Protein 3O4O (pdb70)

GO terms:
  GO:0043123 positive regulation of canonical NF-kappaB signal transduction (P, IDA)
  GO:0043410 positive regulation of MAPK cascade (P, IDA)
  GO:0070498 interleukin-1-mediated signaling pathway (P, IDA)
  GO:0005125 cytokine activity (F, IDA)
  GO:0005125 cytokine activity (F, TAS)
  GO:0006954 inflammatory response (P, TAS)
  GO:0010628 positive regulation of gene expression (P, IDA)
  GO:0032496 response to lipopolysaccharide (P, IDA)
  GO:1902680 positive regulation of RNA biosynthetic process (P, IDA)
  GO:1903597 negative regulation of gap junction assembly (P, IDA)
  GO:0070374 positive regulation of ERK1 and ERK2 cascade (P, IDA)
  GO:0006954 inflammatory response (P, IDA)
  GO:0070555 response to interleukin-1 (P, IDA)
  GO:0010628 positive regulation of gene expression (P, IGI)
  GO:0045917 positive regulation of complement activation (P, IGI)
  GO:0060252 positive regulation of glial cell proliferation (P, IGI)
  GO:0150078 positive regulation of neuroinflammatory response (P, TAS)
  GO:0031394 positive regulation of prostaglandin biosynthetic process (P, IGI)
  GO:0032755 positive regulation of interleukin-6 production (P, IGI)
  GO:0050729 positive regulation of inflammatory response (P, IGI)

Solvent-accessible surface area: 40689 Å² total; per-residue (Å²): 78,77,12,56,46,53,42,0,9,7,10,3,28,15,14,1,0,6,5,41,14,37,74,138,45,9,2,1,0,10,6,0,27,91,7,36,136,63,24,4,16,4,18,5,1,22,2,20,50,113,50,23,87,56,73,10,6,0,0,2,0,1,65,143,80,65,27,17,5,0,0,25,92,130,142,128,126,18,47,30,45,34,51,78,20,67,80,179,76,48,45,81,40,67,8,97,101,62,8,5,0,13,7,10,33,43,63,52,50,2,7,0,21,0,22,63,27,82,104,61,15,7,0,1,21,58,48,24,49,56,36,15,58,6,6,39,48,59,1,6,85,35,1,2,8,4,39,28,47,109,67,147,107,141,113,123,21,124,12,17,13,50,20,4,8,5,49,35,8,1,2,12,0,33,2,1,43,52,19,75,125,113,75,104,112,31,95,139,166,74,105,63,57,1,43,36,118,115,29,67,170,44,112,17,27,94,118,95,98,65,24,74,61,66,53,6,2,1,12,0,30,27,0,44,82,113,14,38,19,40,6,20,0,19,7,105,64,105,102,102,20,19,66,16,7,2,55,1,110,2,8,87,85,60,109,70,63,22,69,97,5,3,2,13,2,37,9,30,27,60,8,9,10,22,0,5,4,0,20,8,43,43,14,59,110,91,177,108,74,22,129,22,60,4,60,41,106,106,104,83,10,85,170,137,45,156,71,14,32,35,12,169,27,34,30,18,0,0,0,58,82,2,34,110,132,2,40,25,75,0,52,0,10,14,44,14,69,36,162,74,109,145,77,85,0,15,8,3,0,28,4,97,28,88,135,70,120,81,33,38,60,4,31,11,55,30,57,118,77,50,124,76,21,90,90,39,23,136,43,102,28,72,1,67,0,26,0,30,48,35,8,36,39,9,0,18,3,22,18,4,0,68,110,20,38,0,40,91,70,39,18,74,58,151,6,50,17,29,88,46,77,77,92,32,104,81,137,117,29,79,22,2,9,0,48,4,82,4,80,116,67,32,145,83,87,137,68,52,46,40,6,5,0,10,0,33,95,20,68,56,58,45,136,59,90,111,70,150,117,75,84,108,61,61,16,76,189,132,87,36,41,19,12,39,102,2,3,3,84,11,118,10,20,31,109,35,46,128,86,88,185,133,208,73,45,62,106,114,69,45,17,74,27,50,13,36,48,20,102,152,78,232,73,105,63,146,48,118,37,155,194,49,66,131,50,39,29,8,80,109,134,45,9,9,15,1,44,29,2,75,68,102,7,35,6,48,13,9,2,43,32,130,52,131,128,58,16,10,65,11,18,5,16,2,57,15,10,110,73,58,103,59,36,94,39,96,40,151,59,79,89,72,62,8,61,13,5,76,11,42,27,115,7,78,3,60,85,18,115,58,15,41,76,105,100,36,164,40,92,28,40,3,46,25,36,66,150,105,6,97,112,20,25,15,2,35,51,51,49,47,43,0,0,0,10,20,0,19,17,6,0,55,27,83,0,4,0,19,0,31,2,67,35,151,78,128,76,15,82,0,2,36,11,5,25,3,45,1,0,9,4,49,85,75,25,82,51,5,64,29,42,17,12,38,66,92,30,92,36,116,49,105,106,32,84,137,8,111,5,36,0,51,1,75,2,16,30,52,124,124,27,154,11,54,17,102,12,23,23,100,65,122,166,28,86,58,118,118,44,80,31,95,76,95,104,51,80,54,121,40,78,8,50,19,50,43,54,21,8,44,13,86,45,120,149,10,80,112,98,25,53,199,83,89,36,25,0,39,1,126,8,83,66,52,61,81,9,134,32,30,60

Foldseek 3Di:
DFWDWFKWFWAFDVRWGWACDDVFFIWTADDDPVGPVRGFIKTKTFQCPDDDPFWGKIFIATPPAFWTWFWDDPPHDTKIGIDGDDPVQDDHHPPDLRRMWTWGDDPQKIFTARPVDGQWTFWAAPDGGDTTIIGNDDPPRITGIIGMDGDD/DAADEEADDAAEFAAQAKDKDAFHPPDPVPCPPQVVHWDKAKAFPPGRPCSCQDPPNAWDDDDRIIMGHRPHQVNFGKMKMWTDDVVDIYIYIHGYGYHYPDPVCQVVLEDEDEDAAQAKDKDFFPDCVVQCPDDQQFPKWKADVNRTDDPVDDQWDDPPSHRIIIGHGHDPVNFAKMKIWTFGADPRDTDIGIGIYTYDYHHDDDDDDKDWDDAAAAQDDDWQFKDWDKTKIWDQAPDCDQKDWQKDLVPQSQPPRPDPPQKHKDDKDFDCPDPGIIMIITTIIRDRGDPVLDTWIKIWIDGPVDTDMHTHDSHD/DAEDEAPVVPAAEAEAQFKDWFADDCVPVVAQDDHGHDCPLVWDKAKWFDAPHDDIDHDDQPCVPVSQFPDDPNTTIGGHHHQSPFGKMKMWIDDVPDIYMYIHTYHYWYADLQRDTPDDAAEAEDEAQDQKDKDFQPPPPPNDDPPWDKDKWKAFGSHTDDPDPAWDDDRRMIMGRGDDQVQWGKMKMKIWTDDPHDIGIDIGIHTYAYAHDVVPQDKKDKDFQPCVDADDDDWWDQDKGKIKIKGHDDDPWDKDKDKFLPNDRDCDPNQDKDKDKDWDADSRRTIIIMIMIGGGTDDPVSQVRWMWMWIGIVHTDIHTHHD

Radius of gyration: 33.63 Å; Cα contacts (8 Å, |Δi|>4): 1783; chains: 3; bounding box: 68×89×101 Å

B-factor: mean 125.56, std 47.11, range [43.0, 290.54]

Secondary structure (DSSP, 8-state):
----EEEEEEEETT--EEEE--SS-EEEEPPPGGGGGGS--EEEEE---S--SS-EEEEEEETTS-EEEEEEESSSSEEEEEEE--TTT-S-SS--TTS-EEEEEETTEEEEEESSSTT-EEEB-SSSSPBPEEES-SSSSSB--EEEEE--/-EEE---SSS-EEEETTS-B-PPP--SSS----SSS---TT--EEEEEE--SSS--B----STTTT-TT---SSS--BTT--GGG-EEEEEEEE-SS--EEEEEEEEEE---TT---S----EEEEETT-S-EEEE-TT-TTSS-TTS--EEEEESSSSB-SS-SSEEEETTEEEESS--GGG-EEEEEEEEEE-SS-EEEEEEEEEEEEE--GGG----EE-TT-SSS-----SS------EEEE----TT---EEEEESSSS-S--SS--EEEEEEEEE-TT--EEEEEEEEE-S--TTTTTS--EEEEESSSEEEEE---/-EEEEE-S--EEEETTB--EEE-TTS-SS--STTSSPPB---EESS--S--S--SSS-EEEETTEEEESSBPTT--EEEE--EEETTEEEEEEEEEEEEPS-GGGHHHH-EEEEEETTS-EEEE--S-TTT--SSS---B--EESS-B--TT-SSEEEPTTSSEEEESS--GGG-EEEEEEEEP-BTTB--EEEEEEEEEEEPPPP----EE---S--------S-------EEESSS--SS-EEEEESSSS-SSSSS-SSS-EE---EE---SSS-EEEE--EE-SS---S-----EEEEEETTEEE--B-----

Nearest PDB structures (foldseek):
  1twe-assembly1_A  TM=9.780E-01  e=7.035E-24  Homo sapiens
  1twm-assembly1_A  TM=9.778E-01  e=7.782E-24  Homo sapiens
  1s0l-assembly1_A  TM=9.777E-01  e=1.001E-23  Homo sapiens
  1too-assembly1_A  TM=9.759E-01  e=1.288E-23  Homo sapiens
  1tp0-assembly1_A  TM=9.751E-01  e=1.576E-23  Homo sapiens

Sequence (791 aa):
APVRSLNCTLRDSQQKSLVMSGPYELKALHLQGQDMEQQVVFSMSFVQGEESNDKIPVALGLKEKNLYLSCVLKDDKPTLQLESVDPKNYPKKKMEKRFVFNKIEINNKLEFESAQFPNWYISTSQAENMPVFLGGTKGGQDITDFTMQFVSCRFRGRHYKREFRLEGEPVALRCPQVPYWLWASVSPRINLTWHKNDSARTVPGEEETRMWAQDGALWLLPALQEDSGTYVCTTRNASYCDKMSIELRVFENTDAFLPFISYPQILTLSTSGVLVCPDLSEFTRDKTDVKIQWYKDSLLLDKDNEKFLSVRGTTHLLVHDVALEDAGYYRCVLTFAHEGQQYNITRSIELRIKKKKEETIPVIISPLKTISASLGSRLTIPCKVFLGTGTPLTTMLWWTANDTHIESAYPGGRVTEGPRQEYSENNENYIEVPLIFDPVTREDLHMDFKCVVHNTLSFQTLRTTVKECDDWGLDTMRQIQVFEDEPARIKCPLFEHFLKFNYSTAHSAGLTLIWYWTRQDRDLEEPINFRLPENRISKEKDVLWFRPTLLNDTGNYTCMLRNTTYCSKVAFPLEVVQKDSCFNSPMKLPVHKLYIEYGIQRITCPNVDGYFPSSVKPTITWYMGCYKIQNFNNVIPEGMNLSFLIALISNNGNYTCVVTYPENGRTFHLTRTLTVKVVGSPKNAVPPVIHSPNDHVVYEKEPGEELLIPCTVYFSFLMDSRNEVWWTIDGKKPDDITIDVTINESISHSRTEDETRTQILSIKKVTSEDLKRSYVCHARSAKGEVAKAAK

InterPro domains:
  IPR000975 Interleukin-1 family [PF00340] (147-264)
  IPR000975 Interleukin-1 family [PR00264] (172-192)
  IPR000975 Interleukin-1 family [PR00264] (211-224)
  IPR000975 Interleukin-1 family [PR00264] (225-240)
  IPR000975 Interleukin-1 family [PTHR10078] (1-266)
  IPR003502 Interleukin-1 propeptide [PF02394] (1-103)
  IPR008996 Cytokine IL1/FGF [SSF50353] (122-266)
  IPR020877 Interleukin-1 conserved site [PS00253] (228-248)

Structure (mmCIF, N/CA/C/O backbone):
data_3O4O
#
_entry.id   3O4O
#
_cell.length_a   44.830
_cell.length_b   177.470
_cell.length_c   180.660
_cell.angle_alpha   90.00
_cell.angle_beta   90.00
_cell.angle_gamma   90.00
#
_symmetry.space_group_name_H-M   'P 21 21 21'
#
loop_
_entity.id
_entity.type
_entity.pdbx_description
1 polymer 'Interleukin-1 beta'
2 polymer 'Interleukin-1 receptor type 2'
3 polymer 'Interleukin-1 receptor accessory protein'
4 branched 2-acetamido-2-deoxy-beta-D-glucopyranose-(1-4)-2-acetamido-2-deoxy-beta-D-glucopyranose
5 non-polymer 2-acetamido-2-deoxy-beta-D-glucopyranose
#
loop_
_atom_site.group_PDB
_atom_site.id
_atom_site.type_symbol
_atom_site.label_atom_id
_atom_site.label_alt_id
_atom_site.label_comp_id
_atom_site.label_asym_id
_atom_site.label_entity_id
_atom_site.label_seq_id
_atom_site.pdbx_PDB_ins_code
_atom_site.Cartn_x
_atom_site.Cartn_y
_atom_site.Cartn_z
_atom_site.occupancy
_atom_site.B_iso_or_equiv
_atom_site.auth_seq_id
_atom_site.auth_comp_id
_atom_site.auth_asym_id
_atom_site.auth_atom_id
_atom_site.pdbx_PDB_model_num
ATOM 1 N N . ALA A 1 6 ? -33.585 -31.789 -47.732 1.00 158.53 1 ALA A N 1
ATOM 2 C CA . ALA A 1 6 ? -33.096 -30.423 -47.588 1.00 151.02 1 ALA A CA 1
ATOM 3 C C . ALA A 1 6 ? -31.599 -30.394 -47.288 1.00 149.54 1 ALA A C 1
ATOM 4 O O . ALA A 1 6 ? -31.070 -31.313 -46.659 1.00 153.24 1 ALA A O 1
ATOM 6 N N . PRO A 1 7 ? -30.911 -29.339 -47.752 1.00 218.25 2 PRO A N 1
ATOM 7 C CA . PRO A 1 7 ? -29.482 -29.137 -47.505 1.00 216.39 2 PRO A CA 1
ATOM 8 C C . PRO A 1 7 ? -29.257 -28.393 -46.198 1.00 210.85 2 PRO A C 1
ATOM 9 O O . PRO A 1 7 ? -28.919 -28.995 -45.181 1.00 211.98 2 PRO A O 1
ATOM 13 N N . VAL A 1 8 ? -29.462 -27.082 -46.237 1.00 152.90 3 VAL A N 1
ATOM 14 C CA . VAL A 1 8 ? -29.298 -26.238 -45.064 1.00 147.58 3 VAL A CA 1
ATOM 15 C C . VAL A 1 8 ? -30.424 -25.217 -45.001 1.00 144.09 3 VAL A C 1
ATOM 16 O O . VAL A 1 8 ? -30.730 -24.555 -45.993 1.00 142.90 3 VAL A O 1
ATOM 20 N N . ARG A 1 9 ? -31.051 -25.097 -43.836 1.00 112.65 4 ARG A N 1
ATOM 21 C CA . ARG A 1 9 ? -32.111 -24.117 -43.664 1.00 109.43 4 ARG A CA 1
ATOM 22 C C . ARG A 1 9 ? -31.527 -22.717 -43.653 1.00 103.65 4 ARG A C 1
ATOM 23 O O . ARG A 1 9 ? -31.017 -22.249 -42.635 1.00 100.75 4 ARG A O 1
ATOM 31 N N . SER A 1 10 ? -31.588 -22.065 -44.807 1.00 138.75 5 SER A N 1
ATOM 32 C CA . SER A 1 10 ? -31.156 -20.684 -44.941 1.00 133.77 5 SER A CA 1
ATOM 33 C C . SER A 1 10 ? -32.355 -19.754 -44.815 1.00 131.20 5 SER A C 1
ATOM 34 O O . SER A 1 10 ? -33.487 -20.204 -44.636 1.00 133.53 5 SER A O 1
ATOM 37 N N . LEU A 1 11 ? -32.103 -18.457 -44.923 1.00 97.72 6 LEU A N 1
ATOM 38 C CA . LEU A 1 11 ? -33.155 -17.466 -44.770 1.00 95.14 6 LEU A CA 1
ATOM 39 C C . LEU A 1 11 ? -32.699 -16.132 -45.343 1.00 91.66 6 LEU A C 1
ATOM 40 O O . LEU A 1 11 ? -31.546 -15.739 -45.178 1.00 89.60 6 LEU A O 1
ATOM 45 N N . ASN A 1 12 ? -33.604 -15.445 -46.030 1.00 117.81 7 ASN A N 1
ATOM 46 C CA . ASN A 1 12 ? -33.295 -14.143 -46.603 1.00 114.96 7 ASN A CA 1
ATOM 47 C C . ASN A 1 12 ? -33.547 -13.028 -45.599 1.00 110.92 7 ASN A C 1
ATOM 48 O O . ASN A 1 12 ? -34.541 -13.052 -44.874 1.00 110.95 7 ASN A O 1
ATOM 53 N N . CYS A 1 13 ? -32.655 -12.045 -45.565 1.00 73.35 8 CYS A N 1
ATOM 54 C CA . CYS A 1 13 ? -32.810 -10.915 -44.661 1.00 69.78 8 CYS A CA 1
ATOM 55 C C . CYS A 1 13 ? -31.944 -9.754 -45.119 1.00 67.46 8 CYS A C 1
ATOM 56 O O . CYS A 1 13 ? -31.108 -9.910 -46.009 1.00 68.48 8 CYS A O 1
ATOM 59 N N . THR A 1 14 ? -32.139 -8.592 -44.501 1.00 87.56 9 THR A N 1
ATOM 60 C CA . THR A 1 14 ? -31.334 -7.413 -44.808 1.00 85.52 9 THR A CA 1
ATOM 61 C C . THR A 1 14 ? -30.752 -6.843 -43.534 1.00 82.89 9 THR A C 1
ATOM 62 O O . THR A 1 14 ? -31.480 -6.531 -42.597 1.00 81.74 9 THR A O 1
ATOM 66 N N . LEU A 1 15 ? -29.434 -6.705 -43.501 1.00 75.71 10 LEU A N 1
ATOM 67 C CA . LEU A 1 15 ? -28.777 -6.098 -42.356 1.00 73.64 10 LEU A CA 1
ATOM 68 C C . LEU A 1 15 ? -28.725 -4.588 -42.513 1.00 71.87 10 LEU A C 1
ATOM 69 O O . LEU A 1 15 ? -28.704 -4.067 -43.630 1.00 72.44 10 LEU A O 1
ATOM 74 N N . ARG A 1 16 ? -28.698 -3.889 -41.387 1.00 59.28 11 ARG A N 1
ATOM 75 C CA . ARG A 1 16 ? -28.447 -2.459 -41.384 1.00 57.91 11 ARG A CA 1
ATOM 76 C C . ARG A 1 16 ? -27.769 -2.115 -40.067 1.00 56.88 11 ARG A C 1
ATOM 77 O O . ARG A 1 16 ? -28.137 -2.644 -39.014 1.00 56.81 11 ARG A O 1
ATOM 85 N N . ASP A 1 17 ? -26.764 -1.247 -40.130 1.00 57.23 12 ASP A N 1
ATOM 86 C CA . ASP A 1 17 ? -25.864 -1.056 -38.997 1.00 56.96 12 ASP A CA 1
ATOM 87 C C . ASP A 1 17 ? -26.408 -0.164 -37.888 1.00 55.84 12 ASP A C 1
ATOM 88 O O . ASP A 1 17 ? -27.582 0.211 -37.882 1.00 55.25 12 ASP A O 1
ATOM 93 N N . SER A 1 18 ? -25.529 0.164 -36.950 1.00 61.84 13 SER A N 1
ATOM 94 C CA . SER A 1 18 ? -25.897 0.893 -35.748 1.00 61.34 13 SER A CA 1
ATOM 95 C C . SER A 1 18 ? -26.328 2.326 -36.026 1.00 60.71 13 SER A C 1
ATOM 96 O O . SER A 1 18 ? -27.167 2.875 -35.315 1.00 60.38 13 SER A O 1
ATOM 99 N N . GLN A 1 19 ? -25.744 2.934 -37.051 1.00 58.72 14 GLN A N 1
ATOM 100 C CA . GLN A 1 19 ? -26.096 4.299 -37.410 1.00 58.54 14 GLN A CA 1
ATOM 101 C C . GLN A 1 19 ? -27.092 4.339 -38.565 1.00 58.31 14 GLN A C 1
ATOM 102 O O . GLN A 1 19 ? -27.095 5.268 -39.368 1.00 58.72 14 GLN A O 1
ATOM 108 N N . GLN A 1 20 ? -27.928 3.308 -38.644 1.00 65.18 15 GLN A N 1
ATOM 109 C CA . GLN A 1 20 ? -29.038 3.265 -39.594 1.00 65.35 15 GLN A CA 1
ATOM 110 C C . GLN A 1 20 ? -28.651 3.049 -41.057 1.00 66.27 15 GLN A C 1
ATOM 111 O O . GLN A 1 20 ? -29.525 2.854 -41.900 1.00 66.86 15 GLN A O 1
ATOM 117 N N . LYS A 1 21 ? -27.358 3.077 -41.363 1.00 49.95 16 LYS A N 1
ATOM 118 C CA . LYS A 1 21 ? -26.907 2.878 -42.742 1.00 51.27 16 LYS A CA 1
ATOM 119 C C . LYS A 1 21 ? -27.328 1.528 -43.346 1.00 52.07 16 LYS A C 1
ATOM 120 O O . LYS A 1 21 ? -27.242 0.485 -42.692 1.00 51.94 16 LYS A O 1
ATOM 126 N N . SER A 1 22 ? -27.779 1.567 -44.600 1.00 55.94 17 SER A N 1
ATOM 127 C CA . SER A 1 22 ? -28.155 0.365 -45.339 1.00 57.30 17 SER A CA 1
ATOM 128 C C . SER A 1 22 ? -26.942 -0.328 -45.947 1.00 58.78 17 SER A C 1
ATOM 129 O O . SER A 1 22 ? -25.813 0.149 -45.824 1.00 58.79 17 SER A O 1
ATOM 132 N N . LEU A 1 23 ? -27.188 -1.437 -46.636 1.00 57.53 18 LEU A N 1
ATOM 133 C CA . LEU A 1 23 ? -26.106 -2.294 -47.106 1.00 59.26 18 LEU A CA 1
ATOM 134 C C . LEU A 1 23 ? -26.264 -2.656 -48.579 1.00 61.96 18 LEU A C 1
ATOM 135 O O . LEU A 1 23 ? -26.807 -3.706 -48.907 1.00 63.43 18 LEU A O 1
ATOM 140 N N . VAL A 1 24 ? -25.776 -1.794 -49.466 1.00 73.77 19 VAL A N 1
ATOM 141 C CA . VAL A 1 24 ? -25.919 -2.020 -50.902 1.00 76.79 19 VAL A CA 1
ATOM 142 C C . VAL A 1 24 ? -24.615 -2.444 -51.579 1.00 79.24 19 VAL A C 1
ATOM 143 O O . VAL A 1 24 ? -23.535 -1.980 -51.214 1.00 78.87 19 VAL A O 1
ATOM 147 N N . MET A 1 25 ? -24.735 -3.315 -52.579 1.00 87.70 20 MET A N 1
ATOM 148 C CA . MET A 1 25 ? -23.588 -3.812 -53.338 1.00 90.73 20 MET A CA 1
ATOM 149 C C . MET A 1 25 ? -23.155 -2.841 -54.433 1.00 93.07 20 MET A C 1
ATOM 150 O O . MET A 1 25 ? -23.958 -2.043 -54.916 1.00 93.20 20 MET A O 1
ATOM 155 N N . SER A 1 26 ? -21.885 -2.925 -54.824 1.00 142.02 21 SER A N 1
ATOM 156 C CA . SER A 1 26 ? -21.335 -2.083 -55.883 1.00 145.01 21 SER A CA 1
ATOM 157 C C . SER A 1 26 ? -20.011 -2.643 -56.381 1.00 148.39 21 SER A C 1
ATOM 158 O O . SER A 1 26 ? -18.972 -2.005 -56.216 1.00 148.88 21 SER A O 1
ATOM 161 N N . GLY A 1 27 ? -20.036 -3.829 -56.984 1.00 102.20 22 GLY A N 1
ATOM 162 C CA . GLY A 1 27 ? -18.798 -4.456 -57.409 1.00 105.76 22 GLY A CA 1
ATOM 163 C C . GLY A 1 27 ? -18.897 -5.417 -58.578 1.00 110.38 22 GLY A C 1
ATOM 164 O O . GLY A 1 27 ? -18.775 -5.003 -59.730 1.00 113.86 22 GLY A O 1
ATOM 165 N N . PRO A 1 28 ? -19.109 -6.710 -58.291 1.00 154.71 23 PRO A N 1
ATOM 166 C CA . PRO A 1 28 ? -19.251 -7.284 -56.948 1.00 151.27 23 PRO A CA 1
ATOM 167 C C . PRO A 1 28 ? -17.919 -7.422 -56.217 1.00 151.31 23 PRO A C 1
ATOM 168 O O . PRO A 1 28 ? -17.749 -8.360 -55.440 1.00 151.17 23 PRO A O 1
ATOM 172 N N . TYR A 1 29 ? -16.984 -6.514 -56.472 1.00 181.52 24 TYR A N 1
ATOM 173 C CA . TYR A 1 29 ? -15.699 -6.548 -55.788 1.00 181.82 24 TYR A CA 1
ATOM 174 C C . TYR A 1 29 ? -15.762 -5.815 -54.447 1.00 177.17 24 TYR A C 1
ATOM 175 O O . TYR A 1 29 ? -14.756 -5.701 -53.747 1.00 177.22 24 TYR A O 1
ATOM 184 N N . GLU A 1 30 ? -16.950 -5.333 -54.088 1.00 94.58 25 GLU A N 1
ATOM 185 C CA . GLU A 1 30 ? -17.124 -4.567 -52.855 1.00 90.42 25 GLU A CA 1
ATOM 186 C C . GLU A 1 30 ? -18.574 -4.420 -52.409 1.00 86.97 25 GLU A C 1
ATOM 187 O O . GLU A 1 30 ? -19.506 -4.594 -53.192 1.00 87.75 25 GLU A O 1
ATOM 193 N N . LEU A 1 31 ? -18.734 -4.084 -51.133 1.00 114.40 26 LEU A N 1
ATOM 194 C CA . LEU A 1 31 ? -20.020 -3.722 -50.558 1.00 111.10 26 LEU A CA 1
ATOM 195 C C . LEU A 1 31 ? -19.870 -2.350 -49.926 1.00 108.97 26 LEU A C 1
ATOM 196 O O . LEU A 1 31 ? -18.764 -1.936 -49.593 1.00 109.76 26 LEU A O 1
ATOM 201 N N . LYS A 1 32 ? -20.979 -1.647 -49.749 1.00 78.67 27 LYS A N 1
ATOM 202 C CA . LYS A 1 32 ? -20.927 -0.317 -49.162 1.00 76.92 27 LYS A CA 1
ATOM 203 C C . LYS A 1 32 ? -22.050 -0.116 -48.160 1.00 73.76 27 LYS A C 1
ATOM 204 O O . LYS A 1 32 ? -23.078 -0.790 -48.214 1.00 73.13 27 LYS A O 1
ATOM 210 N N . ALA A 1 33 ? -21.849 0.822 -47.245 1.00 91.52 28 ALA A N 1
ATOM 211 C CA . ALA A 1 33 ? -22.833 1.075 -46.211 1.00 88.87 28 ALA A CA 1
ATOM 212 C C . ALA A 1 33 ? -23.135 2.560 -46.148 1.00 88.30 28 ALA A C 1
ATOM 213 O O . ALA A 1 33 ? -22.365 3.335 -45.589 1.00 88.67 28 ALA A O 1
ATOM 215 N N . LEU A 1 34 ? -24.275 2.945 -46.709 1.00 61.40 29 LEU A N 1
ATOM 216 C CA . LEU A 1 34 ? -24.634 4.350 -46.818 1.00 61.36 29 LEU A CA 1
ATOM 217 C C . LEU A 1 34 ? -26.128 4.545 -46.595 1.00 60.08 29 LEU A C 1
ATOM 218 O O . LEU A 1 34 ? -26.884 3.578 -46.542 1.00 59.62 29 LEU A O 1
ATOM 223 N N . HIS A 1 35 ? -26.544 5.798 -46.443 1.00 108.72 30 HIS A N 1
ATOM 224 C CA . HIS A 1 35 ? -27.946 6.109 -46.191 1.00 107.90 30 HIS A CA 1
ATOM 225 C C . HIS A 1 35 ? -28.759 6.138 -47.473 1.00 109.69 30 HIS A C 1
ATOM 226 O O . HIS A 1 35 ? -28.516 6.960 -48.355 1.00 111.45 30 HIS A O 1
ATOM 233 N N . LEU A 1 36 ? -29.733 5.242 -47.567 1.00 59.09 31 LEU A N 1
ATOM 234 C CA . LEU A 1 36 ? -30.612 5.194 -48.724 1.00 61.16 31 LEU A CA 1
ATOM 235 C C . LEU A 1 36 ? -31.860 6.048 -48.529 1.00 61.30 31 LEU A C 1
ATOM 236 O O . LEU A 1 36 ? -32.612 5.862 -47.570 1.00 59.88 31 LEU A O 1
ATOM 241 N N . GLN A 1 37 ? -32.072 6.980 -49.452 1.00 65.01 32 GLN A N 1
ATOM 242 C CA . GLN A 1 37 ? -33.273 7.801 -49.469 1.00 65.89 32 GLN A CA 1
ATOM 243 C C . GLN A 1 37 ? -34.497 6.899 -49.483 1.00 66.39 32 GLN A C 1
ATOM 244 O O . GLN A 1 37 ? -34.387 5.695 -49.723 1.00 66.57 32 GLN A O 1
ATOM 250 N N . GLY A 1 38 ? -35.666 7.475 -49.231 1.00 70.51 33 GLY A N 1
ATOM 251 C CA . GLY A 1 38 ? -36.891 6.700 -49.246 1.00 71.55 33 GLY A CA 1
ATOM 252 C C . GLY A 1 38 ? -37.093 5.974 -50.565 1.00 74.34 33 GLY A C 1
ATOM 253 O O . GLY A 1 38 ? -37.348 4.770 -50.596 1.00 74.77 33 GLY A O 1
ATOM 254 N N . GLN A 1 39 ? -36.967 6.708 -51.664 1.00 91.61 34 GLN A N 1
ATOM 255 C CA . GLN A 1 39 ? -37.236 6.152 -52.984 1.00 94.96 34 GLN A CA 1
ATOM 256 C C . GLN A 1 39 ? -36.131 5.249 -53.535 1.00 95.05 34 GLN A C 1
ATOM 257 O O . GLN A 1 39 ? -36.160 4.885 -54.705 1.00 98.17 34 GLN A O 1
ATOM 263 N N . ASP A 1 40 ? -35.169 4.875 -52.700 1.00 91.83 35 ASP A N 1
ATOM 264 C CA . ASP A 1 40 ? -34.046 4.065 -53.165 1.00 92.10 35 ASP A CA 1
ATOM 265 C C . ASP A 1 40 ? -33.820 2.852 -52.282 1.00 90.12 35 ASP A C 1
ATOM 266 O O . ASP A 1 40 ? -32.823 2.144 -52.421 1.00 90.14 35 ASP A O 1
ATOM 271 N N . MET A 1 41 ? -34.761 2.606 -51.382 1.00 98.44 36 MET A N 1
ATOM 272 C CA . MET A 1 41 ? -34.575 1.597 -50.350 1.00 96.41 36 MET A CA 1
ATOM 273 C C . MET A 1 41 ? -34.287 0.181 -50.845 1.00 97.91 36 MET A C 1
ATOM 274 O O . MET A 1 41 ? -33.393 -0.480 -50.322 1.00 96.54 36 MET A O 1
ATOM 279 N N . GLU A 1 42 ? -35.025 -0.293 -51.843 1.00 97.18 37 GLU A N 1
ATOM 280 C CA . GLU A 1 42 ? -34.808 -1.666 -52.297 1.00 99.09 37 GLU A CA 1
ATOM 281 C C . GLU A 1 42 ? -33.576 -1.805 -53.187 1.00 100.46 37 GLU A C 1
ATOM 282 O O . GLU A 1 42 ? -33.517 -2.662 -54.066 1.00 103.65 37 GLU A O 1
ATOM 288 N N . GLN A 1 43 ? -32.596 -0.944 -52.948 1.00 75.47 38 GLN A N 1
ATOM 289 C CA . GLN A 1 43 ? -31.285 -1.086 -53.555 1.00 76.45 38 GLN A CA 1
ATOM 290 C C . GLN A 1 43 ? -30.443 -1.982 -52.654 1.00 74.63 38 GLN A C 1
ATOM 291 O O . GLN A 1 43 ? -29.527 -2.666 -53.111 1.00 76.00 38 GLN A O 1
ATOM 297 N N . GLN A 1 44 ? -30.773 -1.971 -51.366 1.00 70.13 39 GLN A N 1
ATOM 298 C CA . GLN A 1 44 ? -30.021 -2.720 -50.368 1.00 68.44 39 GLN A CA 1
ATOM 299 C C . GLN A 1 44 ? -30.021 -4.218 -50.637 1.00 70.56 39 GLN A C 1
ATOM 300 O O . GLN A 1 44 ? -31.069 -4.825 -50.861 1.00 72.00 39 GLN A O 1
ATOM 306 N N . VAL A 1 45 ? -28.832 -4.809 -50.606 1.00 72.22 40 VAL A N 1
ATOM 307 C CA . VAL A 1 45 ? -28.677 -6.233 -50.847 1.00 74.65 40 VAL A CA 1
ATOM 308 C C . VAL A 1 45 ? -29.532 -7.010 -49.871 1.00 73.98 40 VAL A C 1
ATOM 309 O O . VAL A 1 45 ? -29.742 -6.576 -48.739 1.00 71.21 40 VAL A O 1
ATOM 313 N N . VAL A 1 46 ? -30.036 -8.154 -50.314 1.00 99.50 41 VAL A N 1
ATOM 314 C CA . VAL A 1 46 ? -30.717 -9.069 -49.412 1.00 99.59 41 VAL A CA 1
ATOM 315 C C . VAL A 1 46 ? -29.871 -10.328 -49.236 1.00 101.25 41 VAL A C 1
ATOM 316 O O . VAL A 1 46 ? -29.294 -10.838 -50.197 1.00 104.00 41 VAL A O 1
ATOM 320 N N . PHE A 1 47 ? -29.787 -10.816 -48.003 1.00 92.60 42 PHE A N 1
ATOM 321 C CA . PHE A 1 47 ? -28.874 -11.909 -47.680 1.00 94.13 42 PHE A CA 1
ATOM 322 C C . PHE A 1 47 ? -29.533 -13.274 -47.560 1.00 97.23 42 PHE A C 1
ATOM 323 O O . PHE A 1 47 ? -30.640 -13.403 -47.036 1.00 97.12 42 PHE A O 1
ATOM 331 N N . SER A 1 48 ? -28.834 -14.291 -48.049 1.00 108.73 43 SER A N 1
ATOM 332 C CA . SER A 1 48 ? -29.173 -15.672 -47.742 1.00 111.82 43 SER A CA 1
ATOM 333 C C . SER A 1 48 ? -28.280 -16.168 -46.615 1.00 111.08 43 SER A C 1
ATOM 334 O O . SER A 1 48 ? -27.139 -16.569 -46.844 1.00 112.21 43 SER A O 1
ATOM 337 N N . MET A 1 49 ? -28.797 -16.117 -45.394 1.00 99.25 44 MET A N 1
ATOM 338 C CA . MET A 1 49 ? -28.073 -16.627 -44.243 1.00 99.07 44 MET A CA 1
ATOM 339 C C . MET A 1 49 ? -28.429 -18.084 -44.011 1.00 103.08 44 MET A C 1
ATOM 340 O O . MET A 1 49 ? -29.603 -18.443 -43.964 1.00 104.27 44 MET A O 1
ATOM 345 N N . SER A 1 50 ? -27.413 -18.923 -43.854 1.00 107.82 45 SER A N 1
ATOM 346 C CA . SER A 1 50 ? -27.634 -20.348 -43.652 1.00 112.27 45 SER A CA 1
ATOM 347 C C . SER A 1 50 ? -26.686 -20.898 -42.595 1.00 113.26 45 SER A C 1
ATOM 348 O O . SER A 1 50 ? -25.521 -20.509 -42.530 1.00 112.27 45 SER A O 1
ATOM 351 N N . PHE A 1 51 ? -27.194 -21.811 -41.775 1.00 96.36 46 PHE A N 1
ATOM 352 C CA . PHE A 1 51 ? -26.432 -22.347 -40.650 1.00 97.43 46 PHE A CA 1
ATOM 353 C C . PHE A 1 51 ? -25.490 -23.488 -41.038 1.00 101.98 46 PHE A C 1
ATOM 354 O O . PHE A 1 51 ? -25.927 -24.552 -41.479 1.00 106.29 46 PHE A O 1
ATOM 362 N N . VAL A 1 52 ? -24.194 -23.249 -40.859 1.00 110.67 47 VAL A N 1
ATOM 363 C CA . VAL A 1 52 ? -23.159 -24.213 -41.217 1.00 114.94 47 VAL A CA 1
ATOM 364 C C . VAL A 1 52 ? -22.785 -25.118 -40.049 1.00 117.95 47 VAL A C 1
ATOM 365 O O . VAL A 1 52 ? -22.403 -26.275 -40.240 1.00 122.89 47 VAL A O 1
ATOM 369 N N . GLN A 1 53 ? -22.884 -24.580 -38.839 1.00 170.92 48 GLN A N 1
ATOM 370 C CA . GLN A 1 53 ? -22.610 -25.354 -37.636 1.00 173.84 48 GLN A CA 1
ATOM 371 C C . GLN A 1 53 ? -21.135 -25.751 -37.556 1.00 176.45 48 GLN A C 1
ATOM 372 O O . GLN A 1 53 ? -20.798 -26.934 -37.520 1.00 181.53 48 GLN A O 1
ATOM 378 N N . GLY A 1 54 ? -20.264 -24.745 -37.541 1.00 127.32 49 GLY A N 1
ATOM 379 C CA . GLY A 1 54 ? -18.831 -24.958 -37.451 1.00 129.59 49 GLY A CA 1
ATOM 380 C C . GLY A 1 54 ? -18.327 -25.245 -36.046 1.00 131.29 49 GLY A C 1
ATOM 381 O O . GLY A 1 54 ? -17.335 -25.955 -35.872 1.00 135.37 49 GLY A O 1
ATOM 382 N N . GLU A 1 55 ? -19.003 -24.697 -35.040 1.00 128.77 50 GLU A N 1
ATOM 383 C CA . GLU A 1 55 ? -18.596 -24.911 -33.653 1.00 130.59 50 GLU A CA 1
ATOM 384 C C . GLU A 1 55 ? -19.709 -24.545 -32.669 1.00 128.36 50 GLU A C 1
ATOM 385 O O . GLU A 1 55 ? -20.276 -23.452 -32.727 1.00 123.68 50 GLU A O 1
ATOM 391 N N . GLU A 1 56 ? -20.007 -25.468 -31.760 1.00 167.18 51 GLU A N 1
ATOM 392 C CA . GLU A 1 56 ? -21.130 -25.318 -30.838 1.00 166.10 51 GLU A CA 1
ATOM 393 C C . GLU A 1 56 ? -20.835 -24.429 -29.633 1.00 164.37 51 GLU A C 1
ATOM 394 O O . GLU A 1 56 ? -19.762 -24.504 -29.033 1.00 167.09 51 GLU A O 1
ATOM 400 N N . SER A 1 57 ? -21.815 -23.602 -29.284 1.00 149.79 52 SER A N 1
ATOM 401 C CA . SER A 1 57 ? -21.720 -22.698 -28.147 1.00 148.18 52 SER A CA 1
ATOM 402 C C . SER A 1 57 ? -23.025 -21.921 -28.028 1.00 144.79 52 SER A C 1
ATOM 403 O O . SER A 1 57 ? -23.622 -21.551 -29.038 1.00 142.34 52 SER A O 1
ATOM 406 N N . ASN A 1 58 ? -23.470 -21.675 -26.800 1.00 144.77 53 ASN A N 1
ATOM 407 C CA . ASN A 1 58 ? -24.706 -20.928 -26.585 1.00 141.90 53 ASN A CA 1
ATOM 408 C C . ASN A 1 58 ? -24.483 -19.503 -27.076 1.00 136.60 53 ASN A C 1
ATOM 409 O O . ASN A 1 58 ? -25.418 -18.826 -27.508 1.00 133.72 53 ASN A O 1
ATOM 414 N N . ASP A 1 59 ? -23.233 -19.058 -27.002 1.00 161.76 54 ASP A N 1
ATOM 415 C CA . ASP A 1 59 ? -22.869 -17.702 -27.392 1.00 157.35 54 ASP A CA 1
ATOM 416 C C . ASP A 1 59 ? -22.845 -17.569 -28.906 1.00 155.39 54 ASP A C 1
ATOM 417 O O . ASP A 1 59 ? -23.569 -16.759 -29.486 1.00 152.12 54 ASP A O 1
ATOM 422 N N . LYS A 1 60 ? -21.998 -18.374 -29.537 1.00 106.48 55 LYS A N 1
ATOM 423 C CA . LYS A 1 60 ? -21.786 -18.297 -30.973 1.00 105.29 55 LYS A CA 1
ATOM 424 C C . LYS A 1 60 ? -22.658 -19.285 -31.734 1.00 107.09 55 LYS A C 1
ATOM 425 O O . LYS A 1 60 ? -22.683 -20.475 -31.425 1.00 111.16 55 LYS A O 1
ATOM 431 N N . ILE A 1 61 ? -23.380 -18.778 -32.724 1.00 86.81 56 ILE A N 1
ATOM 432 C CA . ILE A 1 61 ? -24.073 -19.623 -33.680 1.00 88.64 56 ILE A CA 1
ATOM 433 C C . ILE A 1 61 ? -23.401 -19.478 -35.036 1.00 88.13 56 ILE A C 1
ATOM 434 O O . ILE A 1 61 ? -23.517 -18.437 -35.682 1.00 84.70 56 ILE A O 1
ATOM 439 N N . PRO A 1 62 ? -22.682 -20.521 -35.466 1.00 104.75 57 PRO A N 1
ATOM 440 C CA . PRO A 1 62 ? -21.977 -20.488 -36.749 1.00 104.95 57 PRO A CA 1
ATOM 441 C C . PRO A 1 62 ? -22.952 -20.311 -37.905 1.00 103.91 57 PRO A C 1
ATOM 442 O O . PRO A 1 62 ? -23.895 -21.093 -38.037 1.00 106.15 57 PRO A O 1
ATOM 446 N N . VAL A 1 63 ? -22.722 -19.294 -38.730 1.00 86.62 58 VAL A N 1
ATOM 447 C CA . VAL A 1 63 ? -23.596 -19.020 -39.863 1.00 85.77 58 VAL A CA 1
ATOM 448 C C . VAL A 1 63 ? -22.821 -18.502 -41.068 1.00 85.38 58 VAL A C 1
ATOM 449 O O . VAL A 1 63 ? -22.022 -17.574 -40.955 1.00 83.21 58 VAL A O 1
ATOM 453 N N . ALA A 1 64 ? -23.052 -19.124 -42.218 1.00 88.58 59 ALA A N 1
ATOM 454 C CA . ALA A 1 64 ? -22.530 -18.620 -43.481 1.00 88.61 59 ALA A CA 1
ATOM 455 C C . ALA A 1 64 ? -23.639 -17.892 -44.217 1.00 86.54 59 ALA A C 1
ATOM 456 O O . ALA A 1 64 ? -24.749 -18.407 -44.354 1.00 87.69 59 ALA A O 1
ATOM 458 N N . LEU A 1 65 ? -23.337 -16.694 -44.699 1.00 84.43 60 LEU A N 1
ATOM 459 C CA . LEU A 1 65 ? -24.333 -15.906 -45.404 1.00 82.69 60 LEU A CA 1
ATOM 460 C C . LEU A 1 65 ? -23.785 -15.403 -46.729 1.00 83.38 60 LEU A C 1
ATOM 461 O O . LEU A 1 65 ? -22.646 -14.937 -46.813 1.00 82.94 60 LEU A O 1
ATOM 466 N N . GLY A 1 66 ? -24.613 -15.509 -47.762 1.00 115.43 61 GLY A N 1
ATOM 467 C CA . GLY A 1 66 ? -24.256 -15.058 -49.091 1.00 116.64 61 GLY A CA 1
ATOM 468 C C . GLY A 1 66 ? -25.465 -14.419 -49.736 1.00 115.93 61 GLY A C 1
ATOM 469 O O . GLY A 1 66 ? -26.590 -14.600 -49.276 1.00 115.55 61 GLY A O 1
ATOM 470 N N . LEU A 1 67 ? -25.232 -13.674 -50.806 1.00 113.51 62 LEU A N 1
ATOM 471 C CA . LEU A 1 67 ? -26.288 -12.898 -51.443 1.00 112.87 62 LEU A CA 1
ATOM 472 C C . LEU A 1 67 ? -27.243 -13.766 -52.264 1.00 116.72 62 LEU A C 1
ATOM 473 O O . LEU A 1 67 ? -26.809 -14.604 -53.053 1.00 120.66 62 LEU A O 1
ATOM 478 N N . LYS A 1 68 ? -28.544 -13.562 -52.066 1.00 124.42 63 LYS A N 1
ATOM 479 C CA . LYS A 1 68 ? -29.561 -14.402 -52.700 1.00 128.28 63 LYS A CA 1
ATOM 480 C C . LYS A 1 68 ? -29.907 -13.940 -54.117 1.00 130.76 63 LYS A C 1
ATOM 481 O O . LYS A 1 68 ? -29.611 -12.808 -54.496 1.00 128.84 63 LYS A O 1
ATOM 487 N N . GLU A 1 69 ? -30.538 -14.829 -54.884 1.00 170.40 64 GLU A N 1
ATOM 488 C CA . GLU A 1 69 ? -30.764 -14.633 -56.318 1.00 174.06 64 GLU A CA 1
ATOM 489 C C . GLU A 1 69 ? -29.443 -14.310 -57.012 1.00 174.55 64 GLU A C 1
ATOM 490 O O . GLU A 1 69 ? -29.410 -13.848 -58.153 1.00 177.02 64 GLU A O 1
ATOM 496 N N . LYS A 1 70 ? -28.355 -14.581 -56.298 1.00 126.82 65 LYS A N 1
ATOM 497 C CA . LYS A 1 70 ? -27.002 -14.348 -56.777 1.00 127.45 65 LYS A CA 1
ATOM 498 C C . LYS A 1 70 ? -26.124 -15.463 -56.219 1.00 128.87 65 LYS A C 1
ATOM 499 O O . LYS A 1 70 ? -26.546 -16.200 -55.328 1.00 128.45 65 LYS A O 1
ATOM 505 N N . ASN A 1 71 ? -24.911 -15.597 -56.747 1.00 157.23 66 ASN A N 1
ATOM 506 C CA . ASN A 1 71 ? -24.031 -16.697 -56.359 1.00 159.60 66 ASN A CA 1
ATOM 507 C C .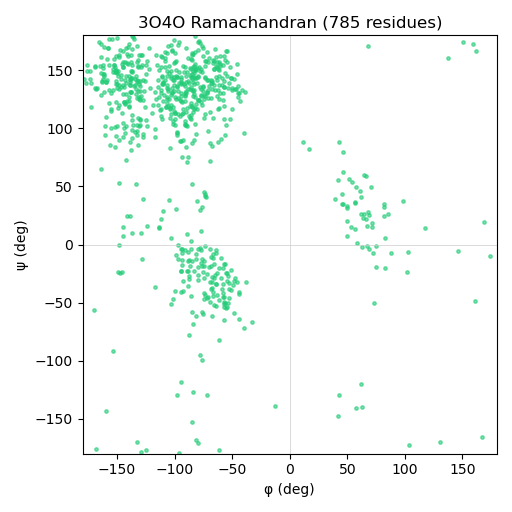 ASN A 1 71 ? -22.904 -16.322 -55.399 1.00 156.47 66 ASN A C 1
ATOM 508 O O . ASN A 1 71 ? -22.048 -17.151 -55.093 1.00 158.33 66 ASN A O 1
ATOM 513 N N . LEU A 1 72 ? -22.899 -15.079 -54.928 1.00 176.33 67 LEU A N 1
ATOM 514 C CA . LEU A 1 72 ? -21.824 -14.601 -54.061 1.00 173.79 67 LEU A CA 1
ATOM 515 C C . LEU A 1 72 ? -21.959 -15.028 -52.601 1.00 171.18 67 LEU A C 1
ATOM 516 O O . LEU A 1 72 ? -23.061 -15.101 -52.056 1.00 169.23 67 LEU A O 1
ATOM 521 N N . TYR A 1 73 ? -20.816 -15.302 -51.980 1.00 115.88 68 TYR A N 1
ATOM 522 C CA . TYR A 1 73 ? -20.734 -15.577 -50.552 1.00 113.56 68 TYR A CA 1
ATOM 523 C C . TYR A 1 73 ? -19.461 -14.936 -50.029 1.00 112.40 68 TYR A C 1
ATOM 524 O O . TYR A 1 73 ? -18.389 -15.122 -50.599 1.00 115.38 68 TYR A O 1
ATOM 533 N N . LEU A 1 74 ? -19.576 -14.165 -48.956 1.00 95.16 69 LEU A N 1
ATOM 534 C CA . LEU A 1 74 ? -18.418 -13.457 -48.425 1.00 94.12 69 LEU A CA 1
ATOM 535 C C . LEU A 1 74 ? -17.567 -14.337 -47.514 1.00 95.97 69 LEU A C 1
ATOM 536 O O . LEU A 1 74 ? -18.079 -15.218 -46.824 1.00 96.67 69 LEU A O 1
ATOM 541 N N . SER A 1 75 ? -16.264 -14.083 -47.519 1.00 93.38 70 SER A N 1
ATOM 542 C CA . SER A 1 75 ? -15.316 -14.911 -46.791 1.00 95.95 70 SER A CA 1
ATOM 543 C C . SER A 1 75 ? -14.082 -14.103 -46.418 1.00 95.93 70 SER A C 1
ATOM 544 O O . SER A 1 75 ? -13.722 -13.154 -47.114 1.00 95.51 70 SER A O 1
ATOM 547 N N . CYS A 1 76 ? -13.440 -14.476 -45.316 1.00 104.53 71 CYS A N 1
ATOM 548 C CA . CYS A 1 76 ? -12.225 -13.796 -44.875 1.00 105.13 71 CYS A CA 1
ATOM 549 C C . CYS A 1 76 ? -10.934 -14.470 -45.356 1.00 110.36 71 CYS A C 1
ATOM 550 O O . CYS A 1 76 ? -10.813 -15.698 -45.363 1.00 113.57 71 CYS A O 1
ATOM 553 N N . VAL A 1 77 ? -9.974 -13.641 -45.753 1.00 141.94 72 VAL A N 1
ATOM 554 C CA . VAL A 1 77 ? -8.702 -14.108 -46.285 1.00 147.19 72 VAL A CA 1
ATOM 555 C C . VAL A 1 77 ? -7.638 -13.053 -46.011 1.00 147.55 72 VAL A C 1
ATOM 556 O O . VAL A 1 77 ? -7.953 -11.873 -45.857 1.00 143.98 72 VAL A O 1
ATOM 560 N N . LEU A 1 78 ? -6.381 -13.479 -45.939 1.00 131.19 73 LEU A N 1
ATOM 561 C CA . LEU A 1 78 ? -5.288 -12.569 -45.626 1.00 132.41 73 LEU A CA 1
ATOM 562 C C . LEU A 1 78 ? -4.705 -11.919 -46.872 1.00 134.92 73 LEU A C 1
ATOM 563 O O . LEU A 1 78 ? -3.930 -12.540 -47.599 1.00 139.84 73 LEU A O 1
ATOM 568 N N . LYS A 1 79 ? -5.078 -10.668 -47.118 1.00 110.62 74 LYS A N 1
ATOM 569 C CA . LYS A 1 79 ? -4.408 -9.878 -48.139 1.00 113.45 74 LYS A CA 1
ATOM 570 C C . LYS A 1 79 ? -3.149 -9.265 -47.544 1.00 116.23 74 LYS A C 1
ATOM 571 O O . LYS A 1 79 ? -3.178 -8.160 -47.001 1.00 113.93 74 LYS A O 1
ATOM 577 N N . ASP A 1 80 ? -2.049 -10.005 -47.653 1.00 168.35 75 ASP A N 1
ATOM 578 C CA . ASP A 1 80 ? -0.771 -9.622 -47.060 1.00 172.07 75 ASP A CA 1
ATOM 579 C C . ASP A 1 80 ? -0.781 -9.725 -45.535 1.00 170.03 75 ASP A C 1
ATOM 580 O O . ASP A 1 80 ? -0.397 -8.790 -44.833 1.00 169.73 75 ASP A O 1
ATOM 585 N N . ASP A 1 81 ? -1.234 -10.873 -45.039 1.00 160.49 76 ASP A N 1
ATOM 586 C CA . ASP A 1 81 ? -1.168 -11.200 -43.616 1.00 159.78 76 ASP A CA 1
ATOM 587 C C . ASP A 1 81 ? -2.016 -10.290 -42.730 1.00 154.27 76 ASP A C 1
ATOM 588 O O . ASP A 1 81 ? -1.720 -10.108 -41.549 1.00 154.41 76 ASP A O 1
ATOM 593 N N . LYS A 1 82 ? -3.072 -9.727 -43.303 1.00 111.51 77 LYS A N 1
ATOM 594 C CA . LYS A 1 82 ? -4.046 -8.969 -42.528 1.00 106.15 77 LYS A CA 1
ATOM 595 C C . LYS A 1 82 ? -5.439 -9.298 -43.039 1.00 102.17 77 LYS A C 1
ATOM 596 O O . LYS A 1 82 ? -5.714 -9.150 -44.229 1.00 102.09 77 LYS A O 1
ATOM 602 N N . PRO A 1 83 ? -6.319 -9.760 -42.139 1.00 100.11 78 PRO A N 1
ATOM 603 C CA . PRO A 1 83 ? -7.668 -10.199 -42.507 1.00 96.78 78 PRO A CA 1
ATOM 604 C C . PRO A 1 83 ? -8.373 -9.203 -43.418 1.00 93.93 78 PRO A C 1
ATOM 605 O O . PRO A 1 83 ? -8.366 -7.997 -43.162 1.00 92.12 78 PRO A O 1
ATOM 609 N N . THR A 1 84 ? -8.983 -9.727 -44.476 1.00 95.04 79 THR A N 1
ATOM 610 C CA . THR A 1 84 ? -9.640 -8.906 -45.478 1.00 93.13 79 THR A CA 1
ATOM 611 C C . THR A 1 84 ? -10.953 -9.560 -45.868 1.00 91.14 79 THR A C 1
ATOM 612 O O . THR A 1 84 ? -11.020 -10.775 -46.044 1.00 93.17 79 THR A O 1
ATOM 616 N N . LEU A 1 85 ? -12.000 -8.755 -45.992 1.00 109.49 80 LEU A N 1
ATOM 617 C CA . LEU A 1 85 ? -13.287 -9.267 -46.432 1.00 107.97 80 LEU A CA 1
ATOM 618 C C . LEU A 1 85 ? -13.332 -9.298 -47.951 1.00 110.16 80 LEU A C 1
ATOM 619 O O . LEU A 1 85 ? -12.972 -8.322 -48.607 1.00 110.25 80 LEU A O 1
ATOM 624 N N . GLN A 1 86 ? -13.781 -10.417 -48.508 1.00 114.81 81 GLN A N 1
ATOM 625 C CA . GLN A 1 86 ? -13.858 -10.561 -49.955 1.00 117.49 81 GLN A CA 1
ATOM 626 C C . GLN A 1 86 ? -15.069 -11.386 -50.363 1.00 117.30 81 GLN A C 1
ATOM 627 O O . GLN A 1 86 ? -15.554 -12.222 -49.601 1.00 116.60 81 GLN A O 1
ATOM 633 N N . LEU A 1 87 ? -15.557 -11.136 -51.571 1.00 101.22 82 LEU A N 1
ATOM 634 C CA . LEU A 1 87 ? -16.674 -11.888 -52.119 1.00 101.99 82 LEU A CA 1
ATOM 635 C C . LEU A 1 87 ? -16.179 -12.947 -53.106 1.00 107.34 82 LEU A C 1
ATOM 636 O O . LEU A 1 87 ? -15.765 -12.621 -54.217 1.00 110.18 82 LEU A O 1
ATOM 641 N N . GLU A 1 88 ? -16.206 -14.211 -52.692 1.00 104.31 83 GLU A N 1
ATOM 642 C CA . GLU A 1 88 ? -15.862 -15.314 -53.587 1.00 109.71 83 GLU A CA 1
ATOM 643 C C . GLU A 1 88 ? -17.112 -15.949 -54.187 1.00 110.80 83 GLU A C 1
ATOM 644 O O . GLU A 1 88 ? -18.066 -16.251 -53.472 1.00 108.47 83 GLU A O 1
ATOM 650 N N . SER A 1 89 ? -17.106 -16.150 -55.502 1.00 111.99 84 SER A N 1
ATOM 651 C CA . SER A 1 89 ? -18.222 -16.810 -56.168 1.00 114.00 84 SER A CA 1
ATOM 652 C C . SER A 1 89 ? -18.175 -18.307 -55.891 1.00 117.45 84 SER A C 1
ATOM 653 O O . SER A 1 89 ? -17.181 -18.816 -55.374 1.00 118.73 84 SER A O 1
ATOM 656 N N . VAL A 1 90 ? -19.245 -19.015 -56.237 1.00 134.93 85 VAL A N 1
ATOM 657 C CA . VAL A 1 90 ? -19.342 -20.434 -55.914 1.00 138.32 85 VAL A CA 1
ATOM 658 C C . VAL A 1 90 ? -20.147 -21.214 -56.948 1.00 143.25 85 VAL A C 1
ATOM 659 O O . VAL A 1 90 ? -20.880 -20.631 -57.745 1.00 143.21 85 VAL A O 1
ATOM 663 N N . ASP A 1 91 ? -20.001 -22.536 -56.931 1.00 148.27 86 ASP A N 1
ATOM 664 C CA . ASP A 1 91 ? -20.839 -23.403 -57.749 1.00 153.14 86 ASP A CA 1
ATOM 665 C C . ASP A 1 91 ? -22.265 -23.401 -57.221 1.00 150.38 86 ASP A C 1
ATOM 666 O O . ASP A 1 91 ? -22.521 -23.876 -56.115 1.00 148.83 86 ASP A O 1
ATOM 671 N N . PRO A 1 92 ? -23.205 -22.871 -58.014 1.00 144.54 87 PRO A N 1
ATOM 672 C CA . PRO A 1 92 ? -24.610 -22.844 -57.600 1.00 142.47 87 PRO A CA 1
ATOM 673 C C . PRO A 1 92 ? -25.121 -24.262 -57.396 1.00 147.08 87 PRO A C 1
ATOM 674 O O . PRO A 1 92 ? -26.119 -24.476 -56.708 1.00 145.86 87 PRO A O 1
ATOM 678 N N . LYS A 1 93 ? -24.424 -25.221 -57.997 1.00 153.08 88 LYS A N 1
ATOM 679 C CA . LYS A 1 93 ? -24.772 -26.629 -57.878 1.00 158.53 88 LYS A CA 1
ATOM 680 C C . LYS A 1 93 ? -24.631 -27.118 -56.438 1.00 156.56 88 LYS A C 1
ATOM 681 O O . LYS A 1 93 ? -25.564 -27.684 -55.869 1.00 157.79 88 LYS A O 1
ATOM 687 N N . ASN A 1 94 ? -23.460 -26.887 -55.853 1.00 146.22 89 ASN A N 1
ATOM 688 C CA . ASN A 1 94 ? -23.132 -27.416 -54.532 1.00 145.13 89 ASN A CA 1
ATOM 689 C C . ASN A 1 94 ? -23.877 -26.722 -53.395 1.00 138.98 89 ASN A C 1
ATOM 690 O O . ASN A 1 94 ? -24.415 -27.374 -52.500 1.00 139.30 89 ASN A O 1
ATOM 695 N N . TYR A 1 95 ? -23.899 -25.395 -53.441 1.00 169.37 90 TYR A N 1
ATOM 696 C CA . TYR A 1 95 ? -24.413 -24.582 -52.344 1.00 163.29 90 TYR A CA 1
ATOM 697 C C . TYR A 1 95 ? -25.910 -24.319 -52.455 1.00 162.24 90 TYR A C 1
ATOM 698 O O . TYR A 1 95 ? -26.487 -24.449 -53.534 1.00 165.45 90 TYR A O 1
ATOM 707 N N . PRO A 1 96 ? -26.545 -23.947 -51.331 1.00 163.06 91 PRO A N 1
ATOM 708 C CA . PRO A 1 96 ? -25.926 -23.845 -50.003 1.00 159.75 91 PRO A CA 1
ATOM 709 C C . PRO A 1 96 ? -25.631 -25.221 -49.407 1.00 163.81 91 PRO A C 1
ATOM 710 O O . PRO A 1 96 ? -26.254 -26.203 -49.808 1.00 168.18 91 PRO A O 1
ATOM 714 N N . LYS A 1 97 ? -24.703 -25.285 -48.456 1.00 145.58 92 LYS A N 1
ATOM 715 C CA . LYS A 1 97 ? -24.257 -26.564 -47.908 1.00 149.97 92 LYS A CA 1
ATOM 716 C C . LYS A 1 97 ? -23.772 -26.421 -46.469 1.00 147.30 92 LYS A C 1
ATOM 717 O O . LYS A 1 97 ? -23.317 -25.351 -46.068 1.00 142.41 92 LYS A O 1
ATOM 723 N N . LYS A 1 98 ? -23.870 -27.498 -45.692 1.00 123.14 93 LYS A N 1
ATOM 724 C CA . LYS A 1 98 ? -23.345 -27.487 -44.329 1.00 121.73 93 LYS A CA 1
ATOM 725 C C . LYS A 1 98 ? -21.833 -27.683 -44.353 1.00 123.17 93 LYS A C 1
ATOM 726 O O . LYS A 1 98 ? -21.245 -27.917 -45.410 1.00 126.03 93 LYS A O 1
ATOM 732 N N . LYS A 1 99 ? -21.210 -27.587 -43.182 1.00 157.24 94 LYS A N 1
ATOM 733 C CA . LYS A 1 99 ? -19.781 -27.850 -43.045 1.00 159.38 94 LYS A CA 1
ATOM 734 C C . LYS A 1 99 ? -18.997 -27.073 -44.095 1.00 158.21 94 LYS A C 1
ATOM 735 O O . LYS A 1 99 ? -17.970 -27.536 -44.588 1.00 162.15 94 LYS A O 1
ATOM 741 N N . MET A 1 100 ? -19.500 -25.892 -44.440 1.00 152.66 95 MET A N 1
ATOM 742 C CA . MET A 1 100 ? -18.896 -25.065 -45.475 1.00 151.42 95 MET A CA 1
ATOM 743 C C . MET A 1 100 ? -17.473 -24.656 -45.108 1.00 151.31 95 MET A C 1
ATOM 744 O O . MET A 1 100 ? -17.138 -24.525 -43.930 1.00 149.86 95 MET A O 1
ATOM 749 N N . GLU A 1 101 ? -16.644 -24.462 -46.130 1.00 130.22 96 GLU A N 1
ATOM 750 C CA . GLU A 1 101 ? -15.263 -24.029 -45.953 1.00 130.63 96 GLU A CA 1
ATOM 751 C C . GLU A 1 101 ? -15.200 -22.893 -44.939 1.00 125.37 96 GLU A C 1
ATOM 752 O O . GLU A 1 101 ? -15.947 -21.919 -45.040 1.00 120.85 96 GLU A O 1
ATOM 758 N N . LYS A 1 102 ? -14.308 -23.018 -43.961 1.00 132.59 97 LYS A N 1
ATOM 759 C CA . LYS A 1 102 ? -14.278 -22.076 -42.846 1.00 128.29 97 LYS A CA 1
ATOM 760 C C . LYS A 1 102 ? -13.804 -20.673 -43.235 1.00 125.04 97 LYS A C 1
ATOM 761 O O . LYS A 1 102 ? -13.792 -19.765 -42.405 1.00 121.49 97 LYS A O 1
ATOM 767 N N . ARG A 1 103 ? -13.409 -20.499 -44.492 1.00 114.51 98 ARG A N 1
ATOM 768 C CA . ARG A 1 103 ? -13.178 -19.162 -45.020 1.00 111.50 98 ARG A CA 1
ATOM 769 C C . ARG A 1 103 ? -14.528 -18.472 -45.119 1.00 106.85 98 ARG A C 1
ATOM 770 O O . ARG A 1 103 ? -14.640 -17.260 -44.945 1.00 102.97 98 ARG A O 1
ATOM 778 N N . PHE A 1 104 ? -15.553 -19.272 -45.395 1.00 126.67 99 PHE A N 1
ATOM 779 C CA . PHE A 1 104 ? -16.895 -18.772 -45.669 1.00 123.29 99 PHE A CA 1
ATOM 780 C C . PHE A 1 104 ? -17.770 -18.723 -44.416 1.00 120.30 99 PHE A C 1
ATOM 781 O O . PHE A 1 104 ? -18.912 -18.268 -44.472 1.00 117.69 99 PHE A O 1
ATOM 789 N N . VAL A 1 105 ? -17.236 -19.200 -43.295 1.00 121.27 100 VAL A N 1
ATOM 790 C CA . VAL A 1 105 ? -18.019 -19.326 -42.065 1.00 119.37 100 VAL A CA 1
ATOM 791 C C . VAL A 1 105 ? -17.898 -18.145 -41.105 1.00 115.32 100 VAL A C 1
ATOM 792 O O . VAL A 1 105 ? -16.805 -17.627 -40.872 1.00 115.35 100 VAL A O 1
ATOM 796 N N . PHE A 1 106 ? -19.033 -17.750 -40.536 1.00 99.45 101 PHE A N 1
ATOM 797 C CA . PHE A 1 106 ? -19.077 -16.765 -39.462 1.00 96.16 101 PHE A CA 1
ATOM 798 C C . PHE A 1 106 ? -19.954 -17.302 -38.343 1.00 96.19 101 PHE A C 1
ATOM 799 O O . PHE A 1 106 ? -20.794 -18.175 -38.566 1.00 97.88 101 PHE A O 1
ATOM 807 N N . ASN A 1 107 ? -19.764 -16.777 -37.139 1.00 82.07 102 ASN A N 1
ATOM 808 C CA . ASN A 1 107 ? -20.620 -17.141 -36.018 1.00 82.13 102 ASN A CA 1
ATOM 809 C C . ASN A 1 107 ? -21.245 -15.906 -35.385 1.00 78.24 102 ASN A C 1
ATOM 810 O O . ASN A 1 107 ? -20.572 -15.126 -34.710 1.00 77.13 102 ASN A O 1
ATOM 815 N N . LYS A 1 108 ? -22.540 -15.730 -35.621 1.00 76.26 103 LYS A N 1
ATOM 816 C CA . LYS A 1 108 ? -23.231 -14.538 -35.163 1.00 72.80 103 LYS A CA 1
ATOM 817 C C . LYS A 1 108 ? -23.407 -14.535 -33.647 1.00 73.12 103 LYS A C 1
ATOM 818 O O . LYS A 1 108 ? -23.925 -15.490 -33.062 1.00 75.43 103 LYS A O 1
ATOM 824 N N . ILE A 1 109 ? -22.947 -13.457 -33.020 1.00 75.66 104 ILE A N 1
ATOM 825 C CA . ILE A 1 109 ? -23.171 -13.232 -31.600 1.00 75.79 104 ILE A CA 1
ATOM 826 C C . ILE A 1 109 ? -24.356 -12.298 -31.458 1.00 72.97 104 ILE A C 1
ATOM 827 O O . ILE A 1 109 ? -24.208 -11.083 -31.557 1.00 70.40 104 ILE A O 1
ATOM 832 N N . GLU A 1 110 ? -25.536 -12.862 -31.246 1.00 69.71 105 GLU A N 1
ATOM 833 C CA . GLU A 1 110 ? -26.737 -12.049 -31.161 1.00 67.57 105 GLU A CA 1
ATOM 834 C C . GLU A 1 110 ? -27.185 -11.861 -29.719 1.00 68.27 105 GLU A C 1
ATOM 835 O O . GLU A 1 110 ? -27.309 -12.826 -28.965 1.00 71.13 105 GLU A O 1
ATOM 841 N N . ILE A 1 111 ? -27.435 -10.611 -29.350 1.00 86.94 106 ILE A N 1
ATOM 842 C CA . ILE A 1 111 ? -27.894 -10.275 -28.010 1.00 87.67 106 ILE A CA 1
ATOM 843 C C . ILE A 1 111 ? -28.954 -9.192 -28.086 1.00 85.53 106 ILE A C 1
ATOM 844 O O . ILE A 1 111 ? -28.696 -8.083 -28.559 1.00 83.04 106 ILE A O 1
ATOM 849 N N . ASN A 1 112 ? -30.149 -9.519 -27.616 1.00 90.54 107 ASN A N 1
ATOM 850 C CA . ASN A 1 112 ? -31.237 -8.562 -27.611 1.00 89.14 107 ASN A CA 1
ATOM 851 C C . ASN A 1 112 ? -31.402 -7.949 -28.996 1.00 86.58 107 ASN A C 1
ATOM 852 O O . ASN A 1 112 ? -31.327 -6.734 -29.164 1.00 84.45 107 ASN A O 1
ATOM 857 N N . ASN A 1 113 ? -31.597 -8.806 -29.991 1.00 62.97 108 ASN A N 1
ATOM 858 C CA . ASN A 1 113 ? -31.810 -8.363 -31.365 1.00 61.15 108 ASN A CA 1
ATOM 859 C C . ASN A 1 113 ? -30.744 -7.585 -32.138 1.00 58.95 108 ASN A C 1
ATOM 860 O O . ASN A 1 113 ? -30.896 -7.348 -33.338 1.00 57.55 108 ASN A O 1
ATOM 865 N N . LYS A 1 114 ? -29.634 -7.312 -31.458 1.00 94.92 109 LYS A N 1
ATOM 866 C CA . LYS A 1 114 ? -28.445 -6.701 -32.052 1.00 93.70 109 LYS A CA 1
ATOM 867 C C . LYS A 1 114 ? -27.371 -7.761 -32.179 1.00 95.40 109 LYS A C 1
ATOM 868 O O . LYS A 1 114 ? -27.050 -8.413 -31.206 1.00 97.46 109 LYS A O 1
ATOM 874 N N . LEU A 1 115 ? -26.808 -7.936 -33.368 1.00 58.31 110 LEU A N 1
ATOM 875 C CA . LEU A 1 115 ? -25.926 -9.079 -33.598 1.00 60.33 110 LEU A CA 1
ATOM 876 C C . LEU A 1 115 ? -24.596 -8.710 -34.252 1.00 60.17 110 LEU A C 1
ATOM 877 O O . LEU A 1 115 ? -24.544 -7.892 -35.167 1.00 58.62 110 LEU A O 1
ATOM 882 N N . GLU A 1 116 ? -23.523 -9.320 -33.758 1.00 68.37 111 GLU A N 1
ATOM 883 C CA . GLU A 1 116 ? -22.199 -9.175 -34.348 1.00 69.06 111 GLU A CA 1
ATOM 884 C C . GLU A 1 116 ? -21.875 -10.422 -35.163 1.00 71.40 111 GLU A C 1
ATOM 885 O O . GLU A 1 116 ? -22.555 -11.445 -35.044 1.00 72.84 111 GLU A O 1
ATOM 891 N N . PHE A 1 117 ? -20.822 -10.347 -35.971 1.00 76.60 112 PHE A N 1
ATOM 892 C CA . PHE A 1 117 ? -20.380 -11.497 -36.750 1.00 79.31 112 PHE A CA 1
ATOM 893 C C . PHE A 1 117 ? -18.872 -11.691 -36.623 1.00 81.67 112 PHE A C 1
ATOM 894 O O . PHE A 1 117 ? -18.096 -11.036 -37.320 1.00 81.52 112 PHE A O 1
ATOM 902 N N . GLU A 1 118 ? -18.450 -12.589 -35.737 1.00 8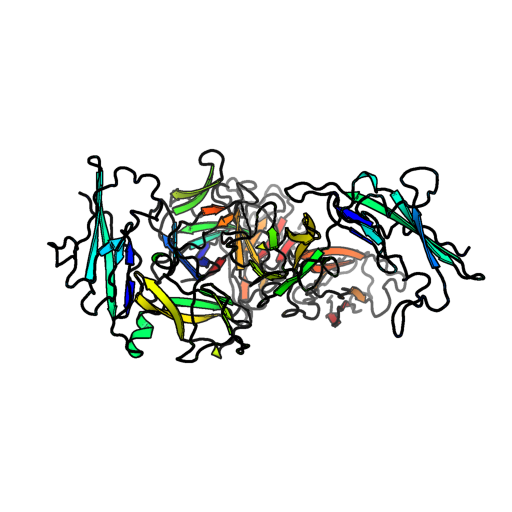7.98 113 GLU A N 1
ATOM 903 C CA . GLU A 1 118 ? -17.029 -12.889 -35.619 1.00 90.89 113 GLU A CA 1
ATOM 904 C C . GLU A 1 118 ? -16.609 -13.817 -36.746 1.00 93.55 113 GLU A C 1
ATOM 905 O O . GLU A 1 118 ? -17.425 -14.571 -37.276 1.00 93.76 113 GLU A O 1
ATOM 911 N N . SER A 1 119 ? -15.338 -13.751 -37.121 1.00 92.71 114 SER A N 1
ATOM 912 C CA . SER A 1 119 ? -14.807 -14.641 -38.142 1.00 95.86 114 SER A CA 1
ATOM 913 C C . SER A 1 119 ? -14.337 -15.947 -37.522 1.00 99.98 114 SER A C 1
ATOM 914 O O . SER A 1 119 ? -13.651 -15.947 -36.498 1.00 101.36 114 SER A O 1
ATOM 917 N N . ALA A 1 120 ? -14.711 -17.058 -38.145 1.00 96.75 115 ALA A N 1
ATOM 918 C CA . ALA A 1 120 ? -14.255 -18.364 -37.698 1.00 101.20 115 ALA A CA 1
ATOM 919 C C . ALA A 1 120 ? -12.769 -18.502 -37.989 1.00 104.85 115 ALA A C 1
ATOM 920 O O . ALA A 1 120 ? -11.988 -18.879 -37.117 1.00 107.57 115 ALA A O 1
ATOM 922 N N . GLN A 1 121 ? -12.385 -18.179 -39.220 1.00 126.83 116 GLN A N 1
ATOM 923 C CA . GLN A 1 121 ? -10.992 -18.268 -39.634 1.00 130.53 116 GLN A CA 1
ATOM 924 C C . GLN A 1 121 ? -10.110 -17.423 -38.721 1.00 129.94 116 GLN A C 1
ATOM 925 O O . GLN A 1 121 ? -9.101 -17.901 -38.203 1.00 133.73 116 GLN A O 1
ATOM 931 N N . PHE A 1 122 ? -10.496 -16.164 -38.534 1.00 118.22 117 PHE A N 1
ATOM 932 C CA . PHE A 1 122 ? -9.787 -15.269 -37.624 1.00 117.65 117 PHE A CA 1
ATOM 933 C C . PHE A 1 122 ? -10.679 -14.830 -36.468 1.00 114.13 117 PHE A C 1
ATOM 934 O O . PHE A 1 122 ? -11.487 -13.917 -36.620 1.00 110.00 117 PHE A O 1
ATOM 942 N N . PRO A 1 123 ? -10.534 -15.476 -35.304 1.00 96.34 118 PRO A N 1
ATOM 943 C CA . PRO A 1 123 ? -11.257 -15.023 -34.113 1.00 93.62 118 PRO A CA 1
ATOM 944 C C . PRO A 1 123 ? -10.858 -13.599 -33.757 1.00 91.83 118 PRO A C 1
ATOM 945 O O . PRO A 1 123 ? -9.749 -13.176 -34.080 1.00 93.97 118 PRO A O 1
ATOM 949 N N . ASN A 1 124 ? -11.753 -12.871 -33.101 1.00 113.52 119 ASN A N 1
ATOM 950 C CA . ASN A 1 124 ? -11.473 -11.497 -32.705 1.00 111.72 119 ASN A CA 1
ATOM 951 C C . ASN A 1 124 ? -11.327 -10.575 -33.912 1.00 109.82 119 ASN A C 1
ATOM 952 O O . ASN A 1 124 ? -10.709 -9.514 -33.832 1.00 109.70 119 ASN A O 1
ATOM 957 N N . TRP A 1 125 ? -11.905 -10.998 -35.031 1.00 93.74 120 TRP A N 1
ATOM 958 C CA . TRP A 1 125 ? -11.981 -10.173 -36.230 1.00 91.94 120 TRP A CA 1
ATOM 959 C C . TRP A 1 125 ? -13.416 -10.184 -36.743 1.00 88.48 120 TRP A C 1
ATOM 960 O O . TRP A 1 125 ? -13.987 -11.246 -36.992 1.00 89.10 120 TRP A O 1
ATOM 971 N N . TYR A 1 126 ? -13.993 -8.999 -36.913 1.00 78.15 121 TYR A N 1
ATOM 972 C CA . TYR A 1 126 ? -15.426 -8.885 -37.146 1.00 74.96 121 TYR A CA 1
ATOM 973 C C . TYR A 1 126 ? -15.772 -8.117 -38.412 1.00 73.30 121 TYR A C 1
ATOM 974 O O . TYR A 1 126 ? -15.074 -7.179 -38.794 1.00 73.46 121 TYR A O 1
ATOM 983 N N . ILE A 1 127 ? -16.869 -8.515 -39.051 1.00 71.80 122 ILE A N 1
ATOM 984 C CA . ILE A 1 127 ? -17.461 -7.723 -40.116 1.00 70.08 122 ILE A CA 1
ATOM 985 C C . ILE A 1 127 ? -17.787 -6.356 -39.553 1.00 67.39 122 ILE A C 1
ATOM 986 O O . ILE A 1 127 ? -18.506 -6.242 -38.561 1.00 65.63 122 ILE A O 1
ATOM 991 N N . SER A 1 128 ? -17.270 -5.316 -40.191 1.00 68.86 123 SER A N 1
ATOM 992 C CA . SER A 1 128 ? -17.385 -3.977 -39.643 1.00 66.97 123 SER A CA 1
ATOM 993 C C . SER A 1 128 ? -17.672 -2.961 -40.728 1.00 66.16 123 SER A C 1
ATOM 994 O O . SER A 1 128 ? -17.631 -3.273 -41.914 1.00 67.45 123 SER A O 1
ATOM 997 N N . THR A 1 129 ? -17.946 -1.735 -40.307 1.00 85.12 124 THR A N 1
ATOM 998 C CA . THR A 1 129 ? -18.216 -0.639 -41.223 1.00 84.69 124 THR A CA 1
ATOM 999 C C . THR A 1 129 ? -17.766 0.668 -40.599 1.00 84.58 124 THR A C 1
ATOM 1000 O O . THR A 1 129 ? -17.820 0.833 -39.383 1.00 84.09 124 THR A O 1
ATOM 1004 N N . SER A 1 130 ? -17.315 1.600 -41.427 1.00 64.79 125 SER A N 1
ATOM 1005 C CA . SER A 1 130 ? -16.866 2.878 -40.904 1.00 65.16 125 SER A CA 1
ATOM 1006 C C . SER A 1 130 ? -18.089 3.719 -40.585 1.00 62.84 125 SER A C 1
ATOM 1007 O O . SER A 1 130 ? -19.212 3.320 -40.874 1.00 61.18 125 SER A O 1
ATOM 1010 N N . GLN A 1 131 ? -17.881 4.875 -39.972 1.00 71.68 126 GLN A N 1
ATOM 1011 C CA . GLN A 1 131 ? -18.988 5.784 -39.737 1.00 70.03 126 GLN A CA 1
ATOM 1012 C C . GLN A 1 131 ? -19.158 6.709 -40.933 1.00 70.73 126 GLN A C 1
ATOM 1013 O O . GLN A 1 131 ? -20.235 7.272 -41.140 1.00 69.52 126 GLN A O 1
ATOM 1019 N N . ALA A 1 132 ? -18.092 6.887 -41.709 1.00 64.16 127 ALA A N 1
ATOM 1020 C CA . ALA A 1 132 ? -18.218 7.601 -42.964 1.00 65.37 127 ALA A CA 1
ATOM 1021 C C . ALA A 1 132 ? -19.297 6.912 -43.777 1.00 64.20 127 ALA A C 1
ATOM 1022 O O . ALA A 1 132 ? -19.710 5.799 -43.454 1.00 63.08 127 ALA A O 1
ATOM 1024 N N . GLU A 1 133 ? -19.749 7.565 -44.838 1.00 82.93 128 GLU A N 1
ATOM 1025 C CA . GLU A 1 133 ? -20.901 7.056 -45.577 1.00 82.43 128 GLU A CA 1
ATOM 1026 C C . GLU A 1 133 ? -20.573 5.983 -46.635 1.00 84.98 128 GLU A C 1
ATOM 1027 O O . GLU A 1 133 ? -20.928 4.818 -46.461 1.00 87.47 128 GLU A O 1
ATOM 1033 N N . ASN A 1 134 ? -19.892 6.344 -47.715 1.00 112.54 129 ASN A N 1
ATOM 1034 C CA . ASN A 1 134 ? -19.702 5.374 -48.790 1.00 115.20 129 ASN A CA 1
ATOM 1035 C C . ASN A 1 134 ? -18.645 4.279 -48.574 1.00 116.65 129 ASN A C 1
ATOM 1036 O O . ASN A 1 134 ? -18.658 3.273 -49.285 1.00 118.20 129 ASN A O 1
ATOM 1041 N N . MET A 1 135 ? -17.751 4.455 -47.602 1.00 98.24 130 MET A N 1
ATOM 1042 C CA . MET A 1 135 ? -16.709 3.455 -47.339 1.00 99.80 130 MET A CA 1
ATOM 1043 C C . MET A 1 135 ? -17.284 2.032 -47.245 1.00 98.60 130 MET A C 1
ATOM 1044 O O . MET A 1 135 ? -18.376 1.837 -46.712 1.00 95.89 130 MET A O 1
ATOM 1049 N N . PRO A 1 136 ? -16.545 1.037 -47.765 1.00 73.76 131 PRO A N 1
ATOM 1050 C CA . PRO A 1 136 ? -17.005 -0.351 -47.883 1.00 73.54 131 PRO A CA 1
ATOM 1051 C C . PRO A 1 136 ? -17.129 -1.090 -46.557 1.00 71.70 131 PRO A C 1
ATOM 1052 O O . PRO A 1 136 ? -16.521 -0.693 -45.568 1.00 71.42 131 PRO A O 1
ATOM 1056 N N . VAL A 1 137 ? -17.908 -2.169 -46.560 1.00 68.92 132 VAL A N 1
ATOM 1057 C CA . VAL A 1 137 ? -17.944 -3.122 -45.455 1.00 68.19 132 VAL A CA 1
ATOM 1058 C C . VAL A 1 137 ? -16.647 -3.911 -45.463 1.00 71.17 132 VAL A C 1
ATOM 1059 O O . VAL A 1 137 ? -16.142 -4.265 -46.525 1.00 73.87 132 VAL A O 1
ATOM 1063 N N . PHE A 1 138 ? -16.108 -4.206 -44.287 1.00 68.86 133 PHE A N 1
ATOM 1064 C CA . PHE A 1 138 ? -14.810 -4.860 -44.222 1.00 72.03 133 PHE A CA 1
ATOM 1065 C C . PHE A 1 138 ? -14.630 -5.696 -42.967 1.00 72.09 133 PHE A C 1
ATOM 1066 O O . PHE A 1 138 ? -15.323 -5.501 -41.973 1.00 69.61 133 PHE A O 1
ATOM 1074 N N . LEU A 1 139 ? -13.691 -6.632 -43.024 1.00 75.78 134 LEU A N 1
ATOM 1075 C CA . LEU A 1 139 ? -13.289 -7.379 -41.844 1.00 76.68 134 LEU A CA 1
ATOM 1076 C C . LEU A 1 139 ? -12.541 -6.419 -40.922 1.00 76.62 134 LEU A C 1
ATOM 1077 O O . LEU A 1 139 ? -11.715 -5.631 -41.377 1.00 78.01 134 LEU A O 1
ATOM 1082 N N . GLY A 1 140 ? -12.827 -6.478 -39.627 1.00 92.18 135 GLY A N 1
ATOM 1083 C CA . GLY A 1 140 ? -12.241 -5.533 -38.695 1.00 92.25 135 GLY A CA 1
ATOM 1084 C C . GLY A 1 140 ? -11.715 -6.190 -37.437 1.00 94.06 135 GLY A C 1
ATOM 1085 O O . GLY A 1 140 ? -12.313 -7.135 -36.921 1.00 93.64 135 GLY A O 1
ATOM 1086 N N . GLY A 1 141 ? -10.587 -5.686 -36.947 1.00 91.07 136 GLY A N 1
ATOM 1087 C CA . GLY A 1 141 ? -9.950 -6.239 -35.767 1.00 93.52 136 GLY A CA 1
ATOM 1088 C C . GLY A 1 141 ? -10.340 -5.534 -34.484 1.00 92.10 136 GLY A C 1
ATOM 1089 O O . GLY A 1 141 ? -10.224 -6.101 -33.397 1.00 93.86 136 GLY A O 1
ATOM 1090 N N . THR A 1 142 ? -10.793 -4.291 -34.607 1.00 92.55 137 THR A N 1
ATOM 1091 C CA . THR A 1 142 ? -11.176 -3.510 -33.436 1.00 91.38 137 THR A CA 1
ATOM 1092 C C . THR A 1 142 ? -12.694 -3.524 -33.196 1.00 87.59 137 THR A C 1
ATOM 1093 O O . THR A 1 142 ? -13.489 -3.208 -34.083 1.00 84.97 137 THR A O 1
ATOM 1097 N N . LYS A 1 143 ? -13.082 -3.919 -31.988 1.00 72.79 138 LYS A N 1
ATOM 1098 C CA . LYS A 1 143 ? -14.482 -3.974 -31.595 1.00 69.87 138 LYS A CA 1
ATOM 1099 C C . LYS A 1 143 ? -14.778 -2.828 -30.628 1.00 69.15 138 LYS A C 1
ATOM 1100 O O . LYS A 1 143 ? -14.002 -2.573 -29.709 1.00 71.64 138 LYS A O 1
ATOM 1106 N N . GLY A 1 144 ? -15.894 -2.136 -30.839 1.00 66.07 139 GLY A N 1
ATOM 1107 C CA . GLY A 1 144 ? -16.288 -1.040 -29.969 1.00 65.47 139 GLY A CA 1
ATOM 1108 C C . GLY A 1 144 ? -15.443 0.218 -30.107 1.00 66.53 139 GLY A C 1
ATOM 1109 O O . GLY A 1 144 ? -15.442 1.073 -29.220 1.00 67.10 139 GLY A O 1
ATOM 1110 N N . GLY A 1 145 ? -14.719 0.330 -31.216 1.00 97.06 140 GLY A N 1
ATOM 1111 C CA . GLY A 1 145 ? -13.890 1.495 -31.476 1.00 98.56 140 GLY A CA 1
ATOM 1112 C C . GLY A 1 145 ? -14.538 2.530 -32.379 1.00 96.31 140 GLY A C 1
ATOM 1113 O O . GLY A 1 145 ? -15.668 2.955 -32.149 1.00 94.00 140 GLY A O 1
ATOM 1114 N N . GLN A 1 146 ? -13.802 2.945 -33.405 1.00 81.85 141 GLN A N 1
ATOM 1115 C CA . GLN A 1 146 ? -14.284 3.922 -34.376 1.00 80.35 141 GLN A CA 1
ATOM 1116 C C . GLN A 1 146 ? -15.208 3.301 -35.418 1.00 77.83 141 GLN A C 1
ATOM 1117 O O . GLN A 1 146 ? -16.037 3.995 -36.004 1.00 76.10 141 GLN A O 1
ATOM 1123 N N . ASP A 1 147 ? -15.045 2.002 -35.660 1.00 76.09 142 ASP A N 1
ATOM 1124 C CA . ASP A 1 147 ? -15.834 1.293 -36.669 1.00 74.39 142 ASP A CA 1
ATOM 1125 C C . ASP A 1 147 ? -16.974 0.491 -36.054 1.00 72.40 142 ASP A C 1
ATOM 1126 O O . ASP A 1 147 ? -16.836 -0.079 -34.973 1.00 73.06 142 ASP A O 1
ATOM 1131 N N . ILE A 1 148 ? -18.099 0.448 -36.758 1.00 60.17 143 ILE A N 1
ATOM 1132 C CA . ILE A 1 148 ? -19.299 -0.219 -36.268 1.00 58.52 143 ILE A CA 1
ATOM 1133 C C . ILE A 1 148 ? -19.266 -1.726 -36.492 1.00 59.40 143 ILE A C 1
ATOM 1134 O O . ILE A 1 148 ? -19.173 -2.186 -37.628 1.00 59.82 143 ILE A O 1
ATOM 1139 N N . THR A 1 149 ? -19.363 -2.497 -35.415 1.00 65.70 144 THR A N 1
ATOM 1140 C CA . THR A 1 149 ? -19.238 -3.947 -35.527 1.00 67.09 144 THR A CA 1
ATOM 1141 C C . THR A 1 149 ? -20.573 -4.698 -35.544 1.00 65.97 144 THR A C 1
ATOM 1142 O O . THR A 1 149 ? -20.739 -5.661 -36.298 1.00 66.86 144 THR A O 1
ATOM 1146 N N . ASP A 1 150 ? -21.517 -4.260 -34.714 1.00 73.63 145 ASP A N 1
ATOM 1147 C CA . ASP A 1 150 ? -22.818 -4.925 -34.610 1.00 73.02 145 ASP A CA 1
ATOM 1148 C C . ASP A 1 150 ? -23.935 -4.267 -35.423 1.00 71.17 145 ASP A C 1
ATOM 1149 O O . ASP A 1 150 ? -24.004 -3.045 -35.540 1.00 69.91 145 ASP A O 1
ATOM 1154 N N . PHE A 1 151 ? -24.821 -5.095 -35.966 1.00 69.18 146 PHE A N 1
ATOM 1155 C CA . PHE A 1 151 ? -25.909 -4.612 -36.800 1.00 67.99 146 PHE A CA 1
ATOM 1156 C C . PHE A 1 151 ? -27.223 -5.177 -36.324 1.00 68.16 146 PHE A C 1
ATOM 1157 O O . PHE A 1 151 ? -27.281 -5.932 -35.353 1.00 69.22 146 PHE A O 1
ATOM 1165 N N . THR A 1 152 ? -28.277 -4.822 -37.043 1.00 71.78 147 THR A N 1
ATOM 1166 C CA . THR A 1 152 ? -29.592 -5.345 -36.756 1.00 72.45 147 THR A CA 1
ATOM 1167 C C . THR A 1 152 ? -30.226 -5.790 -38.064 1.00 73.29 147 THR A C 1
ATOM 1168 O O . THR A 1 152 ? -30.223 -5.048 -39.046 1.00 72.59 147 THR A O 1
ATOM 1172 N N . MET A 1 153 ? -30.742 -7.015 -38.082 1.00 75.32 148 MET A N 1
ATOM 1173 C CA . MET A 1 153 ? -31.300 -7.579 -39.303 1.00 76.81 148 MET A CA 1
ATOM 1174 C C . MET A 1 153 ? -32.823 -7.561 -39.304 1.00 77.66 148 MET A C 1
ATOM 1175 O O . MET A 1 153 ? -33.455 -7.724 -38.262 1.00 78.05 148 MET A O 1
ATOM 1180 N N . GLN A 1 154 ? -33.403 -7.352 -40.482 1.00 85.54 149 GLN A N 1
ATOM 1181 C CA . GLN A 1 154 ? -34.843 -7.485 -40.669 1.00 87.11 149 GLN A CA 1
ATOM 1182 C C . GLN A 1 154 ? -35.129 -8.577 -41.690 1.00 90.03 149 GLN A C 1
ATOM 1183 O O . GLN A 1 154 ? -34.699 -8.482 -42.839 1.00 90.44 149 GLN A O 1
ATOM 1189 N N . PHE A 1 155 ? -35.854 -9.613 -41.276 1.00 83.64 150 PHE A N 1
ATOM 1190 C CA . PHE A 1 155 ? -36.211 -10.690 -42.194 1.00 87.02 150 PHE A CA 1
ATOM 1191 C C . PHE A 1 155 ? -37.031 -10.138 -43.347 1.00 88.10 150 PHE A C 1
ATOM 1192 O O . PHE A 1 155 ? -37.683 -9.105 -43.216 1.00 87.10 150 PHE A O 1
ATOM 1200 N N . VAL A 1 156 ? -37.001 -10.836 -44.474 1.00 95.78 151 VAL A N 1
ATOM 1201 C CA . VAL A 1 156 ? -37.659 -10.354 -45.677 1.00 97.27 151 VAL A CA 1
ATOM 1202 C C . VAL A 1 156 ? -38.327 -11.510 -46.415 1.00 101.87 151 VAL A C 1
ATOM 1203 O O . VAL A 1 156 ? -38.111 -12.677 -46.086 1.00 103.80 151 VAL A O 1
ATOM 1207 N N . SER A 1 157 ? -39.137 -11.180 -47.415 1.00 171.56 152 SER A N 1
ATOM 1208 C CA . SER A 1 157 ? -39.896 -12.183 -48.150 1.00 176.47 152 SER A CA 1
ATOM 1209 C C . SER A 1 157 ? -39.801 -11.950 -49.653 1.00 178.72 152 SER A C 1
ATOM 1210 O O . SER A 1 157 ? -38.922 -12.496 -50.317 1.00 179.51 152 SER A O 1
ATOM 1213 N N . CYS B 2 18 ? -14.442 6.235 -74.776 1.00 154.29 15 CYS C N 1
ATOM 1214 C CA . CYS B 2 18 ? -14.369 5.761 -73.398 1.00 149.20 15 CYS C CA 1
ATOM 1215 C C . CYS B 2 18 ? -15.607 4.968 -72.997 1.00 145.32 15 CYS C C 1
ATOM 1216 O O . CYS B 2 18 ? -16.680 5.133 -73.577 1.00 145.18 15 CYS C O 1
ATOM 1219 N N . ARG B 2 19 ? -15.444 4.108 -71.997 1.00 148.60 16 ARG C N 1
ATOM 1220 C CA . ARG B 2 19 ? -16.519 3.240 -71.532 1.00 145.24 16 ARG C CA 1
ATOM 1221 C C . ARG B 2 19 ? -17.450 3.967 -70.573 1.00 139.72 16 ARG C C 1
ATOM 1222 O O . ARG B 2 19 ? -17.036 4.876 -69.856 1.00 137.78 16 ARG C O 1
ATOM 1230 N N . PHE B 2 20 ? -18.713 3.561 -70.572 1.00 148.42 17 PHE C N 1
ATOM 1231 C CA . PHE B 2 20 ? -19.670 4.007 -69.574 1.00 143.19 17 PHE C CA 1
ATOM 1232 C C . PHE B 2 20 ? -19.788 2.905 -68.531 1.00 140.29 17 PHE C C 1
ATOM 1233 O O . PHE B 2 20 ? -20.286 1.818 -68.829 1.00 141.23 17 PHE C O 1
ATOM 1241 N N . ARG B 2 21 ? -19.330 3.176 -67.313 1.00 121.29 18 ARG C N 1
ATOM 1242 C CA . ARG B 2 21 ? -19.272 2.137 -66.287 1.00 119.17 18 ARG C CA 1
ATOM 1243 C C . ARG B 2 21 ? -20.629 1.760 -65.697 1.00 115.28 18 ARG C C 1
ATOM 1244 O O . ARG B 2 21 ? -20.907 0.580 -65.481 1.00 115.24 18 ARG C O 1
ATOM 1252 N N . GLY B 2 22 ? -21.471 2.752 -65.431 1.00 112.49 19 GLY C N 1
ATOM 1253 C CA . GLY B 2 22 ? -22.793 2.472 -64.903 1.00 109.19 19 GLY C CA 1
ATOM 1254 C C . GLY B 2 22 ? -23.469 3.623 -64.182 1.00 105.61 19 GLY C C 1
ATOM 1255 O O . GLY B 2 22 ? -22.871 4.674 -63.945 1.00 105.67 19 GLY C O 1
ATOM 1256 N N . ARG B 2 23 ? -24.734 3.409 -63.835 1.00 117.57 20 ARG C N 1
ATOM 1257 C CA . ARG B 2 23 ? -25.537 4.391 -63.114 1.00 114.35 20 ARG C CA 1
ATOM 1258 C C . ARG B 2 23 ? -25.317 4.278 -61.605 1.00 110.45 20 ARG C C 1
ATOM 1259 O O . ARG B 2 23 ? -25.296 3.179 -61.047 1.00 109.51 20 ARG C O 1
ATOM 1267 N N . HIS B 2 24 ? -25.163 5.422 -60.948 1.00 101.84 21 HIS C N 1
ATOM 1268 C CA . HIS B 2 24 ? -24.913 5.447 -59.512 1.00 98.46 21 HIS C CA 1
ATOM 1269 C C . HIS B 2 24 ? -26.171 5.118 -58.713 1.00 95.33 21 HIS C C 1
ATOM 1270 O O . HIS B 2 24 ? -27.201 5.773 -58.865 1.00 94.79 21 HIS C O 1
ATOM 1277 N N . TYR B 2 25 ? -26.067 4.120 -57.842 1.00 87.87 22 TYR C N 1
ATOM 1278 C CA . TYR B 2 25 ? -27.230 3.568 -57.144 1.00 85.39 22 TYR C CA 1
ATOM 1279 C C . TYR B 2 25 ? -28.084 4.590 -56.392 1.00 82.70 22 TYR C C 1
ATOM 1280 O O . TYR B 2 25 ? -29.304 4.615 -56.553 1.00 82.10 22 TYR C O 1
ATOM 1289 N N . LYS B 2 26 ? -27.461 5.423 -55.568 1.00 78.74 23 LYS C N 1
ATOM 1290 C CA . LYS B 2 26 ? -28.224 6.405 -54.803 1.00 76.57 23 LYS C CA 1
ATOM 1291 C C . LYS B 2 26 ? -28.553 7.655 -55.614 1.00 78.29 23 LYS C C 1
ATOM 1292 O O . LYS B 2 26 ? -27.695 8.506 -55.844 1.00 79.56 23 LYS C O 1
ATOM 1298 N N . ARG B 2 27 ? -29.802 7.755 -56.051 1.00 90.06 24 ARG C N 1
ATOM 1299 C CA . ARG B 2 27 ? -30.294 8.994 -56.623 1.00 91.75 24 ARG C CA 1
ATOM 1300 C C . ARG B 2 27 ? -30.436 9.961 -55.470 1.00 89.77 24 ARG C C 1
ATOM 1301 O O . ARG B 2 27 ? -30.419 9.547 -54.311 1.00 86.98 24 ARG C O 1
ATOM 1309 N N . GLU B 2 28 ? -30.583 11.244 -55.770 1.00 80.03 25 GLU C N 1
ATOM 1310 C CA . GLU B 2 28 ? -30.605 12.236 -54.707 1.00 78.77 25 GLU C CA 1
ATOM 1311 C C . GLU B 2 28 ? -31.746 13.229 -54.856 1.00 80.20 25 GLU C C 1
ATOM 1312 O O . GLU B 2 28 ? -31.688 14.150 -55.670 1.00 83.37 25 GLU C O 1
ATOM 1318 N N . PHE B 2 29 ? -32.785 13.024 -54.053 1.00 83.08 26 PHE C N 1
ATOM 1319 C CA . PHE B 2 29 ? -33.940 13.905 -54.043 1.00 84.58 26 PHE C CA 1
ATOM 1320 C C . PHE B 2 29 ? -33.783 14.958 -52.960 1.00 84.06 26 PHE C C 1
ATOM 1321 O O . PHE B 2 29 ? -34.208 14.761 -51.823 1.00 81.49 26 PHE C O 1
ATOM 1329 N N . ARG B 2 30 ? -33.166 16.075 -53.324 1.00 82.29 27 ARG C N 1
ATOM 1330 C CA . ARG B 2 30 ? -32.941 17.169 -52.396 1.00 82.60 27 ARG C CA 1
ATOM 1331 C C . ARG B 2 30 ? -34.031 18.222 -52.541 1.00 85.56 27 ARG C C 1
ATOM 1332 O O . ARG B 2 30 ? -34.878 18.129 -53.427 1.00 87.52 27 ARG C O 1
ATOM 1340 N N . LEU B 2 31 ? -34.006 19.219 -51.661 1.00 107.43 28 LEU C N 1
ATOM 1341 C CA . LEU B 2 31 ? -34.957 20.325 -51.717 1.00 110.95 28 LEU C CA 1
ATOM 1342 C C . LEU B 2 31 ? -34.356 21.558 -52.379 1.00 115.48 28 LEU C C 1
ATOM 1343 O O . LEU B 2 31 ? -33.136 21.728 -52.409 1.00 115.46 28 LEU C O 1
ATOM 1348 N N . GLU B 2 32 ? -35.224 22.420 -52.900 1.00 110.78 29 GLU C N 1
ATOM 1349 C CA . GLU B 2 32 ? -34.795 23.665 -53.529 1.00 115.85 29 GLU C CA 1
ATOM 1350 C C . GLU B 2 32 ? -34.165 24.615 -52.516 1.00 116.44 29 GLU C C 1
ATOM 1351 O O . GLU B 2 32 ? -34.402 24.501 -51.317 1.00 113.77 29 GLU C O 1
ATOM 1357 N N . GLY B 2 33 ? -33.352 25.544 -53.005 1.00 132.21 30 GLY C N 1
ATOM 1358 C CA . GLY B 2 33 ? -32.811 26.601 -52.169 1.00 134.10 30 GLY C CA 1
ATOM 1359 C C . GLY B 2 33 ? -31.799 26.162 -51.128 1.00 130.09 30 GLY C C 1
ATOM 1360 O O . GLY B 2 33 ? -31.632 26.825 -50.104 1.00 130.53 30 GLY C O 1
ATOM 1361 N N . GLU B 2 34 ? -31.118 25.052 -51.385 1.00 106.70 31 GLU C N 1
ATOM 1362 C CA . GLU B 2 34 ? -30.082 24.577 -50.476 1.00 103.40 31 GLU C CA 1
ATOM 1363 C C . GLU B 2 34 ? -29.026 23.764 -51.217 1.00 102.04 31 GLU C C 1
ATOM 1364 O O . GLU B 2 34 ? -29.302 23.192 -52.269 1.00 102.12 31 GLU C O 1
ATOM 1370 N N . PRO B 2 35 ? -27.806 23.719 -50.667 1.00 97.07 32 PRO C N 1
ATOM 1371 C CA . PRO B 2 35 ? -26.627 23.111 -51.295 1.00 96.75 32 PRO C CA 1
ATOM 1372 C C . PRO B 2 35 ? -26.810 21.657 -51.719 1.00 93.25 32 PRO C C 1
ATOM 1373 O O . PRO B 2 35 ? -27.659 20.938 -51.190 1.00 89.92 32 PRO C O 1
ATOM 1377 N N . VAL B 2 36 ? -25.987 21.243 -52.677 1.00 103.04 33 VAL C N 1
ATOM 1378 C CA . VAL B 2 36 ? -25.992 19.887 -53.204 1.00 100.59 33 VAL C CA 1
ATOM 1379 C C . VAL B 2 36 ? -24.572 19.545 -53.630 1.00 101.65 33 VAL C C 1
ATOM 1380 O O . VAL B 2 36 ? -23.818 20.424 -54.036 1.00 105.09 33 VAL C O 1
ATOM 1384 N N . ALA B 2 37 ? -24.203 18.273 -53.542 1.00 110.62 34 ALA C N 1
ATOM 1385 C CA . ALA B 2 37 ? -22.856 17.863 -53.916 1.00 111.95 34 ALA C CA 1
ATOM 1386 C C . ALA B 2 37 ? -22.837 16.488 -54.573 1.00 110.67 34 ALA C C 1
ATOM 1387 O O . ALA B 2 37 ? -22.896 15.460 -53.897 1.00 107.61 34 ALA C O 1
ATOM 1389 N N . LEU B 2 38 ? -22.752 16.479 -55.898 1.00 93.23 35 LEU C N 1
ATOM 1390 C CA . LEU B 2 38 ? -22.655 15.232 -56.641 1.00 92.75 35 LEU C CA 1
ATOM 1391 C C . LEU B 2 38 ? -21.194 14.840 -56.824 1.00 94.52 35 LEU C C 1
ATOM 1392 O O . LEU B 2 38 ? -20.496 15.407 -57.662 1.00 98.14 35 LEU C O 1
ATOM 1397 N N . ARG B 2 39 ? -20.731 13.880 -56.029 1.00 99.87 36 ARG C N 1
ATOM 1398 C CA . ARG B 2 39 ? -19.374 13.366 -56.170 1.00 101.96 36 ARG C CA 1
ATOM 1399 C C . ARG B 2 39 ? -19.366 12.291 -57.246 1.00 103.26 36 ARG C C 1
ATOM 1400 O O . ARG B 2 39 ? -20.220 11.404 -57.242 1.00 101.20 36 ARG C O 1
ATOM 1408 N N . CYS B 2 40 ? -18.410 12.377 -58.170 1.00 101.90 37 CYS C N 1
ATOM 1409 C CA . CYS B 2 40 ? -18.307 11.402 -59.251 1.00 103.73 37 CYS C CA 1
ATOM 1410 C C . CYS B 2 40 ? -18.470 10.002 -58.682 1.00 101.38 37 CYS C C 1
ATOM 1411 O O . CYS B 2 40 ? -17.781 9.627 -57.738 1.00 100.74 37 CYS C O 1
ATOM 1414 N N . PRO B 2 41 ? -19.394 9.224 -59.255 1.00 100.05 38 PRO C N 1
ATOM 1415 C CA . PRO B 2 41 ? -19.784 7.944 -58.662 1.00 97.57 38 PRO C CA 1
ATOM 1416 C C . PRO B 2 41 ? -18.630 6.951 -58.619 1.00 99.74 38 PRO C C 1
ATOM 1417 O O . PRO B 2 41 ? -17.981 6.723 -59.640 1.00 103.25 38 PRO C O 1
ATOM 1421 N N . GLN B 2 42 ? -18.379 6.385 -57.442 1.00 182.33 39 GLN C N 1
ATOM 1422 C CA . GLN B 2 42 ? -17.426 5.289 -57.278 1.00 184.42 39 GLN C CA 1
ATOM 1423 C C . GLN B 2 42 ? -16.066 5.559 -57.923 1.00 188.82 39 GLN C C 1
ATOM 1424 O O . GLN B 2 42 ? -15.213 4.673 -57.991 1.00 191.62 39 GLN C O 1
ATOM 1430 N N . VAL B 2 43 ? -15.869 6.781 -58.404 1.00 146.01 40 VAL C N 1
ATOM 1431 C CA . VAL B 2 43 ? -14.589 7.162 -58.978 1.00 150.30 40 VAL C CA 1
ATOM 1432 C C . VAL B 2 43 ? -13.625 7.613 -57.877 1.00 150.56 40 VAL C C 1
ATOM 1433 O O . VAL B 2 43 ? -12.541 7.047 -57.738 1.00 153.52 40 VAL C O 1
ATOM 1437 N N . PRO B 2 44 ? -14.011 8.636 -57.091 1.00 122.60 41 PRO C N 1
ATOM 1438 C CA . PRO B 2 44 ? -13.239 8.978 -55.897 1.00 122.56 41 PRO C CA 1
ATOM 1439 C C . PRO B 2 44 ? -13.962 8.611 -54.598 1.00 118.30 41 PRO C C 1
ATOM 1440 O O . PRO B 2 44 ? -15.162 8.338 -54.604 1.00 115.16 41 PRO C O 1
ATOM 1444 N N . TYR B 2 45 ? -13.220 8.615 -53.496 1.00 136.77 42 TYR C N 1
ATOM 1445 C CA . TYR B 2 45 ? -13.780 8.404 -52.167 1.00 133.18 42 TYR C CA 1
ATOM 1446 C C . TYR B 2 45 ? -13.082 9.390 -51.245 1.00 134.08 42 TYR C C 1
ATOM 1447 O O . TYR B 2 45 ? -12.978 9.176 -50.037 1.00 132.69 42 TYR C O 1
ATOM 1456 N N . TRP B 2 46 ? -12.594 10.471 -51.841 1.00 122.54 43 TRP C N 1
ATOM 1457 C CA . TRP B 2 46 ? -11.714 11.412 -51.166 1.00 124.65 43 TRP C CA 1
ATOM 1458 C C . TRP B 2 46 ? -10.381 10.745 -50.866 1.00 128.30 43 TRP C C 1
ATOM 1459 O O . TRP B 2 46 ? -9.481 11.364 -50.306 1.00 130.85 43 TRP C O 1
ATOM 1470 N N . LEU B 2 47 ? -10.264 9.473 -51.236 1.00 150.35 44 LEU C N 1
ATOM 1471 C CA . LEU B 2 47 ? -8.967 8.819 -51.257 1.00 154.97 44 LEU C CA 1
ATOM 1472 C C . LEU B 2 47 ? -8.173 9.440 -52.394 1.00 159.00 44 LEU C C 1
ATOM 1473 O O . LEU B 2 47 ? -8.199 8.951 -53.524 1.00 160.39 44 LEU C O 1
ATOM 1478 N N . TRP B 2 48 ? -7.482 10.533 -52.091 1.00 152.78 45 TRP C N 1
ATOM 1479 C CA . TRP B 2 48 ? -6.742 11.281 -53.099 1.00 156.96 45 TRP C CA 1
ATOM 1480 C C . TRP B 2 48 ? -5.234 11.056 -53.016 1.00 162.57 45 TRP C C 1
ATOM 1481 O O . TRP B 2 48 ? -4.448 11.983 -53.204 1.00 166.15 45 TRP C O 1
ATOM 1492 N N . ALA B 2 49 ? -4.840 9.818 -52.730 1.00 140.65 46 ALA C N 1
ATOM 1493 C CA . ALA B 2 49 ? -3.428 9.452 -52.681 1.00 146.52 46 ALA C CA 1
ATOM 1494 C C . ALA B 2 49 ? -2.819 9.568 -54.070 1.00 150.83 46 ALA C C 1
ATOM 1495 O O . ALA B 2 49 ? -1.789 10.214 -54.259 1.00 155.58 46 ALA C O 1
ATOM 1497 N N . SER B 2 50 ? -3.461 8.924 -55.039 1.00 206.81 47 SER C N 1
ATOM 1498 C CA . SER B 2 50 ? -3.096 9.089 -56.437 1.00 210.41 47 SER C CA 1
ATOM 1499 C C . SER B 2 50 ? -3.810 10.318 -56.983 1.00 208.21 47 SER C C 1
ATOM 1500 O O . SER B 2 50 ? -4.903 10.216 -57.539 1.00 204.96 47 SER C O 1
ATOM 1503 N N . VAL B 2 51 ? -3.186 11.480 -56.822 1.00 203.01 48 VAL C N 1
ATOM 1504 C CA . VAL B 2 51 ? -3.805 12.737 -57.226 1.00 201.50 48 VAL C CA 1
ATOM 1505 C C . VAL B 2 51 ? -2.793 13.744 -57.756 1.00 206.85 48 VAL C C 1
ATOM 1506 O O . VAL B 2 51 ? -3.148 14.634 -58.529 1.00 207.25 48 VAL C O 1
ATOM 1510 N N . SER B 2 52 ? -1.533 13.601 -57.354 1.00 180.81 49 SER C N 1
ATOM 1511 C CA . SER B 2 52 ? -0.474 14.378 -57.981 1.00 186.95 49 SER C CA 1
ATOM 1512 C C . SER B 2 52 ? -0.711 14.277 -59.483 1.00 188.60 49 SER C C 1
ATOM 1513 O O . SER B 2 52 ? -1.300 13.297 -59.944 1.00 186.50 49 SER C O 1
ATOM 1516 N N . PRO B 2 53 ? -0.221 15.257 -60.257 1.00 240.00 50 PRO C N 1
ATOM 1517 C CA . PRO B 2 53 ? -0.798 15.469 -61.583 1.00 240.13 50 PRO C CA 1
ATOM 1518 C C . PRO B 2 53 ? -2.161 14.794 -61.750 1.00 234.11 50 PRO C C 1
ATOM 1519 O O . PRO B 2 53 ? -2.259 13.694 -62.296 1.00 233.95 50 PRO C O 1
ATOM 1523 N N . ARG B 2 54 ? -3.203 15.473 -61.275 1.00 229.06 51 ARG C N 1
ATOM 1524 C CA . ARG B 2 54 ? -4.553 14.918 -61.242 1.00 223.35 51 ARG C CA 1
ATOM 1525 C C . ARG B 2 54 ? -5.063 14.479 -62.612 1.00 224.15 51 ARG C C 1
ATOM 1526 O O . ARG B 2 54 ? -4.532 14.877 -63.650 1.00 228.72 51 ARG C O 1
ATOM 1534 N N . ILE B 2 55 ? -6.100 13.650 -62.594 1.00 184.60 52 ILE C N 1
ATOM 1535 C CA . ILE B 2 55 ? -6.744 13.173 -63.808 1.00 184.95 52 ILE C CA 1
ATOM 1536 C C . ILE B 2 55 ? -7.782 14.178 -64.295 1.00 183.82 52 ILE C C 1
ATOM 1537 O O . ILE B 2 55 ? -8.450 14.827 -63.490 1.00 180.68 52 ILE C O 1
ATOM 1542 N N . ASN B 2 56 ? -7.911 14.309 -65.612 1.00 200.12 53 ASN C N 1
ATOM 1543 C CA . ASN B 2 56 ? -8.949 15.151 -66.192 1.00 199.59 53 ASN C CA 1
ATOM 1544 C C . ASN B 2 56 ? -10.315 14.780 -65.622 1.00 193.74 53 ASN C C 1
ATOM 1545 O O . ASN B 2 56 ? -10.622 13.599 -65.456 1.00 191.09 53 ASN C O 1
ATOM 1550 N N . LEU B 2 57 ? -11.132 15.786 -65.321 1.00 178.32 54 LEU C N 1
ATOM 1551 C CA . LEU B 2 57 ? -12.457 15.544 -64.756 1.00 173.12 54 LEU C CA 1
ATOM 1552 C C . LEU B 2 57 ? -13.430 16.673 -65.084 1.00 173.48 54 LEU C C 1
ATOM 1553 O O . LEU B 2 57 ? -13.109 17.851 -64.930 1.00 176.66 54 LEU C O 1
ATOM 1558 N N . THR B 2 58 ? -14.625 16.294 -65.525 1.00 133.11 55 THR C N 1
ATOM 1559 C CA . THR B 2 58 ? -15.657 17.248 -65.905 1.00 133.57 55 THR C CA 1
ATOM 1560 C C . THR B 2 58 ? -17.013 16.568 -65.939 1.00 130.02 55 THR C C 1
ATOM 1561 O O . THR B 2 58 ? -17.118 15.386 -66.268 1.00 129.04 55 THR C O 1
ATOM 1565 N N . TRP B 2 59 ? -18.049 17.320 -65.586 1.00 128.76 56 TRP C N 1
ATOM 1566 C CA . TRP B 2 59 ? -19.416 16.818 -65.641 1.00 126.27 56 TRP C CA 1
ATOM 1567 C C . TRP B 2 59 ? -20.188 17.429 -66.803 1.00 130.09 56 TRP C C 1
ATOM 1568 O O . TRP B 2 59 ? -19.775 18.436 -67.381 1.00 134.35 56 TRP C O 1
ATOM 1579 N N . HIS B 2 60 ? -21.317 16.811 -67.131 1.00 139.85 57 HIS C N 1
ATOM 1580 C CA . HIS B 2 60 ? -22.235 17.352 -68.123 1.00 143.20 57 HIS C CA 1
ATOM 1581 C C . HIS B 2 60 ? -23.613 16.708 -68.010 1.00 140.50 57 HIS C C 1
ATOM 1582 O O . HIS B 2 60 ? -23.738 15.519 -67.719 1.00 137.57 57 HIS C O 1
ATOM 1589 N N . LYS B 2 61 ? -24.643 17.518 -68.225 1.00 163.73 58 LYS C N 1
ATOM 1590 C CA . LYS B 2 61 ? -26.025 17.060 -68.193 1.00 162.19 58 LYS C CA 1
ATOM 1591 C C . LYS B 2 61 ? -26.301 16.098 -69.344 1.00 164.31 58 LYS C C 1
ATOM 1592 O O . LYS B 2 61 ? -25.609 16.122 -70.363 1.00 168.28 58 LYS C O 1
ATOM 1598 N N . ASN B 2 62 ? -27.313 15.252 -69.175 1.00 136.32 59 ASN C N 1
ATOM 1599 C CA . ASN B 2 62 ? -27.721 14.334 -70.228 1.00 138.66 59 ASN C CA 1
ATOM 1600 C C . ASN B 2 62 ? -28.176 15.105 -71.459 1.00 144.50 59 ASN C C 1
ATOM 1601 O O . ASN B 2 62 ? -27.764 14.809 -72.582 1.00 148.44 59 ASN C O 1
ATOM 1606 N N . ASP B 2 63 ? -29.030 16.098 -71.236 1.00 140.15 60 ASP C N 1
ATOM 1607 C CA . ASP B 2 63 ? -29.509 16.955 -72.313 1.00 146.16 60 ASP C CA 1
ATOM 1608 C C . ASP B 2 63 ? -28.544 18.110 -72.569 1.00 149.55 60 ASP C C 1
ATOM 1609 O O . ASP B 2 63 ? -28.235 18.427 -73.716 1.00 154.98 60 ASP C O 1
ATOM 1614 N N . SER B 2 64 ? -28.065 18.732 -71.496 1.00 230.83 61 SER C N 1
ATOM 1615 C CA . SER B 2 64 ? -27.128 19.846 -71.613 1.00 234.01 61 SER C CA 1
ATOM 1616 C C . SER B 2 64 ? -25.675 19.373 -71.597 1.00 233.10 61 SER C C 1
ATOM 1617 O O . SER B 2 64 ? -25.124 19.068 -70.540 1.00 228.85 61 SER C O 1
ATOM 1620 N N . ALA B 2 65 ? -25.051 19.339 -72.771 1.00 203.91 62 ALA C N 1
ATOM 1621 C CA . ALA B 2 65 ? -23.695 18.809 -72.907 1.00 203.76 62 ALA C CA 1
ATOM 1622 C C . ALA B 2 65 ? -22.582 19.857 -72.802 1.00 206.32 62 ALA C C 1
ATOM 1623 O O . ALA B 2 65 ? -21.543 19.604 -72.192 1.00 204.19 62 ALA C O 1
ATOM 1625 N N . ARG B 2 66 ? -22.804 21.029 -73.392 1.00 218.35 63 ARG C N 1
ATOM 1626 C CA . ARG B 2 66 ? -21.745 22.028 -73.554 1.00 222.34 63 ARG C CA 1
ATOM 1627 C C . ARG B 2 66 ? -21.104 22.484 -72.242 1.00 219.01 63 ARG C C 1
ATOM 1628 O O . ARG B 2 66 ? -19.993 23.015 -72.239 1.00 221.40 63 ARG C O 1
ATOM 1636 N N . THR B 2 67 ? -21.805 22.273 -71.134 1.00 172.53 64 THR C N 1
ATOM 1637 C CA . THR B 2 67 ? -21.363 22.767 -69.832 1.00 169.75 64 THR C CA 1
ATOM 1638 C C . THR B 2 67 ? -19.926 22.371 -69.484 1.00 168.71 64 THR C C 1
ATOM 1639 O O . THR B 2 67 ? -19.419 21.350 -69.949 1.00 168.00 64 THR C O 1
ATOM 1643 N N . VAL B 2 68 ? -19.280 23.193 -68.662 1.00 247.39 65 VAL C N 1
ATOM 1644 C CA . VAL B 2 68 ? -17.893 22.969 -68.252 1.00 247.01 65 VAL C CA 1
ATOM 1645 C C . VAL B 2 68 ? -17.695 22.093 -66.998 1.00 240.90 65 VAL C C 1
ATOM 1646 O O . VAL B 2 68 ? -16.581 21.633 -66.742 1.00 240.56 65 VAL C O 1
ATOM 1650 N N . PRO B 2 69 ? -18.762 21.838 -66.216 1.00 186.38 66 PRO C N 1
ATOM 1651 C CA . PRO B 2 69 ? -20.177 22.215 -66.333 1.00 186.34 66 PRO C CA 1
ATOM 1652 C C . PRO B 2 69 ? -20.430 23.708 -66.147 1.00 189.78 66 PRO C C 1
ATOM 1653 O O . PRO B 2 69 ? -21.534 24.178 -66.422 1.00 191.49 66 PRO C O 1
ATOM 1657 N N . GLY B 2 70 ? -19.422 24.440 -65.689 1.00 189.46 67 GLY C N 1
ATOM 1658 C CA . GLY B 2 70 ? -19.562 25.872 -65.513 1.00 193.22 67 GLY C CA 1
ATOM 1659 C C . GLY B 2 70 ? -20.704 26.211 -64.576 1.00 190.53 67 GLY C C 1
ATOM 1660 O O . GLY B 2 70 ? -20.923 25.526 -63.576 1.00 184.99 67 GLY C O 1
ATOM 1661 N N . GLU B 2 71 ? -21.443 27.263 -64.910 1.00 261.69 68 GLU C N 1
ATOM 1662 C CA . GLU B 2 71 ? -22.492 27.763 -64.031 1.00 260.28 68 GLU C CA 1
ATOM 1663 C C . GLU B 2 71 ? -23.565 28.521 -64.806 1.00 264.92 68 GLU C C 1
ATOM 1664 O O . GLU B 2 71 ? -23.257 29.404 -65.609 1.00 271.14 68 GLU C O 1
ATOM 1670 N N . GLU B 2 72 ? -24.824 28.167 -64.566 1.00 204.52 69 GLU C N 1
ATOM 1671 C CA . GLU B 2 72 ? -25.945 28.878 -65.167 1.00 209.04 69 GLU C CA 1
ATOM 1672 C C . GLU B 2 72 ? -25.840 30.346 -64.779 1.00 213.99 69 GLU C C 1
ATOM 1673 O O . GLU B 2 72 ? -25.648 31.218 -65.630 1.00 220.62 69 GLU C O 1
ATOM 1679 N N . GLU B 2 73 ? -25.978 30.607 -63.484 1.00 286.39 70 GLU C N 1
ATOM 1680 C CA . GLU B 2 73 ? -25.613 31.893 -62.908 1.00 290.54 70 GLU C CA 1
ATOM 1681 C C . GLU B 2 73 ? -24.186 31.785 -62.381 1.00 288.92 70 GLU C C 1
ATOM 1682 O O . GLU B 2 73 ? -23.249 31.553 -63.145 1.00 290.44 70 GLU C O 1
ATOM 1688 N N . THR B 2 74 ? -24.027 31.963 -61.074 1.00 191.63 71 THR C N 1
ATOM 1689 C CA . THR B 2 74 ? -22.745 31.736 -60.418 1.00 189.68 71 THR C CA 1
ATOM 1690 C C . THR B 2 74 ? -22.836 30.550 -59.459 1.00 181.98 71 THR C C 1
ATOM 1691 O O . THR B 2 74 ? -21.957 30.350 -58.621 1.00 179.81 71 THR C O 1
ATOM 1695 N N . ARG B 2 75 ? -23.906 29.770 -59.589 1.00 146.79 72 ARG C N 1
ATOM 1696 C CA . ARG B 2 75 ? -24.212 28.699 -58.641 1.00 139.93 72 ARG C CA 1
ATOM 1697 C C . ARG B 2 75 ? -23.213 27.541 -58.673 1.00 136.06 72 ARG C C 1
ATOM 1698 O O . ARG B 2 75 ? -22.558 27.243 -57.674 1.00 133.20 72 ARG C O 1
ATOM 1706 N N . MET B 2 76 ? -23.109 26.886 -59.823 1.00 130.62 73 MET C N 1
ATOM 1707 C CA . MET B 2 76 ? -22.346 25.647 -59.930 1.00 127.18 73 MET C CA 1
ATOM 1708 C C . MET B 2 76 ? -20.836 25.855 -59.985 1.00 129.39 73 MET C C 1
ATOM 1709 O O . MET B 2 76 ? -20.353 26.884 -60.454 1.00 134.58 73 MET C O 1
ATOM 1714 N N . TRP B 2 77 ? -20.102 24.858 -59.500 1.00 129.18 74 TRP C N 1
ATOM 1715 C CA . TRP B 2 77 ? -18.650 24.814 -59.626 1.00 131.11 74 TRP C CA 1
ATOM 1716 C C . TRP B 2 77 ? -18.177 23.419 -59.232 1.00 126.70 74 TRP C C 1
ATOM 1717 O O . TRP B 2 77 ? -18.996 22.542 -58.962 1.00 122.46 74 TRP C O 1
ATOM 1728 N N . ALA B 2 78 ? -16.866 23.205 -59.197 1.00 134.07 75 ALA C N 1
ATOM 1729 C CA . ALA B 2 78 ? -16.341 21.883 -58.877 1.00 130.74 75 ALA C CA 1
ATOM 1730 C C . ALA B 2 78 ? -15.274 21.915 -57.788 1.00 130.67 75 ALA C C 1
ATOM 1731 O O . ALA B 2 78 ? -14.148 22.357 -58.020 1.00 134.71 75 ALA C O 1
ATOM 1733 N N . GLN B 2 79 ? -15.643 21.444 -56.599 1.00 117.60 76 GLN C N 1
ATOM 1734 C CA . GLN B 2 79 ? -14.701 21.282 -55.498 1.00 117.25 76 GLN C CA 1
ATOM 1735 C C . GLN B 2 79 ? -13.959 19.965 -55.704 1.00 116.62 76 GLN C C 1
ATOM 1736 O O . GLN B 2 79 ? -14.045 19.365 -56.774 1.00 117.90 76 GLN C O 1
ATOM 1742 N N . ASP B 2 80 ? -13.236 19.513 -54.685 1.00 151.74 77 ASP C N 1
ATOM 1743 C CA . ASP B 2 80 ? -12.469 18.276 -54.797 1.00 151.56 77 ASP C CA 1
ATOM 1744 C C . ASP B 2 80 ? -13.339 17.056 -55.118 1.00 148.08 77 ASP C C 1
ATOM 1745 O O . ASP B 2 80 ? -13.843 16.383 -54.219 1.00 144.33 77 ASP C O 1
ATOM 1750 N N . GLY B 2 81 ? -13.504 16.783 -56.410 1.00 113.58 78 GLY C N 1
ATOM 1751 C CA . GLY B 2 81 ? -14.202 15.595 -56.873 1.00 111.35 78 GLY C CA 1
ATOM 1752 C C . GLY B 2 81 ? -15.721 15.644 -56.938 1.00 108.22 78 GLY C C 1
ATOM 1753 O O . GLY B 2 81 ? -16.358 14.630 -57.231 1.00 106.59 78 GLY C O 1
ATOM 1754 N N . ALA B 2 82 ? -16.309 16.808 -56.677 1.00 130.29 79 ALA C N 1
ATOM 1755 C CA . ALA B 2 82 ? -17.765 16.930 -56.666 1.00 127.62 79 ALA C CA 1
ATOM 1756 C C . ALA B 2 82 ? -18.218 18.330 -57.053 1.00 130.04 79 ALA C C 1
ATOM 1757 O O . ALA B 2 82 ? -17.603 19.318 -56.657 1.00 132.26 79 ALA C O 1
ATOM 1759 N N . LEU B 2 83 ? -19.291 18.416 -57.833 1.00 106.00 80 LEU C N 1
ATOM 1760 C CA . LEU B 2 83 ? -19.847 19.718 -58.189 1.00 108.65 80 LEU C CA 1
ATOM 1761 C C . LEU B 2 83 ? -21.019 20.076 -57.286 1.00 105.89 80 LEU C C 1
ATOM 1762 O O . LEU B 2 83 ? -21.796 19.209 -56.883 1.00 102.14 80 LEU C O 1
ATOM 1767 N N . TRP B 2 84 ? -21.131 21.361 -56.971 1.00 109.09 81 TRP C N 1
ATOM 1768 C CA . TRP B 2 84 ? -22.125 21.842 -56.024 1.00 107.20 81 TRP C CA 1
ATOM 1769 C C . TRP B 2 84 ? -23.195 22.680 -56.713 1.00 110.07 81 TRP C C 1
ATOM 1770 O O . TRP B 2 84 ? -23.000 23.147 -57.834 1.00 114.27 81 TRP C O 1
ATOM 1781 N N . LEU B 2 85 ? -24.325 22.868 -56.037 1.00 133.06 82 LEU C N 1
ATOM 1782 C CA . LEU B 2 85 ? -25.409 23.689 -56.567 1.00 136.16 82 LEU C CA 1
ATOM 1783 C C . LEU B 2 85 ? -26.057 24.481 -55.448 1.00 135.75 82 LEU C C 1
ATOM 1784 O O . LEU B 2 85 ? -27.175 24.183 -55.030 1.00 133.58 82 LEU C O 1
ATOM 1789 N N . LEU B 2 86 ? -25.352 25.494 -54.966 1.00 140.97 83 LEU C N 1
ATOM 1790 C CA . LEU B 2 86 ? -25.861 26.308 -53.875 1.00 140.93 83 LEU C CA 1
ATOM 1791 C C . LEU B 2 86 ? -26.181 27.730 -54.322 1.00 146.76 83 LEU C C 1
ATOM 1792 O O . LEU B 2 86 ? -25.293 28.472 -54.729 1.00 150.85 83 LEU C O 1
ATOM 1797 N N . PRO B 2 87 ? -27.466 28.103 -54.258 1.00 119.24 84 PRO C N 1
ATOM 1798 C CA . PRO B 2 87 ? -28.534 27.164 -53.911 1.00 114.81 84 PRO C CA 1
ATOM 1799 C C . PRO B 2 87 ? -28.881 26.285 -55.104 1.00 114.58 84 PRO C C 1
ATOM 1800 O O . PRO B 2 87 ? -28.740 26.727 -56.242 1.00 118.87 84 PRO C O 1
ATOM 1804 N N . ALA B 2 88 ? -29.314 25.055 -54.847 1.00 117.57 85 ALA C N 1
ATOM 1805 C CA . ALA B 2 88 ? -29.833 24.205 -55.909 1.00 117.57 85 ALA C CA 1
ATOM 1806 C C . ALA B 2 88 ? -31.245 24.657 -56.243 1.00 120.17 85 ALA C C 1
ATOM 1807 O O . ALA B 2 88 ? -32.089 24.791 -55.356 1.00 119.72 85 ALA C O 1
ATOM 1809 N N . LEU B 2 89 ? -31.492 24.906 -57.522 1.00 116.36 86 LEU C N 1
ATOM 1810 C CA . LEU B 2 89 ? -32.782 25.412 -57.964 1.00 120.01 86 LEU C CA 1
ATOM 1811 C C . LEU B 2 89 ? -33.659 24.291 -58.514 1.00 118.59 86 LEU C C 1
ATOM 1812 O O . LEU B 2 89 ? -33.164 23.344 -59.127 1.00 117.27 86 LEU C O 1
ATOM 1817 N N . GLN B 2 90 ? -34.965 24.406 -58.287 1.00 118.76 87 GLN C N 1
ATOM 1818 C CA . GLN B 2 90 ? -35.933 23.563 -58.974 1.00 118.69 87 GLN C CA 1
ATOM 1819 C C . GLN B 2 90 ? -35.704 23.782 -60.467 1.00 123.45 87 GLN C C 1
ATOM 1820 O O . GLN B 2 90 ? -35.548 24.920 -60.908 1.00 128.98 87 GLN C O 1
ATOM 1826 N N . GLU B 2 91 ? -35.697 22.689 -61.229 1.00 130.75 88 GLU C N 1
ATOM 1827 C CA . GLU B 2 91 ? -35.318 22.668 -62.651 1.00 134.71 88 GLU C CA 1
ATOM 1828 C C . GLU B 2 91 ? -33.902 22.131 -62.805 1.00 132.36 88 GLU C C 1
ATOM 1829 O O . GLU B 2 91 ? -33.521 21.624 -63.862 1.00 134.04 88 GLU C O 1
ATOM 1835 N N . ASP B 2 92 ? -33.119 22.249 -61.741 1.00 129.51 89 ASP C N 1
ATOM 1836 C CA . ASP B 2 92 ? -31.774 21.688 -61.732 1.00 127.14 89 ASP C CA 1
ATOM 1837 C C . ASP B 2 92 ? -31.836 20.162 -61.813 1.00 123.18 89 ASP C C 1
ATOM 1838 O O . ASP B 2 92 ? -30.846 19.501 -62.139 1.00 121.96 89 ASP C O 1
ATOM 1843 N N . SER B 2 93 ? -33.017 19.616 -61.533 1.00 110.31 90 SER C N 1
ATOM 1844 C CA . SER B 2 93 ? -33.277 18.188 -61.694 1.00 107.26 90 SER C CA 1
ATOM 1845 C C . SER B 2 93 ? -32.719 17.688 -63.016 1.00 109.77 90 SER C C 1
ATOM 1846 O O . SER B 2 93 ? -32.897 18.328 -64.050 1.00 114.61 90 SER C O 1
ATOM 1849 N N . GLY B 2 94 ? -32.065 16.534 -62.985 1.00 110.43 91 GLY C N 1
ATOM 1850 C CA . GLY B 2 94 ? -31.486 15.964 -64.185 1.00 112.84 91 GLY C CA 1
ATOM 1851 C C . GLY B 2 94 ? -30.523 14.830 -63.897 1.00 109.68 91 GLY C C 1
ATOM 1852 O O . GLY B 2 94 ? -30.472 14.310 -62.783 1.00 105.43 91 GLY C O 1
ATOM 1853 N N . THR B 2 95 ? -29.745 14.458 -64.907 1.00 108.67 92 THR C N 1
ATOM 1854 C CA . THR B 2 95 ? -28.800 13.358 -64.793 1.00 106.73 92 THR C CA 1
ATOM 1855 C C . THR B 2 95 ? -27.438 13.857 -65.236 1.00 109.23 92 THR C C 1
ATOM 1856 O O . THR B 2 95 ? -27.334 14.632 -66.182 1.00 113.55 92 THR C O 1
ATOM 1860 N N . TYR B 2 96 ? -26.391 13.409 -64.558 1.00 120.62 93 TYR C N 1
ATOM 1861 C CA . TYR B 2 96 ? -25.057 13.928 -64.811 1.00 122.96 93 TYR C CA 1
ATOM 1862 C C . TYR B 2 96 ? -24.082 12.778 -64.955 1.00 122.74 93 TYR C C 1
ATOM 1863 O O . TYR B 2 96 ? -24.334 11.681 -64.460 1.00 119.93 93 TYR C O 1
ATOM 1872 N N . VAL B 2 97 ? -22.968 13.024 -65.635 1.00 113.76 94 VAL C N 1
ATOM 1873 C CA . VAL B 2 97 ? -21.960 11.988 -65.806 1.00 114.36 94 VAL C CA 1
ATOM 1874 C C . VAL B 2 97 ? -20.570 12.531 -65.521 1.00 115.60 94 VAL C C 1
ATOM 1875 O O . VAL B 2 97 ? -20.198 13.612 -65.981 1.00 118.36 94 VAL C O 1
ATOM 1879 N N . CYS B 2 98 ? -19.809 11.773 -64.745 1.00 129.60 95 CYS C N 1
ATOM 1880 C CA . CYS B 2 98 ? -18.449 12.152 -64.424 1.00 131.15 95 CYS C CA 1
ATOM 1881 C C . CYS B 2 98 ? -17.516 11.738 -65.554 1.00 135.58 95 CYS C C 1
ATOM 1882 O O . CYS B 2 98 ? -17.885 10.951 -66.425 1.00 136.63 95 CYS C O 1
ATOM 1885 N N . THR B 2 99 ? -16.302 12.270 -65.540 1.00 123.62 96 THR C N 1
ATOM 1886 C CA . THR B 2 99 ? -15.310 11.880 -66.527 1.00 128.24 96 THR C CA 1
ATOM 1887 C C . THR B 2 99 ? -13.940 11.690 -65.890 1.00 129.42 96 THR C C 1
ATOM 1888 O O . THR B 2 99 ? -13.561 12.417 -64.973 1.00 128.54 96 THR C O 1
ATOM 1892 N N . THR B 2 100 ? -13.208 10.699 -66.390 1.00 130.16 97 THR C N 1
ATOM 1893 C CA . THR B 2 100 ? -11.890 10.351 -65.875 1.00 131.87 97 THR C CA 1
ATOM 1894 C C . THR B 2 100 ? -11.003 9.954 -67.043 1.00 137.32 97 THR C C 1
ATOM 1895 O O . THR B 2 100 ? -11.447 9.262 -67.962 1.00 138.44 97 THR C O 1
ATOM 1899 N N . ARG B 2 101 ? -9.750 10.397 -67.018 1.00 151.17 98 ARG C N 1
ATOM 1900 C CA . ARG B 2 101 ? -8.847 10.149 -68.141 1.00 156.90 98 ARG C CA 1
ATOM 1901 C C . ARG B 2 101 ? -7.399 9.854 -67.746 1.00 159.95 98 ARG C C 1
ATOM 1902 O O . ARG B 2 101 ? -6.624 10.758 -67.419 1.00 160.86 98 ARG C O 1
ATOM 1910 N N . ASN B 2 102 ? -7.062 8.569 -67.784 1.00 172.44 99 ASN C N 1
ATOM 1911 C CA . ASN B 2 102 ? -5.688 8.092 -67.802 1.00 176.48 99 ASN C CA 1
ATOM 1912 C C . ASN B 2 102 ? -5.487 7.672 -69.248 1.00 183.10 99 ASN C C 1
ATOM 1913 O O . ASN B 2 102 ? -6.196 6.784 -69.706 1.00 187.67 99 ASN C O 1
ATOM 1918 N N . ALA B 2 103 ? -4.575 8.310 -69.984 1.00 185.72 100 ALA C N 1
ATOM 1919 C CA . ALA B 2 103 ? -4.380 7.970 -71.396 1.00 191.90 100 ALA C CA 1
ATOM 1920 C C . ALA B 2 103 ? -4.526 6.467 -71.578 1.00 193.98 100 ALA C C 1
ATOM 1921 O O . ALA B 2 103 ? -5.001 5.982 -72.614 1.00 197.44 100 ALA C O 1
ATOM 1923 N N . SER B 2 104 ? -4.120 5.746 -70.539 1.00 179.51 101 SER C N 1
ATOM 1924 C CA . SER B 2 104 ? -4.261 4.305 -70.471 1.00 180.83 101 SER C CA 1
ATOM 1925 C C . SER B 2 104 ? -5.696 3.877 -70.172 1.00 175.10 101 SER C C 1
ATOM 1926 O O . SER B 2 104 ? -6.028 2.696 -70.294 1.00 175.69 101 SER C O 1
ATOM 1929 N N . TYR B 2 105 ? -6.537 4.829 -69.772 1.00 168.98 102 TYR C N 1
ATOM 1930 C CA . TYR B 2 105 ? -7.946 4.530 -69.503 1.00 163.81 102 TYR C CA 1
ATOM 1931 C C . TYR B 2 105 ? -8.901 5.728 -69.579 1.00 160.32 102 TYR C C 1
ATOM 1932 O O . TYR B 2 105 ? -8.477 6.884 -69.644 1.00 161.62 102 TYR C O 1
ATOM 1941 N N . CYS B 2 106 ? -10.198 5.427 -69.556 1.00 166.98 103 CYS C N 1
ATOM 1942 C CA . CYS B 2 106 ? -11.244 6.448 -69.546 1.00 163.54 103 CYS C CA 1
ATOM 1943 C C . CYS B 2 106 ? -12.631 5.832 -69.339 1.00 159.34 103 CYS C C 1
ATOM 1944 O O . CYS B 2 106 ? -12.947 4.786 -69.906 1.00 160.64 103 CYS C O 1
ATOM 1947 N N . ASP B 2 107 ? -13.451 6.490 -68.523 1.00 154.31 104 ASP C N 1
ATOM 1948 C CA . ASP B 2 107 ? -14.820 6.037 -68.274 1.00 150.37 104 ASP C CA 1
ATOM 1949 C C . ASP B 2 107 ? -15.703 7.088 -67.597 1.00 146.15 104 ASP C C 1
ATOM 1950 O O . ASP B 2 107 ? -15.234 8.161 -67.214 1.00 146.15 104 ASP C O 1
ATOM 1955 N N . LYS B 2 108 ? -16.986 6.762 -67.455 1.00 133.89 105 LYS C N 1
ATOM 1956 C CA . LYS B 2 108 ? -17.990 7.719 -67.001 1.00 130.58 105 LYS C CA 1
ATOM 1957 C C . LYS B 2 108 ? -19.066 7.045 -66.155 1.00 126.09 105 LYS C C 1
ATOM 1958 O O . LYS B 2 108 ? -19.308 5.844 -66.284 1.00 126.18 105 LYS C O 1
ATOM 1964 N N . MET B 2 109 ? -19.717 7.830 -65.299 1.00 112.40 106 MET C N 1
ATOM 1965 C CA . MET B 2 109 ? -20.814 7.338 -64.471 1.00 108.29 106 MET C CA 1
ATOM 1966 C C . MET B 2 109 ? -21.789 8.463 -64.149 1.00 106.22 106 MET C C 1
ATOM 1967 O O . MET B 2 109 ? -21.393 9.622 -64.048 1.00 106.94 106 MET C O 1
ATOM 1972 N N . SER B 2 110 ? -23.063 8.119 -63.996 1.00 104.99 107 SER C N 1
ATOM 1973 C CA . SER B 2 110 ? -24.107 9.123 -63.812 1.00 103.71 107 SER C CA 1
ATOM 1974 C C . SER B 2 110 ? -24.698 9.142 -62.406 1.00 99.18 107 SER C C 1
ATOM 1975 O O . SER B 2 110 ? -24.952 8.093 -61.815 1.00 96.93 107 SER C O 1
ATOM 1978 N N . ILE B 2 111 ? -24.913 10.343 -61.877 1.00 99.33 108 ILE C N 1
ATOM 1979 C CA . ILE B 2 111 ? -25.725 10.515 -60.680 1.00 95.57 108 ILE C CA 1
ATOM 1980 C C . ILE B 2 111 ? -27.053 11.115 -61.104 1.00 96.32 108 ILE C C 1
ATOM 1981 O O . ILE B 2 111 ? -27.078 12.159 -61.755 1.00 99.10 108 ILE C O 1
ATOM 1986 N N . GLU B 2 112 ? -28.159 10.475 -60.743 1.00 96.29 109 GLU C N 1
ATOM 1987 C CA . GLU B 2 112 ? -29.458 11.090 -60.973 1.00 97.11 109 GLU C CA 1
ATOM 1988 C C . GLU B 2 112 ? -29.676 12.192 -59.945 1.00 95.40 109 GLU C C 1
ATOM 1989 O O . GLU B 2 112 ? -28.983 12.240 -58.931 1.00 92.89 109 GLU C O 1
ATOM 1995 N N . LEU B 2 113 ? -30.623 13.086 -60.210 1.00 104.04 110 LEU C N 1
ATOM 1996 C CA . LEU B 2 113 ? -30.924 14.159 -59.273 1.00 103.09 110 LEU C CA 1
ATOM 1997 C C . LEU B 2 113 ? -32.312 14.747 -59.502 1.00 104.76 110 LEU C C 1
ATOM 1998 O O . LEU B 2 113 ? -32.746 14.920 -60.640 1.00 108.15 110 LEU C O 1
ATOM 2003 N N . ARG B 2 114 ? -33.003 15.048 -58.407 1.00 92.17 111 ARG C N 1
ATOM 2004 C CA . ARG B 2 114 ? -34.310 15.691 -58.466 1.00 94.04 111 ARG C CA 1
ATOM 2005 C C . ARG B 2 114 ? -34.441 16.715 -57.354 1.00 93.42 111 ARG C C 1
ATOM 2006 O O . ARG B 2 114 ? -34.285 16.393 -56.179 1.00 89.78 111 ARG C O 1
ATOM 2014 N N . VAL B 2 115 ? -34.719 17.956 -57.727 1.00 114.13 112 VAL C N 1
ATOM 2015 C CA . VAL B 2 115 ? -34.945 18.999 -56.740 1.00 114.41 112 VAL C CA 1
ATOM 2016 C C . VAL B 2 115 ? -36.434 19.297 -56.610 1.00 116.05 112 VAL C C 1
ATOM 2017 O O . VAL B 2 115 ? -37.123 19.518 -57.606 1.00 119.88 112 VAL C O 1
ATOM 2021 N N . PHE B 2 116 ? -36.928 19.284 -55.377 1.00 105.18 113 PHE C N 1
ATOM 2022 C CA . PHE B 2 116 ? -38.318 19.621 -55.105 1.00 106.84 113 PHE C CA 1
ATOM 2023 C C . PHE B 2 116 ? -38.438 21.036 -54.549 1.00 109.70 113 PHE C C 1
ATOM 2024 O O . PHE B 2 116 ? -37.442 21.650 -54.161 1.00 109.53 113 PHE C O 1
ATOM 2032 N N . GLU B 2 117 ? -39.662 21.550 -54.518 1.00 120.95 114 GLU C N 1
ATOM 2033 C CA . GLU B 2 117 ? -39.932 22.841 -53.902 1.00 124.05 114 GLU C CA 1
ATOM 2034 C C . GLU B 2 117 ? -39.928 22.691 -52.385 1.00 120.00 114 GLU C C 1
ATOM 2035 O O . GLU B 2 117 ? -40.293 21.638 -51.861 1.00 115.75 114 GLU C O 1
ATOM 2041 N N . ASN B 2 118 ? -39.511 23.738 -51.679 1.00 116.95 115 ASN C N 1
ATOM 2042 C CA . ASN B 2 118 ? -39.450 23.694 -50.218 1.00 113.75 115 ASN C CA 1
ATOM 2043 C C . ASN B 2 118 ? -40.801 23.780 -49.522 1.00 114.50 115 ASN C C 1
ATOM 2044 O O . ASN B 2 118 ? -40.970 24.530 -48.560 1.00 115.80 115 ASN C O 1
ATOM 2049 N N . THR B 2 119 ? -41.763 23.013 -50.020 1.00 133.02 116 THR C N 1
ATOM 2050 C CA . THR B 2 119 ? -43.060 22.911 -49.374 1.00 133.50 116 THR C CA 1
ATOM 2051 C C . THR B 2 119 ? -43.084 21.702 -48.453 1.00 127.72 116 THR C C 1
ATOM 2052 O O . THR B 2 119 ? -42.521 20.655 -48.773 1.00 124.19 116 THR C O 1
ATOM 2056 N N . ASP B 2 120 ? -43.741 21.853 -47.309 1.00 121.65 117 ASP C N 1
ATOM 2057 C CA . ASP B 2 120 ? -43.894 20.763 -46.356 1.00 116.85 117 ASP C CA 1
ATOM 2058 C C . ASP B 2 120 ? -44.488 19.530 -47.032 1.00 115.57 117 ASP C C 1
ATOM 2059 O O . ASP B 2 120 ? -44.253 18.399 -46.606 1.00 111.33 117 ASP C O 1
ATOM 2064 N N . ALA B 2 121 ? -45.251 19.759 -48.095 1.00 123.56 118 ALA C N 1
ATOM 2065 C CA . ALA B 2 121 ? -45.937 18.682 -48.799 1.00 123.34 118 ALA C CA 1
ATOM 2066 C C . ALA B 2 121 ? -44.977 17.700 -49.470 1.00 120.25 118 ALA C C 1
ATOM 2067 O O . ALA B 2 121 ? -45.316 16.534 -49.675 1.00 118.57 118 ALA C O 1
ATOM 2069 N N . PHE B 2 122 ? -43.782 18.174 -49.811 1.00 137.67 119 PHE C N 1
ATOM 2070 C CA . PHE B 2 122 ? -42.813 17.359 -50.542 1.00 135.50 119 PHE C CA 1
ATOM 2071 C C . PHE B 2 122 ? -41.944 16.473 -49.651 1.00 130.27 119 PHE C C 1
ATOM 2072 O O . PHE B 2 122 ? -41.145 15.681 -50.145 1.00 128.47 119 PHE C O 1
ATOM 2080 N N . LEU B 2 123 ? -42.109 16.607 -48.340 1.00 120.49 120 LEU C N 1
ATOM 2081 C CA . LEU B 2 123 ? -41.251 15.917 -47.376 1.00 116.11 120 LEU C CA 1
ATOM 2082 C C . LEU B 2 123 ? -41.204 14.393 -47.496 1.00 113.23 120 LEU C C 1
ATOM 2083 O O . LEU B 2 123 ? -40.127 13.803 -47.438 1.00 110.93 120 LEU C O 1
ATOM 2088 N N . PRO B 2 124 ? -42.370 13.749 -47.649 1.00 103.71 121 PRO C N 1
ATOM 2089 C CA . PRO B 2 124 ? -42.416 12.283 -47.697 1.00 101.42 121 PRO C CA 1
ATOM 2090 C C . PRO B 2 124 ? -41.548 11.673 -48.801 1.00 101.43 121 PRO C C 1
ATOM 2091 O O . PRO B 2 124 ? -41.263 10.476 -48.760 1.00 99.57 121 PRO C O 1
ATOM 2095 N N . PHE B 2 125 ? -41.138 12.482 -49.772 1.00 96.56 122 PHE C N 1
ATOM 2096 C CA . PHE B 2 125 ? -40.323 11.993 -50.879 1.00 97.03 122 PHE C CA 1
ATOM 2097 C C . PHE B 2 125 ? -38.827 12.074 -50.582 1.00 95.09 122 PHE C C 1
ATOM 2098 O O . PHE B 2 125 ? -38.025 11.360 -51.185 1.00 94.66 122 PHE C O 1
ATOM 2106 N N . ILE B 2 126 ? -38.466 12.952 -49.651 1.00 88.64 123 ILE C N 1
ATOM 2107 C CA . ILE B 2 126 ? -37.075 13.160 -49.265 1.00 87.32 123 ILE C CA 1
ATOM 2108 C C . ILE B 2 126 ? -36.712 12.286 -48.069 1.00 83.85 123 ILE C C 1
ATOM 2109 O O . ILE B 2 126 ? -35.551 12.198 -47.674 1.00 82.70 123 ILE C O 1
ATOM 2114 N N . SER B 2 127 ? -37.716 11.627 -47.506 1.00 74.38 124 SER C N 1
ATOM 2115 C CA . SER B 2 127 ? -37.559 10.907 -46.247 1.00 71.56 124 SER C CA 1
ATOM 2116 C C . SER B 2 127 ? -36.556 9.758 -46.309 1.00 70.05 124 SER C C 1
ATOM 2117 O O . SER B 2 127 ? -36.572 8.950 -47.239 1.00 70.71 124 SER C O 1
ATOM 2120 N N . TYR B 2 128 ? -35.676 9.699 -45.316 1.00 80.85 125 TYR C N 1
ATOM 2121 C CA . TYR B 2 128 ? -34.869 8.511 -45.088 1.00 79.60 125 TYR C CA 1
ATOM 2122 C C . TYR B 2 128 ? -35.582 7.655 -44.055 1.00 77.98 125 TYR C C 1
ATOM 2123 O O . TYR B 2 128 ? -35.885 8.131 -42.959 1.00 77.16 125 TYR C O 1
ATOM 2132 N N . PRO B 2 129 ? -35.866 6.391 -44.399 1.00 57.60 126 PRO C N 1
ATOM 2133 C CA . PRO B 2 129 ? -36.461 5.460 -43.437 1.00 56.41 126 PRO C CA 1
ATOM 2134 C C . PRO B 2 129 ? -35.435 5.010 -42.404 1.00 55.38 126 PRO C C 1
ATOM 2135 O O . PRO B 2 129 ? -34.480 4.315 -42.753 1.00 55.93 126 PRO C O 1
ATOM 2139 N N . GLN B 2 130 ? -35.622 5.426 -41.154 1.00 57.89 127 GLN C N 1
ATOM 2140 C CA . GLN B 2 130 ? -34.785 4.978 -40.044 1.00 57.24 127 GLN C CA 1
ATOM 2141 C C . GLN B 2 130 ? -35.642 4.110 -39.128 1.00 56.59 127 GLN C C 1
ATOM 2142 O O . GLN B 2 130 ? -36.765 4.478 -38.796 1.00 56.23 127 GLN C O 1
ATOM 2148 N N . ILE B 2 131 ? -35.122 2.957 -38.728 1.00 64.96 128 ILE C N 1
ATOM 2149 C CA . ILE B 2 131 ? -35.909 2.016 -37.940 1.00 64.81 128 ILE C CA 1
ATOM 2150 C C . ILE B 2 131 ? -35.425 1.887 -36.508 1.00 64.45 128 ILE C C 1
ATOM 2151 O O . ILE B 2 131 ? -34.227 1.944 -36.235 1.00 64.85 128 ILE C O 1
ATOM 2156 N N . LEU B 2 132 ? -36.371 1.696 -35.598 1.00 60.39 129 LEU C N 1
ATOM 2157 C CA . LEU B 2 132 ? -36.053 1.432 -34.206 1.00 60.43 129 LEU C CA 1
ATOM 2158 C C . LEU B 2 132 ? -37.099 0.503 -33.627 1.00 60.83 129 LEU C C 1
ATOM 2159 O O . LEU B 2 132 ? -38.292 0.677 -33.860 1.00 60.60 129 LEU C O 1
ATOM 2164 N N . THR B 2 133 ? -36.650 -0.498 -32.886 1.00 53.15 130 THR C N 1
ATOM 2165 C CA . THR B 2 133 ? -37.572 -1.355 -32.170 1.00 53.89 130 THR C CA 1
ATOM 2166 C C . THR B 2 133 ? -38.000 -0.619 -30.901 1.00 53.29 130 THR C C 1
ATOM 2167 O O . THR B 2 133 ? -37.207 0.122 -30.319 1.00 52.97 130 THR C O 1
ATOM 2171 N N . LEU B 2 134 ? -39.256 -0.800 -30.494 1.00 54.09 131 LEU C N 1
ATOM 2172 C CA . LEU B 2 134 ? -39.822 -0.012 -29.399 1.00 53.71 131 LEU C CA 1
ATOM 2173 C C . LEU B 2 134 ? -39.518 -0.560 -28.015 1.00 54.81 131 LEU C C 1
ATOM 2174 O O . LEU B 2 134 ? -39.115 -1.712 -27.865 1.00 56.15 131 LEU C O 1
ATOM 2179 N N . SER B 2 135 ? -39.740 0.283 -27.010 1.00 58.22 132 SER C N 1
ATOM 2180 C CA . SER B 2 135 ? -39.434 -0.034 -25.622 1.00 59.46 132 SER C CA 1
ATOM 2181 C C . SER B 2 135 ? -37.934 -0.143 -25.416 1.00 59.98 132 SER C C 1
ATOM 2182 O O . SER B 2 135 ? -37.470 -0.668 -24.403 1.00 61.42 132 SER C O 1
ATOM 2185 N N . THR B 2 136 ? -37.183 0.370 -26.386 1.00 55.03 133 THR C N 1
ATOM 2186 C CA . THR B 2 136 ? -35.731 0.443 -26.281 1.00 55.75 133 THR C CA 1
ATOM 2187 C C . THR B 2 136 ? -35.271 1.841 -26.636 1.00 54.65 133 THR C C 1
ATOM 2188 O O . THR B 2 136 ? -36.021 2.627 -27.221 1.00 53.43 133 THR C O 1
ATOM 2192 N N . SER B 2 137 ? -34.041 2.158 -26.253 1.00 59.07 134 SER C N 1
ATOM 2193 C CA . SER B 2 137 ? -33.409 3.382 -26.709 1.00 58.49 134 SER C CA 1
ATOM 2194 C C . SER B 2 137 ? -32.860 3.126 -28.100 1.00 58.13 134 SER C C 1
ATOM 2195 O O . SER B 2 137 ? -32.495 2.001 -28.433 1.00 58.87 134 SER C O 1
ATOM 2198 N N . GLY B 2 138 ? -32.808 4.170 -28.912 1.00 58.44 135 GLY C N 1
ATOM 2199 C CA . GLY B 2 138 ? -32.307 4.048 -30.264 1.00 58.30 135 GLY C CA 1
ATOM 2200 C C . GLY B 2 138 ? -31.763 5.374 -30.742 1.00 58.18 135 GLY C C 1
ATOM 2201 O O . GLY B 2 138 ? -31.844 6.382 -30.038 1.00 58.22 135 GLY C O 1
ATOM 2202 N N . VAL B 2 139 ? -31.218 5.388 -31.950 1.00 66.69 136 VAL C N 1
ATOM 2203 C CA . VAL B 2 139 ? -30.598 6.601 -32.448 1.00 67.05 136 VAL C CA 1
ATOM 2204 C C . VAL B 2 139 ? -30.986 6.904 -33.894 1.00 66.45 136 VAL C C 1
ATOM 2205 O O . VAL B 2 139 ? -31.042 6.012 -34.743 1.00 66.39 136 VAL C O 1
ATOM 2209 N N . LEU B 2 140 ? -31.288 8.173 -34.148 1.00 53.36 137 LEU C N 1
ATOM 2210 C CA . LEU B 2 140 ? -31.514 8.660 -35.499 1.00 53.43 137 LEU C CA 1
ATOM 2211 C C . LEU B 2 140 ? -30.301 9.465 -35.930 1.00 54.82 137 LEU C C 1
ATOM 2212 O O . LEU B 2 140 ? -29.897 10.398 -35.237 1.00 55.69 137 LEU C O 1
ATOM 2217 N N . VAL B 2 141 ? -29.710 9.098 -37.062 1.00 56.39 138 VAL C N 1
ATOM 2218 C CA . VAL B 2 141 ? -28.586 9.856 -37.596 1.00 58.03 138 VAL C CA 1
ATOM 2219 C C . VAL B 2 141 ? -29.018 10.669 -38.809 1.00 58.55 138 VAL C C 1
ATOM 2220 O O . VAL B 2 141 ? -29.761 10.184 -39.662 1.00 57.99 138 VAL C O 1
ATOM 2224 N N . CYS B 2 142 ? -28.569 11.916 -38.877 1.00 67.28 139 CYS C N 1
ATOM 2225 C CA . CYS B 2 142 ? -28.866 12.749 -40.029 1.00 68.40 139 CYS C CA 1
ATOM 2226 C C . CYS B 2 142 ? -27.963 12.294 -41.168 1.00 69.40 139 CYS C C 1
ATOM 2227 O O . CYS B 2 142 ? -26.740 12.323 -41.047 1.00 70.49 139 CYS C O 1
ATOM 2230 N N . PRO B 2 143 ? -28.567 11.858 -42.279 1.00 61.11 140 PRO C N 1
ATOM 2231 C CA . PRO B 2 143 ? -27.847 11.236 -43.392 1.00 62.12 140 PRO C CA 1
ATOM 2232 C C . PRO B 2 143 ? -27.265 12.255 -44.356 1.00 64.50 140 PRO C C 1
ATOM 2233 O O . PRO B 2 143 ? -27.664 13.420 -44.339 1.00 65.48 140 PRO C O 1
ATOM 2237 N N . ASP B 2 144 ? -26.333 11.804 -45.189 1.00 70.48 141 ASP C N 1
ATOM 2238 C CA . ASP B 2 144 ? -25.775 12.618 -46.266 1.00 73.01 141 ASP C CA 1
ATOM 2239 C C . ASP B 2 144 ? -25.405 14.026 -45.804 1.00 74.71 141 ASP C C 1
ATOM 2240 O O . ASP B 2 144 ? -26.134 14.991 -46.042 1.00 76.02 141 ASP C O 1
ATOM 2245 N N . LEU B 2 145 ? -24.247 14.127 -45.162 1.00 103.34 142 LEU C N 1
ATOM 2246 C CA . LEU B 2 145 ? -23.757 15.385 -44.619 1.00 105.42 142 LEU C CA 1
ATOM 2247 C C . LEU B 2 145 ? -22.242 15.376 -44.683 1.00 107.71 142 LEU C C 1
ATOM 2248 O O . LEU B 2 145 ? -21.582 16.338 -44.292 1.00 109.81 142 LEU C O 1
ATOM 2253 N N . SER B 2 146 ? -21.699 14.275 -45.190 1.00 78.09 143 SER C N 1
ATOM 2254 C CA . SER B 2 146 ? -20.263 14.043 -45.183 1.00 80.32 143 SER C CA 1
ATOM 2255 C C . SER B 2 146 ? -19.491 15.182 -45.845 1.00 83.82 143 SER C C 1
ATOM 2256 O O . SER B 2 146 ? -18.594 15.767 -45.236 1.00 85.89 143 SER C O 1
ATOM 2259 N N . GLU B 2 147 ? -19.850 15.501 -47.085 1.00 86.06 144 GLU C N 1
ATOM 2260 C CA . GLU B 2 147 ? -19.136 16.518 -47.849 1.00 89.77 144 GLU C CA 1
ATOM 2261 C C . GLU B 2 147 ? -19.040 17.853 -47.126 1.00 91.43 144 GLU C C 1
ATOM 2262 O O . GLU B 2 147 ? -18.072 18.587 -47.305 1.00 94.89 144 GLU C O 1
ATOM 2268 N N . PHE B 2 148 ? -20.040 18.170 -46.314 1.00 96.71 145 PHE C N 1
ATOM 2269 C CA . PHE B 2 148 ? -20.082 19.471 -45.653 1.00 98.55 145 PHE C CA 1
ATOM 2270 C C . PHE B 2 148 ? -19.485 19.434 -44.247 1.00 98.22 145 PHE C C 1
ATOM 2271 O O . PHE B 2 148 ? -19.059 20.461 -43.714 1.00 100.67 145 PHE C O 1
ATOM 2279 N N . THR B 2 149 ? -19.455 18.244 -43.655 1.00 112.38 146 THR C N 1
ATOM 2280 C CA . THR B 2 149 ? -18.893 18.057 -42.323 1.00 112.35 146 THR C CA 1
ATOM 2281 C C . THR B 2 149 ? -17.380 17.851 -42.379 1.00 115.25 146 THR C C 1
ATOM 2282 O O . THR B 2 149 ? -16.850 16.877 -41.847 1.00 114.60 146 THR C O 1
ATOM 2286 N N . ARG B 2 150 ? -16.691 18.763 -43.054 1.00 123.36 147 ARG C N 1
ATOM 2287 C CA . ARG B 2 150 ? -15.236 18.739 -43.095 1.00 126.88 147 ARG C CA 1
ATOM 2288 C C . ARG B 2 150 ? -14.666 19.911 -42.306 1.00 130.08 147 ARG C C 1
ATOM 2289 O O . ARG B 2 150 ? -13.573 20.399 -42.596 1.00 134.09 147 ARG C O 1
ATOM 2297 N N . ASP B 2 151 ? -15.418 20.351 -41.302 1.00 142.74 148 ASP C N 1
ATOM 2298 C CA . ASP B 2 151 ? -15.024 21.483 -40.471 1.00 145.81 148 ASP C CA 1
ATOM 2299 C C . ASP B 2 151 ? -15.115 21.096 -39.000 1.00 144.40 148 ASP C C 1
ATOM 2300 O O . ASP B 2 151 ? -15.752 20.099 -38.656 1.00 140.64 148 ASP C O 1
ATOM 2305 N N . LYS B 2 152 ? -14.474 21.878 -38.135 1.00 152.02 149 LYS C N 1
ATOM 2306 C CA . LYS B 2 152 ? -14.346 21.488 -36.732 1.00 151.53 149 LYS C CA 1
ATOM 2307 C C . LYS B 2 152 ? -15.429 22.024 -35.793 1.00 150.29 149 LYS C C 1
ATOM 2308 O O . LYS B 2 152 ? -15.595 21.508 -34.687 1.00 149.27 149 LYS C O 1
ATOM 2314 N N . THR B 2 153 ? -16.155 23.056 -36.214 1.00 193.72 150 THR C N 1
ATOM 2315 C CA . THR B 2 153 ? -17.348 23.449 -35.476 1.00 191.90 150 THR C CA 1
ATOM 2316 C C . THR B 2 153 ? -18.285 22.258 -35.543 1.00 186.81 150 THR C C 1
ATOM 2317 O O . THR B 2 153 ? -19.113 22.151 -36.449 1.00 184.79 150 THR C O 1
ATOM 2321 N N . ASP B 2 154 ? -18.138 21.355 -34.581 1.00 173.64 151 ASP C N 1
ATOM 2322 C CA . ASP B 2 154 ? -18.767 20.046 -34.672 1.00 169.40 151 ASP C CA 1
ATOM 2323 C C . ASP B 2 154 ? -20.273 20.101 -34.856 1.00 166.32 151 ASP C C 1
ATOM 2324 O O . ASP B 2 154 ? -21.031 20.203 -33.894 1.00 165.21 151 ASP C O 1
ATOM 2329 N N . VAL B 2 155 ? -20.687 20.045 -36.115 1.00 137.58 152 VAL C N 1
ATOM 2330 C CA . VAL B 2 155 ? -22.069 19.769 -36.464 1.00 134.47 152 VAL C CA 1
ATOM 2331 C C . VAL B 2 155 ? -23.078 20.513 -35.586 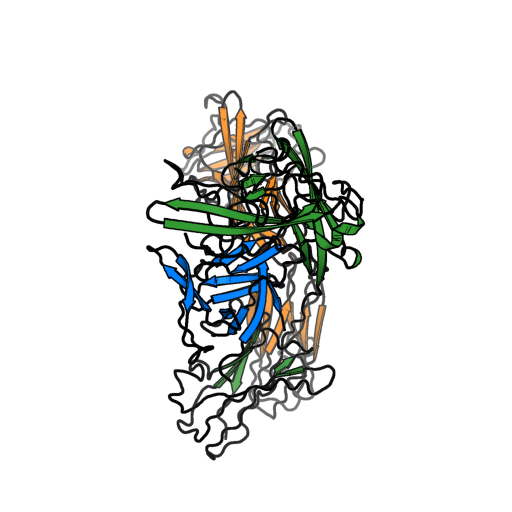1.00 134.40 152 VAL C C 1
ATOM 2332 O O . VAL B 2 155 ? -23.530 19.993 -34.565 1.00 132.39 152 VAL C O 1
ATOM 2336 N N . LYS B 2 156 ? -23.430 21.729 -35.992 1.00 128.43 153 LYS C N 1
ATOM 2337 C CA . LYS B 2 156 ? -24.473 22.493 -35.316 1.00 128.96 153 LYS C CA 1
ATOM 2338 C C . LYS B 2 156 ? -25.843 22.163 -35.911 1.00 126.47 153 LYS C C 1
ATOM 2339 O O . LYS B 2 156 ? -26.401 22.948 -36.677 1.00 128.12 153 LYS C O 1
ATOM 2345 N N . ILE B 2 157 ? -26.377 20.995 -35.563 1.00 78.40 154 ILE C N 1
ATOM 2346 C CA . ILE B 2 157 ? -27.667 20.553 -36.084 1.00 76.15 154 ILE C CA 1
ATOM 2347 C C . ILE B 2 157 ? -28.792 20.814 -35.091 1.00 75.73 154 ILE C C 1
ATOM 2348 O O . ILE B 2 157 ? -28.576 20.788 -33.882 1.00 75.70 154 ILE C O 1
ATOM 2353 N N . GLN B 2 158 ? -29.996 21.049 -35.605 1.00 103.85 155 GLN C N 1
ATOM 2354 C CA . GLN B 2 158 ? -31.155 21.295 -34.755 1.00 103.75 155 GLN C CA 1
ATOM 2355 C C . GLN B 2 158 ? -32.322 20.416 -35.182 1.00 101.01 155 GLN C C 1
ATOM 2356 O O . GLN B 2 158 ? -32.925 20.648 -36.231 1.00 101.32 155 GLN C O 1
ATOM 2362 N N . TRP B 2 159 ? -32.635 19.410 -34.370 1.00 74.64 156 TRP C N 1
ATOM 2363 C CA . TRP B 2 159 ? -33.701 18.473 -34.700 1.00 72.18 156 TRP C CA 1
ATOM 2364 C C . TRP B 2 159 ? -35.075 19.048 -34.381 1.00 73.35 156 TRP C C 1
ATOM 2365 O O . TRP B 2 159 ? -35.339 19.457 -33.251 1.00 74.45 156 TRP C O 1
ATOM 2376 N N . TYR B 2 160 ? -35.940 19.088 -35.387 1.00 71.38 157 TYR C N 1
ATOM 2377 C CA . TYR B 2 160 ? -37.339 19.422 -35.171 1.00 72.65 157 TYR C CA 1
ATOM 2378 C C . TYR B 2 160 ? -38.177 18.152 -35.296 1.00 70.07 157 TYR C C 1
ATOM 2379 O O . TYR B 2 160 ? -37.806 17.229 -36.024 1.00 68.42 157 TYR C O 1
ATOM 2388 N N . LYS B 2 161 ? -39.286 18.100 -34.562 1.00 90.00 158 LYS C N 1
ATOM 2389 C CA . LYS B 2 161 ? -40.283 17.045 -34.715 1.00 88.48 158 LYS C CA 1
ATOM 2390 C C . LYS B 2 161 ? -41.584 17.725 -35.109 1.00 91.38 158 LYS C C 1
ATOM 2391 O O . LYS B 2 161 ? -42.148 18.480 -34.314 1.00 93.47 158 LYS C O 1
ATOM 2397 N N . ASP B 2 162 ? -42.050 17.481 -36.331 1.00 122.21 159 ASP C N 1
ATOM 2398 C CA . ASP B 2 162 ? -43.231 18.175 -36.846 1.00 125.62 159 ASP C CA 1
ATOM 2399 C C . ASP B 2 162 ? -43.240 19.659 -36.489 1.00 129.07 159 ASP C C 1
ATOM 2400 O O . ASP B 2 162 ? -44.189 20.143 -35.880 1.00 130.93 159 ASP C O 1
ATOM 2405 N N . SER B 2 163 ? -42.177 20.370 -36.852 1.00 154.89 160 SER C N 1
ATOM 2406 C CA . SER B 2 163 ? -42.065 21.790 -36.538 1.00 158.67 160 SER C CA 1
ATOM 2407 C C . SER B 2 163 ? -42.055 22.038 -35.033 1.00 157.69 160 SER C C 1
ATOM 2408 O O . SER B 2 163 ? -42.680 22.974 -34.544 1.00 159.00 160 SER C O 1
ATOM 2411 N N . LEU B 2 164 ? -41.354 21.183 -34.303 1.00 106.22 161 LEU C N 1
ATOM 2412 C CA . LEU B 2 164 ? -41.232 21.337 -32.866 1.00 105.75 161 LEU C CA 1
ATOM 2413 C C . LEU B 2 164 ? -39.760 21.202 -32.506 1.00 104.54 161 LEU C C 1
ATOM 2414 O O . LEU B 2 164 ? -39.210 20.114 -32.598 1.00 101.63 161 LEU C O 1
ATOM 2419 N N . LEU B 2 165 ? -39.109 22.300 -32.124 1.00 101.97 162 LEU C N 1
ATOM 2420 C CA 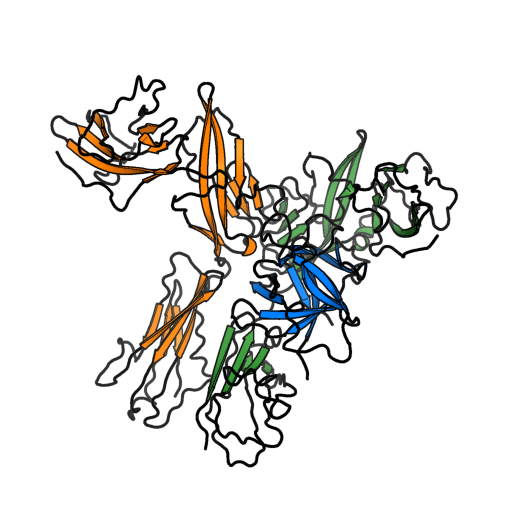. LEU B 2 165 ? -37.674 22.233 -31.836 1.00 101.09 162 LEU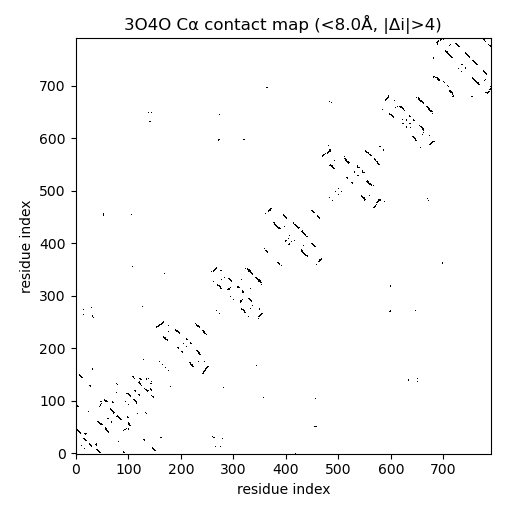 C CA 1
ATOM 2421 C C . LEU B 2 165 ? -37.406 21.561 -30.498 1.00 98.76 162 LEU C C 1
ATOM 2422 O O . LEU B 2 165 ? -38.077 21.830 -29.502 1.00 99.80 162 LEU C O 1
ATOM 2427 N N . LEU B 2 166 ? -36.417 20.676 -30.504 1.00 113.70 163 LEU C N 1
ATOM 2428 C CA . LEU B 2 166 ? -36.094 19.847 -29.359 1.00 111.63 163 LEU C CA 1
ATOM 2429 C C . LEU B 2 166 ? -34.943 20.452 -28.559 1.00 113.32 163 LEU C C 1
ATOM 2430 O O . LEU B 2 166 ? -33.812 20.508 -29.039 1.00 113.29 163 LEU C O 1
ATOM 2435 N N . ASP B 2 167 ? -35.244 20.913 -27.346 1.00 121.94 164 ASP C N 1
ATOM 2436 C CA . ASP B 2 167 ? -34.247 21.510 -26.459 1.00 124.16 164 ASP C CA 1
ATOM 2437 C C . ASP B 2 167 ? -33.796 20.519 -25.398 1.00 122.41 164 ASP C C 1
ATOM 2438 O O . ASP B 2 167 ? -34.531 19.595 -25.053 1.00 120.33 164 ASP C O 1
ATOM 2443 N N . LYS B 2 168 ? -32.600 20.727 -24.859 1.00 136.86 165 LYS C N 1
ATOM 2444 C CA . LYS B 2 168 ? -32.108 19.883 -23.777 1.00 136.16 165 LYS C CA 1
ATOM 2445 C C . LYS B 2 168 ? -33.134 19.779 -22.656 1.00 136.54 165 LYS C C 1
ATOM 2446 O O . LYS B 2 168 ? -33.104 18.839 -21.861 1.00 135.24 165 LYS C O 1
ATOM 2452 N N . ASP B 2 169 ? -34.041 20.749 -22.598 1.00 133.93 166 ASP C N 1
ATOM 2453 C CA . ASP B 2 169 ? -35.132 20.709 -21.635 1.00 134.61 166 ASP C CA 1
ATOM 2454 C C . ASP B 2 169 ? -36.026 19.512 -21.919 1.00 131.18 166 ASP C C 1
ATOM 2455 O O . ASP B 2 169 ? -36.712 19.012 -21.027 1.00 130.96 166 ASP C O 1
ATOM 2460 N N . ASN B 2 170 ? -36.014 19.055 -23.166 1.00 121.94 167 ASN C N 1
ATOM 2461 C CA . ASN B 2 170 ? -36.797 17.888 -23.548 1.00 118.90 167 ASN C CA 1
ATOM 2462 C C . ASN B 2 170 ? -36.208 16.596 -22.992 1.00 116.85 167 ASN C C 1
ATOM 2463 O O . ASN B 2 170 ? -35.010 16.341 -23.120 1.00 116.75 167 ASN C O 1
ATOM 2468 N N . GLU B 2 171 ? -37.067 15.787 -22.381 1.00 97.67 168 GLU C N 1
ATOM 2469 C CA . GLU B 2 171 ? -36.648 14.563 -21.706 1.00 96.39 168 GLU C CA 1
ATOM 2470 C C . GLU B 2 171 ? -36.808 13.310 -22.561 1.00 93.62 168 GLU C C 1
ATOM 2471 O O . GLU B 2 171 ? -36.299 12.247 -22.209 1.00 92.77 168 GLU C O 1
ATOM 2477 N N . LYS B 2 172 ? -37.522 13.434 -23.673 1.00 63.78 169 LYS C N 1
ATOM 2478 C CA . LYS B 2 172 ? -37.811 12.285 -24.522 1.00 61.54 169 LYS C CA 1
ATOM 2479 C C . LYS B 2 172 ? -36.715 12.071 -25.552 1.00 60.61 169 LYS C C 1
ATOM 2480 O O . LYS B 2 172 ? -36.375 10.933 -25.884 1.00 59.30 169 LYS C O 1
ATOM 2486 N N . PHE B 2 173 ? -36.158 13.173 -26.044 1.00 65.66 170 PHE C N 1
ATOM 2487 C CA . PHE B 2 173 ? -35.162 13.120 -27.104 1.00 65.15 170 PHE C CA 1
ATOM 2488 C C . PHE B 2 173 ? -33.948 13.924 -26.725 1.00 66.91 170 PHE C C 1
ATOM 2489 O O . PHE B 2 173 ? -34.062 15.098 -26.376 1.00 68.90 170 PHE C O 1
ATOM 2497 N N . LEU B 2 174 ? -32.784 13.295 -26.812 1.00 61.59 171 LEU C N 1
ATOM 2498 C CA . LEU B 2 174 ? -31.530 13.986 -26.562 1.00 63.54 171 LEU C CA 1
ATOM 2499 C C . LEU B 2 174 ? -30.753 14.213 -27.849 1.00 63.54 171 LEU C C 1
ATOM 2500 O O . LEU B 2 174 ? -30.371 13.261 -28.531 1.00 62.26 171 LEU C O 1
ATOM 2505 N N . SER B 2 175 ? -30.520 15.478 -28.179 1.00 64.53 172 SER C N 1
ATOM 2506 C CA . SER B 2 175 ? -29.666 15.822 -29.306 1.00 65.17 172 SER C CA 1
ATOM 2507 C C . SER B 2 175 ? -28.216 15.726 -28.861 1.00 66.84 172 SER C C 1
ATOM 2508 O O . SER B 2 175 ? -27.783 16.463 -27.978 1.00 69.14 172 SER C O 1
ATOM 2511 N N . VAL B 2 176 ? -27.472 14.806 -29.465 1.00 71.51 173 VAL C N 1
ATOM 2512 C CA . VAL B 2 176 ? -26.081 14.577 -29.086 1.00 73.40 173 VAL C CA 1
ATOM 2513 C C . VAL B 2 176 ? -25.190 15.754 -29.468 1.00 76.12 173 VAL C C 1
ATOM 2514 O O . VAL B 2 176 ? -25.161 16.178 -30.623 1.00 76.13 173 VAL C O 1
ATOM 2518 N N . ARG B 2 177 ? -24.460 16.273 -28.486 1.00 76.04 174 ARG C N 1
ATOM 2519 C CA . ARG B 2 177 ? -23.671 17.481 -28.675 1.00 79.22 174 ARG C CA 1
ATOM 2520 C C . ARG B 2 177 ? -22.683 17.325 -29.823 1.00 79.83 174 ARG C C 1
ATOM 2521 O O . ARG B 2 177 ? -21.811 16.457 -29.798 1.00 79.87 174 ARG C O 1
ATOM 2529 N N . GLY B 2 178 ? -22.836 18.169 -30.837 1.00 87.69 175 GLY C N 1
ATOM 2530 C CA . GLY B 2 178 ? -21.923 18.184 -31.964 1.00 88.74 175 GLY C CA 1
ATOM 2531 C C . GLY B 2 178 ? -21.864 16.879 -32.732 1.00 86.26 175 GLY C C 1
ATOM 2532 O O . GLY B 2 178 ? -20.782 16.395 -33.058 1.00 87.52 175 GLY C O 1
ATOM 2533 N N . THR B 2 179 ? -23.027 16.305 -33.022 1.00 90.97 176 THR C N 1
ATOM 2534 C CA . THR B 2 179 ? -23.084 15.060 -33.776 1.00 88.86 176 THR C CA 1
ATOM 2535 C C . THR B 2 179 ? -24.364 14.970 -34.591 1.00 86.42 176 THR C C 1
ATOM 2536 O O . THR B 2 179 ? -25.220 15.852 -34.534 1.00 86.37 176 THR C O 1
ATOM 2540 N N . THR B 2 180 ? -24.482 13.890 -35.348 1.00 88.11 177 THR C N 1
ATOM 2541 C CA . THR B 2 180 ? -25.603 13.697 -36.247 1.00 86.24 177 THR C CA 1
ATOM 2542 C C . THR B 2 180 ? -26.708 12.878 -35.588 1.00 83.88 177 THR C C 1
ATOM 2543 O O . THR B 2 180 ? -27.772 12.672 -36.169 1.00 82.53 177 THR C O 1
ATOM 2547 N N . HIS B 2 181 ? -26.455 12.412 -34.370 1.00 65.62 178 HIS C N 1
ATOM 2548 C CA . HIS B 2 181 ? -27.371 11.489 -33.710 1.00 63.68 178 HIS C CA 1
ATOM 2549 C C . HIS B 2 181 ? -28.427 12.162 -32.840 1.00 63.18 178 HIS C C 1
ATOM 2550 O O . HIS B 2 181 ? -28.142 13.108 -32.110 1.00 64.67 178 HIS C O 1
ATOM 2557 N N . LEU B 2 182 ? -29.651 11.654 -32.931 1.00 57.18 179 LEU C N 1
ATOM 2558 C CA . LEU B 2 182 ? -30.728 12.049 -32.036 1.00 56.78 179 LEU C CA 1
ATOM 2559 C C . LEU B 2 182 ? -31.070 10.856 -31.159 1.00 55.70 179 LEU C C 1
ATOM 2560 O O . LEU B 2 182 ? -31.504 9.818 -31.656 1.00 54.56 179 LEU C O 1
ATOM 2565 N N . LEU B 2 183 ? -30.870 10.997 -29.856 1.00 64.83 180 LEU C N 1
ATOM 2566 C CA . LEU B 2 183 ? -31.078 9.877 -28.957 1.00 64.30 180 LEU C CA 1
ATOM 2567 C C . LEU B 2 183 ? -32.522 9.808 -28.492 1.00 63.37 180 LEU C C 1
ATOM 2568 O O . LEU B 2 183 ? -32.979 10.661 -27.731 1.00 64.14 180 LEU C O 1
ATOM 2573 N N . VAL B 2 184 ? -33.238 8.790 -28.956 1.00 55.43 181 VAL C N 1
ATOM 2574 C CA . VAL B 2 184 ? -34.555 8.484 -28.420 1.00 54.85 181 VAL C CA 1
ATOM 2575 C C . VAL B 2 184 ? -34.342 7.636 -27.174 1.00 55.38 181 VAL C C 1
ATOM 2576 O O . VAL B 2 184 ? -33.851 6.513 -27.263 1.00 55.38 181 VAL C O 1
ATOM 2580 N N . HIS B 2 185 ? -34.695 8.176 -26.011 1.00 58.55 182 HIS C N 1
ATOM 2581 C CA . HIS B 2 185 ? -34.344 7.538 -24.744 1.00 59.62 182 HIS C CA 1
ATOM 2582 C C . HIS B 2 185 ? -35.038 6.205 -24.520 1.00 59.18 182 HIS C C 1
ATOM 2583 O O . HIS B 2 185 ? -34.417 5.239 -24.075 1.00 59.96 182 HIS C O 1
ATOM 2590 N N . ASP B 2 186 ? -36.330 6.171 -24.820 1.00 54.33 183 ASP C N 1
ATOM 2591 C CA . ASP B 2 186 ? -37.136 4.970 -24.681 1.00 54.14 183 ASP C CA 1
ATOM 2592 C C . ASP B 2 186 ? -38.286 5.144 -25.654 1.00 53.06 183 ASP C C 1
ATOM 2593 O O . ASP B 2 186 ? -39.243 5.867 -25.380 1.00 53.23 183 ASP C O 1
ATOM 2598 N N . VAL B 2 187 ? -38.170 4.501 -26.811 1.00 60.32 184 VAL C N 1
ATOM 2599 C CA . VAL B 2 187 ? -39.083 4.764 -27.916 1.00 59.62 184 VAL C CA 1
ATOM 2600 C C . VAL B 2 187 ? -40.462 4.176 -27.669 1.00 59.95 184 VAL C C 1
ATOM 2601 O O . VAL B 2 187 ? -40.594 3.105 -27.092 1.00 60.52 184 VAL C O 1
ATOM 2605 N N . ALA B 2 188 ? -41.486 4.896 -28.108 1.00 56.25 185 ALA C N 1
ATOM 2606 C CA . ALA B 2 188 ? -42.864 4.463 -27.948 1.00 56.97 185 ALA C CA 1
ATOM 2607 C C . ALA B 2 188 ? -43.604 4.614 -29.271 1.00 57.06 185 ALA C C 1
ATOM 2608 O O . ALA B 2 188 ? -43.084 5.200 -30.221 1.00 56.58 185 ALA C O 1
ATOM 2610 N N . LEU B 2 189 ? -44.817 4.082 -29.333 1.00 58.01 186 LEU C N 1
ATOM 2611 C CA . LEU B 2 189 ? -45.585 4.103 -30.567 1.00 58.59 186 LEU C CA 1
ATOM 2612 C C . LEU B 2 189 ? -45.811 5.517 -31.092 1.00 59.12 186 LEU C C 1
ATOM 2613 O O . LEU B 2 189 ? -45.853 5.741 -32.300 1.00 59.34 186 LEU C O 1
ATOM 2618 N N . GLU B 2 190 ? -45.955 6.470 -30.179 1.00 62.83 187 GLU C N 1
ATOM 2619 C CA . GLU B 2 190 ? -46.253 7.846 -30.555 1.00 64.05 187 GLU C CA 1
ATOM 2620 C C . GLU B 2 190 ? -45.018 8.564 -31.074 1.00 63.19 187 GLU C C 1
ATOM 2621 O O . GLU B 2 190 ? -45.094 9.713 -31.512 1.00 64.42 187 GLU C O 1
ATOM 2627 N N . ASP B 2 191 ? -43.879 7.882 -31.006 1.00 62.64 188 ASP C N 1
ATOM 2628 C CA . ASP B 2 191 ? -42.612 8.437 -31.465 1.00 62.00 188 ASP C CA 1
ATOM 2629 C C . ASP B 2 191 ? -42.387 8.256 -32.967 1.00 61.90 188 ASP C C 1
ATOM 2630 O O . ASP B 2 191 ? -41.508 8.887 -33.551 1.00 62.03 188 ASP C O 1
ATOM 2635 N N . ALA B 2 192 ? -43.184 7.393 -33.587 1.00 57.72 189 ALA C N 1
ATOM 2636 C CA . ALA B 2 192 ? -43.133 7.220 -35.030 1.00 58.02 189 ALA C CA 1
ATOM 2637 C C . ALA B 2 192 ? -43.483 8.538 -35.698 1.00 59.60 189 ALA C C 1
ATOM 2638 O O . ALA B 2 192 ? -44.129 9.393 -35.094 1.00 60.85 189 ALA C O 1
ATOM 2640 N N . GLY B 2 193 ? -43.042 8.708 -36.940 1.00 61.75 190 GLY C N 1
ATOM 2641 C CA . GLY B 2 193 ? -43.345 9.916 -37.682 1.00 63.73 190 GLY C CA 1
ATOM 2642 C C . GLY B 2 193 ? -42.129 10.550 -38.325 1.00 63.64 190 GLY C C 1
ATOM 2643 O O . GLY B 2 193 ? -41.049 9.960 -38.352 1.00 62.07 190 GLY C O 1
ATOM 2644 N N . TYR B 2 194 ? -42.313 11.766 -38.834 1.00 77.26 191 TYR C N 1
ATOM 2645 C CA . TYR B 2 194 ? -41.261 12.487 -39.545 1.00 77.78 191 TYR C CA 1
ATOM 2646 C C . TYR B 2 194 ? -40.454 13.430 -38.661 1.00 77.83 191 TYR C C 1
ATOM 2647 O O . TYR B 2 194 ? -41.010 14.134 -37.822 1.00 78.85 191 TYR C O 1
ATOM 2656 N N . TYR B 2 195 ? -39.144 13.457 -38.881 1.00 75.91 192 TYR C N 1
ATOM 2657 C CA . TYR B 2 195 ? -38.251 14.345 -38.144 1.00 76.33 192 TYR C CA 1
ATOM 2658 C C . TYR B 2 195 ? -37.451 15.210 -39.122 1.00 78.01 192 TYR C C 1
ATOM 2659 O O . TYR B 2 195 ? -37.653 15.129 -40.334 1.00 78.79 192 TYR C O 1
ATOM 2668 N N . ARG B 2 196 ? -36.546 16.036 -38.603 1.00 99.97 193 ARG C N 1
ATOM 2669 C CA . ARG B 2 196 ? -35.723 16.886 -39.464 1.00 102.04 193 ARG C CA 1
ATOM 2670 C C . ARG B 2 196 ? -34.325 17.169 -38.921 1.00 102.20 193 ARG C C 1
ATOM 2671 O O . ARG B 2 196 ? -34.170 17.734 -37.837 1.00 103.05 193 ARG C O 1
ATOM 2679 N N . CYS B 2 197 ? -33.314 16.773 -39.691 1.00 64.97 194 CYS C N 1
ATOM 2680 C CA . CYS B 2 197 ? -31.953 17.244 -39.482 1.00 66.17 194 CYS C CA 1
ATOM 2681 C C . CYS B 2 197 ? -31.833 18.618 -40.127 1.00 69.56 194 CYS C C 1
ATOM 2682 O O . CYS B 2 197 ? -32.417 18.861 -41.182 1.00 70.78 194 CYS C O 1
ATOM 2685 N N . VAL B 2 198 ? -31.077 19.520 -39.512 1.00 86.05 195 VAL C N 1
ATOM 2686 C CA . VAL B 2 198 ? -30.880 20.837 -40.110 1.00 89.81 195 VAL C CA 1
ATOM 2687 C C . VAL B 2 198 ? -29.484 21.389 -39.863 1.00 91.52 195 VAL C C 1
ATOM 2688 O O . VAL B 2 198 ? -29.235 22.047 -38.852 1.00 92.74 195 VAL C O 1
ATOM 2692 N N . LEU B 2 199 ? -28.578 21.125 -40.797 1.00 81.91 196 LEU C N 1
ATOM 2693 C CA . LEU B 2 199 ? -27.217 21.625 -40.687 1.00 84.12 196 LEU C CA 1
ATOM 2694 C C . LEU B 2 199 ? -27.115 23.027 -41.249 1.00 88.43 196 LEU C C 1
ATOM 2695 O O . LEU B 2 199 ? -27.435 23.265 -42.411 1.00 89.71 196 LEU C O 1
ATOM 2700 N N . THR B 2 200 ? -26.682 23.954 -40.405 1.00 87.01 197 THR C N 1
ATOM 2701 C CA . THR B 2 200 ? -26.413 25.312 -40.841 1.00 91.77 197 THR C CA 1
ATOM 2702 C C . THR B 2 200 ? -24.998 25.369 -41.402 1.00 93.73 197 THR C C 1
ATOM 2703 O O . THR B 2 200 ? -24.028 25.083 -40.696 1.00 93.33 197 THR C O 1
ATOM 2707 N N . PHE B 2 201 ? -24.888 25.723 -42.679 1.00 121.65 198 PHE C N 1
ATOM 2708 C CA . PHE B 2 201 ? -23.605 25.695 -43.370 1.00 123.38 198 PHE C CA 1
ATOM 2709 C C . PHE B 2 201 ? -22.852 27.016 -43.272 1.00 128.57 198 PHE C C 1
ATOM 2710 O O . PHE B 2 201 ? -23.401 28.027 -42.839 1.00 131.33 198 PHE C O 1
ATOM 2718 N N . ALA B 2 202 ? -21.589 26.995 -43.685 1.00 139.26 199 ALA C N 1
ATOM 2719 C CA . ALA B 2 202 ? -20.744 28.181 -43.649 1.00 144.53 199 ALA C CA 1
ATOM 2720 C C . ALA B 2 202 ? -19.689 28.109 -44.744 1.00 146.76 199 ALA C C 1
ATOM 2721 O O . ALA B 2 202 ? -18.559 27.682 -44.505 1.00 146.92 199 ALA C O 1
ATOM 2723 N N . HIS B 2 203 ? -20.068 28.519 -45.949 1.00 133.95 200 HIS C N 1
ATOM 2724 C CA . HIS B 2 203 ? -19.152 28.507 -47.082 1.00 136.52 200 HIS C CA 1
ATOM 2725 C C . HIS B 2 203 ? -18.901 29.926 -47.578 1.00 142.83 200 HIS C C 1
ATOM 2726 O O . HIS B 2 203 ? -19.842 30.658 -47.886 1.00 144.73 200 HIS C O 1
ATOM 2733 N N . GLU B 2 204 ? -17.631 30.312 -47.648 1.00 156.65 201 GLU C N 1
ATOM 2734 C CA . GLU B 2 204 ? -17.259 31.642 -48.128 1.00 163.24 201 GLU C CA 1
ATOM 2735 C C . GLU B 2 204 ? -17.917 32.764 -47.321 1.00 165.94 201 GLU C C 1
ATOM 2736 O O . GLU B 2 204 ? -17.904 33.925 -47.731 1.00 171.68 201 GLU C O 1
ATOM 2742 N N . GLY B 2 205 ? -18.476 32.410 -46.168 1.00 157.42 202 GLY C N 1
ATOM 2743 C CA . GLY B 2 205 ? -19.148 33.373 -45.316 1.00 159.73 202 GLY C CA 1
ATOM 2744 C C . GLY B 2 205 ? -20.659 33.295 -45.425 1.00 157.42 202 GLY C C 1
ATOM 2745 O O . GLY B 2 205 ? -21.376 33.964 -44.679 1.00 159.05 202 GLY C O 1
ATOM 2746 N N . GLN B 2 206 ? -21.143 32.483 -46.361 1.00 143.95 203 GLN C N 1
ATOM 2747 C CA . GLN B 2 206 ? -22.579 32.275 -46.518 1.00 141.66 203 GLN C CA 1
ATOM 2748 C C . GLN B 2 206 ? -23.092 31.226 -45.540 1.00 135.58 203 GLN C C 1
ATOM 2749 O O . GLN B 2 206 ? -22.539 30.129 -45.438 1.00 131.53 203 GLN C O 1
ATOM 2755 N N . GLN B 2 207 ? -24.153 31.572 -44.822 1.00 170.78 204 GLN C N 1
ATOM 2756 C CA . GLN B 2 207 ? -24.767 30.647 -43.887 1.00 165.45 204 GLN C CA 1
ATOM 2757 C C . GLN B 2 207 ? -26.056 30.098 -44.489 1.00 162.99 204 GLN C C 1
ATOM 2758 O O . GLN B 2 207 ? -26.997 30.848 -44.744 1.00 166.00 204 GLN C O 1
ATOM 2764 N N . TYR B 2 208 ? -26.098 28.788 -44.709 1.00 137.86 205 TYR C N 1
ATOM 2765 C CA . TYR B 2 208 ? -27.261 28.160 -45.327 1.00 135.52 205 TYR C CA 1
ATOM 2766 C C . TYR B 2 208 ? -27.734 26.922 -44.585 1.00 129.86 205 TYR C C 1
ATOM 2767 O O . TYR B 2 208 ? -26.935 26.172 -44.023 1.00 127.20 205 TYR C O 1
ATOM 2776 N N . ASN B 2 209 ? -28.995 26.758 -44.503 1.00 118.32 206 ASN C N 1
ATOM 2777 C CA . ASN B 2 209 ? -29.665 25.586 -43.963 1.00 113.37 206 ASN C CA 1
ATOM 2778 C C . ASN B 2 209 ? -29.499 24.394 -44.904 1.00 110.11 206 ASN C C 1
ATOM 2779 O O . ASN B 2 209 ? -29.656 24.520 -46.115 1.00 111.83 206 ASN C O 1
ATOM 2784 N N . ILE B 2 210 ? -29.299 23.152 -44.354 1.00 94.51 207 ILE C N 1
ATOM 2785 C CA . ILE B 2 210 ? -29.232 21.912 -45.110 1.00 91.90 207 ILE C CA 1
ATOM 2786 C C . ILE B 2 210 ? -30.118 20.886 -44.422 1.00 88.03 207 ILE C C 1
ATOM 2787 O O . ILE B 2 210 ? -29.689 20.202 -43.494 1.00 85.42 207 ILE C O 1
ATOM 2792 N N . THR B 2 211 ? -31.360 20.790 -44.885 1.00 82.30 208 THR C N 1
ATOM 2793 C CA . THR B 2 211 ? -32.373 19.960 -44.240 1.00 79.32 208 THR C CA 1
ATOM 2794 C C . THR B 2 211 ? -32.316 18.502 -44.677 1.00 76.28 208 THR C C 1
ATOM 2795 O O . THR B 2 211 ? -31.896 18.196 -45.789 1.00 76.94 208 THR C O 1
ATOM 2799 N N . ARG B 2 212 ? -32.767 17.616 -43.795 1.00 73.99 209 ARG C N 1
ATOM 2800 C CA . ARG B 2 212 ? -32.866 16.190 -44.084 1.00 71.41 209 ARG C CA 1
ATOM 2801 C C . ARG B 2 212 ? -34.112 15.613 -43.412 1.00 69.72 209 ARG C C 1
ATOM 2802 O O . ARG B 2 212 ? -34.261 15.714 -42.194 1.00 68.82 209 ARG C O 1
ATOM 2810 N N . SER B 2 213 ? -35.005 15.013 -44.199 1.00 71.87 210 SER C N 1
ATOM 2811 C CA . SER B 2 213 ? -36.209 14.386 -43.643 1.00 70.49 210 SER C CA 1
ATOM 2812 C C . SER B 2 213 ? -36.002 12.946 -43.189 1.00 67.69 210 SER C C 1
ATOM 2813 O O . SER B 2 213 ? -35.811 12.050 -44.007 1.00 67.36 210 SER C O 1
ATOM 2816 N N . ILE B 2 214 ? -36.054 12.733 -41.879 1.00 63.79 211 ILE C N 1
ATOM 2817 C CA . ILE B 2 214 ? -35.996 11.393 -41.314 1.00 61.59 211 ILE C CA 1
ATOM 2818 C C . ILE B 2 214 ? -37.402 10.892 -40.999 1.00 61.12 211 ILE C C 1
ATOM 2819 O O . ILE B 2 214 ? -38.222 11.632 -40.450 1.00 61.87 211 ILE C O 1
ATOM 2824 N N . GLU B 2 215 ? -37.679 9.634 -41.330 1.00 57.69 212 GLU C N 1
ATOM 2825 C CA . GLU B 2 215 ? -38.965 9.048 -40.974 1.00 57.40 212 GLU C CA 1
ATOM 2826 C C . GLU B 2 215 ? -38.768 7.746 -40.203 1.00 55.77 212 GLU C C 1
ATOM 2827 O O . GLU B 2 215 ? -38.192 6.779 -40.701 1.00 55.51 212 GLU C O 1
ATOM 2833 N N . LEU B 2 216 ? -39.251 7.755 -38.966 1.00 58.88 213 LEU C N 1
ATOM 2834 C CA . LEU B 2 216 ? -38.985 6.700 -38.006 1.00 57.68 213 LEU C CA 1
ATOM 2835 C C . LEU B 2 216 ? -40.040 5.609 -38.047 1.00 57.83 213 LEU C C 1
ATOM 2836 O O . LEU B 2 216 ? -41.238 5.883 -37.990 1.00 58.51 213 LEU C O 1
ATOM 2841 N N . ARG B 2 217 ? -39.581 4.368 -38.159 1.00 55.98 214 ARG C N 1
ATOM 2842 C CA . ARG B 2 217 ? -40.461 3.210 -38.113 1.00 56.43 214 ARG C CA 1
ATOM 2843 C C . ARG B 2 217 ? -40.184 2.421 -36.841 1.00 55.84 214 ARG C C 1
ATOM 2844 O O . ARG B 2 217 ? -39.032 2.118 -36.527 1.00 55.48 214 ARG C O 1
ATOM 2852 N N . ILE B 2 218 ? -41.238 2.100 -36.103 1.00 53.67 215 ILE C N 1
ATOM 2853 C CA . ILE B 2 218 ? -41.087 1.279 -34.913 1.00 53.60 215 ILE C CA 1
ATOM 2854 C C . ILE B 2 218 ? -41.252 -0.194 -35.273 1.00 54.75 215 ILE C C 1
ATOM 2855 O O . ILE B 2 218 ? -41.940 -0.528 -36.239 1.00 55.68 215 ILE C O 1
ATOM 2860 N N . LYS B 2 219 ? -40.620 -1.070 -34.497 1.00 55.65 216 LYS C N 1
ATOM 2861 C CA . LYS B 2 219 ? -40.759 -2.509 -34.691 1.00 57.30 216 LYS C CA 1
ATOM 2862 C C . LYS B 2 219 ? -40.913 -3.180 -33.335 1.00 57.96 216 LYS C C 1
ATOM 2863 O O . LYS B 2 219 ? -40.303 -2.750 -32.358 1.00 57.22 216 LYS C O 1
ATOM 2869 N N . LYS B 2 220 ? -41.741 -4.219 -33.271 1.00 70.02 217 LYS C N 1
ATOM 2870 C CA . LYS B 2 220 ? -41.909 -4.976 -32.036 1.00 71.18 217 LYS C CA 1
ATOM 2871 C C . LYS B 2 220 ? -40.742 -5.927 -31.800 1.00 72.79 217 LYS C C 1
ATOM 2872 O O . LYS B 2 220 ? -40.317 -6.635 -32.713 1.00 74.20 217 LYS C O 1
ATOM 2878 N N . LYS B 2 221 ? -40.229 -5.943 -30.572 1.00 108.01 218 LYS C N 1
ATOM 2879 C CA . LYS B 2 221 ? -39.168 -6.873 -30.210 1.00 110.14 218 LYS C CA 1
ATOM 2880 C C . LYS B 2 221 ? -39.655 -8.287 -30.491 1.00 113.04 218 LYS C C 1
ATOM 2881 O O . LYS B 2 221 ? -40.823 -8.602 -30.264 1.00 113.56 218 LYS C O 1
ATOM 2887 N N . LYS B 2 222 ? -38.767 -9.135 -30.998 1.00 88.89 219 LYS C N 1
ATOM 2888 C CA . LYS B 2 222 ? -39.190 -10.441 -31.491 1.00 91.92 219 LYS C CA 1
ATOM 2889 C C . LYS B 2 222 ? -39.289 -11.526 -30.421 1.00 95.27 219 LYS C C 1
ATOM 2890 O O . LYS B 2 222 ? -38.475 -11.590 -29.500 1.00 95.93 219 LYS C O 1
ATOM 2896 N N . GLU B 2 223 ? -40.300 -12.378 -30.562 1.00 140.29 220 GLU C N 1
ATOM 2897 C CA . GLU B 2 223 ? -40.482 -13.516 -29.674 1.00 144.08 220 GLU C CA 1
ATOM 2898 C C . GLU B 2 223 ? -39.313 -14.484 -29.783 1.00 147.83 220 GLU C C 1
ATOM 2899 O O . GLU B 2 223 ? -38.789 -14.725 -30.872 1.00 149.16 220 GLU C O 1
ATOM 2905 N N . GLU B 2 224 ? -38.920 -15.045 -28.647 1.00 100.20 221 GLU C N 1
ATOM 2906 C CA . GLU B 2 224 ? -37.888 -16.068 -28.611 1.00 104.88 221 GLU C CA 1
ATOM 2907 C C . GLU B 2 224 ? -38.026 -16.810 -27.290 1.00 108.38 221 GLU C C 1
ATOM 2908 O O . GLU B 2 224 ? -37.623 -16.310 -26.241 1.00 107.36 221 GLU C O 1
ATOM 2914 N N . THR B 2 225 ? -38.623 -17.995 -27.344 1.00 120.71 222 THR C N 1
ATOM 2915 C CA . THR B 2 225 ? -38.876 -18.774 -26.142 1.00 118.81 222 THR C CA 1
ATOM 2916 C C . THR B 2 225 ? -37.904 -19.936 -26.013 1.00 118.85 222 THR C C 1
ATOM 2917 O O . THR B 2 225 ? -37.373 -20.425 -27.008 1.00 120.84 222 THR C O 1
ATOM 2921 N N . ILE B 2 226 ? -37.666 -20.368 -24.781 1.00 136.15 223 ILE C N 1
ATOM 2922 C CA . ILE B 2 226 ? -36.911 -21.589 -24.547 1.00 136.24 223 ILE C CA 1
ATOM 2923 C C . ILE B 2 226 ? -37.815 -22.788 -24.826 1.00 137.35 223 ILE C C 1
ATOM 2924 O O . ILE B 2 226 ? -38.892 -22.912 -24.241 1.00 136.56 223 ILE C O 1
ATOM 2929 N N . PRO B 2 227 ? -37.394 -23.665 -25.745 1.00 118.47 224 PRO C N 1
ATOM 2930 C CA . PRO B 2 227 ? -38.212 -24.823 -26.101 1.00 119.72 224 PRO C CA 1
ATOM 2931 C C . PRO B 2 227 ? -37.950 -25.978 -25.152 1.00 118.99 224 PRO C C 1
ATOM 2932 O O . PRO B 2 227 ? -36.916 -25.999 -24.484 1.00 118.01 224 PRO C O 1
ATOM 2936 N N . VAL B 2 228 ? -38.886 -26.918 -25.083 1.00 119.82 225 VAL C N 1
ATOM 2937 C CA . VAL B 2 228 ? -38.638 -28.178 -24.403 1.00 119.83 225 VAL C CA 1
ATOM 2938 C C . VAL B 2 228 ? -38.595 -29.297 -25.435 1.00 122.60 225 VAL C C 1
ATOM 2939 O O . VAL B 2 228 ? -39.206 -29.193 -26.499 1.00 124.37 225 VAL C O 1
ATOM 2943 N N . ILE B 2 229 ? -37.859 -30.360 -25.133 1.00 122.76 226 ILE C N 1
ATOM 2944 C CA . ILE B 2 229 ? -37.833 -31.526 -26.007 1.00 125.47 226 ILE C CA 1
ATOM 2945 C C . ILE B 2 229 ? -38.898 -32.519 -25.540 1.00 125.75 226 ILE C C 1
ATOM 2946 O O . ILE B 2 229 ? -39.266 -32.521 -24.366 1.00 123.96 226 ILE C O 1
ATOM 2951 N N . ILE B 2 230 ? -39.399 -33.351 -26.450 1.00 129.92 227 ILE C N 1
ATOM 2952 C CA . ILE B 2 230 ? -40.548 -34.203 -26.137 1.00 130.38 227 ILE C CA 1
ATOM 2953 C C . ILE B 2 230 ? -40.482 -35.619 -26.737 1.00 132.97 227 ILE C C 1
ATOM 2954 O O . ILE B 2 230 ? -41.508 -36.275 -26.921 1.00 134.02 227 ILE C O 1
ATOM 2959 N N . SER B 2 231 ? -39.276 -36.101 -27.019 1.00 148.75 228 SER C N 1
ATOM 2960 C CA . SER B 2 231 ? -39.107 -37.475 -27.497 1.00 151.29 228 SER C CA 1
ATOM 2961 C C . SER B 2 231 ? -37.969 -38.197 -26.764 1.00 151.03 228 SER C C 1
ATOM 2962 O O . SER B 2 231 ? -37.082 -38.779 -27.395 1.00 152.72 228 SER C O 1
ATOM 2965 N N . PRO B 2 232 ? -38.010 -38.171 -25.420 1.00 197.18 229 PRO C N 1
ATOM 2966 C CA . PRO B 2 232 ? -36.922 -38.613 -24.540 1.00 196.46 229 PRO C CA 1
ATOM 2967 C C . PRO B 2 232 ? -36.844 -40.126 -24.369 1.00 198.42 229 PRO C C 1
ATOM 2968 O O . PRO B 2 232 ? -35.803 -40.633 -23.950 1.00 198.53 229 PRO C O 1
ATOM 2972 N N . LEU B 2 233 ? -37.927 -40.832 -24.674 1.00 219.16 230 LEU C N 1
ATOM 2973 C CA . LEU B 2 233 ? -37.975 -42.275 -24.467 1.00 221.04 230 LEU C CA 1
ATOM 2974 C C . LEU B 2 233 ? -36.766 -42.976 -25.064 1.00 223.26 230 LEU C C 1
ATOM 2975 O O . LEU B 2 233 ? -36.373 -42.695 -26.196 1.00 224.49 230 LEU C O 1
ATOM 2980 N N . LYS B 2 234 ? -36.177 -43.892 -24.305 1.00 185.35 231 LYS C N 1
ATOM 2981 C CA . LYS B 2 234 ? -35.208 -44.804 -24.885 1.00 188.27 231 LYS C CA 1
ATOM 2982 C C . LYS B 2 234 ? -35.950 -45.672 -25.886 1.00 191.01 231 LYS C C 1
ATOM 2983 O O . LYS B 2 234 ? -37.023 -46.190 -25.585 1.00 190.95 231 LYS C O 1
ATOM 2989 N N . THR B 2 235 ? -35.386 -45.815 -27.080 1.00 197.38 232 THR C N 1
ATOM 2990 C CA . THR B 2 235 ? -36.071 -46.506 -28.166 1.00 200.16 232 THR C CA 1
ATOM 2991 C C . THR B 2 235 ? -36.833 -47.733 -27.670 1.00 201.50 232 THR C C 1
ATOM 2992 O O . THR B 2 235 ? -36.266 -48.815 -27.518 1.00 203.70 232 THR C O 1
ATOM 2996 N N . ILE B 2 236 ? -38.128 -47.545 -27.424 1.00 216.23 233 ILE C N 1
ATOM 2997 C CA . ILE B 2 236 ? -38.974 -48.590 -26.861 1.00 217.23 233 ILE C CA 1
ATOM 2998 C C . ILE B 2 236 ? -39.080 -49.767 -27.828 1.00 221.17 233 ILE C C 1
ATOM 2999 O O . ILE B 2 236 ? -39.164 -50.925 -27.414 1.00 223.00 233 ILE C O 1
ATOM 3004 N N . SER B 2 237 ? -39.065 -49.459 -29.121 1.00 214.93 234 SER C N 1
ATOM 3005 C CA . SER B 2 237 ? -39.167 -50.477 -30.158 1.00 218.80 234 SER C CA 1
ATOM 3006 C C . SER B 2 237 ? -37.812 -50.764 -30.802 1.00 220.71 234 SER C C 1
ATOM 3007 O O . SER B 2 237 ? -36.833 -50.064 -30.544 1.00 218.98 234 SER C O 1
ATOM 3010 N N . ALA B 2 238 ? -37.776 -51.800 -31.636 1.00 205.10 235 ALA C N 1
ATOM 3011 C CA . ALA B 2 238 ? -36.581 -52.201 -32.376 1.00 207.59 235 ALA C CA 1
ATOM 3012 C C . ALA B 2 238 ? -36.762 -53.638 -32.849 1.00 211.67 235 ALA C C 1
ATOM 3013 O O . ALA B 2 238 ? -37.669 -54.328 -32.384 1.00 212.31 235 ALA C O 1
ATOM 3015 N N . SER B 2 239 ? -35.906 -54.082 -33.768 1.00 189.71 236 SER C N 1
ATOM 3016 C CA . SER B 2 239 ? -35.922 -55.469 -34.238 1.00 193.80 236 SER C CA 1
ATOM 3017 C C . SER B 2 239 ? -34.965 -55.739 -35.398 1.00 197.21 236 SER C C 1
ATOM 3018 O O . SER B 2 239 ? -34.758 -56.893 -35.771 1.00 200.66 236 SER C O 1
ATOM 3021 N N . LEU B 2 240 ? -34.395 -54.680 -35.965 1.00 213.46 237 LEU C N 1
ATOM 3022 C CA . LEU B 2 240 ? -33.459 -54.802 -37.084 1.00 216.43 237 LEU C CA 1
ATOM 3023 C C . LEU B 2 240 ? -34.175 -54.876 -38.436 1.00 219.10 237 LEU C C 1
ATOM 3024 O O . LEU B 2 240 ? -33.654 -55.427 -39.404 1.00 222.40 237 LEU C O 1
ATOM 3029 N N . GLY B 2 241 ? -35.373 -54.305 -38.502 1.00 236.14 238 GLY C N 1
ATOM 3030 C CA . GLY B 2 241 ? -36.080 -54.194 -39.765 1.00 238.32 238 GLY C CA 1
ATOM 3031 C C . GLY B 2 241 ? -35.315 -53.303 -40.723 1.00 238.69 238 GLY C C 1
ATOM 3032 O O . GLY B 2 241 ? -35.701 -53.136 -41.880 1.00 241.28 238 GLY C O 1
ATOM 3033 N N . SER B 2 242 ? -34.224 -52.726 -40.224 1.00 196.21 239 SER C N 1
ATOM 3034 C CA . SER B 2 242 ? -33.342 -51.873 -41.014 1.00 196.42 239 SER C CA 1
ATOM 3035 C C . SER B 2 242 ? -33.947 -50.492 -41.264 1.00 194.03 239 SER C C 1
ATOM 3036 O O . SER B 2 242 ? -33.233 -49.543 -41.591 1.00 193.25 239 SER C O 1
ATOM 3039 N N . ARG B 2 243 ? -35.263 -50.384 -41.109 1.00 211.74 240 ARG C N 1
ATOM 3040 C CA . ARG B 2 243 ? -35.930 -49.091 -41.176 1.00 209.20 240 ARG C CA 1
ATOM 3041 C C . ARG B 2 243 ? -35.911 -48.443 -39.793 1.00 204.86 240 ARG C C 1
ATOM 3042 O O . ARG B 2 243 ? -36.431 -49.001 -38.828 1.00 203.72 240 ARG C O 1
ATOM 3050 N N . LEU B 2 244 ? -35.289 -47.275 -39.689 1.00 175.48 241 LEU C N 1
ATOM 3051 C CA . LEU B 2 244 ? -35.228 -46.584 -38.408 1.00 171.38 241 LEU C CA 1
ATOM 3052 C C . LEU B 2 244 ? -36.048 -45.298 -38.402 1.00 168.94 241 LEU C C 1
ATOM 3053 O O . LEU B 2 244 ? -35.696 -44.319 -39.063 1.00 169.02 241 LEU C O 1
ATOM 3058 N N . THR B 2 245 ? -37.146 -45.312 -37.655 1.00 209.89 242 THR C N 1
ATOM 3059 C CA . THR B 2 245 ? -37.974 -44.126 -37.482 1.00 207.44 242 THR C CA 1
ATOM 3060 C C . THR B 2 245 ? -37.434 -43.299 -36.325 1.00 203.65 242 THR C C 1
ATOM 3061 O O . THR B 2 245 ? -36.925 -43.847 -35.348 1.00 202.37 242 THR C O 1
ATOM 3065 N N . ILE B 2 246 ? -37.550 -41.980 -36.429 1.00 205.57 243 ILE C N 1
ATOM 3066 C CA . ILE B 2 246 ? -37.006 -41.104 -35.402 1.00 202.10 243 ILE C CA 1
ATOM 3067 C C . ILE B 2 246 ? -37.619 -39.703 -35.469 1.00 200.08 243 ILE C C 1
ATOM 3068 O O . ILE B 2 246 ? -37.729 -39.111 -36.545 1.00 201.48 243 ILE C O 1
ATOM 3073 N N . PRO B 2 247 ? -38.062 -39.187 -34.315 1.00 186.20 244 PRO C N 1
ATOM 3074 C CA . PRO B 2 247 ? -38.522 -37.805 -34.220 1.00 184.11 244 PRO C CA 1
ATOM 3075 C C . PRO B 2 247 ? -37.863 -37.092 -33.046 1.00 180.75 244 PRO C C 1
ATOM 3076 O O . PRO B 2 247 ? -37.691 -37.696 -31.988 1.00 179.49 244 PRO C O 1
ATOM 3080 N N . CYS B 2 248 ? -37.492 -35.830 -33.228 1.00 152.00 245 CYS C N 1
ATOM 3081 C CA . CYS B 2 248 ? -37.105 -35.002 -32.092 1.00 148.69 245 CYS C CA 1
ATOM 3082 C C . CYS B 2 248 ? -38.076 -33.832 -31.944 1.00 147.07 245 CYS C C 1
ATOM 3083 O O . CYS B 2 248 ? -37.896 -32.777 -32.552 1.00 147.18 245 CYS C O 1
ATOM 3086 N N . LYS B 2 249 ? -39.106 -34.031 -31.129 1.00 173.34 246 LYS C N 1
ATOM 3087 C CA . LYS B 2 249 ? -40.176 -33.050 -30.986 1.00 172.14 246 LYS C CA 1
ATOM 3088 C C . LYS B 2 249 ? -39.864 -31.954 -29.966 1.00 169.00 246 LYS C C 1
ATOM 3089 O O . LYS B 2 249 ? -39.678 -32.227 -28.779 1.00 166.99 246 LYS C O 1
ATOM 3095 N N . VAL B 2 250 ? -39.810 -30.713 -30.446 1.00 133.70 247 VAL C N 1
ATOM 3096 C CA . VAL B 2 250 ? -39.581 -29.550 -29.594 1.00 130.98 247 VAL C CA 1
ATOM 3097 C C . VAL B 2 250 ? -40.850 -28.715 -29.457 1.00 130.16 247 VAL C C 1
ATOM 3098 O O . VAL B 2 250 ? -41.600 -28.552 -30.418 1.00 132.06 247 VAL C O 1
ATOM 3102 N N . PHE B 2 251 ? -41.087 -28.182 -28.262 1.00 132.37 248 PHE C N 1
ATOM 3103 C CA . PHE B 2 251 ? -42.271 -27.363 -28.025 1.00 131.60 248 PHE C CA 1
ATOM 3104 C C . PHE B 2 251 ? -41.971 -25.867 -27.952 1.00 130.28 248 PHE C C 1
ATOM 3105 O O . PHE B 2 251 ? -41.374 -25.388 -26.989 1.00 127.99 248 PHE C O 1
ATOM 3113 N N . LEU B 2 252 ? -42.396 -25.134 -28.975 1.00 160.57 249 LEU C N 1
ATOM 3114 C CA . LEU B 2 252 ? -42.332 -23.681 -28.948 1.00 159.68 249 LEU C CA 1
ATOM 3115 C C . LEU B 2 252 ? -43.624 -23.149 -28.344 1.00 158.97 249 LEU C C 1
ATOM 3116 O O . LEU B 2 252 ? -44.703 -23.361 -28.897 1.00 160.80 249 LEU C O 1
ATOM 3121 N N . GLY B 2 253 ? -43.518 -22.460 -27.212 1.00 122.09 250 GLY C N 1
ATOM 3122 C CA . GLY B 2 253 ? -44.689 -21.911 -26.551 1.00 121.39 250 GLY C CA 1
ATOM 3123 C C . GLY B 2 253 ? -45.513 -21.068 -27.504 1.00 123.34 250 GLY C C 1
ATOM 3124 O O . GLY B 2 253 ? -46.745 -21.094 -27.483 1.00 124.35 250 GLY C O 1
ATOM 3125 N N . THR B 2 254 ? -44.814 -20.326 -28.354 1.00 188.16 251 THR C N 1
ATOM 3126 C CA . THR B 2 254 ? -45.443 -19.491 -29.363 1.00 190.33 251 THR C CA 1
ATOM 3127 C C . THR B 2 254 ? -44.653 -19.637 -30.653 1.00 192.50 251 THR C C 1
ATOM 3128 O O . THR B 2 254 ? -43.443 -19.864 -30.621 1.00 191.80 251 THR C O 1
ATOM 3132 N N . GLY B 2 255 ? -45.336 -19.506 -31.786 1.00 179.71 252 GLY C N 1
ATOM 3133 C CA . GLY B 2 255 ? -44.710 -19.708 -33.080 1.00 182.12 252 GLY C CA 1
ATOM 3134 C C . GLY B 2 255 ? -43.484 -18.846 -33.302 1.00 181.77 252 GLY C C 1
ATOM 3135 O O . GLY B 2 255 ? -43.596 -17.653 -33.590 1.00 182.36 252 GLY C O 1
ATOM 3136 N N . THR B 2 256 ? -42.310 -19.456 -33.175 1.00 198.50 253 THR C N 1
ATOM 3137 C CA . THR B 2 256 ? -41.048 -18.744 -33.350 1.00 198.30 253 THR C CA 1
ATOM 3138 C C . THR B 2 256 ? -39.955 -19.647 -33.924 1.00 199.41 253 THR C C 1
ATOM 3139 O O . THR B 2 256 ? -38.873 -19.752 -33.351 1.00 197.92 253 THR C O 1
ATOM 3143 N N . PRO B 2 257 ? -40.239 -20.313 -35.055 1.00 142.75 254 PRO C N 1
ATOM 3144 C CA . PRO B 2 257 ? -39.227 -21.147 -35.715 1.00 144.15 254 PRO C CA 1
ATOM 3145 C C . PRO B 2 257 ? -38.157 -20.303 -36.399 1.00 145.30 254 PRO C C 1
ATOM 3146 O O . PRO B 2 257 ? -37.741 -20.632 -37.510 1.00 148.11 254 PRO C O 1
ATOM 3150 N N . LEU B 2 258 ? -37.728 -19.224 -35.751 1.00 155.55 255 LEU C N 1
ATOM 3151 C CA . LEU B 2 258 ? -36.770 -18.303 -36.356 1.00 156.50 255 LEU C CA 1
ATOM 3152 C C . LEU B 2 258 ? -35.335 -18.843 -36.344 1.00 156.57 255 LEU C C 1
ATOM 3153 O O . LEU B 2 258 ? -34.968 -19.657 -37.192 1.00 158.84 255 LEU C O 1
ATOM 3158 N N . THR B 2 259 ? -34.531 -18.393 -35.386 1.00 198.58 256 THR C N 1
ATOM 3159 C CA . THR B 2 259 ? -33.151 -18.849 -35.263 1.00 198.47 256 THR C CA 1
ATOM 3160 C C . THR B 2 259 ? -33.107 -20.267 -34.710 1.00 197.76 256 THR C C 1
ATOM 3161 O O . THR B 2 259 ? -32.034 -20.851 -34.550 1.00 197.69 256 THR C O 1
ATOM 3165 N N . THR B 2 260 ? -34.283 -20.813 -34.417 1.00 165.61 257 THR C N 1
ATOM 3166 C CA . THR B 2 260 ? -34.400 -22.174 -33.910 1.00 165.11 257 THR C CA 1
ATOM 3167 C C . THR B 2 260 ? -33.759 -23.178 -34.860 1.00 167.72 257 THR C C 1
ATOM 3168 O O . THR B 2 260 ? -33.961 -23.116 -36.072 1.00 170.32 257 THR C O 1
ATOM 3172 N N . MET B 2 261 ? -32.997 -24.112 -34.303 1.00 136.02 258 MET C N 1
ATOM 3173 C CA . MET B 2 261 ? -32.293 -25.090 -35.119 1.00 138.54 258 MET C CA 1
ATOM 3174 C C . MET B 2 261 ? -32.317 -26.486 -34.517 1.00 138.20 258 MET C C 1
ATOM 3175 O O . MET B 2 261 ? -31.955 -26.686 -33.359 1.00 135.92 258 MET C O 1
ATOM 3180 N N . LEU B 2 262 ? -32.751 -27.449 -35.320 1.00 144.06 259 LEU C N 1
ATOM 3181 C CA . LEU B 2 262 ? -32.806 -28.834 -34.891 1.00 144.28 259 LEU C CA 1
ATOM 3182 C C . LEU B 2 262 ? -31.658 -29.614 -35.514 1.00 146.54 259 LEU C C 1
ATOM 3183 O O . LEU B 2 262 ? -31.827 -30.263 -36.546 1.00 149.38 259 LEU C O 1
ATOM 3188 N N . TRP B 2 263 ? -30.489 -29.541 -34.885 1.00 141.76 260 TRP C N 1
ATOM 3189 C CA . TRP B 2 263 ? -29.319 -30.270 -35.356 1.00 143.97 260 TRP C CA 1
ATOM 3190 C C . TRP B 2 263 ? -29.200 -31.613 -34.651 1.00 144.01 260 TRP C C 1
ATOM 3191 O O . TRP B 2 263 ? -29.135 -31.673 -33.424 1.00 141.60 260 TRP C O 1
ATOM 3202 N N . TRP B 2 264 ? -29.182 -32.689 -35.429 1.00 174.13 261 TRP C N 1
ATOM 3203 C CA . TRP B 2 264 ? -29.038 -34.024 -34.864 1.00 174.62 261 TRP C CA 1
ATOM 3204 C C . TRP B 2 264 ? -27.602 -34.523 -34.976 1.00 176.21 261 TRP C C 1
ATOM 3205 O O . TRP B 2 264 ? -27.020 -34.527 -36.061 1.00 178.91 261 TRP C O 1
ATOM 3216 N N . THR B 2 265 ? -27.042 -34.949 -33.849 1.00 175.65 262 THR C N 1
ATOM 3217 C CA . THR B 2 265 ? -25.697 -35.507 -33.815 1.00 177.24 262 THR C CA 1
ATOM 3218 C C . THR B 2 265 ? -25.655 -36.612 -32.774 1.00 176.93 262 THR C C 1
ATOM 3219 O O . THR B 2 265 ? -26.218 -36.473 -31.689 1.00 174.32 262 THR C O 1
ATOM 3223 N N . ALA B 2 266 ? -24.999 -37.715 -33.107 1.00 211.53 263 ALA C N 1
ATOM 3224 C CA . ALA B 2 266 ? -24.882 -38.812 -32.162 1.00 211.65 263 ALA C CA 1
ATOM 3225 C C . ALA B 2 266 ? -24.377 -38.270 -30.830 1.00 208.84 263 ALA C C 1
ATOM 3226 O O . ALA B 2 266 ? -24.840 -38.671 -29.764 1.00 207.03 263 ALA C O 1
ATOM 3228 N N . ASN B 2 267 ? -23.443 -37.328 -30.919 1.00 229.26 264 ASN C N 1
ATOM 3229 C CA . ASN B 2 267 ? -22.807 -36.705 -29.766 1.00 227.00 264 ASN C CA 1
ATOM 3230 C C . ASN B 2 267 ? -21.521 -36.088 -30.270 1.00 228.38 264 ASN C C 1
ATOM 3231 O O . ASN B 2 267 ? -21.209 -34.928 -30.006 1.00 226.74 264 ASN C O 1
ATOM 3236 N N . ASP B 2 268 ? -20.784 -36.902 -31.013 1.00 181.24 265 ASP C N 1
ATOM 3237 C CA . ASP B 2 268 ? -19.522 -36.509 -31.615 1.00 183.29 265 ASP C CA 1
ATOM 3238 C C . ASP B 2 268 ? -19.610 -36.570 -33.136 1.00 185.69 265 ASP C C 1
ATOM 3239 O O . ASP B 2 268 ? -19.050 -35.730 -33.837 1.00 186.08 265 ASP C O 1
ATOM 3244 N N . THR B 2 269 ? -20.336 -37.568 -33.628 1.00 179.13 266 THR C N 1
ATOM 3245 C CA . THR B 2 269 ? -20.387 -37.888 -35.055 1.00 182.24 266 THR C CA 1
ATOM 3246 C C . THR B 2 269 ? -20.747 -36.712 -35.970 1.00 181.72 266 THR C C 1
ATOM 3247 O O . THR B 2 269 ? -20.091 -36.502 -36.992 1.00 183.85 266 THR C O 1
ATOM 3251 N N . HIS B 2 270 ? -21.781 -35.959 -35.597 1.00 158.93 267 HIS C N 1
ATOM 3252 C CA . HIS B 2 270 ? -22.313 -34.866 -36.416 1.00 158.51 267 HIS C CA 1
ATOM 3253 C C . HIS B 2 270 ? -23.366 -35.360 -37.400 1.00 160.11 267 HIS C C 1
ATOM 3254 O O . HIS B 2 270 ? -23.991 -34.560 -38.095 1.00 159.80 267 HIS C O 1
ATOM 3261 N N . ILE B 2 271 ? -23.535 -36.679 -37.479 1.00 160.12 268 ILE C N 1
ATOM 3262 C CA . ILE B 2 271 ? -24.585 -37.292 -38.305 1.00 161.97 268 ILE C CA 1
ATOM 3263 C C . ILE B 2 271 ? -24.332 -37.112 -39.805 1.00 164.77 268 ILE C C 1
ATOM 3264 O O . ILE B 2 271 ? -25.051 -37.661 -40.639 1.00 166.41 268 ILE C O 1
ATOM 3269 N N . GLU B 2 272 ? -23.277 -36.374 -40.133 1.00 179.28 269 GLU C N 1
ATOM 3270 C CA . GLU B 2 272 ? -22.965 -36.030 -41.513 1.00 181.97 269 GLU C CA 1
ATOM 3271 C C . GLU B 2 272 ? -21.449 -35.984 -41.716 1.00 184.19 269 GLU C C 1
ATOM 3272 O O . GLU B 2 272 ? -20.693 -35.815 -40.761 1.00 182.70 269 GLU C O 1
ATOM 3278 N N . SER B 2 273 ? -21.012 -36.151 -42.961 1.00 225.37 270 SER C N 1
ATOM 3279 C CA . SER B 2 273 ? -19.596 -36.058 -43.316 1.00 228.12 270 SER C CA 1
ATOM 3280 C C . SER B 2 273 ? -18.681 -36.684 -42.267 1.00 228.64 270 SER C C 1
ATOM 3281 O O . SER B 2 273 ? -17.609 -36.155 -41.967 1.00 231.96 270 SER C O 1
ATOM 3284 N N . ALA B 2 274 ? -19.104 -37.810 -41.708 1.00 174.24 271 ALA C N 1
ATOM 3285 C CA . ALA B 2 274 ? -18.290 -38.508 -40.725 1.00 174.54 271 ALA C CA 1
ATOM 3286 C C . ALA B 2 274 ? -18.916 -39.866 -40.470 1.00 175.82 271 ALA C C 1
ATOM 3287 O O . ALA B 2 274 ? -18.274 -40.906 -40.623 1.00 178.92 271 ALA C O 1
ATOM 3289 N N . TYR B 2 275 ? -20.184 -39.855 -40.081 1.00 181.35 272 TYR C N 1
ATOM 3290 C CA . TYR B 2 275 ? -20.917 -41.096 -39.915 1.00 182.40 272 TYR C CA 1
ATOM 3291 C C . TYR B 2 275 ? -21.497 -41.635 -41.235 1.00 185.82 272 TYR C C 1
ATOM 3292 O O . TYR B 2 275 ? -21.774 -42.826 -41.329 1.00 187.99 272 TYR C O 1
ATOM 3301 N N . PRO B 2 276 ? -21.705 -40.762 -42.251 1.00 212.95 273 PRO C N 1
ATOM 3302 C CA . PRO B 2 276 ? -22.146 -41.267 -43.556 1.00 216.41 273 PRO C CA 1
ATOM 3303 C C . PRO B 2 276 ? -21.148 -41.085 -44.710 1.00 219.64 273 PRO C C 1
ATOM 3304 O O . PRO B 2 276 ? -20.560 -40.012 -44.890 1.00 218.71 273 PRO C O 1
ATOM 3308 N N . GLY B 2 277 ? -20.993 -42.142 -45.500 1.00 189.66 274 GLY C N 1
ATOM 3309 C CA . GLY B 2 277 ? -20.482 -42.037 -46.855 1.00 193.14 274 GLY C CA 1
ATOM 3310 C C . GLY B 2 277 ? -21.719 -42.024 -47.732 1.00 193.99 274 GLY C C 1
ATOM 3311 O O . GLY B 2 277 ? -21.659 -41.936 -48.959 1.00 196.94 274 GLY C O 1
ATOM 3312 N N . GLY B 2 278 ? -22.857 -42.114 -47.051 1.00 191.43 275 GLY C N 1
ATOM 3313 C CA . GLY B 2 278 ? -24.170 -42.170 -47.662 1.00 191.93 275 GLY C CA 1
ATOM 3314 C C . GLY B 2 278 ? -25.044 -43.053 -46.796 1.00 190.59 275 GLY C C 1
ATOM 3315 O O . GLY B 2 278 ? -26.245 -43.186 -47.021 1.00 190.40 275 GLY C O 1
ATOM 3316 N N . ARG B 2 279 ? -24.426 -43.661 -45.789 1.00 191.20 276 ARG C N 1
ATOM 3317 C CA . ARG B 2 279 ? -25.115 -44.659 -44.983 1.00 190.48 276 ARG C CA 1
ATOM 3318 C C . ARG B 2 279 ? -26.252 -44.097 -44.134 1.00 186.41 276 ARG C C 1
ATOM 3319 O O . ARG B 2 279 ? -27.287 -44.743 -43.971 1.00 186.34 276 ARG C O 1
ATOM 3327 N N . VAL B 2 280 ? -26.068 -42.897 -43.596 1.00 203.89 277 VAL C N 1
ATOM 3328 C CA . VAL B 2 280 ? -27.052 -42.340 -42.671 1.00 199.95 277 VAL C CA 1
ATOM 3329 C C . VAL B 2 280 ? -27.115 -40.819 -42.767 1.00 197.57 277 VAL C C 1
ATOM 3330 O O . VAL B 2 280 ? -26.088 -40.144 -42.771 1.00 196.87 277 VAL C O 1
ATOM 3334 N N . THR B 2 281 ? -28.330 -40.287 -42.834 1.00 213.73 278 THR C N 1
ATOM 3335 C CA . THR B 2 281 ? -28.538 -38.850 -42.939 1.00 211.68 278 THR C CA 1
ATOM 3336 C C . THR B 2 281 ? -29.929 -38.493 -42.433 1.00 209.24 278 THR C C 1
ATOM 3337 O O . THR B 2 281 ? -30.715 -39.374 -42.084 1.00 209.52 278 THR C O 1
ATOM 3341 N N . GLU B 2 282 ? -30.232 -37.200 -42.402 1.00 194.31 279 GLU C N 1
ATOM 3342 C CA . GLU B 2 282 ? -31.548 -36.734 -41.992 1.00 192.19 279 GLU C CA 1
ATOM 3343 C C . GLU B 2 282 ? -32.084 -35.758 -43.033 1.00 193.32 279 GLU C C 1
ATOM 3344 O O . GLU B 2 282 ? -31.434 -34.766 -43.364 1.00 193.26 279 GLU C O 1
ATOM 3350 N N . GLY B 2 283 ? -33.264 -36.060 -43.562 1.00 179.54 280 GLY C N 1
ATOM 3351 C CA . GLY B 2 283 ? -33.829 -35.298 -44.660 1.00 181.28 280 GLY C CA 1
ATOM 3352 C C . GLY B 2 283 ? -34.570 -34.043 -44.247 1.00 178.77 280 GLY C C 1
ATOM 3353 O O . GLY B 2 283 ? -34.031 -33.200 -43.529 1.00 176.18 280 GLY C O 1
ATOM 3354 N N . PRO B 2 284 ? -35.822 -33.915 -44.707 1.00 224.35 281 PRO C N 1
ATOM 3355 C CA . PRO B 2 284 ? -36.666 -32.734 -44.493 1.00 222.70 281 PRO C CA 1
ATOM 3356 C C . PRO B 2 284 ? -36.952 -32.464 -43.020 1.00 218.72 281 PRO C C 1
ATOM 3357 O O . PRO B 2 284 ? -36.450 -33.168 -42.144 1.00 217.32 281 PRO C O 1
ATOM 3361 N N . ARG B 2 285 ? -37.760 -31.440 -42.765 1.00 160.55 282 ARG C N 1
ATOM 3362 C CA . ARG B 2 285 ? -38.151 -31.070 -41.411 1.00 156.92 282 ARG C CA 1
ATOM 3363 C C . ARG B 2 285 ? -39.637 -30.746 -41.404 1.00 156.88 282 ARG C C 1
ATOM 3364 O O . ARG B 2 285 ? -40.251 -30.607 -42.460 1.00 159.54 282 ARG C O 1
ATOM 3372 N N . GLN B 2 286 ? -40.215 -30.615 -40.216 1.00 157.54 283 GLN C N 1
ATOM 3373 C CA . GLN B 2 286 ? -41.644 -30.352 -40.112 1.00 157.49 283 GLN C CA 1
ATOM 3374 C C . GLN B 2 286 ? -41.973 -29.293 -39.072 1.00 154.27 283 GLN C C 1
ATOM 3375 O O . GLN B 2 286 ? -41.806 -29.513 -37.873 1.00 151.52 283 GLN C O 1
ATOM 3381 N N . GLU B 2 287 ? -42.434 -28.141 -39.548 1.00 151.33 284 GLU C N 1
ATOM 3382 C CA . GLU B 2 287 ? -42.968 -27.107 -38.676 1.00 148.74 284 GLU C CA 1
ATOM 3383 C C . GLU B 2 287 ? -44.478 -27.283 -38.625 1.00 149.38 284 GLU C C 1
ATOM 3384 O O . GLU B 2 287 ? -45.214 -26.695 -39.417 1.00 151.27 284 GLU C O 1
ATOM 3390 N N . TYR B 2 288 ? -44.927 -28.103 -37.682 1.00 175.95 285 TYR C N 1
ATOM 3391 C CA . TYR B 2 288 ? -46.308 -28.567 -37.642 1.00 176.97 285 TYR C CA 1
ATOM 3392 C C . TYR B 2 288 ? -47.347 -27.471 -37.445 1.00 176.62 285 TYR C C 1
ATOM 3393 O O . TYR B 2 288 ? -48.386 -27.473 -38.107 1.00 179.04 285 TYR C O 1
ATOM 3402 N N . SER B 2 289 ? -47.065 -26.545 -36.533 1.00 145.79 286 SER C N 1
ATOM 3403 C CA . SER B 2 289 ? -48.057 -25.571 -36.092 1.00 145.06 286 SER C CA 1
ATOM 3404 C C . SER B 2 289 ? -49.077 -26.277 -35.206 1.00 144.34 286 SER C C 1
ATOM 3405 O O . SER B 2 289 ? -49.365 -25.829 -34.097 1.00 141.95 286 SER C O 1
ATOM 3408 N N . GLU B 2 290 ? -49.611 -27.389 -35.706 1.00 197.14 287 GLU C N 1
ATOM 3409 C CA . GLU B 2 290 ? -50.529 -28.229 -34.943 1.00 196.77 287 GLU C CA 1
ATOM 3410 C C . GLU B 2 290 ? -51.552 -27.407 -34.174 1.00 195.61 287 GLU C C 1
ATOM 3411 O O . GLU B 2 290 ? -52.216 -26.536 -34.737 1.00 197.05 287 GLU C O 1
ATOM 3417 N N . ASN B 2 291 ? -51.673 -27.701 -32.883 1.00 174.61 288 ASN C N 1
ATOM 3418 C CA . ASN B 2 291 ? -52.566 -26.967 -32.001 1.00 173.15 288 ASN C CA 1
ATOM 3419 C C . ASN B 2 291 ? -52.493 -25.473 -32.290 1.00 172.80 288 ASN C C 1
ATOM 3420 O O . ASN B 2 291 ? -51.406 -24.912 -32.412 1.00 171.50 288 ASN C O 1
ATOM 3425 N N . ASN B 2 292 ? -53.657 -24.839 -32.395 1.00 193.54 289 ASN C N 1
ATOM 3426 C CA . ASN B 2 292 ? -53.746 -23.435 -32.788 1.00 193.92 289 ASN C CA 1
ATOM 3427 C C . ASN B 2 292 ? -52.663 -22.540 -32.190 1.00 191.02 289 ASN C C 1
ATOM 3428 O O . ASN B 2 292 ? -51.751 -22.107 -32.894 1.00 191.35 289 ASN C O 1
ATOM 3433 N N . GLU B 2 293 ? -52.765 -22.270 -30.892 1.00 208.54 290 GLU C N 1
ATOM 3434 C CA . GLU B 2 293 ? -51.849 -21.344 -30.228 1.00 205.84 290 GLU C CA 1
ATOM 3435 C C . GLU B 2 293 ? -50.388 -21.765 -30.367 1.00 204.71 290 GLU C C 1
ATOM 3436 O O . GLU B 2 293 ? -49.510 -20.931 -30.595 1.00 204.23 290 GLU C O 1
ATOM 3442 N N . ASN B 2 294 ? -50.137 -23.062 -30.230 1.00 178.54 291 ASN C N 1
ATOM 3443 C CA . ASN B 2 294 ? -48.779 -23.590 -30.218 1.00 177.52 291 ASN C CA 1
ATOM 3444 C C . ASN B 2 294 ? -48.153 -23.730 -31.601 1.00 180.02 291 ASN C C 1
ATOM 3445 O O . ASN B 2 294 ? -48.834 -23.643 -32.622 1.00 182.76 291 ASN C O 1
ATOM 3450 N N . TYR B 2 295 ? -46.844 -23.951 -31.613 1.00 164.63 292 TYR C N 1
ATOM 3451 C CA . TYR B 2 295 ? -46.100 -24.230 -32.833 1.00 166.89 292 TYR C CA 1
ATOM 3452 C C . TYR B 2 295 ? -44.971 -25.195 -32.511 1.00 166.01 292 TYR C C 1
ATOM 3453 O O . TYR B 2 295 ? -44.353 -25.103 -31.451 1.00 163.41 292 TYR C O 1
ATOM 3462 N N . ILE B 2 296 ? -44.696 -26.114 -33.429 1.00 151.61 293 ILE C N 1
ATOM 3463 C CA . ILE B 2 296 ? -43.768 -27.201 -33.150 1.00 151.21 293 ILE C CA 1
ATOM 3464 C C . ILE B 2 296 ? -42.961 -27.582 -34.390 1.00 153.78 293 ILE C C 1
ATOM 3465 O O . ILE B 2 296 ? -43.419 -27.400 -35.518 1.00 156.41 293 ILE C O 1
ATOM 3470 N N . GLU B 2 297 ? -41.759 -28.108 -34.170 1.00 139.07 294 GLU C N 1
ATOM 3471 C CA . GLU B 2 297 ? -40.874 -28.498 -35.262 1.00 141.38 294 GLU C CA 1
ATOM 3472 C C . GLU B 2 297 ? -40.314 -29.900 -35.024 1.00 141.79 294 GLU C C 1
ATOM 3473 O O . GLU B 2 297 ? -40.186 -30.336 -33.880 1.00 139.72 294 GLU C O 1
ATOM 3479 N N . VAL B 2 298 ? -39.981 -30.601 -36.105 1.00 146.39 295 VAL C N 1
ATOM 3480 C CA . VAL B 2 298 ? -39.511 -31.983 -36.010 1.00 147.40 295 VAL C CA 1
ATOM 3481 C C . VAL B 2 298 ? -38.536 -32.358 -37.127 1.00 150.03 295 VAL C C 1
ATOM 3482 O O . VAL B 2 298 ? -38.773 -32.047 -38.294 1.00 152.16 295 VAL C O 1
ATOM 3486 N N . PRO B 2 299 ? -37.428 -33.028 -36.765 1.00 149.79 296 PRO C N 1
ATOM 3487 C CA . PRO B 2 299 ? -36.450 -33.570 -37.707 1.00 152.46 296 PRO C CA 1
ATOM 3488 C C . PRO B 2 299 ? -36.656 -35.065 -37.900 1.00 154.69 296 PRO C C 1
ATOM 3489 O O . PRO B 2 299 ? -37.500 -35.661 -37.230 1.00 153.72 296 PRO C O 1
ATOM 3493 N N . LEU B 2 300 ? -35.883 -35.667 -38.798 1.00 156.88 297 LEU C N 1
ATOM 3494 C CA . LEU B 2 300 ? -35.963 -37.107 -39.018 1.00 159.20 297 LEU C CA 1
ATOM 3495 C C . LEU B 2 300 ? -34.632 -37.680 -39.482 1.00 161.03 297 LEU C C 1
ATOM 3496 O O . LEU B 2 300 ? -34.341 -37.687 -40.676 1.00 163.81 297 LEU C O 1
ATOM 3501 N N . ILE B 2 301 ? -33.823 -38.165 -38.545 1.00 193.25 298 ILE C N 1
ATOM 3502 C CA . ILE B 2 301 ? -32.632 -38.920 -38.919 1.00 195.28 298 ILE C CA 1
ATOM 3503 C C . ILE B 2 301 ? -33.040 -40.343 -39.274 1.00 198.13 298 ILE C C 1
ATOM 3504 O O . ILE B 2 301 ? -33.664 -41.041 -38.472 1.00 197.36 298 ILE C O 1
ATOM 3509 N N . PHE B 2 302 ? -32.669 -40.771 -40.473 1.00 168.69 299 PHE C N 1
ATOM 3510 C CA . PHE B 2 302 ? -33.078 -42.068 -40.982 1.00 171.86 299 PHE C CA 1
ATOM 3511 C C . PHE B 2 302 ? -31.886 -42.822 -41.533 1.00 174.80 299 PHE C C 1
ATOM 3512 O O . PHE B 2 302 ? -31.133 -42.300 -42.354 1.00 176.13 299 PHE C O 1
ATOM 3520 N N . ASP B 2 303 ? -31.712 -44.047 -41.058 1.00 204.55 300 ASP C N 1
ATOM 3521 C CA . ASP B 2 303 ? -30.752 -44.966 -41.641 1.00 207.89 300 ASP C CA 1
ATOM 3522 C C . ASP B 2 303 ? -31.508 -45.741 -42.716 1.00 211.29 300 ASP C C 1
ATOM 3523 O O . ASP B 2 303 ? -31.982 -46.851 -42.471 1.00 212.53 300 ASP C O 1
ATOM 3528 N N . PRO B 2 304 ? -31.603 -45.155 -43.922 1.00 230.36 301 PRO C N 1
ATOM 3529 C CA . PRO B 2 304 ? -32.600 -45.490 -44.949 1.00 232.95 301 PRO C CA 1
ATOM 3530 C C . PRO B 2 304 ? -32.831 -46.978 -45.179 1.00 236.04 301 PRO C C 1
ATOM 3531 O O . PRO B 2 304 ? -33.977 -47.395 -45.354 1.00 236.52 301 PRO C O 1
ATOM 3535 N N . VAL B 2 305 ? -31.768 -47.770 -45.175 1.00 208.24 302 VAL C N 1
ATOM 3536 C CA . VAL B 2 305 ? -31.894 -49.167 -45.565 1.00 211.84 302 VAL C CA 1
ATOM 3537 C C . VAL B 2 305 ? -31.287 -50.106 -44.529 1.00 211.66 302 VAL C C 1
ATOM 3538 O O . VAL B 2 305 ? -31.521 -51.313 -44.571 1.00 214.41 302 VAL C O 1
ATOM 3542 N N . THR B 2 306 ? -30.527 -49.554 -43.588 1.00 191.13 303 THR C N 1
ATOM 3543 C CA . THR B 2 306 ? -29.914 -50.386 -42.557 1.00 190.79 303 THR C CA 1
ATOM 3544 C C . THR B 2 306 ? -29.381 -49.634 -41.341 1.00 186.84 303 THR C C 1
ATOM 3545 O O . THR B 2 306 ? -29.020 -48.460 -41.414 1.00 184.73 303 THR C O 1
ATOM 3549 N N . ARG B 2 307 ? -29.340 -50.355 -40.225 1.00 185.66 304 ARG C N 1
ATOM 3550 C CA . ARG B 2 307 ? -28.759 -49.894 -38.974 1.00 182.45 304 ARG C CA 1
ATOM 3551 C C . ARG B 2 307 ? -27.958 -51.069 -38.432 1.00 184.46 304 ARG C C 1
ATOM 3552 O O . ARG B 2 307 ? -28.484 -51.919 -37.712 1.00 184.37 304 ARG C O 1
ATOM 3560 N N . GLU B 2 308 ? -26.680 -51.111 -38.794 1.00 186.79 305 GLU C N 1
ATOM 3561 C CA . GLU B 2 308 ? -25.886 -52.328 -38.665 1.00 190.12 305 GLU C CA 1
ATOM 3562 C C . GLU B 2 308 ? -24.914 -52.347 -37.483 1.00 189.03 305 GLU C C 1
ATOM 3563 O O . GLU B 2 308 ? -24.899 -53.303 -36.708 1.00 190.33 305 GLU C O 1
ATOM 3569 N N . ASP B 2 309 ? -24.101 -51.301 -37.348 1.00 186.91 306 ASP C N 1
ATOM 3570 C CA . ASP B 2 309 ? -23.108 -51.244 -36.275 1.00 186.00 306 ASP C CA 1
ATOM 3571 C C . ASP B 2 309 ? -23.721 -51.661 -34.940 1.00 183.79 306 ASP C C 1
ATOM 3572 O O . ASP B 2 309 ? -23.043 -52.233 -34.084 1.00 184.70 306 ASP C O 1
ATOM 3577 N N . LEU B 2 310 ? -25.007 -51.368 -34.776 1.00 252.73 307 LEU C N 1
ATOM 3578 C CA . LEU B 2 310 ? -25.786 -51.862 -33.646 1.00 250.89 307 LEU C CA 1
ATOM 3579 C C . LEU B 2 310 ? -25.343 -51.250 -32.316 1.00 247.46 307 LEU C C 1
ATOM 3580 O O . LEU B 2 310 ? -25.489 -51.862 -31.258 1.00 246.75 307 LEU C O 1
ATOM 3585 N N . HIS B 2 311 ? -24.803 -50.037 -32.383 1.00 197.19 308 HIS C N 1
ATOM 3586 C CA . HIS B 2 311 ? -24.375 -49.307 -31.195 1.00 193.85 308 HIS C CA 1
ATOM 3587 C C . HIS B 2 311 ? -24.043 -47.866 -31.538 1.00 191.73 308 HIS C C 1
ATOM 3588 O O . HIS B 2 311 ? -23.344 -47.605 -32.514 1.00 193.67 308 HIS C O 1
ATOM 3595 N N . MET B 2 312 ? -24.531 -46.939 -30.720 1.00 166.09 309 MET C N 1
ATOM 3596 C CA . MET B 2 312 ? -24.228 -45.522 -30.892 1.00 163.91 309 MET C CA 1
ATOM 3597 C C . MET B 2 312 ? -24.836 -44.663 -29.796 1.00 159.73 309 MET C C 1
ATOM 3598 O O . MET B 2 312 ? -25.970 -44.884 -29.372 1.00 158.28 309 MET C O 1
ATOM 3603 N N . ASP B 2 313 ? -24.065 -43.685 -29.336 1.00 157.74 310 ASP C N 1
ATOM 3604 C CA . ASP B 2 313 ? -24.612 -42.613 -28.524 1.00 153.87 310 ASP C CA 1
ATOM 3605 C C . ASP B 2 313 ? -25.293 -41.645 -29.474 1.00 153.06 310 ASP C C 1
ATOM 3606 O O . ASP B 2 313 ? -24.674 -41.164 -30.416 1.00 154.30 310 ASP C O 1
ATOM 3611 N N . PHE B 2 314 ? -26.569 -41.367 -29.246 1.00 151.38 311 PHE C N 1
ATOM 3612 C CA . PHE B 2 314 ? -27.284 -40.445 -30.116 1.00 150.70 311 PHE C CA 1
ATOM 3613 C C . PHE B 2 314 ? -27.915 -39.323 -29.309 1.00 147.00 311 PHE C C 1
ATOM 3614 O O . PHE B 2 314 ? -28.446 -39.544 -28.220 1.00 145.15 311 PHE C O 1
ATOM 3622 N N . LYS B 2 315 ? -27.853 -38.119 -29.865 1.00 144.15 312 LYS C N 1
ATOM 3623 C CA . LYS B 2 315 ? -28.112 -36.906 -29.109 1.00 140.82 312 LYS C CA 1
ATOM 3624 C C . LYS B 2 315 ? -28.850 -35.910 -29.989 1.00 140.42 312 LYS C C 1
ATOM 3625 O O . LYS B 2 315 ? -28.355 -35.519 -31.043 1.00 142.09 312 LYS C O 1
ATOM 3631 N N . CYS B 2 316 ? -30.040 -35.502 -29.565 1.00 139.34 313 CYS C N 1
ATOM 3632 C CA . CYS B 2 316 ? -30.791 -34.510 -30.322 1.00 138.99 313 CYS C CA 1
ATOM 3633 C C . CYS B 2 316 ? -30.451 -33.096 -29.867 1.00 136.62 313 CYS C C 1
ATOM 3634 O O . CYS B 2 316 ? -30.743 -32.715 -28.735 1.00 134.01 313 CYS C O 1
ATOM 3637 N N . VAL B 2 317 ? -29.830 -32.325 -30.753 1.00 137.92 314 VAL C N 1
ATOM 3638 C CA . VAL B 2 317 ? -29.438 -30.960 -30.430 1.00 136.00 314 VAL C CA 1
ATOM 3639 C C . VAL B 2 317 ? -30.416 -29.917 -30.963 1.00 135.51 314 VAL C C 1
ATOM 3640 O O . VAL B 2 317 ? -30.564 -29.744 -32.173 1.00 137.66 314 VAL C O 1
ATOM 3644 N N . VAL B 2 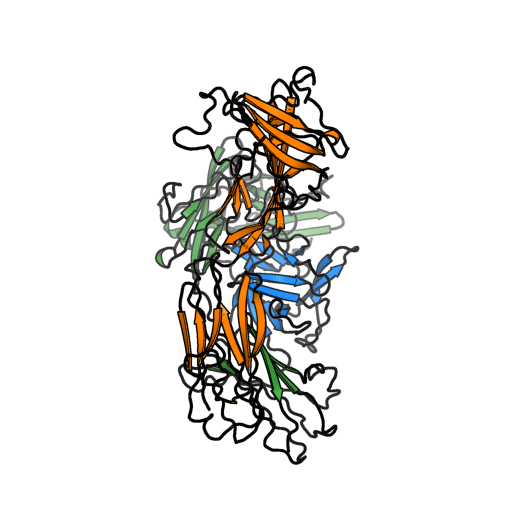318 ? -31.093 -29.235 -30.045 1.00 135.18 315 VAL C N 1
ATOM 3645 C CA . VAL B 2 318 ? -31.898 -28.070 -30.381 1.00 134.53 315 VAL C CA 1
ATOM 3646 C C . VAL B 2 318 ? -31.161 -26.821 -29.918 1.00 132.83 315 VAL C C 1
ATOM 3647 O O . VAL B 2 318 ? -30.699 -26.756 -28.779 1.00 130.79 315 VAL C O 1
ATOM 3651 N N . HIS B 2 319 ? -31.054 -25.824 -30.789 1.00 130.76 316 HIS C N 1
ATOM 3652 C CA . HIS B 2 319 ? -30.256 -24.653 -30.459 1.00 129.58 316 HIS C CA 1
ATOM 3653 C C . HIS B 2 319 ? -30.732 -23.373 -31.125 1.00 129.76 316 HIS C C 1
ATOM 3654 O O . HIS B 2 319 ? -30.817 -23.284 -32.350 1.00 132.09 316 HIS C O 1
ATOM 3661 N N . ASN B 2 320 ? -31.024 -22.383 -30.289 1.00 127.52 317 ASN C N 1
ATOM 3662 C CA . ASN B 2 320 ? -31.345 -21.038 -30.735 1.00 127.47 317 ASN C CA 1
ATOM 3663 C C . ASN B 2 320 ? -30.628 -20.047 -29.829 1.00 125.49 317 ASN C C 1
ATOM 3664 O O . ASN B 2 320 ? -29.933 -20.448 -28.896 1.00 124.16 317 ASN C O 1
ATOM 3669 N N . THR B 2 321 ? -30.800 -18.760 -30.096 1.00 129.47 318 THR C N 1
ATOM 3670 C CA . THR B 2 321 ? -30.085 -17.728 -29.353 1.00 127.91 318 THR C CA 1
ATOM 3671 C C . THR B 2 321 ? -30.276 -17.811 -27.836 1.00 125.06 318 THR C C 1
ATOM 3672 O O . THR B 2 321 ? -29.431 -17.338 -27.076 1.00 123.86 318 THR C O 1
ATOM 3676 N N . LEU B 2 322 ? -31.380 -18.407 -27.396 1.00 127.45 319 LEU C N 1
ATOM 3677 C CA . LEU B 2 322 ? -31.702 -18.428 -25.970 1.00 124.84 319 LEU C CA 1
ATOM 3678 C C . LEU B 2 322 ? -31.346 -19.718 -25.234 1.00 124.25 319 LEU C C 1
ATOM 3679 O O . LEU B 2 322 ? -31.432 -19.771 -24.008 1.00 122.21 319 LEU C O 1
ATOM 3684 N N . SER B 2 323 ? -30.956 -20.759 -25.960 1.00 124.72 320 SER C N 1
ATOM 3685 C CA . SER B 2 323 ? -30.596 -22.003 -25.288 1.00 124.45 320 SER C CA 1
ATOM 3686 C C . SER B 2 323 ? -29.894 -23.017 -26.178 1.00 126.87 320 SER C C 1
ATOM 3687 O O . SER B 2 323 ? -30.295 -23.260 -27.316 1.00 128.88 320 SER C O 1
ATOM 3690 N N . PHE B 2 324 ? -28.829 -23.599 -25.641 1.00 120.73 321 PHE C N 1
ATOM 3691 C CA . PHE B 2 324 ? -28.214 -24.766 -26.243 1.00 122.91 321 PHE C CA 1
ATOM 3692 C C . PHE B 2 324 ? -28.642 -25.965 -25.414 1.00 122.23 321 PHE C C 1
ATOM 3693 O O . PHE B 2 324 ? -28.251 -26.097 -24.255 1.00 120.59 321 PHE C O 1
ATOM 3701 N N . GLN B 2 325 ? -29.456 -26.831 -26.006 1.00 159.70 322 GLN C N 1
ATOM 3702 C CA . GLN B 2 325 ? -29.996 -27.981 -25.293 1.00 159.28 322 GLN C CA 1
ATOM 3703 C C . GLN B 2 325 ? -29.619 -29.277 -25.987 1.00 161.86 322 GLN C C 1
ATOM 3704 O O . GLN B 2 325 ? -29.123 -29.268 -27.113 1.00 164.05 322 GLN C O 1
ATOM 3710 N N . THR B 2 326 ? -29.857 -30.394 -25.314 1.00 125.32 323 THR C N 1
ATOM 3711 C CA . THR B 2 326 ? -29.427 -31.679 -25.839 1.00 127.81 323 THR C CA 1
ATOM 3712 C C . THR B 2 326 ? -30.220 -32.840 -25.250 1.00 127.79 323 THR C C 1
ATOM 3713 O O . THR B 2 326 ? -30.963 -32.670 -24.284 1.00 125.66 323 THR C O 1
ATOM 3717 N N . LEU B 2 327 ? -30.056 -34.020 -25.840 1.00 130.26 324 LEU C N 1
ATOM 3718 C CA . LEU B 2 327 ? -30.750 -35.208 -25.362 1.00 130.75 324 LEU C CA 1
ATOM 3719 C C . LEU B 2 327 ? -30.068 -36.490 -25.832 1.00 133.65 324 LEU C C 1
ATOM 3720 O O . LEU B 2 327 ? -29.613 -36.585 -26.973 1.00 135.86 324 LEU C O 1
ATOM 3725 N N . ARG B 2 328 ? -30.009 -37.475 -24.941 1.00 133.78 325 ARG C N 1
ATOM 3726 C CA . ARG B 2 328 ? -29.449 -38.786 -25.258 1.00 136.58 325 ARG C CA 1
ATOM 3727 C C . ARG B 2 328 ? -30.442 -39.871 -24.857 1.00 137.25 325 ARG C C 1
ATOM 3728 O O . ARG B 2 328 ? -31.371 -39.612 -24.092 1.00 135.18 325 ARG C O 1
ATOM 3736 N N . THR B 2 329 ? -30.256 -41.084 -25.371 1.00 160.29 326 THR C N 1
ATOM 3737 C CA . THR B 2 329 ? -31.204 -42.164 -25.096 1.00 161.34 326 THR C CA 1
ATOM 3738 C C . THR B 2 329 ? -30.558 -43.530 -24.874 1.00 163.84 326 THR C C 1
ATOM 3739 O O . THR B 2 329 ? -29.405 -43.758 -25.237 1.00 165.48 326 THR C O 1
ATOM 3743 N N . THR B 2 330 ? -31.328 -44.428 -24.267 1.00 144.24 327 THR C N 1
ATOM 3744 C CA . THR B 2 330 ? -30.826 -45.720 -23.802 1.00 146.18 327 THR C CA 1
ATOM 3745 C C . THR B 2 330 ? -30.691 -46.770 -24.922 1.00 149.96 327 THR C C 1
ATOM 3746 O O . THR B 2 330 ? -31.077 -46.530 -26.069 1.00 151.17 327 THR C O 1
ATOM 3750 N N . VAL B 2 331 ? -30.125 -47.920 -24.561 1.00 254.17 328 VAL C N 1
ATOM 3751 C CA . VAL B 2 331 ? -29.735 -48.996 -25.474 1.00 258.08 328 VAL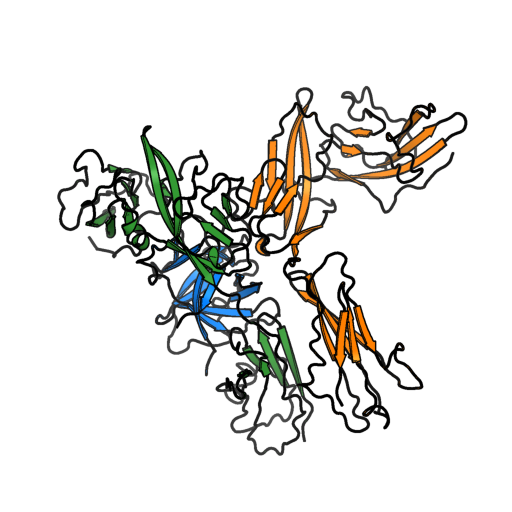 C CA 1
ATOM 3752 C C . VAL B 2 331 ? -30.731 -49.385 -26.574 1.00 259.80 328 VAL C C 1
ATOM 3753 O O . VAL B 2 331 ? -30.321 -49.599 -27.710 1.00 262.17 328 VAL C O 1
ATOM 3757 N N . LYS B 2 332 ? -32.015 -49.473 -26.219 1.00 170.40 329 LYS C N 1
ATOM 3758 C CA . LYS B 2 332 ? -33.104 -49.971 -27.081 1.00 171.94 329 LYS C CA 1
ATOM 3759 C C . LYS B 2 332 ? -33.509 -51.386 -26.677 1.00 174.32 329 LYS C C 1
ATOM 3760 O O . LYS B 2 332 ? -33.066 -51.890 -25.644 1.00 173.93 329 LYS C O 1
ATOM 3766 N N . GLU B 2 333 ? -34.371 -52.005 -27.482 1.00 200.44 330 GLU C N 1
ATOM 3767 C CA . GLU B 2 333 ? -34.700 -53.422 -27.339 1.00 203.23 330 GLU C CA 1
ATOM 3768 C C . GLU B 2 333 ? -33.416 -54.242 -27.278 1.00 205.91 330 GLU C C 1
ATOM 3769 O O . GLU B 2 333 ? -32.813 -54.394 -26.216 1.00 204.71 330 GLU C O 1
ATOM 3775 N N . CYS C 3 7 ? 0.939 2.397 23.801 1.00 166.12 4 CYS B N 1
ATOM 3776 C CA . CYS C 3 7 ? 0.084 3.038 22.806 1.00 161.67 4 CYS B CA 1
ATOM 3777 C C . CYS C 3 7 ? -0.886 2.054 22.169 1.00 159.28 4 CYS B C 1
ATOM 3778 O O . CYS C 3 7 ? -0.509 0.941 21.806 1.00 159.09 4 CYS B O 1
ATOM 3781 N N . ASP C 3 8 ? -2.138 2.474 22.033 1.00 149.04 5 ASP B N 1
ATOM 3782 C CA . ASP C 3 8 ? -3.138 1.669 21.351 1.00 146.38 5 ASP B CA 1
ATOM 3783 C C . ASP C 3 8 ? -2.695 1.489 19.903 1.00 141.89 5 ASP B C 1
ATOM 3784 O O . ASP C 3 8 ? -2.589 2.459 19.154 1.00 139.31 5 ASP B O 1
ATOM 3789 N N . ASP C 3 9 ? -2.440 0.245 19.510 1.00 142.91 6 ASP B N 1
ATOM 3790 C CA . ASP C 3 9 ? -1.782 -0.023 18.237 1.00 139.61 6 ASP B CA 1
ATOM 3791 C C . ASP C 3 9 ? -2.474 -1.111 17.426 1.00 137.25 6 ASP B C 1
ATOM 3792 O O . ASP C 3 9 ? -2.682 -2.221 17.908 1.00 139.51 6 ASP B O 1
ATOM 3797 N N . TRP C 3 10 ? -2.816 -0.783 16.184 1.00 127.00 7 TRP B N 1
ATOM 3798 C CA . TRP C 3 10 ? -3.436 -1.742 15.278 1.00 124.54 7 TRP B CA 1
ATOM 3799 C C . TRP C 3 10 ? -2.439 -2.208 14.222 1.00 122.88 7 TRP B C 1
ATOM 3800 O O . TRP C 3 10 ? -1.729 -1.397 13.627 1.00 121.09 7 TRP B O 1
ATOM 3811 N N . GLY C 3 11 ? -2.385 -3.514 13.989 1.00 161.36 8 GLY B N 1
ATOM 3812 C CA . GLY C 3 11 ? -1.546 -4.044 12.932 1.00 159.97 8 GLY B CA 1
ATOM 3813 C C . GLY C 3 11 ? -1.925 -3.390 11.618 1.00 155.33 8 GLY B C 1
ATOM 3814 O O . GLY C 3 11 ? -3.028 -2.860 11.486 1.00 153.37 8 GLY B O 1
ATOM 3815 N N . LEU C 3 12 ? -1.017 -3.415 10.647 1.00 126.68 9 LEU B N 1
ATOM 3816 C CA . LEU C 3 12 ? -1.284 -2.809 9.342 1.00 122.56 9 LEU B CA 1
ATOM 3817 C C . LEU C 3 12 ? -2.446 -3.468 8.599 1.00 119.95 9 LEU B C 1
ATOM 3818 O O . LEU C 3 12 ? -2.719 -4.654 8.779 1.00 121.23 9 LEU B O 1
ATOM 3823 N N . ASP C 3 13 ? -3.130 -2.683 7.771 1.00 136.37 10 ASP B N 1
ATOM 3824 C CA . ASP C 3 13 ? -4.215 -3.193 6.940 1.00 133.70 10 ASP B CA 1
ATOM 3825 C C . ASP C 3 13 ? -3.650 -4.099 5.853 1.00 132.75 10 ASP B C 1
ATOM 3826 O O . ASP C 3 13 ? -3.644 -3.737 4.676 1.00 129.94 10 ASP B O 1
ATOM 3831 N N . THR C 3 14 ? -3.191 -5.281 6.253 1.00 152.42 11 THR B N 1
ATOM 3832 C CA . THR C 3 14 ? -2.517 -6.202 5.343 1.00 152.47 11 THR B CA 1
ATOM 3833 C C . THR C 3 14 ? -3.275 -6.420 4.040 1.00 149.15 11 THR B C 1
ATOM 3834 O O . THR C 3 14 ? -2.748 -6.169 2.958 1.00 147.61 11 THR B O 1
ATOM 3838 N N . MET C 3 15 ? -4.510 -6.894 4.142 1.00 170.28 12 MET B N 1
ATOM 3839 C CA . MET C 3 15 ? -5.292 -7.188 2.949 1.00 167.38 12 MET B CA 1
ATOM 3840 C C . MET C 3 15 ? -6.065 -5.975 2.444 1.00 164.05 12 MET B C 1
ATOM 3841 O O . MET C 3 15 ? -6.578 -5.979 1.325 1.00 161.39 12 MET B O 1
ATOM 3846 N N . ARG C 3 16 ? -6.149 -4.938 3.271 1.00 131.82 13 ARG B N 1
ATOM 3847 C CA . ARG C 3 16 ? -6.664 -3.659 2.804 1.00 129.14 13 ARG B CA 1
ATOM 3848 C C . ARG C 3 16 ? -5.492 -2.785 2.361 1.00 128.69 13 ARG B C 1
ATOM 3849 O O . ARG C 3 16 ? -5.105 -1.856 3.070 1.00 129.88 13 ARG B O 1
ATOM 3857 N N . GLN C 3 17 ? -4.936 -3.089 1.187 1.00 155.17 14 GLN B N 1
ATOM 3858 C CA . GLN C 3 17 ? -3.709 -2.441 0.712 1.00 155.40 14 GLN B CA 1
ATOM 3859 C C . GLN C 3 17 ? -3.912 -1.292 -0.273 1.00 152.73 14 GLN B C 1
ATOM 3860 O O . GLN C 3 17 ? -4.938 -1.202 -0.949 1.00 150.25 14 GLN B O 1
ATOM 3866 N N . ILE C 3 18 ? -2.906 -0.423 -0.345 1.00 86.30 15 ILE B N 1
ATOM 3867 C CA . ILE C 3 18 ? -2.911 0.722 -1.250 1.00 84.36 15 ILE B CA 1
ATOM 3868 C C . ILE C 3 18 ? -1.882 0.577 -2.371 1.00 84.33 15 ILE B C 1
ATOM 3869 O O . ILE C 3 18 ? -0.785 0.061 -2.159 1.00 86.63 15 ILE B O 1
ATOM 3874 N N . GLN C 3 19 ? -2.243 1.059 -3.556 1.00 88.36 16 GLN B N 1
ATOM 3875 C CA . GLN C 3 19 ? -1.415 0.917 -4.747 1.00 88.35 16 GLN B CA 1
ATOM 3876 C C . GLN C 3 19 ? -1.437 2.229 -5.509 1.00 87.14 16 GLN B C 1
ATOM 3877 O O . GLN C 3 19 ? -2.503 2.785 -5.773 1.00 84.97 16 GLN B O 1
ATOM 3883 N N . VAL C 3 20 ? -0.259 2.711 -5.880 1.00 94.42 17 VAL B N 1
ATOM 3884 C CA . VAL C 3 20 ? -0.130 4.061 -6.407 1.00 94.05 17 VAL B CA 1
ATOM 3885 C C . VAL C 3 20 ? 0.830 4.127 -7.587 1.00 94.80 17 VAL B C 1
ATOM 3886 O O . VAL C 3 20 ? 1.871 3.467 -7.594 1.00 96.91 17 VAL B O 1
ATOM 3890 N N . PHE C 3 21 ? 0.466 4.925 -8.587 1.00 71.60 18 PHE B N 1
ATOM 3891 C CA . PHE C 3 21 ? 1.286 5.102 -9.779 1.00 72.50 18 PHE B CA 1
ATOM 3892 C C . PHE C 3 21 ? 2.491 5.992 -9.529 1.00 75.39 18 PHE B C 1
ATOM 3893 O O . PHE C 3 21 ? 2.381 7.035 -8.892 1.00 75.80 18 PHE B O 1
ATOM 3901 N N . GLU C 3 22 ? 3.637 5.578 -10.054 1.00 92.18 19 GLU B N 1
ATOM 3902 C CA . GLU C 3 22 ? 4.873 6.328 -9.896 1.00 95.42 19 GLU B CA 1
ATOM 3903 C C . GLU C 3 22 ? 4.815 7.661 -10.628 1.00 95.42 19 GLU B C 1
ATOM 3904 O O . GLU C 3 22 ? 4.012 7.848 -11.542 1.00 93.30 19 GLU B O 1
ATOM 3910 N N . ASP C 3 23 ? 5.667 8.588 -10.204 1.00 95.51 20 ASP B N 1
ATOM 3911 C CA . ASP C 3 23 ? 5.927 9.798 -10.965 1.00 96.58 20 ASP B CA 1
ATOM 3912 C C . ASP C 3 23 ? 4.680 10.661 -11.140 1.00 93.97 20 ASP B C 1
ATOM 3913 O O . ASP C 3 23 ? 4.570 11.421 -12.099 1.00 94.12 20 ASP B O 1
ATOM 3918 N N . GLU C 3 24 ? 3.738 10.540 -10.213 1.00 94.50 21 GLU B N 1
ATOM 3919 C CA . GLU C 3 24 ? 2.556 11.393 -10.230 1.00 92.39 21 GLU B CA 1
ATOM 3920 C C . GLU C 3 24 ? 1.863 11.418 -8.870 1.00 91.54 21 GLU B C 1
ATOM 3921 O O . GLU C 3 24 ? 1.836 10.414 -8.164 1.00 90.97 21 GLU B O 1
ATOM 3927 N N . PRO C 3 25 ? 1.290 12.576 -8.509 1.00 80.29 22 PRO B N 1
ATOM 3928 C CA . PRO C 3 25 ? 0.800 12.859 -7.157 1.00 80.47 22 PRO B CA 1
ATOM 3929 C C . PRO C 3 25 ? -0.049 11.755 -6.539 1.00 78.46 22 PRO B C 1
ATOM 3930 O O . PRO C 3 25 ? -0.943 11.198 -7.175 1.00 75.96 22 PRO B O 1
ATOM 3934 N N . ALA C 3 26 ? 0.259 11.440 -5.289 1.00 93.94 23 ALA B N 1
ATOM 3935 C CA . ALA C 3 26 ? -0.621 10.636 -4.469 1.00 92.61 23 ALA B CA 1
ATOM 3936 C C . ALA C 3 26 ? -1.289 11.566 -3.467 1.00 93.37 23 ALA B C 1
ATOM 3937 O O . ALA C 3 26 ? -0.918 12.736 -3.353 1.00 95.28 23 ALA B O 1
ATOM 3939 N N . ARG C 3 27 ? -2.274 11.045 -2.744 1.00 75.84 24 ARG B N 1
ATOM 3940 C CA . ARG C 3 27 ? -2.940 11.795 -1.688 1.00 76.90 24 ARG B CA 1
ATOM 3941 C C . ARG C 3 27 ? -3.540 10.783 -0.725 1.00 76.72 24 ARG B C 1
ATOM 3942 O O . ARG C 3 27 ? -4.707 10.417 -0.845 1.00 75.03 24 ARG B O 1
ATOM 3950 N N . ILE C 3 28 ? -2.730 10.323 0.224 1.00 82.87 25 ILE B N 1
ATOM 3951 C CA . ILE C 3 28 ? -3.125 9.222 1.103 1.00 83.13 25 ILE B CA 1
ATOM 3952 C C . ILE C 3 28 ? -3.817 9.687 2.382 1.00 84.67 25 ILE B C 1
ATOM 3953 O O . ILE C 3 28 ? -3.381 10.643 3.020 1.00 86.51 25 ILE B O 1
ATOM 3958 N N . LYS C 3 29 ? -4.896 9.004 2.755 1.00 117.77 26 LYS B N 1
ATOM 3959 C CA . LYS C 3 29 ? -5.621 9.331 3.982 1.00 119.49 26 LYS B CA 1
ATOM 3960 C C . LYS C 3 29 ? -5.267 8.394 5.133 1.00 121.56 26 LYS B C 1
ATOM 3961 O O . LYS C 3 29 ? -5.084 7.195 4.932 1.00 120.87 26 LYS B O 1
ATOM 3967 N N . CYS C 3 30 ? -5.173 8.943 6.340 1.00 107.46 27 CYS B N 1
ATOM 3968 C CA . CYS C 3 30 ? -4.942 8.118 7.520 1.00 109.96 27 CYS B CA 1
ATOM 3969 C C . CYS C 3 30 ? -6.228 7.417 7.945 1.00 109.81 27 CYS B C 1
ATOM 3970 O O . CYS C 3 30 ? -7.266 8.059 8.109 1.00 109.99 27 CYS B O 1
ATOM 3973 N N . PRO C 3 31 ? -6.163 6.090 8.125 1.00 108.23 28 PRO B N 1
ATOM 3974 C CA . PRO C 3 31 ? -7.341 5.291 8.485 1.00 108.29 28 PRO B CA 1
ATOM 3975 C C . PRO C 3 31 ? -8.047 5.734 9.770 1.00 111.37 28 PRO B C 1
ATOM 3976 O O . PRO C 3 31 ? -7.535 5.535 10.877 1.00 114.40 28 PRO B O 1
ATOM 3980 N N . LEU C 3 32 ? -9.224 6.332 9.606 1.00 158.06 29 LEU B N 1
ATOM 3981 C CA . LEU C 3 32 ? -10.103 6.625 10.733 1.00 161.11 29 LEU B CA 1
ATOM 3982 C C . LEU C 3 32 ? -11.382 5.782 10.709 1.00 160.94 29 LEU B C 1
ATOM 3983 O O . LEU C 3 32 ? -12.393 6.170 11.291 1.00 163.36 29 LEU B O 1
ATOM 3988 N N . PHE C 3 33 ? -11.351 4.644 10.021 1.00 107.88 30 PHE B N 1
ATOM 3989 C CA . PHE C 3 33 ? -12.441 3.685 10.150 1.00 108.11 30 PHE B CA 1
ATOM 3990 C C . PHE C 3 33 ? -12.151 2.779 11.341 1.00 111.42 30 PHE B C 1
ATOM 3991 O O . PHE C 3 33 ? -13.041 2.105 11.850 1.00 112.64 30 PHE B O 1
ATOM 3999 N N . GLU C 3 34 ? -10.887 2.758 11.760 1.00 152.09 31 GLU B N 1
ATOM 4000 C CA . GLU C 3 34 ? -10.509 2.331 13.106 1.00 156.10 31 GLU B CA 1
ATOM 4001 C C . GLU C 3 34 ? -10.418 3.600 13.948 1.00 158.58 31 GLU B C 1
ATOM 4002 O O . GLU C 3 34 ? -9.989 4.634 13.439 1.00 157.01 31 GLU B O 1
ATOM 4008 N N . HIS C 3 35 ? -10.809 3.537 15.221 1.00 130.16 32 HIS B N 1
ATOM 4009 C CA . HIS C 3 35 ? -10.841 4.739 16.054 1.00 132.93 32 HIS B CA 1
ATOM 4010 C C . HIS C 3 35 ? -11.741 5.761 15.382 1.00 131.48 32 HIS B C 1
ATOM 4011 O O . HIS C 3 35 ? -11.353 6.911 15.227 1.00 131.54 32 HIS B O 1
ATOM 4018 N N . PHE C 3 36 ? -12.943 5.335 14.994 1.00 131.44 33 PHE B N 1
ATOM 4019 C CA . PHE C 3 36 ? -13.715 6.038 13.961 1.00 129.61 33 PHE B CA 1
ATOM 4020 C C . PHE C 3 36 ? -13.512 7.568 13.939 1.00 132.14 33 PHE B C 1
ATOM 4021 O O . PHE C 3 36 ? -12.955 8.108 12.976 1.00 135.66 33 PHE B O 1
ATOM 4029 N N . LEU C 3 37 ? -13.956 8.258 14.987 1.00 168.48 34 LEU B N 1
ATOM 4030 C CA . LEU C 3 37 ? -13.613 9.673 15.185 1.00 170.68 34 LEU B CA 1
ATOM 4031 C C . LEU C 3 37 ? -13.934 10.600 14.007 1.00 167.48 34 LEU B C 1
ATOM 4032 O O . LEU C 3 37 ? -13.057 11.315 13.515 1.00 163.76 34 LEU B O 1
ATOM 4037 N N . LYS C 3 38 ? -15.183 10.583 13.554 1.00 239.64 35 LYS B N 1
ATOM 4038 C CA . LYS C 3 38 ? -15.630 11.535 12.539 1.00 237.44 35 LYS B CA 1
ATOM 4039 C C . LYS C 3 38 ? -17.153 11.683 12.533 1.00 237.84 35 LYS B C 1
ATOM 4040 O O . LYS C 3 38 ? -17.888 10.771 12.144 1.00 237.34 35 LYS B O 1
ATOM 4046 N N . PHE C 3 39 ? -17.618 12.847 12.976 1.00 209.31 36 PHE B N 1
ATOM 4047 C CA . PHE C 3 39 ? -19.042 13.082 13.171 1.00 210.46 36 PHE B CA 1
ATOM 4048 C C . PHE C 3 39 ? -19.292 14.538 13.538 1.00 213.74 36 PHE B C 1
ATOM 4049 O O . PHE C 3 39 ? -18.510 15.138 14.270 1.00 216.60 36 PHE B O 1
ATOM 4057 N N . ASN C 3 40 ? -20.383 15.100 13.028 1.00 177.98 37 ASN B N 1
ATOM 4058 C CA . ASN C 3 40 ? -20.760 16.472 13.342 1.00 181.34 37 ASN B CA 1
ATOM 4059 C C . ASN C 3 40 ? -19.568 17.426 13.243 1.00 181.52 37 ASN B C 1
ATOM 4060 O O . ASN C 3 40 ? -19.164 18.026 14.237 1.00 185.46 37 ASN B O 1
ATOM 4065 N N . TYR C 3 41 ? -19.018 17.539 12.034 1.00 177.19 38 TYR B N 1
ATOM 4066 C CA . TYR C 3 41 ? -17.862 18.391 11.720 1.00 176.77 38 TYR B CA 1
ATOM 4067 C C . TYR C 3 41 ? -16.522 17.651 11.677 1.00 174.35 38 TYR B C 1
ATOM 4068 O O . TYR C 3 41 ? -15.497 18.182 12.106 1.00 175.63 38 TYR B O 1
ATOM 4077 N N . SER C 3 42 ? -16.541 16.424 11.166 1.00 193.46 39 SER B N 1
ATOM 4078 C CA . SER C 3 42 ? -15.312 15.704 10.830 1.00 190.74 39 SER B CA 1
ATOM 4079 C C . SER C 3 42 ? -14.396 15.404 12.019 1.00 193.17 39 SER B C 1
ATOM 4080 O O . SER C 3 42 ? -14.853 15.035 13.102 1.00 195.38 39 SER B O 1
ATOM 4083 N N . THR C 3 43 ? -13.094 15.558 11.790 1.00 129.24 40 THR B N 1
ATOM 4084 C CA . THR C 3 43 ? -12.069 15.211 12.772 1.00 131.21 40 THR B CA 1
ATOM 4085 C C . THR C 3 43 ? -11.818 16.317 13.802 1.00 135.58 40 THR B C 1
ATOM 4086 O O . THR C 3 43 ? -11.763 17.501 13.465 1.00 136.26 40 THR B O 1
ATOM 4090 N N . ALA C 3 44 ? -11.664 15.915 15.060 1.00 115.22 41 ALA B N 1
ATOM 4091 C CA . ALA C 3 44 ? -11.441 16.857 16.151 1.00 119.77 41 ALA B CA 1
ATOM 4092 C C . ALA C 3 44 ? -9.969 16.967 16.548 1.00 120.72 41 ALA B C 1
ATOM 4093 O O . ALA C 3 44 ? -9.430 16.097 17.234 1.00 121.70 41 ALA B O 1
ATOM 4095 N N . HIS C 3 45 ? -9.327 18.044 16.110 1.00 155.54 42 HIS B N 1
ATOM 4096 C CA . HIS C 3 45 ? -7.965 18.353 16.523 1.00 157.25 42 HIS B CA 1
ATOM 4097 C C . HIS C 3 45 ? -8.012 19.237 17.763 1.00 162.45 42 HIS B C 1
ATOM 4098 O O . HIS C 3 45 ? -6.981 19.563 18.354 1.00 164.94 42 HIS B O 1
ATOM 4105 N N . SER C 3 46 ? -9.227 19.611 18.151 1.00 129.57 43 SER B N 1
ATOM 4106 C CA . SER C 3 46 ? -9.450 20.537 19.256 1.00 134.76 43 SER B CA 1
ATOM 4107 C C . SER C 3 46 ? -8.855 20.045 20.572 1.00 138.27 43 SER B C 1
ATOM 4108 O O . SER C 3 46 ? -8.320 20.833 21.355 1.00 141.95 43 SER B O 1
ATOM 4111 N N . ALA C 3 47 ? -8.958 18.741 20.813 1.00 217.28 44 ALA B N 1
ATOM 4112 C CA . ALA C 3 47 ? -8.441 18.144 22.039 1.00 220.63 44 ALA B CA 1
ATOM 4113 C C . ALA C 3 47 ? -6.919 18.232 22.099 1.00 220.55 44 ALA B C 1
ATOM 4114 O O . ALA C 3 47 ? -6.308 17.920 23.122 1.00 223.66 44 ALA B O 1
ATOM 4116 N N . GLY C 3 48 ? -6.313 18.662 20.996 1.00 185.68 45 GLY B N 1
ATOM 4117 C CA . GLY C 3 48 ? -4.873 18.824 20.929 1.00 185.71 45 GLY B CA 1
ATOM 4118 C C . GLY C 3 48 ? -4.134 17.530 20.654 1.00 183.50 45 GLY B C 1
ATOM 4119 O O . GLY C 3 48 ? -2.963 17.389 21.010 1.00 184.99 45 GLY B O 1
ATOM 4120 N N . LEU C 3 49 ? -4.818 16.578 20.026 1.00 141.36 46 LEU B N 1
ATOM 4121 C CA . LEU C 3 49 ? -4.201 15.302 19.684 1.00 139.15 46 LEU B CA 1
ATOM 4122 C C . LEU C 3 49 ? -3.401 15.443 18.399 1.00 135.63 46 LEU B C 1
ATOM 4123 O O . LEU C 3 49 ? -3.950 15.335 17.304 1.00 131.99 46 LEU B O 1
ATOM 4128 N N . THR C 3 50 ? -2.102 15.683 18.539 1.00 166.38 47 THR B N 1
ATOM 4129 C CA . THR C 3 50 ? -1.228 15.871 17.389 1.00 163.74 47 THR B CA 1
ATOM 4130 C C . THR C 3 50 ? -1.197 14.627 16.513 1.00 159.84 47 THR B C 1
ATOM 4131 O O . THR C 3 50 ? -1.121 13.507 17.015 1.00 160.13 47 THR B O 1
ATOM 4135 N N . LEU C 3 51 ? -1.259 14.826 15.202 1.00 123.41 48 LEU B N 1
ATOM 4136 C CA . LEU C 3 51 ? -1.193 13.713 14.267 1.00 119.85 48 LEU B CA 1
ATOM 4137 C C . LEU C 3 51 ? 0.237 13.525 13.776 1.00 119.92 48 LEU B C 1
ATOM 4138 O O . LEU C 3 51 ? 0.762 14.356 13.039 1.00 119.71 48 LEU B O 1
ATOM 4143 N N . ILE C 3 52 ? 0.864 12.429 14.190 1.00 114.66 49 ILE B N 1
ATOM 4144 C CA . ILE C 3 52 ? 2.239 12.146 13.801 1.00 115.22 49 ILE B CA 1
ATOM 4145 C C . ILE C 3 52 ? 2.310 11.177 12.628 1.00 111.80 49 ILE B C 1
ATOM 4146 O O . ILE C 3 52 ? 1.596 10.178 12.591 1.00 110.19 49 ILE B O 1
ATOM 4151 N N . TRP C 3 53 ? 3.170 11.484 11.664 1.00 130.49 50 TRP B N 1
ATOM 4152 C CA . TRP C 3 53 ? 3.462 10.556 10.582 1.00 127.99 50 TRP B CA 1
ATOM 4153 C C . TRP C 3 53 ? 4.906 10.071 10.672 1.00 130.40 50 TRP B C 1
ATOM 4154 O O . TRP C 3 53 ? 5.779 10.783 11.168 1.00 133.26 50 TRP B O 1
ATOM 4165 N N . TYR C 3 54 ? 5.141 8.850 10.204 1.00 110.15 51 TYR B N 1
ATOM 4166 C CA . TYR C 3 54 ? 6.491 8.322 10.027 1.00 112.26 51 TYR B CA 1
ATOM 4167 C C . TYR C 3 54 ? 6.417 6.946 9.386 1.00 110.54 51 TYR B C 1
ATOM 4168 O O . TYR C 3 54 ? 5.413 6.249 9.514 1.00 108.56 51 TYR B O 1
ATOM 4177 N N . TRP C 3 55 ? 7.480 6.558 8.693 1.00 119.45 52 TRP B N 1
ATOM 4178 C CA . TRP C 3 55 ? 7.451 5.329 7.914 1.00 117.90 52 TRP B CA 1
ATOM 4179 C C . TRP C 3 55 ? 8.690 4.485 8.157 1.00 121.20 52 TRP B C 1
ATOM 4180 O O . TRP C 3 55 ? 9.476 4.768 9.063 1.00 124.64 52 TRP B O 1
ATOM 4191 N N . THR C 3 56 ? 8.863 3.451 7.342 1.00 119.76 53 THR B N 1
ATOM 4192 C CA . THR C 3 56 ? 9.908 2.469 7.597 1.00 123.13 53 THR B CA 1
ATOM 4193 C C . THR C 3 56 ? 10.505 1.854 6.335 1.00 122.88 53 THR B C 1
ATOM 4194 O O . THR C 3 56 ? 11.641 1.381 6.354 1.00 126.25 53 THR B O 1
ATOM 4198 N N . ARG C 3 57 ? 9.748 1.862 5.243 1.00 131.34 54 ARG B N 1
ATOM 4199 C CA . ARG C 3 57 ? 10.210 1.246 4.003 1.00 131.01 54 ARG B CA 1
ATOM 4200 C C . ARG C 3 57 ? 10.293 -0.268 4.170 1.00 132.21 54 ARG B C 1
ATOM 4201 O O . ARG C 3 57 ? 10.129 -0.786 5.275 1.00 133.68 54 ARG B O 1
ATOM 4209 N N . GLN C 3 58 ? 10.526 -0.977 3.069 1.00 154.33 55 GLN B N 1
ATOM 4210 C CA . GLN C 3 58 ? 10.784 -2.409 3.123 1.00 156.27 55 GLN B CA 1
ATOM 4211 C C . GLN C 3 58 ? 12.127 -2.616 3.810 1.00 161.27 55 GLN B C 1
ATOM 4212 O O . GLN C 3 58 ? 13.160 -2.746 3.150 1.00 163.67 55 GLN B O 1
ATOM 4218 N N . ASP C 3 59 ? 12.105 -2.651 5.139 1.00 156.32 56 ASP B N 1
ATOM 4219 C CA . ASP C 3 59 ? 13.333 -2.612 5.921 1.00 161.03 56 ASP B CA 1
ATOM 4220 C C . ASP C 3 59 ? 13.105 -3.166 7.326 1.00 163.27 56 ASP B C 1
ATOM 4221 O O . ASP C 3 59 ? 12.333 -4.107 7.513 1.00 162.39 56 ASP B O 1
ATOM 4226 N N . ARG C 3 60 ? 13.773 -2.569 8.310 1.00 152.19 57 ARG B N 1
ATOM 4227 C CA . ARG C 3 60 ? 13.723 -3.060 9.685 1.00 155.01 57 ARG B CA 1
ATOM 4228 C C . ARG C 3 60 ? 13.765 -1.943 10.726 1.00 155.90 57 ARG B C 1
ATOM 4229 O O . ARG C 3 60 ? 14.002 -2.203 11.905 1.00 159.11 57 ARG B O 1
ATOM 4237 N N . ASP C 3 61 ? 13.531 -0.706 10.298 1.00 171.49 58 ASP B N 1
ATOM 4238 C CA . ASP C 3 61 ? 13.602 0.427 11.218 1.00 172.50 58 ASP B CA 1
ATOM 4239 C C . ASP C 3 61 ? 12.603 1.533 10.881 1.00 168.29 58 ASP B C 1
ATOM 4240 O O . ASP C 3 61 ? 12.301 1.779 9.714 1.00 164.87 58 ASP B O 1
ATOM 4245 N N . LEU C 3 62 ? 12.091 2.190 11.917 1.00 153.88 59 LEU B N 1
ATOM 4246 C CA . LEU C 3 62 ? 11.218 3.345 11.747 1.00 150.78 59 LEU B CA 1
ATOM 4247 C C . LEU C 3 62 ? 12.055 4.609 11.604 1.00 152.13 59 LEU B C 1
ATOM 4248 O O . LEU C 3 62 ? 13.161 4.690 12.137 1.00 156.11 59 LEU B O 1
ATOM 4253 N N . GLU C 3 63 ? 11.528 5.597 10.890 1.00 122.46 60 GLU B N 1
ATOM 4254 C CA . GLU C 3 63 ? 12.257 6.843 10.681 1.00 123.84 60 GLU B CA 1
ATOM 4255 C C . GLU C 3 63 ? 11.318 8.041 10.687 1.00 121.69 60 GLU B C 1
ATOM 4256 O O . GLU C 3 63 ? 10.206 7.971 10.157 1.00 118.00 60 GLU B O 1
ATOM 4262 N N . GLU C 3 64 ? 11.769 9.144 11.276 1.00 133.73 61 GLU B N 1
ATOM 4263 C CA . GLU C 3 64 ? 11.055 10.403 11.129 1.00 132.24 61 GLU B CA 1
ATOM 4264 C C . GLU C 3 64 ? 10.903 10.668 9.636 1.00 129.11 61 GLU B C 1
ATOM 4265 O O . GLU C 3 64 ? 11.783 10.323 8.850 1.00 129.89 61 GLU B O 1
ATOM 4271 N N . PRO C 3 65 ? 9.774 11.261 9.232 1.00 151.47 62 PRO B N 1
ATOM 4272 C CA . PRO C 3 65 ? 9.561 11.583 7.822 1.00 148.62 62 PRO B CA 1
ATOM 4273 C C . PRO C 3 65 ? 10.000 13.005 7.482 1.00 150.19 62 PRO B C 1
ATOM 4274 O O . PRO C 3 65 ? 9.391 13.969 7.944 1.00 151.07 62 PRO B O 1
ATOM 4278 N N . ILE C 3 66 ? 11.059 13.127 6.690 1.00 158.70 63 ILE B N 1
ATOM 4279 C CA . ILE C 3 66 ? 11.477 14.426 6.181 1.00 160.34 63 ILE B CA 1
ATOM 4280 C C . ILE C 3 66 ? 10.402 14.882 5.203 1.00 156.98 63 ILE B C 1
ATOM 4281 O O . ILE C 3 66 ? 9.883 14.076 4.435 1.00 153.72 63 ILE B O 1
ATOM 4286 N N . ASN C 3 67 ? 10.044 16.161 5.232 1.00 161.30 64 ASN B N 1
ATOM 4287 C CA . ASN C 3 67 ? 9.009 16.635 4.318 1.00 158.98 64 ASN B CA 1
ATOM 4288 C C . ASN C 3 67 ? 9.136 18.082 3.856 1.00 162.02 64 ASN B C 1
ATOM 4289 O O . ASN C 3 67 ? 8.620 18.443 2.799 1.00 165.77 64 ASN B O 1
ATOM 4294 N N . PHE C 3 68 ? 9.827 18.907 4.632 1.00 165.76 65 PHE B N 1
ATOM 4295 C CA . PHE C 3 68 ? 9.910 20.314 4.281 1.00 168.77 65 PHE B CA 1
ATOM 4296 C C . PHE C 3 68 ? 10.971 20.570 3.218 1.00 171.03 65 PHE B C 1
ATOM 4297 O O . PHE C 3 68 ? 10.656 21.042 2.124 1.00 170.52 65 PHE B O 1
ATOM 4305 N N . ARG C 3 69 ? 12.225 20.257 3.527 1.00 207.24 66 ARG B N 1
ATOM 4306 C CA . ARG C 3 69 ? 13.258 20.334 2.506 1.00 209.59 66 ARG B CA 1
ATOM 4307 C C . ARG C 3 69 ? 13.348 19.005 1.773 1.00 207.22 66 ARG B C 1
ATOM 4308 O O . ARG C 3 69 ? 14.315 18.264 1.932 1.00 209.28 66 ARG B O 1
ATOM 4316 N N . LEU C 3 70 ? 12.329 18.712 0.970 1.00 151.04 67 LEU B N 1
ATOM 4317 C CA . LEU C 3 70 ? 12.294 17.488 0.176 1.00 148.61 67 LEU B CA 1
ATOM 4318 C C . LEU C 3 70 ? 12.828 17.637 -1.259 1.00 149.25 67 LEU B C 1
ATOM 4319 O O . LEU C 3 70 ? 13.068 16.634 -1.931 1.00 148.75 67 LEU B O 1
ATOM 4324 N N . PRO C 3 71 ? 13.011 18.878 -1.748 1.00 162.35 68 PRO B N 1
ATOM 4325 C CA . PRO C 3 71 ? 12.778 20.201 -1.158 1.00 164.34 68 PRO B CA 1
ATOM 4326 C C . PRO C 3 71 ? 11.352 20.704 -1.362 1.00 161.01 68 PRO B C 1
ATOM 4327 O O . PRO C 3 71 ? 10.843 21.459 -0.533 1.00 161.79 68 PRO B O 1
ATOM 4331 N N . GLU C 3 72 ? 10.728 20.290 -2.460 1.00 149.53 69 GLU B N 1
ATOM 4332 C CA . GLU C 3 72 ? 9.456 20.861 -2.901 1.00 146.88 69 GLU B CA 1
ATOM 4333 C C . GLU C 3 72 ? 8.250 20.431 -2.073 1.00 143.75 69 GLU B C 1
ATOM 4334 O O . GLU C 3 72 ? 7.188 20.151 -2.631 1.00 140.27 69 GLU B O 1
ATOM 4340 N N . ASN C 3 73 ? 8.406 20.381 -0.752 1.00 198.97 70 ASN B N 1
ATOM 4341 C CA . ASN C 3 73 ? 7.328 19.914 0.111 1.00 196.42 70 ASN B CA 1
ATOM 4342 C C . ASN C 3 73 ? 6.737 18.649 -0.488 1.00 192.51 70 ASN B C 1
ATOM 4343 O O . ASN C 3 73 ? 5.532 18.404 -0.410 1.00 189.54 70 ASN B O 1
ATOM 4348 N N . ARG C 3 74 ? 7.609 17.852 -1.095 1.00 139.89 71 ARG B N 1
ATOM 4349 C CA . ARG C 3 74 ? 7.187 16.723 -1.908 1.00 136.67 71 ARG B CA 1
ATOM 4350 C C . ARG C 3 74 ? 6.368 15.702 -1.130 1.00 134.32 71 ARG B C 1
ATOM 4351 O O . ARG C 3 74 ? 5.756 14.813 -1.720 1.00 131.53 71 ARG B O 1
ATOM 4359 N N . ILE C 3 75 ? 6.353 15.828 0.192 1.00 121.98 72 ILE B N 1
ATOM 4360 C CA . ILE C 3 75 ? 5.620 14.887 1.028 1.00 120.34 72 ILE B CA 1
ATOM 4361 C C . ILE C 3 75 ? 4.852 15.619 2.123 1.00 120.96 72 ILE B C 1
ATOM 4362 O O . ILE C 3 75 ? 4.309 15.003 3.038 1.00 120.75 72 ILE B O 1
ATOM 4367 N N . SER C 3 76 ? 4.806 16.940 2.010 1.00 114.99 73 SER B N 1
ATOM 4368 C CA . SER C 3 76 ? 4.077 17.776 2.955 1.00 115.99 73 SER B CA 1
ATOM 4369 C C . SER C 3 76 ? 2.659 17.267 3.168 1.00 113.14 73 SER B C 1
ATOM 4370 O O . SER C 3 76 ? 1.958 16.965 2.210 1.00 110.08 73 SER B O 1
ATOM 4373 N N . LYS C 3 77 ? 2.243 17.167 4.426 1.00 116.55 74 LYS B N 1
ATOM 4374 C CA . LYS C 3 77 ? 0.855 16.858 4.750 1.00 114.71 74 LYS B CA 1
ATOM 4375 C C . LYS C 3 77 ? 0.122 18.148 5.107 1.00 116.27 74 LYS B C 1
ATOM 4376 O O . LYS C 3 77 ? 0.349 18.726 6.169 1.00 119.40 74 LYS B O 1
ATOM 4382 N N . GLU C 3 78 ? -0.757 18.606 4.224 1.00 189.95 75 GLU B N 1
ATOM 4383 C CA . GLU C 3 78 ? -1.382 19.912 4.410 1.00 191.75 75 GLU B CA 1
ATOM 4384 C C . GLU C 3 78 ? -2.431 19.941 5.520 1.00 192.82 75 GLU B C 1
ATOM 4385 O O . GLU C 3 78 ? -2.460 20.872 6.325 1.00 196.08 75 GLU B O 1
ATOM 4391 N N . LYS C 3 79 ? -3.283 18.923 5.571 1.00 147.32 76 LYS B N 1
ATOM 4392 C CA . LYS C 3 79 ? -4.377 18.914 6.536 1.00 148.40 76 LYS B CA 1
ATOM 4393 C C . LYS C 3 79 ? -4.793 17.504 6.935 1.00 146.70 76 LYS B C 1
ATOM 4394 O O . LYS C 3 79 ? -5.511 16.825 6.202 1.00 143.65 76 LYS B O 1
ATOM 4400 N N . ASP C 3 80 ? -4.333 17.076 8.106 1.00 137.44 77 ASP B N 1
ATOM 4401 C CA . ASP C 3 80 ? -4.718 15.787 8.667 1.00 136.65 77 ASP B CA 1
ATOM 4402 C C . ASP C 3 80 ? -4.650 14.659 7.634 1.00 133.06 77 ASP B C 1
ATOM 4403 O O . ASP C 3 80 ? -5.469 13.740 7.661 1.00 131.48 77 ASP B O 1
ATOM 4408 N N . VAL C 3 81 ? -3.674 14.739 6.729 1.00 140.04 78 VAL B N 1
ATOM 4409 C CA . VAL C 3 81 ? -3.502 13.735 5.675 1.00 137.03 78 VAL B CA 1
ATOM 4410 C C . VAL C 3 81 ? -2.266 13.979 4.798 1.00 136.71 78 VAL B C 1
ATOM 4411 O O . VAL C 3 81 ? -1.859 15.122 4.587 1.00 138.05 78 VAL B O 1
ATOM 4415 N N . LEU C 3 82 ? -1.680 12.892 4.294 1.00 92.80 79 LEU B N 1
ATOM 4416 C CA . LEU C 3 82 ? -0.420 12.941 3.548 1.00 93.26 79 LEU B CA 1
ATOM 4417 C C . LEU C 3 82 ? -0.592 13.303 2.072 1.00 90.95 79 LEU B C 1
ATOM 4418 O O . LEU C 3 82 ? -1.628 13.019 1.471 1.00 88.20 79 LEU B O 1
ATOM 4423 N N . TRP C 3 83 ? 0.457 13.882 1.488 1.00 96.76 80 TRP B N 1
ATOM 4424 C CA . TRP C 3 83 ? 0.368 14.557 0.197 1.00 95.59 80 TRP B CA 1
ATOM 4425 C C . TRP C 3 83 ? 1.698 14.455 -0.544 1.00 96.85 80 TRP B C 1
ATOM 4426 O O . TRP C 3 83 ? 2.632 15.197 -0.239 1.00 99.70 80 TRP B O 1
ATOM 4437 N N . PHE C 3 84 ? 1.793 13.559 -1.519 1.00 88.60 81 PHE B N 1
ATOM 4438 C CA . PHE C 3 84 ? 3.024 13.427 -2.299 1.00 90.00 81 PHE B CA 1
ATOM 4439 C C . PHE C 3 84 ? 2.888 14.111 -3.648 1.00 88.78 81 PHE B C 1
ATOM 4440 O O . PHE C 3 84 ? 2.056 13.716 -4.457 1.00 86.14 81 PHE B O 1
ATOM 4448 N N . ARG C 3 85 ? 3.715 15.113 -3.914 1.00 89.83 82 ARG B N 1
ATOM 4449 C CA . ARG C 3 85 ? 3.685 15.741 -5.229 1.00 89.38 82 ARG B CA 1
ATOM 4450 C C . ARG C 3 85 ? 5.085 15.950 -5.793 1.00 92.38 82 ARG B C 1
ATOM 4451 O O . ARG C 3 85 ? 5.748 16.932 -5.472 1.00 95.45 82 ARG B O 1
ATOM 4459 N N . PRO C 3 86 ? 5.543 15.023 -6.643 1.00 89.98 83 PRO B N 1
ATOM 4460 C CA . PRO C 3 86 ? 4.883 13.769 -7.000 1.00 86.96 83 PRO B CA 1
ATOM 4461 C C . PRO C 3 86 ? 5.482 12.613 -6.214 1.00 87.89 83 PRO B C 1
ATOM 4462 O O . PRO C 3 86 ? 6.559 12.764 -5.645 1.00 91.07 83 PRO B O 1
ATOM 4466 N N . THR C 3 87 ? 4.805 11.471 -6.195 1.00 127.66 84 THR B N 1
ATOM 4467 C CA . THR C 3 87 ? 5.340 10.285 -5.537 1.00 128.68 84 THR B CA 1
ATOM 4468 C C . THR C 3 87 ? 6.467 9.665 -6.362 1.00 130.36 84 THR B C 1
ATOM 4469 O O . THR C 3 87 ? 6.549 9.874 -7.573 1.00 129.92 84 THR B O 1
ATOM 4473 N N . LEU C 3 88 ? 7.327 8.892 -5.704 1.00 91.57 85 LEU B N 1
ATOM 4474 C CA . LEU C 3 88 ? 8.464 8.265 -6.372 1.00 93.91 85 LEU B CA 1
ATOM 4475 C C . LEU C 3 88 ? 8.658 6.814 -5.926 1.00 94.28 85 LEU B C 1
ATOM 4476 O O . LEU C 3 88 ? 8.362 6.458 -4.785 1.00 94.23 85 LEU B O 1
ATOM 4481 N N . LEU C 3 89 ? 9.164 5.985 -6.835 1.00 94.57 86 LEU B N 1
ATOM 4482 C CA . LEU C 3 89 ? 9.275 4.548 -6.603 1.00 95.22 86 LEU B CA 1
ATOM 4483 C C . LEU C 3 89 ? 9.917 4.233 -5.255 1.00 97.93 86 LEU B C 1
ATOM 4484 O O . LEU C 3 89 ? 9.556 3.257 -4.597 1.00 97.53 86 LEU B O 1
ATOM 4489 N N . ASN C 3 90 ? 10.868 5.066 -4.849 1.00 115.11 87 ASN B N 1
ATOM 4490 C CA . ASN C 3 90 ? 11.566 4.880 -3.581 1.00 118.04 87 ASN B CA 1
ATOM 4491 C C . ASN C 3 90 ? 10.652 4.999 -2.360 1.00 116.21 87 ASN B C 1
ATOM 4492 O O . ASN C 3 90 ? 11.073 4.734 -1.233 1.00 118.42 87 ASN B O 1
ATOM 4497 N N . ASP C 3 91 ? 9.403 5.396 -2.587 1.00 101.72 88 ASP B N 1
ATOM 4498 C CA . ASP C 3 91 ? 8.455 5.610 -1.495 1.00 100.20 88 ASP B CA 1
ATOM 4499 C C . ASP C 3 91 ? 7.809 4.321 -0.989 1.00 99.12 88 ASP B C 1
ATOM 4500 O O . ASP C 3 91 ? 7.173 4.314 0.065 1.00 98.50 88 ASP B O 1
ATOM 4505 N N . THR C 3 92 ? 7.966 3.237 -1.741 1.00 98.06 89 THR B N 1
ATOM 4506 C CA . THR C 3 92 ? 7.387 1.957 -1.353 1.00 97.42 89 THR B CA 1
ATOM 4507 C C . THR C 3 92 ? 7.809 1.585 0.061 1.00 100.29 89 THR B C 1
ATOM 4508 O O . THR C 3 92 ? 8.979 1.711 0.419 1.00 103.63 89 THR B O 1
ATOM 4512 N N . GLY C 3 93 ? 6.850 1.132 0.861 1.00 98.39 90 GLY B N 1
ATOM 4513 C CA . GLY C 3 93 ? 7.127 0.717 2.223 1.00 101.09 90 GLY B CA 1
ATOM 4514 C C . GLY C 3 93 ? 5.933 0.919 3.133 1.00 99.42 90 GLY B C 1
ATOM 4515 O O . GLY C 3 93 ? 4.962 1.572 2.757 1.00 96.40 90 GLY B O 1
ATOM 4516 N N . ASN C 3 94 ? 6.102 0.460 4.309 1.00 99.01 91 ASN B N 1
ATOM 4517 C CA . ASN C 3 94 ? 5.015 0.580 5.267 1.00 98.47 91 ASN B CA 1
ATOM 4518 C C . ASN C 3 94 ? 4.999 1.949 5.939 1.00 98.86 91 ASN B C 1
ATOM 4519 O O . ASN C 3 94 ? 6.052 2.530 6.209 1.00 100.96 91 ASN B O 1
ATOM 4524 N N . TYR C 3 95 ? 3.733 2.431 6.188 1.00 118.17 92 TYR B N 1
ATOM 4525 C CA . TYR C 3 95 ? 3.602 3.780 6.732 1.00 118.60 92 TYR B CA 1
ATOM 4526 C C . TYR C 3 95 ? 2.804 3.781 8.023 1.00 119.72 92 TYR B C 1
ATOM 4527 O O . TYR C 3 95 ? 1.974 2.905 8.250 1.00 118.87 92 TYR B O 1
ATOM 4536 N N . THR C 3 96 ? 3.043 4.785 8.859 1.00 107.61 93 THR B N 1
ATOM 4537 C CA . THR C 3 96 ? 2.425 4.829 10.176 1.00 109.41 93 THR B CA 1
ATOM 4538 C C . THR C 3 96 ? 1.947 6.222 10.554 1.00 109.38 93 THR B C 1
ATOM 4539 O O . THR C 3 96 ? 2.637 7.217 10.331 1.00 109.96 93 THR B O 1
ATOM 4543 N N . CYS C 3 97 ? 0.758 6.277 11.139 1.00 107.25 94 CYS B N 1
ATOM 4544 C CA . CYS C 3 97 ? 0.227 7.516 11.674 1.00 107.94 94 CYS B CA 1
ATOM 4545 C C . CYS C 3 97 ? -0.330 7.231 13.058 1.00 110.71 94 CYS B C 1
ATOM 4546 O O . CYS C 3 97 ? -0.859 6.148 13.304 1.00 110.74 94 CYS B O 1
ATOM 4549 N N . MET C 3 98 ? -0.202 8.200 13.960 1.00 108.46 95 MET B N 1
ATOM 4550 C CA . MET C 3 98 ? -0.656 8.028 15.336 1.00 111.73 95 MET B CA 1
ATOM 4551 C C . MET C 3 98 ? -1.138 9.348 15.933 1.00 113.52 95 MET B C 1
ATOM 4552 O O . MET C 3 98 ? -0.807 10.423 15.434 1.00 112.95 95 MET B O 1
ATOM 4557 N N . LEU C 3 99 ? -1.916 9.262 17.008 1.00 122.55 96 LEU B N 1
ATOM 4558 C CA . LEU C 3 99 ? -2.461 10.453 17.656 1.00 124.69 96 LEU B CA 1
ATOM 4559 C C . LEU C 3 99 ? -2.038 10.565 19.115 1.00 129.54 96 LEU B C 1
ATOM 4560 O O . LEU C 3 99 ? -2.092 9.593 19.869 1.00 131.34 96 LEU B O 1
ATOM 4565 N N . ARG C 3 100 ? -1.621 11.762 19.510 1.00 170.68 97 ARG B N 1
ATOM 4566 C CA . ARG C 3 100 ? -1.138 11.972 20.866 1.00 175.51 97 ARG B CA 1
ATOM 4567 C C . ARG C 3 100 ? -1.980 12.966 21.680 1.00 178.09 97 ARG B C 1
ATOM 4568 O O . ARG C 3 100 ? -2.294 14.064 21.228 1.00 176.53 97 ARG B O 1
ATOM 4576 N N . ASN C 3 101 ? -2.328 12.533 22.886 1.00 137.37 98 ASN B N 1
ATOM 4577 C CA . ASN C 3 101 ? -2.879 13.350 23.946 1.00 140.49 98 ASN B CA 1
ATOM 4578 C C . ASN C 3 101 ? -2.001 12.902 25.089 1.00 145.91 98 ASN B C 1
ATOM 4579 O O . ASN C 3 101 ? -1.488 11.791 25.037 1.00 149.37 98 ASN B O 1
ATOM 4584 N N . THR C 3 102 ? -1.793 13.734 26.104 1.00 158.03 99 THR B N 1
ATOM 4585 C CA . THR C 3 102 ? -0.992 13.292 27.238 1.00 163.19 99 THR B CA 1
ATOM 4586 C C . THR C 3 102 ? -1.471 11.918 27.681 1.00 164.83 99 THR B C 1
ATOM 4587 O O . THR C 3 102 ? -0.714 11.113 28.226 1.00 167.60 99 THR B O 1
ATOM 4591 N N . THR C 3 103 ? -2.751 11.669 27.446 1.00 179.00 100 THR B N 1
ATOM 4592 C CA . THR C 3 103 ? -3.361 10.386 27.746 1.00 180.03 100 THR B CA 1
ATOM 4593 C C . THR C 3 103 ? -3.353 9.472 26.525 1.00 175.03 100 THR B C 1
ATOM 4594 O O . THR C 3 103 ? -3.072 8.281 26.630 1.00 175.27 100 THR B O 1
ATOM 4598 N N . TYR C 3 104 ? -3.644 10.051 25.364 1.00 148.61 101 TYR B N 1
ATOM 4599 C CA . TYR C 3 104 ? -3.968 9.285 24.164 1.00 143.78 101 TYR B CA 1
ATOM 4600 C C . TYR C 3 104 ? -2.769 8.918 23.287 1.00 140.73 101 TYR B C 1
ATOM 4601 O O . TYR C 3 104 ? -1.858 9.716 23.083 1.00 140.52 101 TYR B O 1
ATOM 4610 N N . CYS C 3 105 ? -2.791 7.691 22.778 1.00 160.09 102 CYS B N 1
ATOM 4611 C CA . CYS C 3 105 ? -1.890 7.261 21.720 1.00 156.77 102 CYS B CA 1
ATOM 4612 C C . CYS C 3 105 ? -2.581 6.190 20.903 1.00 153.40 102 CYS B C 1
ATOM 4613 O O . CYS C 3 105 ? -3.391 5.422 21.428 1.00 154.63 102 CYS B O 1
ATOM 4616 N N . SER C 3 106 ? -2.244 6.130 19.621 1.00 127.85 103 SER B N 1
ATOM 4617 C CA . SER C 3 106 ? -2.882 5.197 18.711 1.00 124.40 103 SER B CA 1
ATOM 4618 C C . SER C 3 106 ? -2.163 5.238 17.374 1.00 120.83 103 SER B C 1
ATOM 4619 O O . SER C 3 106 ? -2.131 6.270 16.704 1.00 118.82 103 SER B O 1
ATOM 4622 N N . LYS C 3 107 ? -1.592 4.107 16.981 1.00 118.30 104 LYS B N 1
ATOM 4623 C CA . LYS C 3 107 ? -0.838 4.037 15.741 1.00 115.45 104 LYS B CA 1
ATOM 4624 C C . LYS C 3 107 ? -1.330 2.886 14.882 1.00 112.79 104 LYS B C 1
ATOM 4625 O O . LYS C 3 107 ? -1.887 1.913 15.386 1.00 113.97 104 LYS B O 1
ATOM 4631 N N . VAL C 3 108 ? -1.119 3.015 13.578 1.00 106.56 105 VAL B N 1
ATOM 4632 C CA . VAL C 3 108 ? -1.552 2.019 12.613 1.00 103.82 105 VAL B CA 1
ATOM 4633 C C . VAL C 3 108 ? -0.699 2.148 11.363 1.00 101.66 105 VAL B C 1
ATOM 4634 O O . VAL C 3 108 ? -0.174 3.221 11.074 1.00 101.49 105 VAL B O 1
ATOM 4638 N N . ALA C 3 109 ? -0.568 1.057 10.618 1.00 113.73 106 ALA B N 1
ATOM 4639 C CA . ALA C 3 109 ? 0.300 1.047 9.450 1.00 112.15 106 ALA B CA 1
ATOM 4640 C C . ALA C 3 109 ? -0.409 0.513 8.208 1.00 108.70 106 ALA B C 1
ATOM 4641 O O . ALA C 3 109 ? -1.343 -0.281 8.307 1.00 108.29 106 ALA B O 1
ATOM 4643 N N . PHE C 3 110 ? 0.042 0.954 7.038 1.00 105.34 107 PHE B N 1
ATOM 4644 C CA . PHE C 3 110 ? -0.511 0.473 5.779 1.00 102.25 107 PHE B CA 1
ATOM 4645 C C . PHE C 3 110 ? 0.537 0.470 4.671 1.00 101.89 107 PHE B C 1
ATOM 4646 O O . PHE C 3 110 ? 1.061 1.519 4.302 1.00 101.88 107 PHE B O 1
ATOM 4654 N N . PRO C 3 111 ? 0.846 -0.723 4.143 1.00 99.79 108 PRO B N 1
ATOM 4655 C CA . PRO C 3 111 ? 1.867 -0.921 3.110 1.00 100.00 108 PRO B CA 1
ATOM 4656 C C . PRO C 3 111 ? 1.535 -0.164 1.832 1.00 96.84 108 PRO B C 1
ATOM 4657 O O . PRO C 3 111 ? 0.513 -0.436 1.202 1.00 94.20 108 PRO B O 1
ATOM 4661 N N . LEU C 3 112 ? 2.397 0.779 1.465 1.00 115.38 109 LEU B N 1
ATOM 4662 C CA . LEU C 3 112 ? 2.232 1.546 0.237 1.00 112.91 109 LEU B CA 1
ATOM 4663 C C . LEU C 3 112 ? 3.153 1.034 -0.866 1.00 113.52 109 LEU B C 1
ATOM 4664 O O . LEU C 3 112 ? 4.355 1.298 -0.858 1.00 116.09 109 LEU B O 1
ATOM 4669 N N . GLU C 3 113 ? 2.578 0.300 -1.811 1.00 87.30 110 GLU B N 1
ATOM 4670 C CA . GLU C 3 113 ? 3.329 -0.236 -2.936 1.00 87.86 110 GLU B CA 1
ATOM 4671 C C . GLU C 3 113 ? 3.255 0.736 -4.108 1.00 85.87 110 GLU B C 1
ATOM 4672 O O . GLU C 3 113 ? 2.170 0.986 -4.636 1.00 82.91 110 GLU B O 1
ATOM 4678 N N . VAL C 3 114 ? 4.398 1.290 -4.512 1.00 102.78 111 VAL B N 1
ATOM 4679 C CA . VAL C 3 114 ? 4.441 2.175 -5.678 1.00 101.51 111 VAL B CA 1
ATOM 4680 C C . VAL C 3 114 ? 4.553 1.378 -6.970 1.00 101.08 111 VAL B C 1
ATOM 4681 O O . VAL C 3 114 ? 5.427 0.524 -7.114 1.00 103.51 111 VAL B O 1
ATOM 4685 N N . VAL C 3 115 ? 3.661 1.670 -7.909 1.00 79.28 112 VAL B N 1
ATOM 4686 C CA . VAL C 3 115 ? 3.557 0.894 -9.136 1.00 78.57 112 VAL B CA 1
ATOM 4687 C C . VAL C 3 115 ? 4.049 1.643 -10.368 1.00 78.96 112 VAL B C 1
ATOM 4688 O O . VAL C 3 115 ? 3.625 2.764 -10.640 1.00 77.58 112 VAL B O 1
ATOM 4692 N N . GLN C 3 116 ? 4.938 1.010 -11.123 1.00 81.13 113 GLN B N 1
ATOM 4693 C CA . GLN C 3 116 ? 5.411 1.591 -12.370 1.00 81.90 113 GLN B CA 1
ATOM 4694 C C . GLN C 3 116 ? 4.325 1.505 -13.429 1.00 78.81 113 GLN B C 1
ATOM 4695 O O . GLN C 3 116 ? 3.480 0.614 -13.383 1.00 76.80 113 GLN B O 1
ATOM 4701 N N . LYS C 3 117 ? 4.368 2.415 -14.397 1.00 93.10 114 LYS B N 1
ATOM 4702 C CA . LYS C 3 117 ? 3.300 2.514 -15.385 1.00 90.27 114 LYS B CA 1
ATOM 4703 C C . LYS C 3 117 ? 3.801 2.469 -16.826 1.00 91.66 114 LYS B C 1
ATOM 4704 O O . LYS C 3 117 ? 4.751 3.162 -17.195 1.00 94.41 114 LYS B O 1
ATOM 4710 N N . ASP C 3 118 ? 3.144 1.639 -17.630 1.00 99.70 115 ASP B N 1
ATOM 4711 C CA . ASP C 3 118 ? 3.395 1.570 -19.061 1.00 100.68 115 ASP B CA 1
ATOM 4712 C C . ASP C 3 118 ? 2.663 2.719 -19.740 1.00 98.80 115 ASP B C 1
ATOM 4713 O O . ASP C 3 118 ? 1.642 3.186 -19.240 1.00 96.16 115 ASP B O 1
ATOM 4718 N N . SER C 3 119 ? 3.180 3.182 -20.873 1.00 100.25 116 SER B N 1
ATOM 4719 C CA . SER C 3 119 ? 2.519 4.255 -21.605 1.00 98.78 116 SER B CA 1
ATOM 4720 C C . SER C 3 119 ? 1.221 3.762 -22.235 1.00 95.74 116 SER B C 1
ATOM 4721 O O . SER C 3 119 ? 0.355 4.556 -22.603 1.00 93.80 116 SER B O 1
ATOM 4724 N N . CYS C 3 120 ? 1.104 2.445 -22.366 1.00 105.72 117 CYS B N 1
ATOM 4725 C CA . CYS C 3 120 ? -0.128 1.821 -22.829 1.00 102.93 117 CYS B CA 1
ATOM 4726 C C . CYS C 3 120 ? -1.047 1.509 -21.647 1.00 100.30 117 CYS B C 1
ATOM 4727 O O . CYS C 3 120 ? -2.057 0.819 -21.792 1.00 98.14 117 CYS B O 1
ATOM 4730 N N . PHE C 3 121 ? -0.670 2.020 -20.478 1.00 67.22 118 PHE B N 1
ATOM 4731 C CA . PHE C 3 121 ? -1.441 1.867 -19.241 1.00 65.18 118 PHE B CA 1
ATOM 4732 C C . PHE C 3 121 ? -1.412 0.461 -18.654 1.00 65.46 118 PHE B C 1
ATOM 4733 O O . PHE C 3 121 ? -2.209 0.126 -17.785 1.00 63.73 118 PHE B O 1
ATOM 4741 N N . ASN C 3 122 ? -0.484 -0.356 -19.127 1.00 78.33 119 ASN B N 1
ATOM 4742 C CA . ASN C 3 122 ? -0.257 -1.654 -18.524 1.00 79.37 119 ASN B CA 1
ATOM 4743 C C . ASN C 3 122 ? 0.315 -1.470 -17.125 1.00 80.65 119 ASN B C 1
ATOM 4744 O O . ASN C 3 122 ? 1.225 -0.665 -16.929 1.00 82.41 119 ASN B O 1
ATOM 4749 N N . SER C 3 123 ? -0.219 -2.208 -16.155 1.00 92.48 120 SER B N 1
ATOM 4750 C CA . SER C 3 123 ? 0.251 -2.113 -14.774 1.00 93.78 120 SER B CA 1
ATOM 4751 C C . SER C 3 123 ? -0.297 -3.218 -13.882 1.00 93.59 120 SER B C 1
ATOM 4752 O O . SER C 3 123 ? -1.372 -3.757 -14.141 1.00 91.83 120 SER B O 1
ATOM 4755 N N . PRO C 3 124 ? 0.448 -3.556 -12.821 1.00 96.27 121 PRO B N 1
ATOM 4756 C CA . PRO C 3 124 ? 0.023 -4.542 -11.824 1.00 96.65 121 PRO B CA 1
ATOM 4757 C C . PRO C 3 124 ? -1.180 -4.047 -11.032 1.00 94.19 121 PRO B C 1
ATOM 4758 O O . PRO C 3 124 ? -1.800 -4.824 -10.305 1.00 94.41 121 PRO B O 1
ATOM 4762 N N . MET C 3 125 ? -1.500 -2.765 -11.174 1.00 77.51 122 MET B N 1
ATOM 4763 C CA . MET C 3 125 ? -2.584 -2.156 -10.412 1.00 75.59 122 MET B CA 1
ATOM 4764 C C . MET C 3 125 ? -3.928 -2.838 -10.609 1.00 73.55 122 MET B C 1
ATOM 4765 O O . MET C 3 125 ? -4.363 -3.060 -11.737 1.00 72.04 122 MET B O 1
ATOM 4770 N N . LYS C 3 126 ? -4.587 -3.154 -9.500 1.00 75.92 123 LYS B N 1
ATOM 4771 C CA . LYS C 3 126 ? -5.923 -3.726 -9.541 1.00 74.38 123 LYS B CA 1
ATOM 4772 C C . LYS C 3 126 ? -6.888 -2.689 -10.103 1.00 71.74 123 LYS B C 1
ATOM 4773 O O . LYS C 3 126 ? -6.813 -1.510 -9.758 1.00 71.39 123 LYS B O 1
ATOM 4779 N N . LEU C 3 127 ? -7.781 -3.128 -10.981 1.00 63.23 124 LEU B N 1
ATOM 4780 C CA . LEU C 3 127 ? -8.771 -2.236 -11.567 1.00 60.93 124 LEU B CA 1
ATOM 4781 C C . LEU C 3 127 ? -10.155 -2.552 -11.041 1.00 60.08 124 LEU B C 1
ATOM 4782 O O . LEU C 3 127 ? -10.517 -3.716 -10.893 1.00 60.72 124 LEU B O 1
ATOM 4787 N N . PRO C 3 128 ? -10.937 -1.508 -10.760 1.00 58.97 125 PRO B N 1
ATOM 4788 C CA . PRO C 3 128 ? -12.329 -1.637 -10.323 1.00 58.35 125 PRO B CA 1
ATOM 4789 C C . PRO C 3 128 ? -13.258 -2.022 -11.473 1.00 56.72 125 PRO B C 1
ATOM 4790 O O . PRO C 3 128 ? -13.236 -1.381 -12.525 1.00 55.46 125 PRO B O 1
ATOM 4794 N N . VAL C 3 129 ? -14.056 -3.067 -11.276 1.00 56.97 126 VAL B N 1
ATOM 4795 C CA . VAL C 3 129 ? -15.062 -3.436 -12.259 1.00 55.63 126 VAL B CA 1
ATOM 4796 C C . VAL C 3 129 ? -16.250 -2.510 -12.128 1.00 54.62 126 VAL B C 1
ATOM 4797 O O . VAL C 3 129 ? -16.715 -2.232 -11.026 1.00 55.50 126 VAL B O 1
ATOM 4801 N N . HIS C 3 130 ? -16.753 -2.048 -13.262 1.00 53.08 127 HIS B N 1
ATOM 4802 C CA . HIS C 3 130 ? -17.787 -1.035 -13.259 1.00 52.32 127 HIS B CA 1
ATOM 4803 C C . HIS C 3 130 ? -18.969 -1.473 -14.106 1.00 51.48 127 HIS B C 1
ATOM 4804 O O . HIS C 3 130 ? -18.999 -1.236 -15.311 1.00 50.32 127 HIS B O 1
ATOM 4811 N N . LYS C 3 131 ? -19.949 -2.104 -13.466 1.00 57.26 128 LYS B N 1
ATOM 4812 C CA . LYS C 3 131 ? -21.118 -2.591 -14.182 1.00 56.82 128 LYS B CA 1
ATOM 4813 C C . LYS C 3 131 ? -21.844 -1.456 -14.897 1.00 55.72 128 LYS B C 1
ATOM 4814 O O . LYS C 3 131 ? -21.937 -0.336 -14.390 1.00 56.02 128 LYS B O 1
ATOM 4820 N N . LEU C 3 132 ? -22.357 -1.770 -16.081 1.00 58.39 129 LEU B N 1
ATOM 4821 C CA . LEU C 3 132 ? -23.038 -0.803 -16.919 1.00 57.50 129 LEU B CA 1
ATOM 4822 C C . LEU C 3 132 ? -24.181 -1.515 -17.629 1.00 57.37 129 LEU B C 1
ATOM 4823 O O . LEU C 3 132 ? -23.963 -2.500 -18.331 1.00 57.17 129 LEU B O 1
ATOM 4828 N N . TYR C 3 133 ? -25.398 -1.021 -17.436 1.00 60.08 130 TYR B N 1
ATOM 4829 C CA . TYR C 3 133 ? -26.580 -1.664 -17.990 1.00 60.37 130 TYR B CA 1
ATOM 4830 C C . TYR C 3 133 ? -26.620 -1.579 -19.502 1.00 59.16 130 TYR B C 1
ATOM 4831 O O . TYR C 3 133 ? -26.316 -0.547 -20.091 1.00 58.33 130 TYR B O 1
ATOM 4840 N N . ILE C 3 134 ? -27.018 -2.680 -20.122 1.00 48.68 131 ILE B N 1
ATOM 4841 C CA . ILE C 3 134 ? -27.049 -2.795 -21.572 1.00 47.80 131 ILE B CA 1
ATOM 4842 C C . ILE C 3 134 ? -28.102 -1.901 -22.226 1.00 47.68 131 ILE B C 1
ATOM 4843 O O . ILE C 3 134 ? -29.209 -1.746 -21.717 1.00 48.65 131 ILE B O 1
ATOM 4848 N N . GLU C 3 135 ? -27.737 -1.312 -23.357 1.00 61.68 132 GLU B N 1
ATOM 4849 C CA . GLU C 3 135 ? -28.676 -0.564 -24.191 1.00 61.73 132 GLU B CA 1
ATOM 4850 C C . GLU C 3 135 ? -29.529 0.477 -23.466 1.00 62.55 132 GLU B C 1
ATOM 4851 O O . GLU C 3 135 ? -30.568 0.881 -23.980 1.00 63.13 132 GLU B O 1
ATOM 4857 N N . TYR C 3 136 ? -29.097 0.910 -22.285 1.00 47.22 133 TYR B N 1
ATOM 4858 C CA . TYR C 3 136 ? -29.734 2.050 -21.626 1.00 48.21 133 TYR B CA 1
ATOM 4859 C C . TYR C 3 136 ? -29.620 3.291 -22.509 1.00 47.87 133 TYR B C 1
ATOM 4860 O O . TYR C 3 136 ? -28.809 3.339 -23.432 1.00 46.86 133 TYR B O 1
ATOM 4869 N N . GLY C 3 137 ? -30.443 4.291 -22.235 1.00 62.70 134 GLY B N 1
ATOM 4870 C CA . GLY C 3 137 ? -30.453 5.489 -23.052 1.00 62.82 134 GLY B CA 1
ATOM 4871 C C . GLY C 3 137 ? -29.091 6.147 -23.104 1.00 62.17 134 GLY B C 1
ATOM 4872 O O . GLY C 3 137 ? -28.545 6.398 -24.172 1.00 61.48 134 GLY B O 1
ATOM 4873 N N . ILE C 3 138 ? -28.538 6.427 -21.933 1.00 76.26 135 ILE B N 1
ATOM 4874 C CA . ILE C 3 138 ? -27.224 7.034 -21.842 1.00 75.89 135 ILE B CA 1
ATOM 4875 C C . ILE C 3 138 ? -26.730 6.972 -20.410 1.00 76.27 135 ILE B C 1
ATOM 4876 O O . ILE C 3 138 ? -27.456 7.274 -19.466 1.00 77.46 135 ILE B O 1
ATOM 4881 N N . GLN C 3 139 ? -25.483 6.567 -20.258 1.00 51.50 136 GLN B N 1
ATOM 4882 C CA . GLN C 3 139 ? -24.886 6.439 -18.951 1.00 51.96 136 GLN B CA 1
ATOM 4883 C C . GLN C 3 139 ? -23.521 7.067 -19.084 1.00 51.83 136 GLN B C 1
ATOM 4884 O O . GLN C 3 139 ? -23.136 7.487 -20.174 1.00 51.44 136 GLN B O 1
ATOM 4890 N N . ARG C 3 140 ? -22.782 7.145 -17.988 1.00 49.66 137 ARG B N 1
ATOM 4891 C CA . ARG C 3 140 ? -21.420 7.633 -18.084 1.00 49.72 137 ARG B CA 1
ATOM 4892 C C . ARG C 3 140 ? -20.584 7.311 -16.859 1.00 50.23 137 ARG B C 1
ATOM 4893 O O . ARG C 3 140 ? -21.080 6.803 -15.857 1.00 50.69 137 ARG B O 1
ATOM 4901 N N . ILE C 3 141 ? -19.299 7.607 -16.962 1.00 49.55 138 ILE B N 1
ATOM 4902 C CA . ILE C 3 141 ? -18.358 7.298 -15.906 1.00 50.14 138 ILE B CA 1
ATOM 4903 C C . ILE C 3 141 ? -17.522 8.542 -15.624 1.00 51.34 138 ILE B C 1
ATOM 4904 O O . ILE C 3 141 ? -17.166 9.279 -16.546 1.00 51.45 138 ILE B O 1
ATOM 4909 N N . THR C 3 142 ? -17.244 8.795 -14.348 1.00 58.85 139 THR B N 1
ATOM 4910 C CA . THR C 3 142 ? -16.381 9.906 -13.976 1.00 60.25 139 THR B CA 1
ATOM 4911 C C . THR C 3 142 ? -14.989 9.422 -13.601 1.00 60.72 139 THR B C 1
ATOM 4912 O O . THR C 3 142 ? -14.833 8.356 -13.000 1.00 60.47 139 THR B O 1
ATOM 4916 N N . CYS C 3 143 ? -13.984 10.214 -13.967 1.00 61.00 140 CYS B N 1
ATOM 4917 C CA . CYS C 3 143 ? -12.608 9.952 -13.581 1.00 61.92 140 CYS B CA 1
ATOM 4918 C C . CYS C 3 143 ? -12.567 9.710 -12.074 1.00 62.86 140 CYS B C 1
ATOM 4919 O O . CYS C 3 143 ? -12.897 10.599 -11.288 1.00 64.05 140 CYS B O 1
ATOM 4922 N N . PRO C 3 144 ? -12.166 8.494 -11.675 1.00 94.66 141 PRO B N 1
ATOM 4923 C CA . PRO C 3 144 ? -12.243 7.924 -10.325 1.00 95.46 141 PRO B CA 1
ATOM 4924 C C . PRO C 3 144 ? -11.827 8.825 -9.169 1.00 97.43 141 PRO B C 1
ATOM 4925 O O . PRO C 3 144 ? -12.663 9.147 -8.326 1.00 98.06 141 PRO B O 1
ATOM 4929 N N . ASN C 3 145 ? -10.563 9.223 -9.114 1.00 61.33 142 ASN B N 1
ATOM 4930 C CA . ASN C 3 145 ? -10.047 9.796 -7.875 1.00 63.42 142 ASN B CA 1
ATOM 4931 C C . ASN C 3 145 ? -9.369 11.154 -8.021 1.00 64.92 142 ASN B C 1
ATOM 4932 O O . ASN C 3 145 ? -8.362 11.426 -7.374 1.00 66.74 142 ASN B O 1
ATOM 4937 N N . VAL C 3 146 ? -9.937 12.004 -8.864 1.00 61.40 143 VAL B N 1
ATOM 4938 C CA . VAL C 3 146 ? -9.408 13.341 -9.094 1.00 63.05 143 VAL B CA 1
ATOM 4939 C C . VAL C 3 146 ? -9.629 14.273 -7.906 1.00 65.13 143 VAL B C 1
ATOM 4940 O O . VAL C 3 146 ? -8.887 15.239 -7.713 1.00 67.14 143 VAL B O 1
ATOM 4944 N N . ASP C 3 147 ? -10.646 13.972 -7.108 1.00 81.25 144 ASP B N 1
ATOM 4945 C CA . ASP C 3 147 ? -11.074 14.850 -6.022 1.00 83.38 144 ASP B CA 1
ATOM 4946 C C . ASP C 3 147 ? -9.936 15.423 -5.180 1.00 85.90 144 ASP B C 1
ATOM 4947 O O . ASP C 3 147 ? -9.057 14.695 -4.719 1.00 86.21 144 ASP B O 1
ATOM 4952 N N . GLY C 3 148 ? -9.967 16.739 -4.988 1.00 72.50 145 GLY B N 1
ATOM 4953 C CA . GLY C 3 148 ? -9.093 17.405 -4.038 1.00 75.32 145 GLY B CA 1
ATOM 4954 C C . GLY C 3 148 ? -7.639 17.563 -4.438 1.00 76.16 145 GLY B C 1
ATOM 4955 O O . GLY C 3 148 ? -6.849 18.144 -3.694 1.00 78.71 145 GLY B O 1
ATOM 4956 N N . TYR C 3 149 ? -7.274 17.053 -5.608 1.00 72.53 146 TYR B N 1
ATOM 4957 C CA . TYR C 3 149 ? -5.888 17.131 -6.056 1.00 73.59 146 TYR B CA 1
ATOM 4958 C C . TYR C 3 149 ? -5.488 18.529 -6.523 1.00 75.78 146 TYR B C 1
ATOM 4959 O O . TYR C 3 149 ? -4.303 18.841 -6.604 1.00 77.76 146 TYR B O 1
ATOM 4968 N N . PHE C 3 150 ? -6.473 19.370 -6.821 1.00 108.20 147 PHE B N 1
ATOM 4969 C CA . PHE C 3 150 ? -6.197 20.711 -7.332 1.00 110.44 147 PHE B CA 1
ATOM 4970 C C . PHE C 3 150 ? -7.398 21.644 -7.199 1.00 111.29 147 PHE B C 1
ATOM 4971 O O . PHE C 3 150 ? -8.545 21.193 -7.171 1.00 109.47 147 PHE B O 1
ATOM 4979 N N . PRO C 3 151 ? -7.129 22.957 -7.120 1.00 105.75 148 PRO B N 1
ATOM 4980 C CA . PRO C 3 151 ? -8.108 24.026 -6.885 1.00 107.59 148 PRO B CA 1
ATOM 4981 C C . PRO C 3 151 ? -9.158 24.151 -7.984 1.00 106.11 148 PRO B C 1
ATOM 4982 O O . PRO C 3 151 ? -8.933 23.730 -9.120 1.00 104.22 148 PRO B O 1
ATOM 4986 N N . SER C 3 152 ? -10.296 24.742 -7.634 1.00 136.83 149 SER B N 1
ATOM 4987 C CA . SER C 3 152 ? -11.375 24.981 -8.584 1.00 135.94 149 SER B CA 1
ATOM 4988 C C . SER C 3 152 ? -10.960 26.025 -9.614 1.00 137.77 149 SER B C 1
ATOM 4989 O O . SER C 3 152 ? -11.559 26.134 -10.684 1.00 136.90 149 SER B O 1
ATOM 4992 N N . SER C 3 153 ? -9.928 26.791 -9.279 1.00 143.81 150 SER B N 1
ATOM 4993 C CA . SER C 3 153 ? -9.458 27.873 -10.133 1.00 146.36 150 SER B CA 1
ATOM 4994 C C . SER C 3 153 ? -8.876 27.354 -11.442 1.00 144.53 150 SER B C 1
ATOM 4995 O O . SER C 3 153 ? -9.106 27.933 -12.504 1.00 145.18 150 SER B O 1
ATOM 4998 N N . VAL C 3 154 ? -8.119 26.265 -11.357 1.00 173.05 151 VAL B N 1
ATOM 4999 C CA . VAL C 3 154 ? -7.419 25.725 -12.519 1.00 171.82 151 VAL B CA 1
ATOM 5000 C C . VAL C 3 154 ? -8.303 24.823 -13.377 1.00 168.28 151 VAL B C 1
ATOM 5001 O O . VAL C 3 154 ? -9.104 24.041 -12.860 1.00 165.88 151 VAL B O 1
ATOM 5005 N N . LYS C 3 155 ? -8.154 24.946 -14.692 1.00 115.47 152 LYS B N 1
ATOM 5006 C CA . LYS C 3 155 ? -8.865 24.086 -15.630 1.00 112.38 152 LYS B CA 1
ATOM 5007 C C . LYS C 3 155 ? -7.924 23.055 -16.241 1.00 110.82 152 LYS B C 1
ATOM 5008 O O . LYS C 3 155 ? -6.944 23.409 -16.896 1.00 112.74 152 LYS B O 1
ATOM 5014 N N . PRO C 3 156 ? -8.221 21.769 -16.020 1.00 98.32 153 PRO B N 1
ATOM 5015 C CA . PRO C 3 156 ? -7.374 20.651 -16.441 1.00 96.93 153 PRO B CA 1
ATOM 5016 C C . PRO C 3 156 ? -7.685 20.154 -17.846 1.00 95.56 153 PRO B C 1
ATOM 5017 O O . PRO C 3 156 ? -8.828 20.217 -18.300 1.00 94.60 153 PRO B O 1
ATOM 5021 N N . THR C 3 157 ? -6.653 19.669 -18.525 1.00 78.88 154 THR B N 1
ATOM 5022 C CA . THR C 3 157 ? -6.816 18.877 -19.730 1.00 77.30 154 THR B CA 1
ATOM 5023 C C . THR C 3 157 ? -7.010 17.439 -19.279 1.00 74.40 154 THR B C 1
ATOM 5024 O O . THR C 3 157 ? -6.407 17.013 -18.295 1.00 74.45 154 THR B O 1
ATOM 5028 N N . ILE C 3 158 ? -7.844 16.686 -19.984 1.00 63.94 155 ILE B N 1
ATOM 5029 C CA . ILE C 3 158 ? -8.077 15.297 -19.605 1.00 61.47 155 ILE B CA 1
ATOM 5030 C C . ILE C 3 158 ? -8.542 14.439 -20.775 1.00 59.80 155 ILE B C 1
ATOM 5031 O O . ILE C 3 158 ? -9.621 14.647 -21.319 1.00 58.86 155 ILE B O 1
ATOM 5036 N N . THR C 3 159 ? -7.720 13.468 -21.157 1.00 62.71 156 THR B N 1
ATOM 5037 C CA . THR C 3 159 ? -8.055 12.586 -22.269 1.00 61.47 156 THR B CA 1
ATOM 5038 C C . THR C 3 159 ? -8.396 11.172 -21.796 1.00 59.45 156 THR B C 1
ATOM 5039 O O . THR C 3 159 ? -8.011 10.767 -20.703 1.00 59.54 156 THR B O 1
ATOM 5043 N N . TRP C 3 160 ? -9.132 10.432 -22.619 1.00 64.01 157 TRP B N 1
ATOM 5044 C CA . TRP C 3 160 ? -9.504 9.058 -22.291 1.00 62.31 157 TRP B CA 1
ATOM 5045 C C . TRP C 3 160 ? -8.897 8.074 -23.278 1.00 62.75 157 TRP B C 1
ATOM 5046 O O . TRP C 3 160 ? -8.486 8.456 -24.371 1.00 63.97 157 TRP B O 1
ATOM 5057 N N . TYR C 3 161 ? -8.870 6.802 -22.895 1.00 57.18 158 TYR B N 1
ATOM 5058 C CA . TYR C 3 161 ? -8.322 5.750 -23.740 1.00 57.79 158 TYR B CA 1
ATOM 5059 C C . TYR C 3 161 ? -9.066 4.451 -23.485 1.00 56.17 158 TYR B C 1
ATOM 5060 O O . TYR C 3 161 ? -9.337 4.111 -22.339 1.00 55.45 158 TYR B O 1
ATOM 5069 N N . MET C 3 162 ? -9.399 3.715 -24.538 1.00 74.71 159 MET B N 1
ATOM 5070 C CA . MET C 3 162 ? -9.882 2.359 -24.329 1.00 73.70 159 MET B CA 1
ATOM 5071 C C . MET C 3 162 ? -8.677 1.472 -24.051 1.00 75.37 159 MET B C 1
ATOM 5072 O O . MET C 3 162 ? -8.208 1.395 -22.919 1.00 75.65 159 MET B O 1
ATOM 5077 N N . GLY C 3 163 ? -8.159 0.815 -25.081 1.00 57.92 160 GLY B N 1
ATOM 5078 C CA . GLY C 3 163 ? -6.915 0.083 -24.933 1.00 60.14 160 GLY B CA 1
ATOM 5079 C C . GLY C 3 163 ? -5.788 1.090 -24.817 1.00 61.96 160 GLY B C 1
ATOM 5080 O O . GLY C 3 163 ? -5.854 2.004 -23.994 1.00 61.34 160 GLY B O 1
ATOM 5081 N N . CYS C 3 164 ? -4.746 0.917 -25.625 1.00 69.47 161 CYS B N 1
ATOM 5082 C CA . CYS C 3 164 ? -3.815 2.007 -25.876 1.00 71.48 161 CYS B CA 1
ATOM 5083 C C . CYS C 3 164 ? -4.492 2.932 -26.874 1.00 70.68 161 CYS B C 1
ATOM 5084 O O . CYS C 3 164 ? -3.962 3.985 -27.233 1.00 72.18 161 CYS B O 1
ATOM 5087 N N . TYR C 3 165 ? -5.677 2.520 -27.315 1.00 63.60 162 TYR B N 1
ATOM 5088 C CA . TYR C 3 165 ? -6.455 3.288 -28.272 1.00 62.85 162 TYR B CA 1
ATOM 5089 C C . TYR C 3 165 ? -7.091 4.499 -27.622 1.00 61.43 162 TYR B C 1
ATOM 5090 O O . TYR C 3 165 ? -8.021 4.364 -26.836 1.00 59.20 162 TYR B O 1
ATOM 5099 N N . LYS C 3 166 ? -6.589 5.683 -27.962 1.00 63.04 163 LYS B N 1
ATOM 5100 C CA . LYS C 3 166 ? -7.169 6.929 -27.477 1.00 62.20 163 LYS B CA 1
ATOM 5101 C C . LYS C 3 166 ? -8.604 7.044 -27.953 1.00 60.04 163 LYS B C 1
ATOM 5102 O O . LYS C 3 166 ? -8.938 6.608 -29.052 1.00 59.94 163 LYS B O 1
ATOM 5108 N N . ILE C 3 167 ? -9.452 7.630 -27.118 1.00 54.26 164 ILE B N 1
ATOM 5109 C CA . ILE C 3 167 ? -10.854 7.810 -27.461 1.00 52.45 164 ILE B CA 1
ATOM 5110 C C . ILE C 3 167 ? -11.101 9.079 -28.270 1.00 53.49 164 ILE B C 1
ATOM 5111 O O . ILE C 3 167 ? -11.036 10.189 -27.742 1.00 54.25 164 ILE B O 1
ATOM 5116 N N . GLN C 3 168 ? -11.391 8.901 -29.553 1.00 55.68 165 GLN B N 1
ATOM 5117 C CA . GLN C 3 168 ? -11.805 10.003 -30.407 1.00 56.72 165 GLN B CA 1
ATOM 5118 C C . GLN C 3 168 ? -12.581 9.448 -31.591 1.00 56.18 165 GLN B C 1
ATOM 5119 O O . GLN C 3 168 ? -12.161 8.474 -32.213 1.00 56.58 165 GLN B O 1
ATOM 5125 N N . ASN C 3 169 ? -13.723 10.063 -31.884 1.00 70.03 166 ASN B N 1
ATOM 5126 C CA . ASN C 3 169 ? -14.585 9.616 -32.972 1.00 69.48 166 ASN B CA 1
ATOM 5127 C C . ASN C 3 169 ? -15.150 8.228 -32.752 1.00 67.39 166 ASN B C 1
ATOM 5128 O O . ASN C 3 169 ? -15.518 7.545 -33.707 1.00 67.22 166 ASN B O 1
ATOM 5133 N N . PHE C 3 170 ? -15.209 7.804 -31.497 1.00 50.76 167 PHE B N 1
ATOM 5134 C CA . PHE C 3 170 ? -15.799 6.512 -31.188 1.00 49.04 167 PHE B CA 1
ATOM 5135 C C . PHE C 3 170 ? -17.273 6.516 -31.583 1.00 47.95 167 PHE B C 1
ATOM 5136 O O . PHE C 3 170 ? -17.912 7.570 -31.614 1.00 48.14 167 PHE B O 1
ATOM 5144 N N . ASN C 3 171 ? -17.805 5.339 -31.899 1.00 60.75 168 ASN B N 1
ATOM 5145 C CA . ASN C 3 171 ? -19.145 5.247 -32.453 1.00 60.10 168 ASN B CA 1
ATOM 5146 C C . ASN C 3 171 ? -20.256 5.475 -31.440 1.00 58.94 168 ASN B C 1
ATOM 5147 O O . ASN C 3 171 ? -21.331 5.946 -31.802 1.00 58.98 168 ASN B O 1
ATOM 5152 N N . ASN C 3 172 ? -20.003 5.157 -30.175 1.00 51.43 169 ASN B N 1
ATOM 5153 C CA . ASN C 3 172 ? -21.034 5.311 -29.153 1.00 50.66 169 ASN B CA 1
ATOM 5154 C C . ASN C 3 172 ? -20.499 5.747 -27.800 1.00 50.71 169 ASN B C 1
ATOM 5155 O O . ASN C 3 172 ? -21.236 5.770 -26.814 1.00 50.31 169 ASN B O 1
ATOM 5160 N N . VAL C 3 173 ? -19.210 6.071 -27.757 1.00 43.71 170 VAL B N 1
ATOM 5161 C CA . VAL C 3 173 ? -18.578 6.606 -26.556 1.00 44.06 170 VAL B CA 1
ATOM 5162 C C . VAL C 3 173 ? -18.116 8.034 -26.796 1.00 45.37 170 VAL B C 1
ATOM 5163 O O . VAL C 3 173 ? -17.619 8.357 -27.872 1.00 46.30 170 VAL B O 1
ATOM 5167 N N . ILE C 3 174 ? -18.264 8.888 -25.792 1.00 46.40 171 ILE B N 1
ATOM 5168 C CA . ILE C 3 174 ? -17.919 10.293 -25.952 1.00 47.94 171 ILE B CA 1
ATOM 5169 C C . ILE C 3 174 ? -17.299 10.895 -24.707 1.00 48.70 171 ILE B C 1
ATOM 5170 O O . ILE C 3 174 ? -17.915 10.896 -23.647 1.00 48.32 171 ILE B O 1
ATOM 5175 N N . PRO C 3 175 ? -16.079 11.430 -24.834 1.00 54.01 172 PRO B N 1
ATOM 5176 C CA . PRO C 3 175 ? -15.460 12.128 -23.712 1.00 55.08 172 PRO B CA 1
ATOM 5177 C C . PRO C 3 175 ? -16.182 13.441 -23.482 1.00 56.27 172 PRO B C 1
ATOM 5178 O O . PRO C 3 175 ? -16.435 14.177 -24.436 1.00 57.35 172 PRO B O 1
ATOM 5182 N N . GLU C 3 176 ? -16.513 13.726 -22.229 1.00 63.67 173 GLU B N 1
ATOM 5183 C CA . GLU C 3 176 ? -17.169 14.973 -21.873 1.00 65.20 173 GLU B CA 1
ATOM 5184 C C . GLU C 3 176 ? -16.525 15.486 -20.599 1.00 66.42 173 GLU B C 1
ATOM 5185 O O . GLU C 3 176 ? -17.049 15.299 -19.501 1.00 66.27 173 GLU B O 1
ATOM 5191 N N . GLY C 3 177 ? -15.375 16.130 -20.751 1.00 78.93 174 GLY B N 1
ATOM 5192 C CA . GLY C 3 177 ? -14.614 16.579 -19.604 1.00 80.27 174 GLY B CA 1
ATOM 5193 C C . GLY C 3 177 ? -14.185 15.406 -18.746 1.00 78.91 174 GLY B C 1
ATOM 5194 O O . GLY C 3 177 ? -13.471 14.512 -19.203 1.00 78.09 174 GLY B O 1
ATOM 5195 N N . MET C 3 178 ? -14.625 15.413 -17.494 1.00 75.47 175 MET B N 1
ATOM 5196 C CA . MET C 3 178 ? -14.258 14.370 -16.548 1.00 74.61 175 MET B CA 1
ATOM 5197 C C . MET C 3 178 ? -15.012 13.063 -16.785 1.00 72.41 175 MET B C 1
ATOM 5198 O O . MET C 3 178 ? -14.601 12.010 -16.302 1.00 71.63 175 MET B O 1
ATOM 5203 N N . ASN C 3 179 ? -16.121 13.136 -17.515 1.00 58.96 176 ASN B N 1
ATOM 5204 C CA . ASN C 3 179 ? -16.991 11.978 -17.706 1.00 57.16 176 ASN B CA 1
ATOM 5205 C C . ASN C 3 179 ? -16.840 11.314 -19.065 1.00 55.98 176 ASN B C 1
ATOM 5206 O O . ASN C 3 179 ? -16.535 11.971 -20.060 1.00 56.57 176 ASN B O 1
ATOM 5211 N N . LEU C 3 180 ? -17.060 10.004 -19.092 1.00 56.85 177 LEU B N 1
ATOM 5212 C CA . LEU C 3 180 ? -17.128 9.262 -20.341 1.00 55.80 177 LEU B CA 1
ATOM 5213 C C . LEU C 3 180 ? -18.540 8.726 -20.523 1.00 54.75 177 LEU B C 1
ATOM 5214 O O . LEU C 3 180 ? -19.031 7.968 -19.687 1.00 54.36 177 LEU B O 1
ATOM 5219 N N . SER C 3 181 ? -19.190 9.128 -21.610 1.00 49.61 178 SER B N 1
ATOM 5220 C CA . SER C 3 181 ? -20.585 8.783 -21.841 1.00 48.93 178 SER B CA 1
ATOM 5221 C C . SER C 3 181 ? -20.711 7.659 -22.846 1.00 47.84 178 SER B C 1
ATOM 5222 O O . SER C 3 181 ? -20.094 7.698 -23.903 1.00 47.89 178 SER B O 1
ATOM 5225 N N . PHE C 3 182 ? -21.508 6.651 -22.510 1.00 48.00 179 PHE B N 1
ATOM 5226 C CA . PHE C 3 182 ? -21.783 5.550 -23.424 1.00 47.19 179 PHE B CA 1
ATOM 5227 C C . PHE C 3 182 ? -23.206 5.705 -23.919 1.00 47.13 179 PHE B C 1
ATOM 5228 O O . PHE C 3 182 ? -24.140 5.659 -23.121 1.00 47.38 179 PHE B O 1
ATOM 5236 N N . LEU C 3 183 ? -23.378 5.887 -25.225 1.00 86.99 180 LEU B N 1
ATOM 5237 C CA . LEU C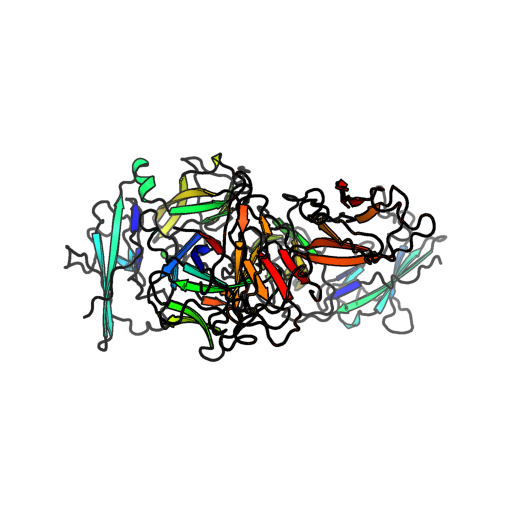 3 183 ? -24.694 6.225 -25.765 1.00 87.29 180 LEU B CA 1
ATOM 5238 C C . LEU C 3 183 ? -25.707 5.080 -25.805 1.00 86.85 180 LEU B C 1
ATOM 5239 O O . LEU C 3 183 ? -26.855 5.256 -25.406 1.00 87.38 180 LEU B O 1
ATOM 5244 N N . ILE C 3 184 ? -25.301 3.913 -26.283 1.00 54.84 181 ILE B N 1
ATOM 5245 C CA . ILE C 3 184 ? -26.149 2.733 -26.125 1.00 54.66 181 ILE B CA 1
ATOM 5246 C C . ILE C 3 184 ? -25.246 1.568 -25.766 1.00 54.30 181 ILE B C 1
ATOM 5247 O O . ILE C 3 184 ? -24.774 0.844 -26.641 1.00 54.12 181 ILE B O 1
ATOM 5252 N N . ALA C 3 185 ? -25.003 1.401 -24.471 1.00 58.42 182 ALA B N 1
ATOM 5253 C CA . ALA C 3 185 ? -24.010 0.447 -24.000 1.00 58.39 182 ALA B CA 1
ATOM 5254 C C . ALA C 3 185 ? -24.234 -0.932 -24.591 1.00 58.41 182 ALA B C 1
ATOM 5255 O O . ALA C 3 185 ? -25.177 -1.636 -24.235 1.00 58.78 182 ALA B O 1
ATOM 5257 N N . LEU C 3 186 ? -23.359 -1.308 -25.509 1.00 47.80 183 LEU B N 1
ATOM 5258 C CA . LEU C 3 186 ? -23.411 -2.629 -26.104 1.00 48.15 183 LEU B CA 1
ATOM 5259 C C . LEU C 3 186 ? -22.256 -3.484 -25.597 1.00 48.73 183 LEU B C 1
ATOM 5260 O O . LEU C 3 186 ? -21.263 -2.961 -25.083 1.00 48.79 183 LEU B O 1
ATOM 5265 N N . ILE C 3 187 ? -22.398 -4.799 -25.740 1.00 43.07 184 ILE B N 1
ATOM 5266 C CA . ILE C 3 187 ? -21.351 -5.744 -25.377 1.00 44.03 184 ILE B CA 1
ATOM 5267 C C . ILE C 3 187 ? -19.994 -5.341 -25.947 1.00 44.31 184 ILE B C 1
ATOM 5268 O O . ILE C 3 187 ? -18.947 -5.607 -25.349 1.00 45.09 184 ILE B O 1
ATOM 5273 N N . SER C 3 188 ? -20.027 -4.694 -27.109 1.00 51.49 185 SER B N 1
ATOM 5274 C CA . SER C 3 188 ? -18.824 -4.220 -27.780 1.00 52.07 185 SER B CA 1
ATOM 5275 C C . SER C 3 188 ? -18.033 -3.306 -26.875 1.00 51.97 185 SER B C 1
ATOM 5276 O O . SER C 3 188 ? -16.859 -3.046 -27.122 1.00 52.89 185 SER B O 1
ATOM 5279 N N . ASN C 3 189 ? -18.689 -2.816 -25.829 1.00 56.69 186 ASN B N 1
ATOM 5280 C CA . ASN C 3 189 ? -18.113 -1.786 -24.978 1.00 56.62 186 ASN B CA 1
ATOM 5281 C C . ASN C 3 189 ? -17.272 -2.287 -23.809 1.00 57.35 186 ASN B C 1
ATOM 5282 O O . ASN C 3 189 ? -16.637 -1.496 -23.119 1.00 57.54 186 ASN B O 1
ATOM 5287 N N . ASN C 3 190 ? -17.251 -3.594 -23.589 1.00 48.42 187 ASN B N 1
ATOM 5288 C CA . ASN C 3 190 ? -16.406 -4.139 -22.538 1.00 49.48 187 ASN B CA 1
ATOM 5289 C C . ASN C 3 190 ? -14.946 -3.762 -22.752 1.00 50.42 187 ASN B C 1
ATOM 5290 O O . ASN C 3 190 ? -14.521 -3.493 -23.881 1.00 50.60 187 ASN B O 1
ATOM 5295 N N . GLY C 3 191 ? -14.185 -3.730 -21.664 1.00 67.56 188 GLY B N 1
ATOM 5296 C CA . GLY C 3 191 ? -12.761 -3.479 -21.747 1.00 68.88 188 GLY B CA 1
ATOM 5297 C C . GLY C 3 191 ? -12.284 -2.531 -20.669 1.00 69.01 188 GLY B C 1
ATOM 5298 O O . GLY C 3 191 ? -13.088 -1.809 -20.079 1.00 67.92 188 GLY B O 1
ATOM 5299 N N . ASN C 3 192 ? -10.979 -2.539 -20.405 1.00 63.15 189 ASN B N 1
ATOM 5300 C CA . ASN C 3 192 ? -10.400 -1.573 -19.487 1.00 63.51 189 ASN B CA 1
ATOM 5301 C C . ASN C 3 192 ? -10.394 -0.201 -20.157 1.00 62.84 189 ASN B C 1
ATOM 5302 O O . ASN C 3 192 ? -9.972 -0.066 -21.304 1.00 63.27 189 ASN B O 1
ATOM 5307 N N . TYR C 3 193 ? -10.891 0.806 -19.449 1.00 74.10 190 TYR B N 1
ATOM 5308 C CA . TYR C 3 193 ? -10.825 2.188 -19.903 1.00 74.03 190 TYR B CA 1
ATOM 5309 C C . TYR C 3 193 ? -9.868 2.926 -18.995 1.00 75.30 190 TYR B C 1
ATOM 5310 O O . TYR C 3 193 ? -9.588 2.462 -17.894 1.00 75.78 190 TYR B O 1
ATOM 5319 N N . THR C 3 194 ? -9.373 4.076 -19.434 1.00 52.80 191 THR B N 1
ATOM 5320 C CA . THR C 3 194 ? -8.470 4.856 -18.592 1.00 54.29 191 THR B CA 1
ATOM 5321 C C . THR C 3 194 ? -8.410 6.345 -18.927 1.00 54.82 191 THR B C 1
ATOM 5322 O O . THR C 3 194 ? -8.077 6.734 -20.047 1.00 55.37 191 THR B O 1
ATOM 5326 N N . CYS C 3 195 ? -8.735 7.165 -17.931 1.00 57.67 192 CYS B N 1
ATOM 5327 C CA . CYS C 3 195 ? -8.657 8.615 -18.044 1.00 58.56 192 CYS B CA 1
ATOM 5328 C C . CYS C 3 195 ? -7.298 9.103 -17.574 1.00 60.81 192 CYS B C 1
ATOM 5329 O O . CYS C 3 195 ? -6.702 8.516 -16.672 1.00 61.45 192 CYS B O 1
ATOM 5332 N N . VAL C 3 196 ? -6.820 10.189 -18.173 1.00 61.28 193 VAL B N 1
ATOM 5333 C CA . VAL C 3 196 ? -5.524 10.758 -17.814 1.00 63.78 193 VAL B CA 1
ATOM 5334 C C . VAL C 3 196 ? -5.613 12.274 -17.720 1.00 65.04 193 VAL B C 1
ATOM 5335 O O . VAL C 3 196 ? -5.545 12.979 -18.731 1.00 65.75 193 VAL B O 1
ATOM 5339 N N . VAL C 3 197 ? -5.756 12.766 -16.493 1.00 61.95 194 VAL B N 1
ATOM 5340 C CA . VAL C 3 197 ? -5.947 14.190 -16.245 1.00 63.40 194 VAL B CA 1
ATOM 5341 C C . VAL C 3 197 ? -4.655 14.915 -15.890 1.00 66.38 194 VAL B C 1
ATOM 5342 O O . VAL C 3 197 ? -3.938 14.522 -14.968 1.00 67.24 194 VAL B O 1
ATOM 5346 N N . THR C 3 198 ? -4.372 15.980 -16.633 1.00 72.29 195 THR B N 1
ATOM 5347 C CA . THR C 3 198 ? -3.194 16.800 -16.396 1.00 75.52 195 THR B CA 1
ATOM 5348 C C . THR C 3 198 ? -3.573 18.148 -15.797 1.00 77.02 195 THR B C 1
ATOM 5349 O O . THR C 3 198 ? -4.680 18.643 -16.013 1.00 76.12 195 THR B O 1
ATOM 5353 N N . TYR C 3 199 ? -2.650 18.741 -15.047 1.00 77.67 196 TYR B N 1
ATOM 5354 C CA . TYR C 3 199 ? -2.902 20.034 -14.424 1.00 79.69 196 TYR B CA 1
ATOM 5355 C C . TYR C 3 199 ? -1.613 20.736 -13.997 1.00 83.32 196 TYR B C 1
ATOM 5356 O O . TYR C 3 199 ? -0.638 20.086 -13.626 1.00 83.96 196 TYR B O 1
ATOM 5365 N N . PRO C 3 200 ? -1.606 22.076 -14.061 1.00 101.37 197 PRO B N 1
ATOM 5366 C CA . PRO C 3 200 ? -0.444 22.876 -13.678 1.00 105.25 197 PRO B CA 1
ATOM 5367 C C . PRO C 3 200 ? -0.488 23.249 -12.203 1.00 106.41 197 PRO B C 1
ATOM 5368 O O . PRO C 3 200 ? -1.566 23.486 -11.659 1.00 105.68 197 PRO B O 1
ATOM 5372 N N . GLU C 3 201 ? 0.676 23.302 -11.566 1.00 108.36 198 GLU B N 1
ATOM 5373 C CA . GLU C 3 201 ? 0.759 23.694 -10.166 1.00 109.91 198 GLU B CA 1
ATOM 5374 C C . GLU C 3 201 ? 2.137 24.253 -9.853 1.00 114.00 198 GLU B C 1
ATOM 5375 O O . GLU C 3 201 ? 3.139 23.543 -9.943 1.00 114.57 198 GLU B O 1
ATOM 5381 N N . ASN C 3 202 ? 2.177 25.530 -9.486 1.00 133.19 199 ASN B N 1
ATOM 5382 C CA . ASN C 3 202 ? 3.429 26.206 -9.168 1.00 137.55 199 ASN B CA 1
ATOM 5383 C C . ASN C 3 202 ? 4.421 26.142 -10.326 1.00 139.22 199 ASN B C 1
ATOM 5384 O O . ASN C 3 202 ? 5.628 26.027 -10.117 1.00 141.68 199 ASN B O 1
ATOM 5389 N N . GLY C 3 203 ? 3.898 26.211 -11.547 1.00 124.05 200 GLY B N 1
ATOM 5390 C CA . GLY C 3 203 ? 4.726 26.201 -12.739 1.00 125.90 200 GLY B CA 1
ATOM 5391 C C . GLY C 3 203 ? 5.158 24.815 -13.178 1.00 123.70 200 GLY B C 1
ATOM 5392 O O . GLY C 3 203 ? 6.264 24.636 -13.687 1.00 126.18 200 GLY B O 1
ATOM 5393 N N . ARG C 3 204 ? 4.283 23.833 -12.987 1.00 135.58 201 ARG B N 1
ATOM 5394 C CA . ARG C 3 204 ? 4.588 22.453 -13.351 1.00 133.42 201 ARG B CA 1
ATOM 5395 C C . ARG C 3 204 ? 3.333 21.649 -13.669 1.00 128.83 201 ARG B C 1
ATOM 5396 O O . ARG C 3 204 ? 2.268 21.895 -13.100 1.00 126.98 201 ARG B O 1
ATOM 5404 N N . THR C 3 205 ? 3.465 20.688 -14.581 1.00 120.43 202 THR B N 1
ATOM 5405 C CA . THR C 3 205 ? 2.346 19.825 -14.954 1.00 116.28 202 THR B CA 1
ATOM 5406 C C . THR C 3 205 ? 2.418 18.454 -14.280 1.00 114.21 202 THR B C 1
ATOM 5407 O O . THR C 3 205 ? 3.330 17.671 -14.540 1.00 115.28 202 THR B O 1
ATOM 5411 N N . PHE C 3 206 ? 1.452 18.174 -13.412 1.00 87.04 203 PHE B N 1
ATOM 5412 C CA . PHE C 3 206 ? 1.347 16.863 -12.782 1.00 84.94 203 PHE B CA 1
ATOM 5413 C C . PHE C 3 206 ? 0.359 15.983 -13.546 1.00 81.57 203 PHE B C 1
ATOM 5414 O O . PHE C 3 206 ? -0.610 16.477 -14.126 1.00 80.31 203 PHE B O 1
ATOM 5422 N N . HIS C 3 207 ? 0.614 14.679 -13.549 1.00 91.48 204 HIS B N 1
ATOM 5423 C CA . HIS C 3 207 ? -0.277 13.726 -14.199 1.00 88.45 204 HIS B CA 1
ATOM 5424 C C . HIS C 3 207 ? -1.113 12.946 -13.193 1.00 86.17 204 HIS B C 1
ATOM 5425 O O . HIS C 3 207 ? -0.674 12.665 -12.080 1.00 87.07 204 HIS B O 1
ATOM 5432 N N . LEU C 3 208 ? -2.324 12.593 -13.599 1.00 68.04 205 LEU B N 1
ATOM 5433 C CA . LEU C 3 208 ? -3.159 11.690 -12.826 1.00 65.94 205 LEU B CA 1
ATOM 5434 C C . LEU C 3 208 ? -3.782 10.705 -13.791 1.00 63.70 205 LEU B C 1
ATOM 5435 O O . LEU C 3 208 ? -4.709 11.038 -14.529 1.00 62.32 205 LEU B O 1
ATOM 5440 N N . THR C 3 209 ? -3.246 9.496 -13.812 1.00 80.70 206 THR B N 1
ATOM 5441 C CA . THR C 3 209 ? -3.806 8.462 -14.655 1.00 78.81 206 THR B CA 1
ATOM 5442 C C . THR C 3 209 ? -4.483 7.405 -13.800 1.00 77.42 206 THR B C 1
ATOM 5443 O O . THR C 3 209 ? -3.867 6.824 -12.909 1.00 78.55 206 THR B O 1
ATOM 5447 N N . ARG C 3 210 ? -5.761 7.172 -14.067 1.00 62.80 207 ARG B N 1
ATOM 5448 C CA . ARG C 3 210 ? -6.495 6.120 -13.379 1.00 61.67 207 ARG B CA 1
ATOM 5449 C C . ARG C 3 210 ? -7.407 5.358 -14.330 1.00 59.74 207 ARG B C 1
ATOM 5450 O O . ARG C 3 210 ? -8.014 5.930 -15.237 1.00 58.73 207 ARG B O 1
ATOM 5458 N N . THR C 3 211 ? -7.488 4.054 -14.105 1.00 67.00 208 THR B N 1
ATOM 5459 C CA . THR C 3 211 ? -8.133 3.154 -15.040 1.00 65.65 208 THR B CA 1
ATOM 5460 C C . THR C 3 211 ? -9.055 2.167 -14.345 1.00 64.88 208 THR B C 1
ATOM 5461 O O . THR C 3 211 ? -8.723 1.600 -13.302 1.00 65.98 208 THR B O 1
ATOM 5465 N N . LEU C 3 212 ? -10.216 1.965 -14.953 1.00 53.45 209 LEU B N 1
ATOM 5466 C CA . LEU C 3 212 ? -11.219 1.054 -14.441 1.00 52.89 209 LEU B CA 1
ATOM 5467 C C . LEU C 3 212 ? -11.773 0.275 -15.619 1.00 51.91 209 LEU B C 1
ATOM 5468 O O . LEU C 3 212 ? -11.707 0.744 -16.757 1.00 51.39 209 LEU B O 1
ATOM 5473 N N . THR C 3 213 ? -12.283 -0.926 -15.356 1.00 55.99 210 THR B N 1
ATOM 5474 C CA . THR C 3 213 ? -12.792 -1.773 -16.430 1.00 55.29 210 THR B CA 1
ATOM 5475 C C . THR C 3 213 ? -14.313 -1.756 -16.470 1.00 54.01 210 THR B C 1
ATOM 5476 O O . THR C 3 213 ? -14.973 -2.123 -15.506 1.00 54.32 210 THR B O 1
ATOM 5480 N N . VAL C 3 214 ? -14.858 -1.315 -17.597 1.00 50.77 211 VAL B N 1
ATOM 5481 C CA . VAL C 3 214 ? -16.295 -1.259 -17.787 1.00 49.74 211 VAL B CA 1
ATOM 5482 C C . VAL C 3 214 ? -16.807 -2.618 -18.197 1.00 49.88 211 VAL B C 1
ATOM 5483 O O . VAL C 3 214 ? -16.154 -3.333 -18.950 1.00 50.25 211 VAL B O 1
ATOM 5487 N N . LYS C 3 215 ? -17.991 -2.962 -17.714 1.00 60.92 212 LYS B N 1
ATOM 5488 C CA . LYS C 3 215 ? -18.567 -4.267 -17.977 1.00 61.34 212 LYS B CA 1
ATOM 5489 C C . LYS C 3 215 ? -20.051 -4.077 -18.240 1.00 60.55 212 LYS B C 1
ATOM 5490 O O . LYS C 3 215 ? -20.785 -3.573 -17.389 1.00 60.70 212 LYS B O 1
ATOM 5496 N N . VAL C 3 216 ? -20.491 -4.464 -19.430 1.00 54.14 213 VAL B N 1
ATOM 5497 C CA . VAL C 3 216 ? -21.896 -4.331 -19.779 1.00 53.63 213 VAL B CA 1
ATOM 5498 C C . VAL C 3 216 ? -22.708 -5.502 -19.244 1.00 54.74 213 VAL B C 1
ATOM 5499 O O . VAL C 3 216 ? -22.330 -6.663 -19.406 1.00 55.54 213 VAL B O 1
ATOM 5503 N N . VAL C 3 217 ? -23.834 -5.182 -18.618 1.00 49.83 214 VAL B N 1
ATOM 5504 C CA . VAL C 3 217 ? -24.681 -6.182 -17.996 1.00 51.29 214 VAL B CA 1
ATOM 5505 C C . VAL C 3 217 ? -26.146 -5.918 -18.313 1.00 51.30 214 VAL B C 1
ATOM 5506 O O . VAL C 3 217 ? -26.479 -4.950 -18.990 1.00 50.16 214 VAL B O 1
ATOM 5510 N N . GLY C 3 218 ? -27.016 -6.786 -17.812 1.00 48.58 215 GLY B N 1
ATOM 5511 C CA . GLY C 3 218 ? -28.432 -6.704 -18.108 1.00 49.05 215 GLY B CA 1
ATOM 5512 C C . GLY C 3 218 ? -29.103 -5.496 -17.494 1.00 49.27 215 GLY B C 1
ATOM 5513 O O . GLY C 3 218 ? -28.799 -5.106 -16.366 1.00 49.84 215 GLY B O 1
ATOM 5514 N N . SER C 3 219 ? -30.023 -4.903 -18.247 1.00 72.43 216 SER B N 1
ATOM 5515 C CA . SER C 3 219 ? -30.780 -3.759 -17.767 1.00 72.97 216 SER B CA 1
ATOM 5516 C C . SER C 3 219 ? -31.637 -4.170 -16.591 1.00 75.41 216 SER B C 1
ATOM 5517 O O . SER C 3 219 ? -31.996 -5.341 -16.455 1.00 76.76 216 SER B O 1
ATOM 5520 N N . PRO C 3 220 ? -31.951 -3.206 -15.717 1.00 63.03 217 PRO B N 1
ATOM 5521 C CA . PRO C 3 220 ? -32.985 -3.393 -14.698 1.00 65.75 217 PRO B CA 1
ATOM 5522 C C . PRO C 3 220 ? -34.334 -3.316 -15.395 1.00 66.50 217 PRO B C 1
ATOM 5523 O O . PRO C 3 220 ? -35.366 -3.695 -14.840 1.00 69.00 217 PRO B O 1
ATOM 5527 N N . LYS C 3 221 ? -34.297 -2.816 -16.626 1.00 73.93 218 LYS B N 1
ATOM 5528 C CA . LYS C 3 221 ? -35.460 -2.756 -17.498 1.00 74.39 218 LYS B CA 1
ATOM 5529 C C . LYS C 3 221 ? -36.097 -4.139 -17.663 1.00 75.82 218 LYS B C 1
ATOM 5530 O O . LYS C 3 221 ? -37.295 -4.250 -17.929 1.00 77.56 218 LYS B O 1
ATOM 5536 N N . ASN C 3 222 ? -35.295 -5.188 -17.474 1.00 79.41 219 ASN B N 1
ATOM 5537 C CA . ASN C 3 222 ? -35.760 -6.561 -17.660 1.00 80.95 219 ASN B CA 1
ATOM 5538 C C . ASN C 3 222 ? -35.558 -7.417 -16.413 1.00 82.70 219 ASN B C 1
ATOM 5539 O O . ASN C 3 222 ? -35.601 -8.645 -16.484 1.00 83.17 219 ASN B O 1
ATOM 5544 N N . ALA C 3 223 ? -35.324 -6.774 -15.276 1.00 84.73 220 ALA B N 1
ATOM 5545 C CA . ALA C 3 223 ? -35.205 -7.498 -14.015 1.00 87.91 220 ALA B CA 1
ATOM 5546 C C . ALA C 3 223 ? -36.548 -8.115 -13.638 1.00 90.07 220 ALA B C 1
ATOM 5547 O O . ALA C 3 223 ? -37.484 -7.412 -13.257 1.00 89.98 220 ALA B O 1
ATOM 5549 N N . VAL C 3 224 ? -36.631 -9.436 -13.729 1.00 121.02 221 VAL B N 1
ATOM 5550 C CA . VAL C 3 224 ? -37.899 -10.126 -13.562 1.00 123.01 221 VAL B CA 1
ATOM 5551 C C . VAL C 3 224 ? -37.712 -11.373 -12.706 1.00 126.72 221 VAL B C 1
ATOM 5552 O O . VAL C 3 224 ? -36.640 -11.980 -12.714 1.00 127.48 221 VAL B O 1
ATOM 5556 N N . PRO C 3 225 ? -38.755 -11.747 -11.950 1.00 113.29 222 PRO B N 1
ATOM 5557 C CA . PRO C 3 225 ? -38.731 -12.966 -11.142 1.00 116.92 222 PRO B CA 1
ATOM 5558 C C . PRO C 3 225 ? -38.180 -14.141 -11.933 1.00 117.62 222 PRO B C 1
ATOM 5559 O O . PRO C 3 225 ? -38.378 -14.207 -13.145 1.00 115.92 222 PRO B O 1
ATOM 5563 N N . PRO C 3 226 ? -37.483 -15.058 -11.251 1.00 105.27 223 PRO B N 1
ATOM 5564 C CA . PRO C 3 226 ? -36.889 -16.241 -11.882 1.00 106.32 223 PRO B CA 1
ATOM 5565 C C . PRO C 3 226 ? -37.910 -17.003 -12.717 1.00 106.94 223 PRO B C 1
ATOM 5566 O O . PRO C 3 226 ? -39.078 -17.075 -12.340 1.00 108.03 223 PRO B O 1
ATOM 5570 N N . VAL C 3 227 ? -37.479 -17.547 -13.848 1.00 99.45 224 VAL B N 1
ATOM 5571 C CA . VAL C 3 227 ? -38.357 -18.380 -14.654 1.00 100.55 224 VAL B CA 1
ATOM 5572 C C . VAL C 3 227 ? -37.963 -19.850 -14.536 1.00 104.03 224 VAL B C 1
ATOM 5573 O O . VAL C 3 227 ? -36.827 -20.228 -14.823 1.00 104.14 224 VAL B O 1
ATOM 5577 N N . ILE C 3 228 ? -38.905 -20.674 -14.095 1.00 105.80 225 ILE B N 1
ATOM 5578 C CA . ILE C 3 228 ? -38.654 -22.098 -13.952 1.00 109.34 225 ILE B CA 1
ATOM 5579 C C . ILE C 3 228 ? -38.834 -22.779 -15.301 1.00 109.36 225 ILE B C 1
ATOM 5580 O O . ILE C 3 228 ? -39.872 -22.626 -15.945 1.00 109.06 225 ILE B O 1
ATOM 5585 N N . HIS C 3 229 ? -37.822 -23.525 -15.730 1.00 110.52 226 HIS B N 1
ATOM 5586 C CA . HIS C 3 229 ? -37.886 -24.202 -17.019 1.00 110.37 226 HIS B CA 1
ATOM 5587 C C . HIS C 3 229 ? -38.222 -25.689 -16.936 1.00 114.30 226 HIS B C 1
ATOM 5588 O O . HIS C 3 229 ? -39.078 -26.178 -17.672 1.00 114.82 226 HIS B O 1
ATOM 5595 N N . SER C 3 230 ? -37.552 -26.405 -16.040 1.00 141.16 227 SER B N 1
ATOM 5596 C CA . SER C 3 230 ? -37.573 -27.866 -16.080 1.00 144.81 227 SER B CA 1
ATOM 5597 C C . SER C 3 230 ? -38.896 -28.532 -15.672 1.00 148.39 227 SER B C 1
ATOM 5598 O O . SER C 3 230 ? -39.341 -29.474 -16.329 1.00 151.12 227 SER B O 1
ATOM 5601 N N . PRO C 3 231 ? -39.516 -28.067 -14.576 1.00 156.51 228 PRO B N 1
ATOM 5602 C CA . PRO C 3 231 ? -40.811 -28.615 -14.152 1.00 159.64 228 PRO B CA 1
ATOM 5603 C C . PRO C 3 231 ? -41.956 -28.151 -15.055 1.00 158.25 228 PRO B C 1
ATOM 5604 O O . PRO C 3 231 ? -43.027 -27.786 -14.568 1.00 159.04 228 PRO B O 1
ATOM 5608 N N . ASN C 3 232 ? -41.717 -28.174 -16.362 1.00 159.17 229 ASN B N 1
ATOM 5609 C CA . ASN C 3 232 ? -42.661 -27.651 -17.345 1.00 157.24 229 ASN B CA 1
ATOM 5610 C C . ASN C 3 232 ? -43.959 -28.446 -17.465 1.00 160.15 229 ASN B C 1
ATOM 5611 O O . ASN C 3 232 ? -44.996 -27.894 -17.836 1.00 158.84 229 ASN B O 1
ATOM 5616 N N . ASP C 3 233 ? -43.894 -29.738 -17.161 1.00 139.39 230 ASP B N 1
ATOM 5617 C CA . ASP C 3 233 ? -45.064 -30.611 -17.230 1.00 142.65 230 ASP B CA 1
ATOM 5618 C C . ASP C 3 233 ? -45.341 -31.129 -18.641 1.00 142.35 230 ASP B C 1
ATOM 5619 O O . ASP C 3 233 ? -46.035 -32.133 -18.811 1.00 145.30 230 ASP B O 1
ATOM 5624 N N . HIS C 3 234 ? -44.814 -30.444 -19.652 1.00 139.07 231 HIS B N 1
ATOM 5625 C CA . HIS C 3 234 ? -44.874 -30.966 -21.012 1.00 138.99 231 HIS B CA 1
ATOM 5626 C C . HIS C 3 234 ? -43.984 -32.197 -21.091 1.00 141.67 231 HIS B C 1
ATOM 5627 O O . HIS C 3 234 ? -44.314 -33.177 -21.757 1.00 144.00 231 HIS B O 1
ATOM 5634 N N . VAL C 3 235 ? -42.847 -32.129 -20.407 1.00 131.77 232 VAL B N 1
ATOM 5635 C CA . VAL C 3 235 ? -42.037 -33.310 -20.147 1.00 134.84 232 VAL B CA 1
ATOM 5636 C C . VAL C 3 235 ? -42.480 -33.900 -18.817 1.00 138.41 232 VAL B C 1
ATOM 5637 O O . VAL C 3 235 ? -42.190 -33.345 -17.755 1.00 137.66 232 VAL B O 1
ATOM 5641 N N . VAL C 3 236 ? -43.192 -35.019 -18.882 1.00 164.66 233 VAL B N 1
ATOM 5642 C CA . VAL C 3 236 ? -43.744 -35.646 -17.688 1.00 168.37 233 VAL B CA 1
ATOM 5643 C C . VAL C 3 236 ? -42.792 -36.673 -17.090 1.00 171.25 233 VAL B C 1
ATOM 5644 O O . VAL C 3 236 ? -42.325 -37.580 -17.780 1.00 172.68 233 VAL B O 1
ATOM 5648 N N . TYR C 3 237 ? -42.515 -36.528 -15.799 1.00 148.85 234 TYR B N 1
ATOM 5649 C CA . TYR C 3 237 ? -41.615 -37.440 -15.107 1.00 151.77 234 TYR B CA 1
ATOM 5650 C C . TYR C 3 237 ? -42.369 -38.592 -14.461 1.00 156.73 234 TYR B C 1
ATOM 5651 O O . TYR C 3 237 ? -42.802 -38.492 -13.314 1.00 158.22 234 TYR B O 1
ATOM 5660 N N . GLU C 3 238 ? -42.540 -39.678 -15.206 1.00 230.04 235 GLU B N 1
ATOM 5661 C CA . GLU C 3 238 ? -43.069 -40.909 -14.636 1.00 235.16 235 GLU B CA 1
ATOM 5662 C C . GLU C 3 238 ? -41.963 -41.954 -14.589 1.00 237.48 235 GLU B C 1
ATOM 5663 O O . GLU C 3 238 ? -41.171 -42.071 -15.525 1.00 236.25 235 GLU B O 1
ATOM 5669 N N . LYS C 3 239 ? -41.910 -42.713 -13.501 1.00 178.15 236 LYS B N 1
ATOM 5670 C CA . LYS C 3 239 ? -40.894 -43.746 -13.349 1.00 180.67 236 LYS B CA 1
ATOM 5671 C C . LYS C 3 239 ? -41.433 -44.944 -12.588 1.00 186.11 236 LYS B C 1
ATOM 5672 O O . LYS C 3 239 ? -41.738 -44.857 -11.398 1.00 187.81 236 LYS B O 1
ATOM 5678 N N . GLU C 3 240 ? -41.547 -46.065 -13.289 1.00 255.82 237 GLU B N 1
ATOM 5679 C CA . GLU C 3 240 ? -41.984 -47.308 -12.676 1.00 261.24 237 GLU B CA 1
ATOM 5680 C C . GLU C 3 240 ? -40.954 -47.746 -11.637 1.00 263.03 237 GLU B C 1
ATOM 5681 O O . GLU C 3 240 ? -39.810 -47.290 -11.667 1.00 260.29 237 GLU B O 1
ATOM 5687 N N . PRO C 3 241 ? -41.357 -48.632 -10.712 1.00 192.57 238 PRO B N 1
ATOM 5688 C CA . PRO C 3 241 ? -40.551 -49.005 -9.545 1.00 194.52 238 PRO B CA 1
ATOM 5689 C C . PRO C 3 241 ? -39.069 -49.243 -9.842 1.00 193.42 238 PRO B C 1
ATOM 5690 O O . PRO C 3 241 ? -38.727 -50.066 -10.691 1.00 194.46 238 PRO B O 1
ATOM 5694 N N . GLY C 3 242 ? -38.206 -48.514 -9.138 1.00 203.97 239 GLY B N 1
ATOM 5695 C CA . GLY C 3 242 ? -36.770 -48.737 -9.181 1.00 203.31 239 GLY B CA 1
ATOM 5696 C C . GLY C 3 242 ? -36.085 -48.489 -10.513 1.00 200.13 239 GLY B C 1
ATOM 5697 O O . GLY C 3 242 ? -35.483 -49.400 -11.080 1.00 201.95 239 GLY B O 1
ATOM 5698 N N . GLU C 3 243 ? -36.169 -47.261 -11.016 1.00 216.43 240 GLU B N 1
ATOM 5699 C CA . GLU C 3 243 ? -35.529 -46.924 -12.287 1.00 213.26 240 GLU B CA 1
ATOM 5700 C C . GLU C 3 243 ? -34.369 -45.929 -12.194 1.00 209.08 240 GLU B C 1
ATOM 5701 O O . GLU C 3 243 ? -33.952 -45.372 -13.210 1.00 205.79 240 GLU B O 1
ATOM 5707 N N . GLU C 3 244 ? -33.854 -45.698 -10.989 1.00 198.89 241 GLU B N 1
ATOM 5708 C CA . GLU C 3 244 ? -32.733 -44.775 -10.812 1.00 195.31 241 GLU B CA 1
ATOM 5709 C C . GLU C 3 244 ? -33.056 -43.388 -11.367 1.00 190.50 241 GLU B C 1
ATOM 5710 O O . GLU C 3 244 ? -32.188 -42.717 -11.927 1.00 187.11 241 GLU B O 1
ATOM 5716 N N . LEU C 3 245 ? -34.307 -42.967 -11.211 1.00 220.27 242 LEU B N 1
ATOM 5717 C CA . LEU C 3 245 ? -34.783 -41.710 -11.784 1.00 216.03 242 LEU B CA 1
ATOM 5718 C C . LEU C 3 245 ? -33.917 -40.491 -11.466 1.00 212.05 242 LEU B C 1
ATOM 5719 O O . LEU C 3 245 ? -33.371 -40.368 -10.371 1.00 212.71 242 LEU B O 1
ATOM 5724 N N . LEU C 3 246 ? -33.792 -39.600 -12.447 1.00 168.13 243 LEU B N 1
ATOM 5725 C CA . LEU C 3 246 ? -33.139 -38.308 -12.257 1.00 164.15 243 LEU B CA 1
ATOM 5726 C C . LEU C 3 246 ? -34.141 -37.173 -12.452 1.00 161.24 243 LEU B C 1
ATOM 5727 O O . LEU C 3 246 ? -35.134 -37.330 -13.162 1.00 161.34 243 LEU B O 1
ATOM 5732 N N . ILE C 3 247 ? -33.880 -36.029 -11.828 1.00 200.04 244 ILE B N 1
ATOM 5733 C CA . ILE C 3 247 ? -34.769 -34.877 -11.959 1.00 197.14 244 ILE B CA 1
ATOM 5734 C C . ILE C 3 247 ? -34.000 -33.567 -11.948 1.00 193.03 244 ILE B C 1
ATOM 5735 O O . ILE C 3 247 ? -33.546 -33.113 -10.897 1.00 193.02 244 ILE B O 1
ATOM 5740 N N . PRO C 3 248 ? -33.856 -32.954 -13.128 1.00 174.66 245 PRO B N 1
ATOM 5741 C CA . PRO C 3 248 ? -33.154 -31.682 -13.296 1.00 170.59 245 PRO B CA 1
ATOM 5742 C C . PRO C 3 248 ? -34.100 -30.512 -13.103 1.00 168.05 245 PRO B C 1
ATOM 5743 O O . PRO C 3 248 ? -35.247 -30.579 -13.537 1.00 167.64 245 PRO B O 1
ATOM 5747 N N . CYS C 3 249 ? -33.629 -29.456 -12.455 1.00 151.07 246 CYS B N 1
ATOM 5748 C CA . CYS C 3 249 ? -34.403 -28.232 -12.379 1.00 148.07 246 CYS B CA 1
ATOM 5749 C C . CYS C 3 249 ? -33.553 -27.066 -12.842 1.00 144.11 246 CYS B C 1
ATOM 5750 O O . CYS C 3 249 ? -32.778 -26.500 -12.073 1.00 143.48 246 CYS B O 1
ATOM 5753 N N . THR C 3 250 ? -33.697 -26.726 -14.117 1.00 119.44 247 THR B N 1
ATOM 5754 C CA . THR C 3 250 ? -32.986 -25.600 -14.694 1.00 115.58 247 THR B CA 1
ATOM 5755 C C . THR C 3 250 ? -33.810 -24.334 -14.500 1.00 113.18 247 THR B C 1
ATOM 5756 O O . THR C 3 250 ? -35.014 -24.321 -14.763 1.00 113.36 247 THR B O 1
ATOM 5760 N N . VAL C 3 251 ? -33.157 -23.269 -14.048 1.00 110.75 248 VAL B N 1
ATOM 5761 C CA . VAL C 3 251 ? -33.854 -22.028 -13.736 1.00 108.61 248 VAL B CA 1
ATOM 5762 C C . VAL C 3 251 ? -33.089 -20.807 -14.232 1.00 104.80 248 VAL B C 1
ATOM 5763 O O . VAL C 3 251 ? -31.889 -20.671 -13.989 1.00 104.32 248 VAL B O 1
ATOM 5767 N N . TYR C 3 252 ? -33.795 -19.916 -14.922 1.00 104.11 249 TYR B N 1
ATOM 5768 C CA . TYR C 3 252 ? -33.190 -18.697 -15.448 1.00 100.48 249 TYR B CA 1
ATOM 5769 C C . TYR C 3 252 ? -33.374 -17.512 -14.506 1.00 99.34 249 TYR B C 1
ATOM 5770 O O . TYR C 3 252 ? -34.479 -17.240 -14.036 1.00 99.84 249 TYR B O 1
ATOM 5779 N N . PHE C 3 253 ? -32.277 -16.817 -14.230 1.00 94.17 250 PHE B N 1
ATOM 5780 C CA . PHE C 3 253 ? -32.307 -15.626 -13.392 1.00 93.04 250 PHE B CA 1
ATOM 5781 C C . PHE C 3 253 ? -31.966 -14.369 -14.186 1.00 89.26 250 PHE B C 1
ATOM 5782 O O . PHE C 3 253 ? -30.934 -14.306 -14.855 1.00 87.91 250 PHE B O 1
ATOM 5790 N N . SER C 3 254 ? -32.837 -13.369 -14.107 1.00 97.83 251 SER B N 1
ATOM 5791 C CA . SER C 3 254 ? -32.538 -12.053 -14.655 1.00 94.42 251 SER B CA 1
ATOM 5792 C C . SER C 3 254 ? -31.480 -11.397 -13.775 1.00 94.27 251 SER B C 1
ATOM 5793 O O . SER C 3 254 ? -31.339 -11.755 -12.607 1.00 96.74 251 SER B O 1
ATOM 5796 N N . PHE C 3 255 ? -30.734 -10.442 -14.322 1.00 85.53 252 PHE B N 1
ATOM 5797 C CA . PHE C 3 255 ? -29.636 -9.841 -13.566 1.00 85.49 252 PHE B CA 1
ATOM 5798 C C . PHE C 3 255 ? -29.988 -8.612 -12.727 1.00 84.75 252 PHE B C 1
ATOM 5799 O O . PHE C 3 255 ? -30.587 -7.656 -13.215 1.00 82.43 252 PHE B O 1
ATOM 5807 N N . LEU C 3 256 ? -29.574 -8.652 -11.465 1.00 82.67 253 LEU B N 1
ATOM 5808 C CA . LEU C 3 256 ? -29.661 -7.521 -10.549 1.00 82.34 253 LEU B CA 1
ATOM 5809 C C . LEU C 3 256 ? -28.409 -7.570 -9.684 1.00 83.78 253 LEU B C 1
ATOM 5810 O O . LEU C 3 256 ? -27.798 -8.629 -9.543 1.00 85.55 253 LEU B O 1
ATOM 5815 N N . MET C 3 257 ? -28.018 -6.440 -9.106 1.00 107.33 254 MET B N 1
ATOM 5816 C CA . MET C 3 257 ? -26.747 -6.385 -8.384 1.00 108.47 254 MET B CA 1
ATOM 5817 C C . MET C 3 257 ? -26.774 -7.053 -7.003 1.00 111.93 254 MET B C 1
ATOM 5818 O O . MET C 3 257 ? -26.004 -7.979 -6.741 1.00 113.80 254 MET B O 1
ATOM 5823 N N . ASP C 3 258 ? -27.656 -6.592 -6.124 1.00 119.78 255 ASP B N 1
ATOM 5824 C CA . ASP C 3 258 ? -27.807 -7.217 -4.815 1.00 123.19 255 ASP B CA 1
ATOM 5825 C C . ASP C 3 258 ? -28.671 -8.471 -4.919 1.00 124.83 255 ASP B C 1
ATOM 5826 O O . ASP C 3 258 ? -29.481 -8.753 -4.036 1.00 126.80 255 ASP B O 1
ATOM 5831 N N . SER C 3 259 ? -28.510 -9.217 -6.007 1.00 103.72 256 SER B N 1
ATOM 5832 C CA . SER C 3 259 ? -29.344 -10.393 -6.236 1.00 105.17 256 SER B CA 1
ATOM 5833 C C . SER C 3 259 ? -28.727 -11.685 -5.705 1.00 108.29 256 SER B C 1
ATOM 5834 O O . SER C 3 259 ? -27.703 -12.150 -6.207 1.00 108.17 256 SER B O 1
ATOM 5837 N N . ARG C 3 260 ? -29.357 -12.257 -4.685 1.00 108.60 257 ARG B N 1
ATOM 5838 C CA . ARG C 3 260 ? -28.962 -13.566 -4.182 1.00 111.80 257 ARG B CA 1
ATOM 5839 C C . ARG C 3 260 ? -29.854 -14.649 -4.772 1.00 112.77 257 ARG B C 1
ATOM 5840 O O . ARG C 3 260 ? -30.931 -14.937 -4.247 1.00 114.12 257 ARG B O 1
ATOM 5848 N N . ASN C 3 261 ? -29.402 -15.247 -5.868 1.00 104.13 258 ASN B N 1
ATOM 5849 C CA . ASN C 3 261 ? -30.171 -16.290 -6.535 1.00 105.00 258 ASN B CA 1
ATOM 5850 C C . ASN C 3 261 ? -30.132 -17.595 -5.753 1.00 108.87 258 ASN B C 1
ATOM 5851 O O . ASN C 3 261 ? -29.061 -18.090 -5.407 1.00 110.13 258 ASN B O 1
ATOM 5856 N N . GLU C 3 262 ? -31.306 -18.155 -5.484 1.00 112.84 259 GLU B N 1
ATOM 5857 C CA . GLU C 3 262 ? -31.404 -19.341 -4.646 1.00 116.75 259 GLU B CA 1
ATOM 5858 C C . GLU C 3 262 ? -32.289 -20.392 -5.293 1.00 118.15 259 GLU B C 1
ATOM 5859 O O . GLU C 3 262 ? -33.389 -20.096 -5.757 1.00 117.42 259 GLU B O 1
ATOM 5865 N N . VAL C 3 263 ? -31.796 -21.624 -5.314 1.00 162.93 260 VAL B N 1
ATOM 5866 C CA . VAL C 3 263 ? -32.554 -22.752 -5.831 1.00 164.91 260 VAL B CA 1
ATOM 5867 C C . VAL C 3 263 ? -32.451 -23.880 -4.821 1.00 169.09 260 VAL B C 1
ATOM 5868 O O . VAL C 3 263 ? -31.389 -24.111 -4.242 1.00 170.10 260 VAL B O 1
ATOM 5872 N N . TRP C 3 264 ? -33.556 -24.578 -4.600 1.00 150.91 261 TRP B N 1
ATOM 5873 C CA . TRP C 3 264 ? -33.573 -25.655 -3.627 1.00 155.10 261 TRP B CA 1
ATOM 5874 C C . TRP C 3 264 ? -34.784 -26.541 -3.860 1.00 157.47 261 TRP B C 1
ATOM 5875 O O . TRP C 3 264 ? -35.868 -26.055 -4.184 1.00 156.45 261 TRP B O 1
ATOM 5886 N N . TRP C 3 265 ? -34.593 -27.844 -3.703 1.00 138.10 262 TRP B N 1
ATOM 5887 C CA . TRP C 3 265 ? -35.693 -28.785 -3.839 1.00 140.86 262 TRP B CA 1
ATOM 5888 C C . TRP C 3 265 ? -36.507 -28.887 -2.558 1.00 143.90 262 TRP B C 1
ATOM 5889 O O . TRP C 3 265 ? -35.984 -28.708 -1.459 1.00 145.17 262 TRP B O 1
ATOM 5900 N N . THR C 3 266 ? -37.789 -29.189 -2.710 1.00 159.36 263 THR B N 1
ATOM 5901 C CA . THR C 3 266 ? -38.693 -29.245 -1.575 1.00 162.21 263 THR B CA 1
ATOM 5902 C C . THR C 3 266 ? -39.370 -30.603 -1.510 1.00 166.28 263 THR B C 1
ATOM 5903 O O . THR C 3 266 ? -40.303 -30.871 -2.264 1.00 166.28 263 THR B O 1
ATOM 5907 N N . ILE C 3 267 ? -38.894 -31.457 -0.609 1.00 157.10 264 ILE B N 1
ATOM 5908 C CA . ILE C 3 267 ? -39.494 -32.770 -0.420 1.00 161.40 264 ILE B CA 1
ATOM 5909 C C . ILE C 3 267 ? -40.917 -32.576 0.080 1.00 163.07 264 ILE B C 1
ATOM 5910 O O . ILE C 3 267 ? -41.817 -33.353 -0.243 1.00 165.68 264 ILE B O 1
ATOM 5915 N N . ASP C 3 268 ? -41.099 -31.519 0.865 1.00 158.71 265 ASP B N 1
ATOM 5916 C CA . ASP C 3 268 ? -42.404 -31.092 1.349 1.00 159.84 265 ASP B CA 1
ATOM 5917 C C . ASP C 3 268 ? -42.204 -30.037 2.428 1.00 159.41 265 ASP B C 1
ATOM 5918 O O . ASP C 3 268 ? -43.095 -29.782 3.239 1.00 161.60 265 ASP B O 1
ATOM 5923 N N . GLY C 3 269 ? -41.020 -29.431 2.433 1.00 189.75 266 GLY B N 1
ATOM 5924 C CA . GLY C 3 269 ? -40.723 -28.340 3.343 1.00 188.70 266 GLY B CA 1
ATOM 5925 C C . GLY C 3 269 ? -39.606 -28.577 4.344 1.00 190.26 266 GLY B C 1
ATOM 5926 O O . GLY C 3 269 ? -39.470 -27.819 5.305 1.00 190.19 266 GLY B O 1
ATOM 5927 N N . LYS C 3 270 ? -38.797 -29.612 4.131 1.00 224.94 267 LYS B N 1
ATOM 5928 C CA . LYS C 3 270 ? -37.668 -29.860 5.025 1.00 226.68 267 LYS B CA 1
ATOM 5929 C C . LYS C 3 270 ? -36.462 -30.499 4.343 1.00 225.96 267 LYS B C 1
ATOM 5930 O O . LYS C 3 270 ? -36.358 -31.728 4.282 1.00 229.11 267 LYS B O 1
ATOM 5936 N N . LYS C 3 271 ? -35.565 -29.654 3.834 1.00 208.42 268 LYS B N 1
ATOM 5937 C CA . LYS C 3 271 ? -34.240 -30.077 3.384 1.00 207.57 268 LYS B CA 1
ATOM 5938 C C . LYS C 3 271 ? -34.135 -31.599 3.319 1.00 210.79 268 LYS B C 1
ATOM 5939 O O . LYS C 3 271 ? -33.687 -32.227 4.278 1.00 213.45 268 LYS B O 1
ATOM 5945 N N . PRO C 3 272 ? -34.515 -32.182 2.170 1.00 208.95 269 PRO B N 1
ATOM 5946 C CA . PRO C 3 272 ? -34.838 -33.597 1.947 1.00 212.23 269 PRO B CA 1
ATOM 5947 C C . PRO C 3 272 ? -34.437 -34.564 3.070 1.00 216.53 269 PRO B C 1
ATOM 5948 O O . PRO C 3 272 ? -34.638 -34.270 4.245 1.00 217.92 269 PRO B O 1
ATOM 5952 N N . ASP C 3 273 ? -33.925 -35.730 2.690 1.00 168.85 270 ASP B N 1
ATOM 5953 C CA . ASP C 3 273 ? -33.470 -36.729 3.653 1.00 172.98 270 ASP B CA 1
ATOM 5954 C C . ASP C 3 273 ? -34.409 -36.985 4.835 1.00 176.59 270 ASP B C 1
ATOM 5955 O O . ASP C 3 273 ? -33.958 -37.072 5.977 1.00 178.43 270 ASP B O 1
ATOM 5960 N N . ASP C 3 274 ? -35.707 -37.094 4.571 1.00 190.60 271 ASP B N 1
ATOM 5961 C CA . ASP C 3 274 ? -36.634 -37.571 5.593 1.00 194.75 271 ASP B CA 1
ATOM 5962 C C . ASP C 3 274 ? -36.622 -39.096 5.547 1.00 198.86 271 ASP B C 1
ATOM 5963 O O . ASP C 3 274 ? -36.463 -39.674 4.478 1.00 198.25 271 ASP B O 1
ATOM 5968 N N . ILE C 3 275 ? -36.793 -39.746 6.695 1.00 222.57 272 ILE B N 1
ATOM 5969 C CA . ILE C 3 275 ? -36.572 -41.191 6.795 1.00 226.70 272 ILE B CA 1
ATOM 5970 C C . ILE C 3 275 ? -35.316 -41.589 6.012 1.00 225.26 272 ILE B C 1
ATOM 5971 O O . ILE C 3 275 ? -34.363 -40.814 5.935 1.00 222.21 272 ILE B O 1
ATOM 5976 N N . THR C 3 276 ? -35.305 -42.791 5.443 1.00 222.04 273 THR B N 1
ATOM 5977 C CA . THR C 3 276 ? -34.168 -43.226 4.638 1.00 220.82 273 THR B CA 1
ATOM 5978 C C . THR C 3 276 ? -33.993 -42.289 3.443 1.00 215.69 273 THR B C 1
ATOM 5979 O O . THR C 3 276 ? -33.172 -41.372 3.478 1.00 212.51 273 THR B O 1
ATOM 5983 N N . ILE C 3 277 ? -34.768 -42.535 2.390 1.00 187.53 274 ILE B N 1
ATOM 5984 C CA . ILE C 3 277 ? -34.899 -41.607 1.264 1.00 182.84 274 ILE B CA 1
ATOM 5985 C C . ILE C 3 277 ? -33.571 -41.108 0.682 1.00 179.29 274 ILE B C 1
ATOM 5986 O O . ILE C 3 277 ? -33.491 -39.991 0.167 1.00 175.27 274 ILE B O 1
ATOM 5991 N N . ASP C 3 278 ? -32.539 -41.944 0.745 1.00 190.29 275 ASP B N 1
ATOM 5992 C CA . ASP C 3 278 ? -31.215 -41.563 0.260 1.00 187.31 275 ASP B CA 1
ATOM 5993 C C . ASP C 3 278 ? -31.289 -40.740 -1.027 1.00 182.80 275 ASP B C 1
ATOM 5994 O O . ASP C 3 278 ? -31.984 -41.110 -1.974 1.00 182.74 275 ASP B O 1
ATOM 5999 N N . VAL C 3 279 ? -30.565 -39.624 -1.052 1.00 191.72 276 VAL B N 1
ATOM 6000 C CA . VAL C 3 279 ? -30.597 -38.706 -2.187 1.00 187.26 276 VAL B CA 1
ATOM 6001 C C . VAL C 3 279 ? -29.494 -37.657 -2.076 1.00 183.99 276 VAL B C 1
ATOM 6002 O O . VAL C 3 279 ? -29.059 -37.317 -0.976 1.00 184.84 276 VAL B O 1
ATOM 6006 N N . THR C 3 280 ? -29.050 -37.143 -3.219 1.00 192.18 277 THR B N 1
ATOM 6007 C CA . THR C 3 280 ? -27.981 -36.149 -3.250 1.00 188.94 277 THR B CA 1
ATOM 6008 C C . THR C 3 280 ? -28.121 -35.232 -4.464 1.00 184.64 277 THR B C 1
ATOM 6009 O O . THR C 3 280 ? -28.643 -35.638 -5.503 1.00 184.32 277 THR B O 1
ATOM 6013 N N . ILE C 3 281 ? -27.659 -33.993 -4.320 1.00 155.22 278 ILE B N 1
ATOM 6014 C CA . ILE C 3 281 ? -27.796 -32.987 -5.370 1.00 151.04 278 ILE B CA 1
ATOM 6015 C C . ILE C 3 281 ? -26.516 -32.740 -6.165 1.00 148.74 278 ILE B C 1
ATOM 6016 O O . ILE C 3 281 ? -25.432 -32.614 -5.596 1.00 148.90 278 ILE B O 1
ATOM 6021 N N . ASN C 3 282 ? -26.657 -32.680 -7.485 1.00 168.73 279 ASN B N 1
ATOM 6022 C CA . ASN C 3 282 ? -25.617 -32.144 -8.352 1.00 165.69 279 ASN B CA 1
ATOM 6023 C C . ASN C 3 282 ? -26.010 -30.714 -8.715 1.00 161.75 279 ASN B C 1
ATOM 6024 O O . ASN C 3 282 ? -27.175 -30.445 -9.011 1.00 161.03 279 ASN B O 1
ATOM 6029 N N . GLU C 3 283 ? -25.053 -29.794 -8.697 1.00 158.56 280 GLU B N 1
ATOM 6030 C CA . GLU C 3 283 ? -25.390 -28.387 -8.879 1.00 155.02 280 GLU B CA 1
ATOM 6031 C C . GLU C 3 283 ? -24.524 -27.694 -9.925 1.00 151.61 280 GLU B C 1
ATOM 6032 O O . GLU C 3 283 ? -23.380 -27.323 -9.661 1.00 150.87 280 GLU B O 1
ATOM 6038 N N . SER C 3 284 ? -25.090 -27.520 -11.115 1.00 146.13 281 SER B N 1
ATOM 6039 C CA . SER C 3 284 ? -24.407 -26.843 -12.211 1.00 142.86 281 SER B CA 1
ATOM 6040 C C . SER C 3 284 ? -24.822 -25.377 -12.294 1.00 139.42 281 SER B C 1
ATOM 6041 O O . SER C 3 284 ? -25.744 -24.948 -11.602 1.00 139.55 281 SER B O 1
ATOM 6044 N N . ILE C 3 285 ? -24.142 -24.619 -13.149 1.00 132.03 282 ILE B N 1
ATOM 6045 C CA . ILE C 3 285 ? -24.406 -23.189 -13.296 1.00 128.68 282 ILE B CA 1
ATOM 6046 C C . ILE C 3 285 ? -23.835 -22.624 -14.600 1.00 125.66 282 ILE B C 1
ATOM 6047 O O . ILE C 3 285 ? -22.847 -23.132 -15.131 1.00 126.05 282 ILE B O 1
ATOM 6052 N N . SER C 3 286 ? -24.467 -21.567 -15.104 1.00 152.99 283 SER B N 1
ATOM 6053 C CA . SER C 3 286 ? -24.039 -20.919 -16.338 1.00 149.98 283 SER B CA 1
ATOM 6054 C C . SER C 3 286 ? -24.399 -19.437 -16.323 1.00 146.95 283 SER B C 1
ATOM 6055 O O . SER C 3 286 ? -25.408 -19.048 -15.737 1.00 147.04 283 SER B O 1
ATOM 6058 N N . HIS C 3 287 ? -23.581 -18.616 -16.979 1.00 92.75 284 HIS B N 1
ATOM 6059 C CA . HIS C 3 287 ? -23.823 -17.176 -17.025 1.00 89.80 284 HIS B CA 1
ATOM 6060 C C . HIS C 3 287 ? -23.756 -16.653 -18.453 1.00 87.02 284 HIS B C 1
ATOM 6061 O O . HIS C 3 287 ? -22.819 -16.952 -19.194 1.00 86.69 284 HIS B O 1
ATOM 6068 N N . SER C 3 288 ? -24.759 -15.866 -18.827 1.00 126.30 285 SER B N 1
ATOM 6069 C CA . SER C 3 288 ? -24.794 -15.221 -20.130 1.00 123.40 285 SER B CA 1
ATOM 6070 C C . SER C 3 288 ? -23.653 -14.222 -20.248 1.00 121.45 285 SER B C 1
ATOM 6071 O O . SER C 3 288 ? -23.070 -13.817 -19.243 1.00 122.02 285 SER B O 1
ATOM 6074 N N . ARG C 3 289 ? -23.415 -13.742 -21.442 1.00 112.25 286 ARG B N 1
ATOM 6075 C CA . ARG C 3 289 ? -22.355 -12.799 -21.613 1.00 110.16 286 ARG B CA 1
ATOM 6076 C C . ARG C 3 289 ? -22.722 -11.650 -20.718 1.00 108.98 286 ARG B C 1
ATOM 6077 O O . ARG C 3 289 ? -21.870 -10.933 -20.232 1.00 108.28 286 ARG B O 1
ATOM 6085 N N . THR C 3 290 ? -24.016 -11.477 -20.530 1.00 84.57 287 THR B N 1
ATOM 6086 C CA . THR C 3 290 ? -24.592 -10.332 -19.840 1.00 83.29 287 THR B CA 1
ATOM 6087 C C . THR C 3 290 ? -24.547 -10.467 -18.312 1.00 85.51 287 THR B C 1
ATOM 6088 O O . THR C 3 290 ? -24.834 -9.514 -17.586 1.00 84.84 287 THR B O 1
ATOM 6092 N N . GLU C 3 291 ? -24.156 -11.646 -17.836 1.00 82.52 288 GLU B N 1
ATOM 6093 C CA . GLU C 3 291 ? -24.154 -11.959 -16.406 1.00 85.03 288 GLU B CA 1
ATOM 6094 C C . GLU C 3 291 ? -25.538 -12.375 -15.917 1.00 86.47 288 GLU B C 1
ATOM 6095 O O . GLU C 3 291 ? -25.911 -12.112 -14.773 1.00 87.71 288 GLU B O 1
ATOM 6101 N N . ASP C 3 292 ? -26.293 -13.018 -16.804 1.00 87.85 289 ASP B N 1
ATOM 6102 C CA . ASP C 3 292 ? -27.571 -13.626 -16.450 1.00 89.58 289 ASP B CA 1
ATOM 6103 C C . ASP C 3 292 ? -27.364 -15.079 -16.028 1.00 92.93 289 ASP B C 1
ATOM 6104 O O . ASP C 3 292 ? -27.167 -15.957 -16.868 1.00 93.52 289 ASP B O 1
ATOM 6109 N N . GLU C 3 293 ? -27.411 -15.327 -14.724 1.00 99.98 290 GLU B N 1
ATOM 6110 C CA . GLU C 3 293 ? -27.189 -16.666 -14.193 1.00 103.33 290 GLU B CA 1
ATOM 6111 C C . GLU C 3 293 ? -28.289 -17.620 -14.634 1.00 104.71 290 GLU B C 1
ATOM 6112 O O . GLU C 3 293 ? -29.420 -17.204 -14.877 1.00 103.67 290 GLU B O 1
ATOM 6118 N N . THR C 3 294 ? -27.948 -18.900 -14.746 1.00 108.14 291 THR B N 1
ATOM 6119 C CA . THR C 3 294 ? -28.942 -19.943 -14.985 1.00 110.12 291 THR B CA 1
ATOM 6120 C C . THR C 3 294 ? -28.536 -21.187 -14.202 1.00 113.81 291 THR B C 1
ATOM 6121 O O . THR C 3 294 ? -27.713 -21.986 -14.649 1.00 114.79 291 THR B O 1
ATOM 6125 N N . ARG C 3 295 ? -29.108 -21.332 -13.014 1.00 109.71 292 ARG B N 1
ATOM 6126 C CA . ARG C 3 295 ? -28.730 -22.412 -12.117 1.00 113.27 292 ARG B CA 1
ATOM 6127 C C . ARG C 3 295 ? -29.489 -23.691 -12.440 1.00 115.95 292 ARG B C 1
ATOM 6128 O O . ARG C 3 295 ? -30.542 -23.655 -13.075 1.00 115.34 292 ARG B O 1
ATOM 6136 N N . THR C 3 296 ? -28.946 -24.820 -12.002 1.00 145.61 293 THR B N 1
ATOM 6137 C CA . THR C 3 296 ? -29.552 -26.115 -12.272 1.00 148.49 293 THR B CA 1
ATOM 6138 C C . THR C 3 296 ? -29.262 -27.079 -11.132 1.00 152.30 293 THR B C 1
ATOM 6139 O O . THR C 3 296 ? -28.191 -27.036 -10.526 1.00 152.69 293 THR B O 1
ATOM 6143 N N . GLN C 3 297 ? -30.225 -27.947 -10.844 1.00 145.58 294 GLN B N 1
ATOM 6144 C CA . GLN C 3 297 ? -30.065 -28.944 -9.796 1.00 149.49 294 GLN B CA 1
ATOM 6145 C C . GLN C 3 297 ? -30.676 -30.271 -10.226 1.00 152.46 294 GLN B C 1
ATOM 6146 O O . GLN C 3 297 ? -31.574 -30.311 -11.067 1.00 151.75 294 GLN B O 1
ATOM 6152 N N . ILE C 3 298 ? -30.181 -31.357 -9.644 1.00 151.64 295 ILE B N 1
ATOM 6153 C CA . ILE C 3 298 ? -30.560 -32.697 -10.073 1.00 154.68 295 ILE B CA 1
ATOM 6154 C C . ILE C 3 298 ? -30.576 -33.678 -8.904 1.00 158.93 295 ILE B C 1
ATOM 6155 O O . ILE C 3 298 ? -30.072 -33.374 -7.822 1.00 159.46 295 ILE B O 1
ATOM 6160 N N . LEU C 3 299 ? -31.158 -34.854 -9.124 1.00 189.27 296 LEU B N 1
ATOM 6161 C CA . LEU C 3 299 ? -31.337 -35.825 -8.049 1.00 193.57 296 LEU B CA 1
ATOM 6162 C C . LEU C 3 299 ? -31.012 -37.249 -8.482 1.00 196.66 296 LEU B C 1
ATOM 6163 O O . LEU C 3 299 ? -31.775 -37.871 -9.222 1.00 197.78 296 LEU B O 1
ATOM 6168 N N . SER C 3 300 ? -29.882 -37.765 -8.011 1.00 177.28 297 SER B N 1
ATOM 6169 C CA . SER C 3 300 ? -29.561 -39.172 -8.196 1.00 180.78 297 SER B CA 1
ATOM 6170 C C . SER C 3 300 ? -30.455 -39.971 -7.255 1.00 184.87 297 SER B C 1
ATOM 6171 O O . SER C 3 300 ? -30.746 -39.524 -6.144 1.00 185.27 297 SER B O 1
ATOM 6174 N N . ILE C 3 301 ? -30.890 -41.149 -7.692 1.00 174.15 298 ILE B N 1
ATOM 6175 C CA . ILE C 3 301 ? -31.908 -41.894 -6.956 1.00 178.00 298 ILE B CA 1
ATOM 6176 C C . ILE C 3 301 ? -31.676 -43.403 -6.954 1.00 182.46 298 ILE B C 1
ATOM 6177 O O . ILE C 3 301 ? -31.190 -43.975 -7.931 1.00 182.61 298 ILE B O 1
ATOM 6182 N N . LYS C 3 302 ? -32.021 -44.032 -5.834 1.00 176.75 299 LYS B N 1
ATOM 6183 C CA . LYS C 3 302 ? -31.971 -45.481 -5.686 1.00 181.39 299 LYS B CA 1
ATOM 6184 C C . LYS C 3 302 ? -33.261 -46.089 -6.233 1.00 183.55 299 LYS B C 1
ATOM 6185 O O . LYS C 3 302 ? -33.893 -45.522 -7.125 1.00 181.05 299 LYS B O 1
ATOM 6191 N N . LYS C 3 303 ? -33.650 -47.244 -5.705 1.00 224.64 300 LYS B N 1
ATOM 6192 C CA . LYS C 3 303 ? -34.933 -47.832 -6.061 1.00 227.21 300 LYS B CA 1
ATOM 6193 C C . LYS C 3 303 ? -36.048 -46.904 -5.593 1.00 225.77 300 LYS B C 1
ATOM 6194 O O . LYS C 3 303 ? -35.934 -46.268 -4.546 1.00 224.80 300 LYS B O 1
ATOM 6200 N N . VAL C 3 304 ? -37.119 -46.819 -6.375 1.00 258.93 301 VAL B N 1
ATOM 6201 C CA . VAL C 3 304 ? -38.236 -45.945 -6.033 1.00 257.68 301 VAL B CA 1
ATOM 6202 C C . VAL C 3 304 ? -39.240 -46.645 -5.121 1.00 262.30 301 VAL B C 1
ATOM 6203 O O . VAL C 3 304 ? -39.960 -47.547 -5.552 1.00 265.18 301 VAL B O 1
ATOM 6207 N N . THR C 3 305 ? -39.286 -46.223 -3.861 1.00 238.66 302 THR B N 1
ATOM 6208 C CA . THR C 3 305 ? -40.228 -46.789 -2.902 1.00 242.88 302 THR B CA 1
ATOM 6209 C C . THR C 3 305 ? -41.664 -46.447 -3.293 1.00 242.44 302 THR B C 1
ATOM 6210 O O . THR C 3 305 ? -41.918 -45.410 -3.905 1.00 238.29 302 THR B O 1
ATOM 6214 N N . SER C 3 306 ? -42.597 -47.320 -2.931 1.00 207.67 303 SER B N 1
ATOM 6215 C CA . SER C 3 306 ? -43.984 -47.203 -3.376 1.00 208.04 303 SER B CA 1
ATOM 6216 C C . SER C 3 306 ? -44.614 -45.836 -3.103 1.00 204.75 303 SER B C 1
ATOM 6217 O O . SER C 3 306 ? -45.447 -45.368 -3.879 1.00 203.07 303 SER B O 1
ATOM 6220 N N . GLU C 3 307 ? -44.217 -45.201 -2.005 1.00 216.63 304 GLU B N 1
ATOM 6221 C CA . GLU C 3 307 ? -44.843 -43.951 -1.573 1.00 214.21 304 GLU B CA 1
ATOM 6222 C C . GLU C 3 307 ? -44.427 -42.730 -2.396 1.00 208.47 304 GLU B C 1
ATOM 6223 O O . GLU C 3 307 ? -45.150 -41.734 -2.451 1.00 206.19 304 GLU B O 1
ATOM 6229 N N . ASP C 3 308 ? -43.263 -42.812 -3.030 1.00 225.55 305 ASP B N 1
ATOM 6230 C CA . ASP C 3 308 ? -42.667 -41.665 -3.711 1.00 220.20 305 ASP B CA 1
ATOM 6231 C C . ASP C 3 308 ? -43.559 -41.051 -4.787 1.00 217.45 305 ASP B C 1
ATOM 6232 O O . ASP C 3 308 ? -43.763 -39.837 -4.815 1.00 213.95 305 ASP B O 1
ATOM 6237 N N . LEU C 3 309 ? -44.086 -41.894 -5.668 1.00 239.05 306 LEU B N 1
ATOM 6238 C CA . LEU C 3 309 ? -44.839 -41.426 -6.830 1.00 236.40 306 LEU B CA 1
ATOM 6239 C C . LEU C 3 309 ? -45.991 -40.490 -6.467 1.00 235.41 306 LEU B C 1
ATOM 6240 O O . LEU C 3 309 ? -46.083 -39.378 -6.990 1.00 231.31 306 LEU B O 1
ATOM 6245 N N . LYS C 3 310 ? -46.865 -40.942 -5.573 1.00 196.08 307 LYS B N 1
ATOM 6246 C CA . LYS C 3 310 ? -48.055 -40.173 -5.218 1.00 195.65 307 LYS B CA 1
ATOM 6247 C C . LYS C 3 310 ? -47.753 -39.058 -4.216 1.00 193.78 307 LYS B C 1
ATOM 6248 O O . LYS C 3 310 ? -48.633 -38.272 -3.862 1.00 193.48 307 LYS B O 1
ATOM 6254 N N . ARG C 3 311 ? -46.505 -39.002 -3.758 1.00 185.60 308 ARG B N 1
ATOM 6255 C CA . ARG C 3 311 ? -46.025 -37.881 -2.957 1.00 183.18 308 ARG B CA 1
ATOM 6256 C C . ARG C 3 311 ? -45.451 -36.801 -3.867 1.00 177.79 308 ARG B C 1
ATOM 6257 O O . ARG C 3 311 ? -44.656 -37.094 -4.758 1.00 176.27 308 ARG B O 1
ATOM 6265 N N . SER C 3 312 ? -45.855 -35.554 -3.642 1.00 189.24 309 SER B N 1
ATOM 6266 C CA . SER C 3 312 ? -45.409 -34.447 -4.484 1.00 184.17 309 SER B CA 1
ATOM 6267 C C . SER C 3 312 ? -44.210 -33.698 -3.907 1.00 181.75 309 SER B C 1
ATOM 6268 O O . SER C 3 312 ? -44.137 -33.453 -2.703 1.00 183.05 309 SER B O 1
ATOM 6271 N N . TYR C 3 313 ? -43.273 -33.336 -4.778 1.00 184.88 310 TYR B N 1
ATOM 6272 C CA . TYR C 3 313 ? -42.193 -32.424 -4.407 1.00 181.97 310 TYR B CA 1
ATOM 6273 C C . TYR C 3 313 ? -41.866 -31.447 -5.535 1.00 177.15 310 TYR B C 1
ATOM 6274 O O . TYR C 3 313 ? -42.119 -31.725 -6.708 1.00 176.24 310 TYR B O 1
ATOM 6283 N N . VAL C 3 314 ? -41.297 -30.304 -5.170 1.00 147.28 311 VAL B N 1
ATOM 6284 C CA . VAL C 3 314 ? -41.284 -29.152 -6.059 1.00 142.79 311 VAL B CA 1
ATOM 6285 C C . VAL C 3 314 ? -39.968 -28.381 -6.042 1.00 139.76 311 VAL B C 1
ATOM 6286 O O . VAL C 3 314 ? -39.313 -28.271 -5.006 1.00 140.82 311 VAL B O 1
ATOM 6290 N N . CYS C 3 315 ? -39.588 -27.857 -7.204 1.00 133.76 312 CYS B N 1
ATOM 6291 C CA . CYS C 3 315 ? -38.401 -27.021 -7.323 1.00 130.67 312 CYS B CA 1
ATOM 6292 C C . CYS C 3 315 ? -38.718 -25.575 -6.967 1.00 127.99 312 CYS B C 1
ATOM 6293 O O . CYS C 3 315 ? -39.829 -25.102 -7.196 1.00 127.32 312 CYS B O 1
ATOM 6296 N N . HIS C 3 316 ? -37.729 -24.871 -6.427 1.00 146.35 313 HIS B N 1
ATOM 6297 C CA . HIS C 3 316 ? -37.932 -23.506 -5.956 1.00 144.31 313 HIS B CA 1
ATOM 6298 C C . HIS C 3 316 ? -36.784 -22.579 -6.335 1.00 140.95 313 HIS B C 1
ATOM 6299 O O . HIS C 3 316 ? -35.693 -23.029 -6.685 1.00 140.89 313 HIS B O 1
ATOM 6306 N N . ALA C 3 317 ? -37.046 -21.278 -6.253 1.00 118.40 314 ALA B N 1
ATOM 6307 C CA . ALA C 3 317 ? -36.038 -20.260 -6.515 1.00 115.20 314 ALA B CA 1
ATOM 6308 C C . ALA C 3 317 ? -36.598 -18.885 -6.175 1.00 113.06 314 ALA B C 1
ATOM 6309 O O . ALA C 3 317 ? -37.800 -18.651 -6.295 1.00 112.67 314 ALA B O 1
ATOM 6311 N N . ARG C 3 318 ? -35.723 -17.978 -5.751 1.00 121.21 315 ARG B N 1
ATOM 6312 C CA . ARG C 3 318 ? -36.137 -16.620 -5.412 1.00 119.30 315 ARG B CA 1
ATOM 6313 C C . ARG C 3 318 ? -34.969 -15.638 -5.462 1.00 116.77 315 ARG B C 1
ATOM 6314 O O . ARG C 3 318 ? -33.850 -15.968 -5.068 1.00 117.69 315 ARG B O 1
ATOM 6322 N N . SER C 3 319 ? -35.239 -14.429 -5.949 1.00 105.59 316 SER B N 1
ATOM 6323 C CA . SER C 3 319 ? -34.226 -13.382 -6.045 1.00 103.06 316 SER B CA 1
ATOM 6324 C C . SER C 3 319 ? -34.899 -12.025 -6.177 1.00 100.47 316 SER B C 1
ATOM 6325 O O . SER C 3 319 ? -35.236 -11.601 -7.279 1.00 97.80 316 SER B O 1
ATOM 6328 N N . ALA C 3 320 ? -35.087 -11.343 -5.052 1.00 125.05 317 ALA B N 1
ATOM 6329 C CA . ALA C 3 320 ? -35.846 -10.097 -5.034 1.00 123.05 317 ALA B CA 1
ATOM 6330 C C . ALA C 3 320 ? -37.266 -10.333 -5.552 1.00 122.91 317 ALA B C 1
ATOM 6331 O O . ALA C 3 320 ? -38.070 -9.404 -5.649 1.00 121.40 317 ALA B O 1
ATOM 6333 N N . LYS C 3 321 ? -37.547 -11.591 -5.889 1.00 121.23 318 LYS B N 1
ATOM 6334 C CA . LYS C 3 321 ? -38.870 -12.065 -6.288 1.00 121.91 318 LYS B CA 1
ATOM 6335 C C . LYS C 3 321 ? -38.874 -13.582 -6.065 1.00 125.18 318 LYS B C 1
ATOM 6336 O O . LYS C 3 321 ? -37.809 -14.195 -6.007 1.00 125.92 318 LYS B O 1
ATOM 6342 N N . GLY C 3 322 ? -40.054 -14.189 -5.952 1.00 136.21 319 GLY B N 1
ATOM 6343 C CA . GLY C 3 322 ? -40.145 -15.605 -5.618 1.00 139.75 319 GLY B CA 1
ATOM 6344 C C . GLY C 3 322 ? -40.887 -16.453 -6.639 1.00 140.21 319 GLY B C 1
ATOM 6345 O O . GLY C 3 322 ? -41.785 -15.965 -7.325 1.00 138.59 319 GLY B O 1
ATOM 6346 N N . GLU C 3 323 ? -40.522 -17.732 -6.729 1.00 112.02 320 GLU B N 1
ATOM 6347 C CA . GLU C 3 323 ? -41.047 -18.603 -7.781 1.00 112.42 320 GLU B CA 1
ATOM 6348 C C . GLU C 3 323 ? -41.127 -20.075 -7.375 1.00 116.48 320 GLU B C 1
ATOM 6349 O O . GLU C 3 323 ? -40.478 -20.503 -6.421 1.00 118.82 320 GLU B O 1
ATOM 6355 N N . VAL C 3 324 ? -41.911 -20.845 -8.127 1.00 155.34 321 VAL B N 1
ATOM 6356 C CA . VAL C 3 324 ? -42.224 -22.228 -7.772 1.00 159.40 321 VAL B CA 1
ATOM 6357 C C . VAL C 3 324 ? -42.804 -23.001 -8.959 1.00 159.70 321 VAL B C 1
ATOM 6358 O O . VAL C 3 324 ? -43.503 -22.429 -9.795 1.00 157.42 321 VAL B O 1
ATOM 6362 N N . ALA C 3 325 ? -42.523 -24.302 -9.024 1.00 125.00 322 ALA B N 1
ATOM 6363 C CA . ALA C 3 325 ? -43.016 -25.143 -10.113 1.00 125.78 322 ALA B CA 1
ATOM 6364 C C . ALA C 3 325 ? -43.197 -26.589 -9.667 1.00 130.32 322 ALA B C 1
ATOM 6365 O O . ALA C 3 325 ? -42.353 -27.140 -8.965 1.00 132.33 322 ALA B O 1
ATOM 6367 N N . LYS C 3 326 ? -44.297 -27.198 -10.103 1.00 142.02 323 LYS B N 1
ATOM 6368 C CA . LYS C 3 326 ? -44.729 -28.518 -9.635 1.00 146.60 323 LYS B CA 1
ATOM 6369 C C . LYS C 3 326 ? -44.279 -29.682 -10.522 1.00 148.02 323 LYS B C 1
ATOM 6370 O O . LYS C 3 326 ? -44.577 -29.714 -11.715 1.00 146.38 323 LYS B O 1
ATOM 6376 N N . ALA C 3 327 ? -43.582 -30.647 -9.930 1.00 153.49 324 ALA B N 1
ATOM 6377 C CA . ALA C 3 327 ? -43.103 -31.815 -10.669 1.00 155.19 324 ALA B CA 1
ATOM 6378 C C . ALA C 3 327 ? -44.225 -32.822 -10.942 1.00 158.70 324 ALA B C 1
ATOM 6379 O O . ALA C 3 327 ? -45.324 -32.697 -10.401 1.00 160.54 324 ALA B O 1
ATOM 6381 N N . ALA C 3 328 ? -43.947 -33.826 -11.772 1.00 166.34 325 ALA B N 1
ATOM 6382 C CA . ALA C 3 328 ? -44.965 -34.810 -12.136 1.00 169.57 325 ALA B CA 1
ATOM 6383 C C . ALA C 3 328 ? -44.412 -36.226 -12.304 1.00 172.93 325 ALA B C 1
ATOM 6384 O O . ALA C 3 328 ? -43.374 -36.431 -12.934 1.00 171.60 325 ALA B O 1
ATOM 6386 N N . LYS C 3 329 ? -45.132 -37.199 -11.749 1.00 159.43 326 LYS B N 1
ATOM 6387 C CA . LYS C 3 329 ? -44.761 -38.607 -11.841 1.00 163.20 326 LYS B CA 1
ATOM 6388 C C . LYS C 3 329 ? -45.982 -39.460 -12.173 1.00 166.72 326 LYS B C 1
ATOM 6389 O O . LYS C 3 329 ? -45.982 -40.215 -13.145 1.00 167.37 326 LYS B O 1
#

Organism: Homo sapiens (NCBI:txid9606)

CATH classification: 2.80.10.50